Protein AF-0000000067962979 (afdb_homodimer)

Structure (mmCIF, N/CA/C/O backbone):
data_AF-0000000067962979-model_v1
#
loop_
_entity.id
_entity.type
_entity.pdbx_description
1 polymer 'Lysosomal Pro-X carboxypeptidase'
#
loop_
_atom_site.group_PDB
_atom_site.id
_atom_site.type_symbol
_atom_site.label_atom_id
_atom_site.label_alt_id
_atom_site.label_comp_id
_atom_site.label_asym_id
_atom_site.label_entity_id
_atom_site.label_seq_id
_atom_site.pdbx_PDB_ins_code
_atom_site.Cartn_x
_atom_site.Cartn_y
_atom_site.Cartn_z
_atom_site.occupancy
_atom_site.B_iso_or_equiv
_atom_site.auth_seq_id
_atom_site.auth_comp_id
_atom_site.auth_asym_id
_atom_site.auth_atom_id
_atom_site.pdbx_PDB_model_num
ATOM 1 N N . MET A 1 1 ? 78.312 -4.676 -66.688 1 20.12 1 MET A N 1
ATOM 2 C CA . MET A 1 1 ? 77.5 -5.887 -66.5 1 20.12 1 MET A CA 1
ATOM 3 C C . MET A 1 1 ? 76.125 -5.559 -65.875 1 20.12 1 MET A C 1
ATOM 5 O O . MET A 1 1 ? 76.062 -5.098 -64.75 1 20.12 1 MET A O 1
ATOM 9 N N . ALA A 1 2 ? 75.25 -5.004 -66.688 1 23.3 2 ALA A N 1
ATOM 10 C CA . ALA A 1 2 ? 74 -4.254 -66.75 1 23.3 2 ALA A CA 1
ATOM 11 C C . ALA A 1 2 ? 72.812 -5.078 -66.188 1 23.3 2 ALA A C 1
ATOM 13 O O . ALA A 1 2 ? 72.375 -6.02 -66.875 1 23.3 2 ALA A O 1
ATOM 14 N N . ARG A 1 3 ? 72.875 -5.391 -64.812 1 23.91 3 ARG A N 1
ATOM 15 C CA . ARG A 1 3 ? 72.062 -6.391 -64.188 1 23.91 3 ARG A CA 1
ATOM 16 C C . ARG A 1 3 ? 70.562 -6.121 -64.375 1 23.91 3 ARG A C 1
ATOM 18 O O . ARG A 1 3 ? 70.125 -4.969 -64.312 1 23.91 3 ARG A O 1
ATOM 25 N N . ASN A 1 4 ? 69.875 -6.977 -65.188 1 24.88 4 ASN A N 1
ATOM 26 C CA . ASN A 1 4 ? 68.5 -7.199 -65.625 1 24.88 4 ASN A CA 1
ATOM 27 C C . ASN A 1 4 ? 67.5 -7.117 -64.5 1 24.88 4 ASN A C 1
ATOM 29 O O . ASN A 1 4 ? 67.75 -7.715 -63.438 1 24.88 4 ASN A O 1
ATOM 33 N N . SER A 1 5 ? 66.812 -6.012 -64.375 1 26.72 5 SER A N 1
ATOM 34 C CA . SER A 1 5 ? 65.75 -5.52 -63.469 1 26.72 5 SER A CA 1
ATOM 35 C C . SER A 1 5 ? 64.5 -6.414 -63.531 1 26.72 5 SER A C 1
ATOM 37 O O . SER A 1 5 ? 63.875 -6.512 -64.562 1 26.72 5 SER A O 1
ATOM 39 N N . PHE A 1 6 ? 64.625 -7.738 -63.125 1 28.11 6 PHE A N 1
ATOM 40 C CA . PHE A 1 6 ? 63.531 -8.68 -63.125 1 28.11 6 PHE A CA 1
ATOM 41 C C . PHE A 1 6 ? 62.312 -8.086 -62.438 1 28.11 6 PHE A C 1
ATOM 43 O O . PHE A 1 6 ? 62.406 -7.68 -61.281 1 28.11 6 PHE A O 1
ATOM 50 N N . THR A 1 7 ? 61.5 -7.328 -63.125 1 27.19 7 THR A N 1
ATOM 51 C CA . THR A 1 7 ? 60.25 -6.742 -62.688 1 27.19 7 THR A CA 1
ATOM 52 C C . THR A 1 7 ? 59.25 -7.828 -62.281 1 27.19 7 THR A C 1
ATOM 54 O O . THR A 1 7 ? 58.812 -8.633 -63.094 1 27.19 7 THR A O 1
ATOM 57 N N . THR A 1 8 ? 59.469 -8.641 -61.219 1 28.03 8 THR A N 1
ATOM 58 C CA . THR A 1 8 ? 58.531 -9.664 -60.812 1 28.03 8 THR A CA 1
ATOM 59 C C . THR A 1 8 ? 57.125 -9.07 -60.594 1 28.03 8 THR A C 1
ATOM 61 O O . THR A 1 8 ? 57 -8.07 -59.875 1 28.03 8 THR A O 1
ATOM 64 N N . SER A 1 9 ? 56.281 -9.109 -61.594 1 27.98 9 SER A N 1
ATOM 65 C CA . SER A 1 9 ? 54.844 -8.797 -61.594 1 27.98 9 SER A CA 1
ATOM 66 C C . SER A 1 9 ? 54.125 -9.539 -60.469 1 27.98 9 SER A C 1
ATOM 68 O O . SER A 1 9 ? 54.188 -10.766 -60.375 1 27.98 9 SER A O 1
ATOM 70 N N . LEU A 1 10 ? 54 -8.961 -59.25 1 27.91 10 LEU A N 1
ATOM 71 C CA . LEU A 1 10 ? 53.25 -9.438 -58.094 1 27.91 10 LEU A CA 1
ATOM 72 C C . LEU A 1 10 ? 51.781 -9.648 -58.469 1 27.91 10 LEU A C 1
ATOM 74 O O . LEU A 1 10 ? 51.094 -8.711 -58.875 1 27.91 10 LEU A O 1
ATOM 78 N N . LEU A 1 11 ? 51.438 -10.773 -59.125 1 27.33 11 LEU A N 1
ATOM 79 C CA . LEU A 1 11 ? 50.062 -11.195 -59.344 1 27.33 11 LEU A CA 1
ATOM 80 C C . LEU A 1 11 ? 49.281 -11.18 -58.031 1 27.33 11 LEU A C 1
ATOM 82 O O . LEU A 1 11 ? 49.594 -11.898 -57.094 1 27.33 11 LEU A O 1
ATOM 86 N N . LEU A 1 12 ? 48.781 -10.039 -57.594 1 27.59 12 LEU A N 1
ATOM 87 C CA . LEU A 1 12 ? 47.875 -9.906 -56.438 1 27.59 12 LEU A CA 1
ATOM 88 C C . LEU A 1 12 ? 46.625 -10.75 -56.656 1 27.59 12 LEU A C 1
ATOM 90 O O . LEU A 1 12 ? 45.875 -10.531 -57.594 1 27.59 12 LEU A O 1
ATOM 94 N N . THR A 1 13 ? 46.719 -12.086 -56.469 1 27.28 13 THR A N 1
ATOM 95 C CA . THR A 1 13 ? 45.531 -12.938 -56.406 1 27.28 13 THR A CA 1
ATOM 96 C C . THR A 1 13 ? 44.469 -12.352 -55.469 1 27.28 13 THR A C 1
ATOM 98 O O . THR A 1 13 ? 44.75 -12.07 -54.312 1 27.28 13 THR A O 1
ATOM 101 N N . LEU A 1 14 ? 43.562 -11.531 -55.969 1 29.41 14 LEU A N 1
ATOM 102 C CA . LEU A 1 14 ? 42.375 -11.086 -55.312 1 29.41 14 LEU A CA 1
ATOM 103 C C . LEU A 1 14 ? 41.531 -12.273 -54.812 1 29.41 14 LEU A C 1
ATOM 105 O O . LEU A 1 14 ? 41.031 -13.039 -55.625 1 29.41 14 LEU A O 1
ATOM 109 N N . THR A 1 15 ? 42 -13 -53.781 1 29.28 15 THR A N 1
ATOM 110 C CA . THR A 1 15 ? 41.125 -14 -53.156 1 29.28 15 THR A CA 1
ATOM 111 C C . THR A 1 15 ? 39.781 -13.391 -52.781 1 29.28 15 THR A C 1
ATOM 113 O O . THR A 1 15 ? 39.719 -12.438 -52 1 29.28 15 THR A O 1
ATOM 116 N N . ILE A 1 16 ? 38.844 -13.375 -53.656 1 31.53 16 ILE A N 1
ATOM 117 C CA . ILE A 1 16 ? 37.469 -13.062 -53.344 1 31.53 16 ILE A CA 1
ATOM 118 C C . ILE A 1 16 ? 36.969 -13.953 -52.219 1 31.53 16 ILE A C 1
ATOM 120 O O . ILE A 1 16 ? 36.938 -15.18 -52.344 1 31.53 16 ILE A O 1
ATOM 124 N N . PHE A 1 17 ? 37.281 -13.578 -50.969 1 31.91 17 PHE A N 1
ATOM 125 C CA . PHE A 1 17 ? 36.594 -14.203 -49.844 1 31.91 17 PHE A CA 1
ATOM 126 C C . PHE A 1 17 ? 35.094 -14.102 -49.969 1 31.91 17 PHE A C 1
ATOM 128 O O . PHE A 1 17 ? 34.531 -13.008 -49.938 1 31.91 17 PHE A O 1
ATOM 135 N N . ILE A 1 18 ? 34.531 -14.961 -50.75 1 33.12 18 ILE A N 1
ATOM 136 C CA . ILE A 1 18 ? 33.062 -15.109 -50.688 1 33.12 18 ILE A CA 1
ATOM 137 C C . ILE A 1 18 ? 32.656 -15.422 -49.25 1 33.12 18 ILE A C 1
ATOM 139 O O . ILE A 1 18 ? 33.031 -16.469 -48.719 1 33.12 18 ILE A O 1
ATOM 143 N N . THR A 1 19 ? 32.5 -14.414 -48.438 1 32.31 19 THR A N 1
ATOM 144 C CA . THR A 1 19 ? 31.812 -14.609 -47.156 1 32.31 19 THR A CA 1
ATOM 145 C C . THR A 1 19 ? 30.438 -15.203 -47.375 1 32.31 19 THR A C 1
ATOM 147 O O . THR A 1 19 ? 29.578 -14.578 -48.031 1 32.31 19 THR A O 1
ATOM 150 N N . ILE A 1 20 ? 30.344 -16.469 -47.562 1 33.94 20 ILE A N 1
ATOM 151 C CA . ILE A 1 20 ? 29.062 -17.125 -47.375 1 33.94 20 ILE A CA 1
ATOM 152 C C . ILE A 1 20 ? 28.469 -16.734 -46.031 1 33.94 20 ILE A C 1
ATOM 154 O O . ILE A 1 20 ? 29.016 -17.094 -44.969 1 33.94 20 ILE A O 1
ATOM 158 N N . THR A 1 21 ? 27.828 -15.625 -46.031 1 33.53 21 THR A N 1
ATOM 159 C CA . THR A 1 21 ? 26.953 -15.375 -44.875 1 33.53 21 THR A CA 1
ATOM 160 C C . THR A 1 21 ? 25.922 -16.5 -44.75 1 33.53 21 THR A C 1
ATOM 162 O O . THR A 1 21 ? 25.078 -16.688 -45.625 1 33.53 21 THR A O 1
ATOM 165 N N . ILE A 1 22 ? 26.312 -17.609 -44.219 1 33.84 22 ILE A N 1
ATOM 166 C CA . ILE A 1 22 ? 25.281 -18.516 -43.688 1 33.84 22 ILE A CA 1
ATOM 167 C C . ILE A 1 22 ? 24.312 -17.734 -42.781 1 33.84 22 ILE A C 1
ATOM 169 O O . ILE A 1 22 ? 24.703 -17.203 -41.75 1 33.84 22 ILE A O 1
ATOM 173 N N . SER A 1 23 ? 23.406 -17.062 -43.469 1 31.22 23 SER A N 1
ATOM 174 C CA . SER A 1 23 ? 22.25 -16.625 -42.688 1 31.22 23 SER A CA 1
ATOM 175 C C . SER A 1 23 ? 21.688 -17.766 -41.844 1 31.22 23 SER A C 1
ATOM 177 O O . SER A 1 23 ? 21.172 -18.75 -42.375 1 31.22 23 SER A O 1
ATOM 179 N N . SER A 1 24 ? 22.328 -18.125 -40.812 1 31.56 24 SER A N 1
ATOM 180 C CA . SER A 1 24 ? 21.594 -18.922 -39.844 1 31.56 24 SER A CA 1
ATOM 181 C C . SER A 1 24 ? 20.203 -18.359 -39.594 1 31.56 24 SER A C 1
ATOM 183 O O . SER A 1 24 ? 20.047 -17.219 -39.188 1 31.56 24 SER A O 1
ATOM 185 N N . SER A 1 25 ? 19.281 -18.719 -40.531 1 31.64 25 SER A N 1
ATOM 186 C CA . SER A 1 25 ? 17.891 -18.531 -40.156 1 31.64 25 SER A CA 1
ATOM 187 C C . SER A 1 25 ? 17.625 -18.891 -38.719 1 31.64 25 SER A C 1
ATOM 189 O O . SER A 1 25 ? 17.719 -20.062 -38.344 1 31.64 25 SER A O 1
ATOM 191 N N . HIS A 1 26 ? 18.094 -18.078 -37.812 1 32.22 26 HIS A N 1
ATOM 192 C CA . HIS A 1 26 ? 17.531 -18.234 -36.469 1 32.22 26 HIS A CA 1
ATOM 193 C C . HIS A 1 26 ? 16.016 -18.422 -36.531 1 32.22 26 HIS A C 1
ATOM 195 O O . HIS A 1 26 ? 15.297 -17.562 -37.031 1 32.22 26 HIS A O 1
ATOM 201 N N . GLN A 1 27 ? 15.594 -19.641 -36.844 1 33.38 27 GLN A N 1
ATOM 202 C CA . GLN A 1 27 ? 14.172 -19.922 -36.656 1 33.38 27 GLN A CA 1
ATOM 203 C C . GLN A 1 27 ? 13.617 -19.172 -35.438 1 33.38 27 GLN A C 1
ATOM 205 O O . GLN A 1 27 ? 14.281 -19.078 -34.406 1 33.38 27 GLN A O 1
ATOM 210 N N . PRO A 1 28 ? 12.648 -18.375 -35.781 1 35.19 28 PRO A N 1
ATOM 211 C CA . PRO A 1 28 ? 11.992 -17.734 -34.625 1 35.19 28 PRO A CA 1
ATOM 212 C C . PRO A 1 28 ? 11.75 -18.703 -33.469 1 35.19 28 PRO A C 1
ATOM 214 O O . PRO A 1 28 ? 11.227 -19.797 -33.688 1 35.19 28 PRO A O 1
ATOM 217 N N . LEU A 1 29 ? 12.594 -18.703 -32.562 1 34.78 29 LEU A N 1
ATOM 218 C CA . LEU A 1 29 ? 12.305 -19.344 -31.297 1 34.78 29 LEU A CA 1
ATOM 219 C C . LEU A 1 29 ? 10.828 -19.203 -30.938 1 34.78 29 LEU A C 1
ATOM 221 O O . LEU A 1 29 ? 10.297 -18.094 -30.922 1 34.78 29 LEU A O 1
ATOM 225 N N . ALA A 1 30 ? 10.062 -20.328 -31.109 1 37.84 30 ALA A N 1
ATOM 226 C CA . ALA A 1 30 ? 8.68 -20.5 -30.672 1 37.84 30 ALA A CA 1
ATOM 227 C C . ALA A 1 30 ? 8.422 -19.75 -29.359 1 37.84 30 ALA A C 1
ATOM 229 O O . ALA A 1 30 ? 9.188 -19.891 -28.406 1 37.84 30 ALA A O 1
ATOM 230 N N . LEU A 1 31 ? 7.734 -18.672 -29.484 1 43.81 31 LEU A N 1
ATOM 231 C CA . LEU A 1 31 ? 7.113 -18.016 -28.344 1 43.81 31 LEU A CA 1
ATOM 232 C C . LEU A 1 31 ? 6.746 -19.031 -27.266 1 43.81 31 LEU A C 1
ATOM 234 O O . LEU A 1 31 ? 5.984 -19.969 -27.516 1 43.81 31 LEU A O 1
ATOM 238 N N . LYS A 1 32 ? 7.508 -19.219 -26.344 1 49.69 32 LYS A N 1
ATOM 239 C CA . LYS A 1 32 ? 7.32 -20.125 -25.203 1 49.69 32 LYS A CA 1
ATOM 240 C C . LYS A 1 32 ? 6.043 -19.781 -24.438 1 49.69 32 LYS A C 1
ATOM 242 O O . LYS A 1 32 ? 5.824 -18.641 -24.062 1 49.69 32 LYS A O 1
ATOM 247 N N . PRO A 1 33 ? 5.141 -20.766 -24.344 1 47.03 33 PRO A N 1
ATOM 248 C CA . PRO A 1 33 ? 3.949 -20.562 -23.516 1 47.03 33 PRO A CA 1
ATOM 249 C C . PRO A 1 33 ? 4.289 -20.219 -22.062 1 47.03 33 PRO A C 1
ATOM 251 O O . PRO A 1 33 ? 5.309 -20.672 -21.531 1 47.03 33 PRO A O 1
ATOM 254 N N . LYS A 1 34 ? 3.824 -19.156 -21.469 1 50.72 34 LYS A N 1
ATOM 255 C CA . LYS A 1 34 ? 3.857 -18.75 -20.062 1 50.72 34 LYS A CA 1
ATOM 256 C C . LYS A 1 34 ? 3.049 -19.719 -19.203 1 50.72 34 LYS A C 1
ATOM 258 O O . LYS A 1 34 ? 1.921 -20.078 -19.547 1 50.72 34 LYS A O 1
ATOM 263 N N . PRO A 1 35 ? 3.887 -20.344 -18.266 1 44.94 35 PRO A N 1
ATOM 264 C CA . PRO A 1 35 ? 3.061 -21.156 -17.375 1 44.94 35 PRO A CA 1
ATOM 265 C C . PRO A 1 35 ? 1.82 -20.422 -16.875 1 44.94 35 PRO A C 1
ATOM 267 O O . PRO A 1 35 ? 1.9 -19.234 -16.531 1 44.94 35 PRO A O 1
ATOM 270 N N . GLN A 1 36 ? 0.716 -20.844 -17.25 1 50.59 36 GLN A N 1
ATOM 271 C CA . GLN A 1 36 ? -0.543 -20.219 -16.844 1 50.59 36 GLN A CA 1
ATOM 272 C C . GLN A 1 36 ? -0.946 -20.641 -15.438 1 50.59 36 GLN A C 1
ATOM 274 O O . GLN A 1 36 ? -0.649 -21.766 -15.016 1 50.59 36 GLN A O 1
ATOM 279 N N . PHE A 1 37 ? -1.077 -19.656 -14.531 1 53.97 37 PHE A N 1
ATOM 280 C CA . PHE A 1 37 ? -1.84 -20.016 -13.336 1 53.97 37 PHE A CA 1
ATOM 281 C C . PHE A 1 37 ? -3.152 -20.688 -13.719 1 53.97 37 PHE A C 1
ATOM 283 O O . PHE A 1 37 ? -3.379 -21 -14.891 1 53.97 37 PHE A O 1
ATOM 290 N N . PHE A 1 38 ? -4.078 -21.016 -12.797 1 43.22 38 PHE A N 1
ATOM 291 C CA . PHE A 1 38 ? -5.273 -21.844 -12.969 1 43.22 38 PHE A CA 1
ATOM 292 C C . PHE A 1 38 ? -6.324 -21.094 -13.781 1 43.22 38 PHE A C 1
ATOM 294 O O . PHE A 1 38 ? -7.484 -21.516 -13.844 1 43.22 38 PHE A O 1
ATOM 301 N N . GLY A 1 39 ? -5.945 -19.969 -14.438 1 44.47 39 GLY A N 1
ATOM 302 C CA . GLY A 1 39 ? -6.977 -19.125 -15.023 1 44.47 39 GLY A CA 1
ATOM 303 C C . GLY A 1 39 ? -7.875 -19.859 -15.992 1 44.47 39 GLY A C 1
ATOM 304 O O . GLY A 1 39 ? -9.086 -19.625 -16.031 1 44.47 39 GLY A O 1
ATOM 305 N N . LYS A 1 40 ? -7.418 -20.797 -16.812 1 49.5 40 LYS A N 1
ATOM 306 C CA . LYS A 1 40 ? -8.18 -21.469 -17.844 1 49.5 40 LYS A CA 1
ATOM 307 C C . LYS A 1 40 ? -9.219 -22.406 -17.25 1 49.5 40 LYS A C 1
ATOM 309 O O . LYS A 1 40 ? -10.305 -22.594 -17.797 1 49.5 40 LYS A O 1
ATOM 314 N N . PHE A 1 41 ? -8.844 -22.984 -16.141 1 44.75 41 PHE A N 1
ATOM 315 C CA . PHE A 1 41 ? -9.703 -24.016 -15.594 1 44.75 41 PHE A CA 1
ATOM 316 C C . PHE A 1 41 ? -10.844 -23.406 -14.789 1 44.75 41 PHE A C 1
ATOM 318 O O . PHE A 1 41 ? -11.906 -24.016 -14.641 1 44.75 41 PHE A O 1
ATOM 325 N N . ALA A 1 42 ? -10.648 -22.172 -14.344 1 46.16 42 ALA A N 1
ATOM 326 C CA . ALA A 1 42 ? -11.688 -21.516 -13.547 1 46.16 42 ALA A CA 1
ATOM 327 C C . ALA A 1 42 ? -12.859 -21.094 -14.422 1 46.16 42 ALA A C 1
ATOM 329 O O . ALA A 1 42 ? -13.977 -20.922 -13.93 1 46.16 42 ALA A O 1
ATOM 330 N N . SER A 1 43 ? -12.68 -20.906 -15.766 1 44.41 43 SER A N 1
ATOM 331 C CA . SER A 1 43 ? -13.75 -20.438 -16.641 1 44.41 43 SER A CA 1
ATOM 332 C C . SER A 1 43 ? -14.562 -21.609 -17.172 1 44.41 43 SER A C 1
ATOM 334 O O . SER A 1 43 ? -15.773 -21.484 -17.406 1 44.41 43 SER A O 1
ATOM 336 N N . SER A 1 44 ? -13.953 -22.688 -17.797 1 39.62 44 SER A N 1
ATOM 337 C CA . SER A 1 44 ? -14.578 -23.578 -18.781 1 39.62 44 SER A CA 1
ATOM 338 C C . SER A 1 44 ? -15.445 -24.625 -18.078 1 39.62 44 SER A C 1
ATOM 340 O O . SER A 1 44 ? -16.203 -25.328 -18.734 1 39.62 44 SER A O 1
ATOM 342 N N . THR A 1 45 ? -14.992 -25.359 -17.109 1 37.28 45 THR A N 1
ATOM 343 C CA . THR A 1 45 ? -15.539 -26.703 -17.016 1 37.28 45 THR A CA 1
ATOM 344 C C . THR A 1 45 ? -16.984 -26.672 -16.531 1 37.28 45 THR A C 1
ATOM 346 O O . THR A 1 45 ? -17.25 -26.391 -15.367 1 37.28 45 THR A O 1
ATOM 349 N N . ASN A 1 46 ? -17.859 -26.391 -17.375 1 36.16 46 ASN A N 1
ATOM 350 C CA . ASN A 1 46 ? -19.219 -26.922 -17.203 1 36.16 46 ASN A CA 1
ATOM 351 C C . ASN A 1 46 ? -19.188 -28.422 -16.938 1 36.16 46 ASN A C 1
ATOM 353 O O . ASN A 1 46 ? -19.719 -29.219 -17.719 1 36.16 46 ASN A O 1
ATOM 357 N N . HIS A 1 47 ? -18.109 -29.141 -16.719 1 35.88 47 HIS A N 1
ATOM 358 C CA . HIS A 1 47 ? -18.359 -30.562 -16.531 1 35.88 47 HIS A CA 1
ATOM 359 C C . HIS A 1 47 ? -19.375 -30.781 -15.422 1 35.88 47 HIS A C 1
ATOM 361 O O . HIS A 1 47 ? -19.219 -30.297 -14.305 1 35.88 47 HIS A O 1
ATOM 367 N N . SER A 1 48 ? -20.578 -31.094 -15.781 1 34.97 48 SER A N 1
ATOM 368 C CA . SER A 1 48 ? -21.703 -31.672 -15.039 1 34.97 48 SER A CA 1
ATOM 369 C C . SER A 1 48 ? -21.234 -32.75 -14.078 1 34.97 48 SER A C 1
ATOM 371 O O . SER A 1 48 ? -22.031 -33.594 -13.648 1 34.97 48 SER A O 1
ATOM 373 N N . HIS A 1 49 ? -20 -33.25 -14.078 1 35.69 49 HIS A N 1
ATOM 374 C CA . HIS A 1 49 ? -19.953 -34.406 -13.195 1 35.69 49 HIS A CA 1
ATOM 375 C C . HIS A 1 49 ? -20.422 -34.062 -11.789 1 35.69 49 HIS A C 1
ATOM 377 O O . HIS A 1 49 ? -20.188 -32.938 -11.312 1 35.69 49 HIS A O 1
ATOM 383 N N . SER A 1 50 ? -21.406 -34.844 -11.344 1 35.72 50 SER A N 1
ATOM 384 C CA . SER A 1 50 ? -21.984 -35.062 -10.023 1 35.72 50 SER A CA 1
ATOM 385 C C . SER A 1 50 ? -20.922 -35.094 -8.938 1 35.72 50 SER A C 1
ATOM 387 O O . SER A 1 50 ? -20.469 -36.156 -8.516 1 35.72 50 SER A O 1
ATOM 389 N N . HIS A 1 51 ? -19.766 -34.688 -9.172 1 39.31 51 HIS A N 1
ATOM 390 C CA . HIS A 1 51 ? -18.938 -34.844 -7.977 1 39.31 51 HIS A CA 1
ATOM 391 C C . HIS A 1 51 ? -19.672 -34.344 -6.73 1 39.31 51 HIS A C 1
ATOM 393 O O . HIS A 1 51 ? -20.516 -33.469 -6.809 1 39.31 51 HIS A O 1
ATOM 399 N N . GLN A 1 52 ? -19.719 -35.219 -5.73 1 40.56 52 GLN A N 1
ATOM 400 C CA . GLN A 1 52 ? -20.078 -34.875 -4.359 1 40.56 52 GLN A CA 1
ATOM 401 C C . GLN A 1 52 ? -19.594 -33.5 -3.986 1 40.56 52 GLN A C 1
ATOM 403 O O . GLN A 1 52 ? -18.422 -33.312 -3.65 1 40.56 52 GLN A O 1
ATOM 408 N N . GLN A 1 53 ? -19.781 -32.531 -4.742 1 47.84 53 GLN A N 1
ATOM 409 C CA . GLN A 1 53 ? -19.5 -31.141 -4.441 1 47.84 53 GLN A CA 1
ATOM 410 C C . GLN A 1 53 ? -19.797 -30.828 -2.977 1 47.84 53 GLN A C 1
ATOM 412 O O . GLN A 1 53 ? -20.906 -31.031 -2.502 1 47.84 53 GLN A O 1
ATOM 417 N N . SER A 1 54 ? -18.828 -31 -2.164 1 57.72 54 SER A N 1
ATOM 418 C CA . SER A 1 54 ? -19.016 -30.453 -0.827 1 57.72 54 SER A CA 1
ATOM 419 C C . SER A 1 54 ? -19.875 -29.188 -0.869 1 57.72 54 SER A C 1
ATOM 421 O O . SER A 1 54 ? -19.578 -28.25 -1.624 1 57.72 54 SER A O 1
ATOM 423 N N . ASN A 1 55 ? -21.141 -29.25 -0.818 1 75.06 55 ASN A N 1
ATOM 424 C CA . ASN A 1 55 ? -22.125 -28.188 -0.837 1 75.06 55 ASN A CA 1
ATOM 425 C C . ASN A 1 55 ? -21.969 -27.266 0.375 1 75.06 55 ASN A C 1
ATOM 427 O O . ASN A 1 55 ? -22.562 -27.516 1.425 1 75.06 55 ASN A O 1
ATOM 431 N N . PHE A 1 56 ? -20.875 -26.531 0.299 1 90.25 56 PHE A N 1
ATOM 432 C CA . PHE A 1 56 ? -20.781 -25.516 1.339 1 90.25 56 PHE A CA 1
ATOM 433 C C . PHE A 1 56 ? -21.875 -24.469 1.17 1 90.25 56 PHE A C 1
ATOM 435 O O . PHE A 1 56 ? -22.203 -24.078 0.047 1 90.25 56 PHE A O 1
ATOM 442 N N . HIS A 1 57 ? -22.438 -24.172 2.277 1 94.38 57 HIS A N 1
ATOM 443 C CA . HIS A 1 57 ? -23.516 -23.188 2.266 1 94.38 57 HIS A CA 1
ATOM 444 C C . HIS A 1 57 ? -22.984 -21.766 2.338 1 94.38 57 HIS A C 1
ATOM 446 O O . HIS A 1 57 ? -22.109 -21.469 3.168 1 94.38 57 HIS A O 1
ATOM 452 N N . TYR A 1 58 ? -23.406 -20.953 1.431 1 97.62 58 TYR A N 1
ATOM 453 C CA . TYR A 1 58 ? -23.078 -19.531 1.44 1 97.62 58 TYR A CA 1
ATOM 454 C C . TYR A 1 58 ? -24.156 -18.719 0.75 1 97.62 58 TYR A C 1
ATOM 456 O O . TYR A 1 58 ? -24.984 -19.266 0.017 1 97.62 58 TYR A O 1
ATOM 464 N N . GLU A 1 59 ? -24.219 -17.484 1.092 1 98.12 59 GLU A N 1
ATOM 465 C CA . GLU A 1 59 ? -25.016 -16.5 0.371 1 98.12 59 GLU A CA 1
ATOM 466 C C . GLU A 1 59 ? -24.156 -15.688 -0.604 1 98.12 59 GLU A C 1
ATOM 468 O O . GLU A 1 59 ? -23.016 -15.352 -0.298 1 98.12 59 GLU A O 1
ATOM 473 N N . THR A 1 60 ? -24.719 -15.43 -1.769 1 98.44 60 THR A N 1
ATOM 474 C CA . THR A 1 60 ? -24.062 -14.555 -2.734 1 98.44 60 THR A CA 1
ATOM 475 C C . THR A 1 60 ? -24.562 -13.117 -2.586 1 98.44 60 THR A C 1
ATOM 477 O O . THR A 1 60 ? -25.766 -12.867 -2.607 1 98.44 60 THR A O 1
ATOM 480 N N . ARG A 1 61 ? -23.609 -12.211 -2.379 1 98.62 61 ARG A N 1
ATOM 481 C CA . ARG A 1 61 ? -23.922 -10.797 -2.256 1 98.62 61 ARG A CA 1
ATOM 482 C C . ARG A 1 61 ? -23.047 -9.961 -3.188 1 98.62 61 ARG A C 1
ATOM 484 O O . ARG A 1 61 ? -22.094 -10.469 -3.773 1 98.62 61 ARG A O 1
ATOM 491 N N . PHE A 1 62 ? -23.484 -8.727 -3.412 1 98.62 62 PHE A N 1
ATOM 492 C CA . PHE A 1 62 ? -22.75 -7.797 -4.258 1 98.62 62 PHE A CA 1
ATOM 493 C C . PHE A 1 62 ? -22.469 -6.492 -3.52 1 98.62 62 PHE A C 1
ATOM 495 O O . PHE A 1 62 ? -23.312 -6.012 -2.768 1 98.62 62 PHE A O 1
ATOM 502 N N . PHE A 1 63 ? -21.344 -5.969 -3.635 1 98.5 63 PHE A N 1
ATOM 503 C CA . PHE A 1 63 ? -20.891 -4.695 -3.084 1 98.5 63 PHE A CA 1
ATOM 504 C C . PHE A 1 63 ? -20.547 -3.713 -4.199 1 98.5 63 PHE A C 1
ATOM 506 O O . PHE A 1 63 ? -19.812 -4.051 -5.121 1 98.5 63 PHE A O 1
ATOM 513 N N . GLN A 1 64 ? -21.125 -2.48 -4.152 1 98.25 64 GLN A N 1
ATOM 514 C CA . GLN A 1 64 ? -20.75 -1.466 -5.137 1 98.25 64 GLN A CA 1
ATOM 515 C C . GLN A 1 64 ? -19.344 -0.933 -4.883 1 98.25 64 GLN A C 1
ATOM 517 O O . GLN A 1 64 ? -19.141 -0.146 -3.957 1 98.25 64 GLN A O 1
ATOM 522 N N . GLN A 1 65 ? -18.438 -1.338 -5.73 1 98.38 65 GLN A N 1
ATOM 523 C CA . GLN A 1 65 ? -17.016 -1.109 -5.512 1 98.38 65 GLN A CA 1
ATOM 524 C C . GLN A 1 65 ? -16.5 -0.001 -6.422 1 98.38 65 GLN A C 1
ATOM 526 O O . GLN A 1 65 ? -16.969 0.169 -7.543 1 98.38 65 GLN A O 1
ATOM 531 N N . GLN A 1 66 ? -15.555 0.776 -5.895 1 96.44 66 GLN A N 1
ATOM 532 C CA . GLN A 1 66 ? -14.859 1.786 -6.688 1 96.44 66 GLN A CA 1
ATOM 533 C C . GLN A 1 66 ? -14 1.142 -7.77 1 96.44 66 GLN A C 1
ATOM 535 O O . GLN A 1 66 ? -13.336 0.132 -7.523 1 96.44 66 GLN A O 1
ATOM 540 N N . LEU A 1 67 ? -13.984 1.728 -8.953 1 97.5 67 LEU A N 1
ATOM 541 C CA . LEU A 1 67 ? -13.164 1.195 -10.039 1 97.5 67 LEU A CA 1
ATOM 542 C C . LEU A 1 67 ? -11.688 1.469 -9.781 1 97.5 67 LEU A C 1
ATOM 544 O O . LEU A 1 67 ? -10.844 0.597 -10.008 1 97.5 67 LEU A O 1
ATOM 548 N N . ASP A 1 68 ? -11.383 2.691 -9.414 1 97.06 68 ASP A N 1
ATOM 549 C CA . ASP A 1 68 ? -10.016 3.133 -9.164 1 97.06 68 ASP A CA 1
ATOM 550 C C . ASP A 1 68 ? -9.875 3.695 -7.75 1 97.06 68 ASP A C 1
ATOM 552 O O . ASP A 1 68 ? -10.367 4.785 -7.461 1 97.06 68 ASP A O 1
ATOM 556 N N . HIS A 1 69 ? -9.172 2.953 -6.941 1 97.94 69 HIS A N 1
ATOM 557 C CA . HIS A 1 69 ? -9.023 3.359 -5.547 1 97.94 69 HIS A CA 1
ATOM 558 C C . HIS A 1 69 ? -7.93 4.406 -5.391 1 97.94 69 HIS A C 1
ATOM 560 O O . HIS A 1 69 ? -7.848 5.074 -4.355 1 97.94 69 HIS A O 1
ATOM 566 N N . PHE A 1 70 ? -7.074 4.586 -6.379 1 97.81 70 PHE A N 1
ATOM 567 C CA . PHE A 1 70 ? -5.84 5.332 -6.191 1 97.81 70 PHE A CA 1
ATOM 568 C C . PHE A 1 70 ? -5.844 6.605 -7.031 1 97.81 70 PHE A C 1
ATOM 570 O O . PHE A 1 70 ? -4.781 7.121 -7.391 1 97.81 70 PHE A O 1
ATOM 577 N N . SER A 1 71 ? -6.992 7.031 -7.406 1 95.44 71 SER A N 1
ATOM 578 C CA . SER A 1 71 ? -7.23 8.336 -8.016 1 95.44 71 SER A CA 1
ATOM 579 C C . SER A 1 71 ? -8.555 8.93 -7.559 1 95.44 71 SER A C 1
ATOM 581 O O . SER A 1 71 ? -9.438 8.203 -7.094 1 95.44 71 SER A O 1
ATOM 583 N N . PHE A 1 72 ? -8.648 10.188 -7.664 1 94.75 72 PHE A N 1
ATOM 584 C CA . PHE A 1 72 ? -9.891 10.844 -7.273 1 94.75 72 PHE A CA 1
ATOM 585 C C . PHE A 1 72 ? -10.586 11.445 -8.492 1 94.75 72 PHE A C 1
ATOM 587 O O . PHE A 1 72 ? -11.398 12.359 -8.352 1 94.75 72 PHE A O 1
ATOM 594 N N . LYS A 1 73 ? -10.195 10.914 -9.602 1 91.19 73 LYS A N 1
ATOM 595 C CA . LYS A 1 73 ? -10.984 11.211 -10.797 1 91.19 73 LYS A CA 1
ATOM 596 C C . LYS A 1 73 ? -12.367 10.586 -10.719 1 91.19 73 LYS A C 1
ATOM 598 O O . LYS A 1 73 ? -12.57 9.602 -10 1 91.19 73 LYS A O 1
ATOM 603 N N . LYS A 1 74 ? -13.258 11.211 -11.422 1 88.38 74 LYS A N 1
ATOM 604 C CA . LYS A 1 74 ? -14.578 10.586 -11.516 1 88.38 74 LYS A CA 1
ATOM 605 C C . LYS A 1 74 ? -14.492 9.227 -12.203 1 88.38 74 LYS A C 1
ATOM 607 O O . LYS A 1 74 ? -13.922 9.109 -13.289 1 88.38 74 LYS A O 1
ATOM 612 N N . SER A 1 75 ? -14.906 8.234 -11.508 1 89.06 75 SER A N 1
ATOM 613 C CA . SER A 1 75 ? -14.875 6.879 -12.039 1 89.06 75 SER A CA 1
ATOM 614 C C . SER A 1 75 ? -16.141 6.113 -11.688 1 89.06 75 SER A C 1
ATOM 616 O O . SER A 1 75 ? -16.75 6.355 -10.641 1 89.06 75 SER A O 1
ATOM 618 N N . PRO A 1 76 ? -16.516 5.207 -12.594 1 93.19 76 PRO A N 1
ATOM 619 C CA . PRO A 1 76 ? -17.719 4.41 -12.281 1 93.19 76 PRO A CA 1
ATOM 620 C C . PRO A 1 76 ? -17.469 3.387 -11.18 1 93.19 76 PRO A C 1
ATOM 622 O O . PRO A 1 76 ? -16.328 3.111 -10.828 1 93.19 76 PRO A O 1
ATOM 625 N N . LYS A 1 77 ? -18.547 2.955 -10.578 1 96.81 77 LYS A N 1
ATOM 626 C CA . LYS A 1 77 ? -18.516 1.812 -9.672 1 96.81 77 LYS A CA 1
ATOM 627 C C . LYS A 1 77 ? -18.938 0.53 -10.391 1 96.81 77 LYS A C 1
ATOM 629 O O . LYS A 1 77 ? -19.375 0.572 -11.547 1 96.81 77 LYS A O 1
ATOM 634 N N . PHE A 1 78 ? -18.703 -0.624 -9.828 1 98.44 78 PHE A N 1
ATOM 635 C CA . PHE A 1 78 ? -19.141 -1.915 -10.352 1 98.44 78 PHE A CA 1
ATOM 636 C C . PHE A 1 78 ? -19.531 -2.848 -9.211 1 98.44 78 PHE A C 1
ATOM 638 O O . PHE A 1 78 ? -19.047 -2.701 -8.086 1 98.44 78 PHE A O 1
ATOM 645 N N . PRO A 1 79 ? -20.453 -3.752 -9.461 1 98.62 79 PRO A N 1
ATOM 646 C CA . PRO A 1 79 ? -20.828 -4.715 -8.422 1 98.62 79 PRO A CA 1
ATOM 647 C C . PRO A 1 79 ? -19.797 -5.812 -8.219 1 98.62 79 PRO A C 1
ATOM 649 O O . PRO A 1 79 ? -19.531 -6.594 -9.141 1 98.62 79 PRO A O 1
ATOM 652 N N . GLN A 1 80 ? -19.172 -5.832 -7.137 1 98.69 80 GLN A N 1
ATOM 653 C CA . GLN A 1 80 ? -18.25 -6.898 -6.773 1 98.69 80 GLN A CA 1
ATOM 654 C C . GLN A 1 80 ? -18.969 -8.016 -6.02 1 98.69 80 GLN A C 1
ATOM 656 O O . GLN A 1 80 ? -19.562 -7.777 -4.965 1 98.69 80 GLN A O 1
ATOM 661 N N . ARG A 1 81 ? -18.891 -9.188 -6.539 1 98.62 81 ARG A N 1
ATOM 662 C CA . ARG A 1 81 ? -19.5 -10.352 -5.906 1 98.62 81 ARG A CA 1
ATOM 663 C C . ARG A 1 81 ? -18.641 -10.852 -4.738 1 98.62 81 ARG A C 1
ATOM 665 O O . ARG A 1 81 ? -17.422 -10.883 -4.824 1 98.62 81 ARG A O 1
ATOM 672 N N . TYR A 1 82 ? -19.328 -11.219 -3.676 1 98.69 82 TYR A N 1
ATOM 673 C CA . TYR A 1 82 ? -18.672 -11.953 -2.6 1 98.69 82 TYR A CA 1
ATOM 674 C C . TYR A 1 82 ? -19.609 -12.984 -1.992 1 98.69 82 TYR A C 1
ATOM 676 O O . TYR A 1 82 ? -20.828 -12.797 -1.976 1 98.69 82 TYR A O 1
ATOM 684 N N . LEU A 1 83 ? -19.031 -14.125 -1.626 1 98.62 83 LEU A N 1
ATOM 685 C CA . LEU A 1 83 ? -19.75 -15.172 -0.915 1 98.62 83 LEU A CA 1
ATOM 686 C C . LEU A 1 83 ? -19.562 -15.031 0.593 1 98.62 83 LEU A C 1
ATOM 688 O O . LEU A 1 83 ? -18.484 -14.695 1.063 1 98.62 83 LEU A O 1
ATOM 692 N N . ILE A 1 84 ? -20.656 -15.227 1.331 1 98.62 84 ILE A N 1
ATOM 693 C CA . ILE A 1 84 ? -20.578 -15.039 2.775 1 98.62 84 ILE A CA 1
ATOM 694 C C . ILE A 1 84 ? -21.344 -16.156 3.486 1 98.62 84 ILE A C 1
ATOM 696 O O . ILE A 1 84 ? -22.406 -16.562 3.029 1 98.62 84 ILE A O 1
ATOM 700 N N . ASN A 1 85 ? -20.797 -16.734 4.504 1 98.5 85 ASN A N 1
ATOM 701 C CA . ASN A 1 85 ? -21.422 -17.672 5.406 1 98.5 85 ASN A CA 1
ATOM 702 C C . ASN A 1 85 ? -21.281 -17.25 6.863 1 98.5 85 ASN A C 1
ATOM 704 O O . ASN A 1 85 ? -20.156 -17.047 7.344 1 98.5 85 ASN A O 1
ATOM 708 N N . THR A 1 86 ? -22.406 -17.109 7.555 1 97.38 86 THR A N 1
ATOM 709 C CA . THR A 1 86 ? -22.375 -16.703 8.953 1 97.38 86 THR A CA 1
ATOM 710 C C . THR A 1 86 ? -22.984 -17.781 9.844 1 97.38 86 THR A C 1
ATOM 712 O O . THR A 1 86 ? -23.359 -17.516 10.984 1 97.38 86 THR A O 1
ATOM 715 N N . ASP A 1 87 ? -23.078 -18.969 9.359 1 95.94 87 ASP A N 1
ATOM 716 C CA . ASP A 1 87 ? -23.75 -20.062 10.078 1 95.94 87 ASP A CA 1
ATOM 717 C C . ASP A 1 87 ? -23.094 -20.312 11.438 1 95.94 87 ASP A C 1
ATOM 719 O O . ASP A 1 87 ? -23.781 -20.578 12.422 1 95.94 87 ASP A O 1
ATOM 723 N N . ASN A 1 88 ? -21.828 -20.219 11.492 1 95 88 ASN A N 1
ATOM 724 C CA . ASN A 1 88 ? -21.094 -20.547 12.703 1 95 88 ASN A CA 1
ATOM 725 C C . ASN A 1 88 ? -20.531 -19.297 13.391 1 95 88 ASN A C 1
ATOM 727 O O . ASN A 1 88 ? -19.828 -19.406 14.391 1 95 88 ASN A O 1
ATOM 731 N N . TRP A 1 89 ? -20.781 -18.188 12.828 1 97 89 TRP A N 1
ATOM 732 C CA . TRP A 1 89 ? -20.156 -16.953 13.289 1 97 89 TRP A CA 1
ATOM 733 C C . TRP A 1 89 ? -20.734 -16.516 14.625 1 97 89 TRP A C 1
ATOM 735 O O . TRP A 1 89 ? -21.953 -16.453 14.789 1 97 89 TRP A O 1
ATOM 745 N N . VAL A 1 90 ? -19.859 -16.312 15.594 1 96.12 90 VAL A N 1
ATOM 746 C CA . VAL A 1 90 ? -20.266 -15.68 16.844 1 96.12 90 VAL A CA 1
ATOM 747 C C . VAL A 1 90 ? -20.359 -14.172 16.641 1 96.12 90 VAL A C 1
ATOM 749 O O . VAL A 1 90 ? -19.344 -13.477 16.594 1 96.12 90 VAL A O 1
ATOM 752 N N . ALA A 1 91 ? -21.547 -13.711 16.672 1 91.25 91 ALA A N 1
ATOM 753 C CA . ALA A 1 91 ? -21.844 -12.32 16.312 1 91.25 91 ALA A CA 1
ATOM 754 C C . ALA A 1 91 ? -21.109 -11.359 17.25 1 91.25 91 ALA A C 1
ATOM 756 O O . ALA A 1 91 ? -21.125 -11.539 18.469 1 91.25 91 ALA A O 1
ATOM 757 N N . GLY A 1 92 ? -20.375 -10.461 16.656 1 87.56 92 GLY A N 1
ATOM 758 C CA . GLY A 1 92 ? -19.75 -9.383 17.406 1 87.56 92 GLY A CA 1
ATOM 759 C C . GLY A 1 92 ? -18.359 -9.711 17.875 1 87.56 92 GLY A C 1
ATOM 760 O O . GLY A 1 92 ? -17.594 -8.812 18.234 1 87.56 92 GLY A O 1
ATOM 761 N N . SER A 1 93 ? -18.031 -11.016 17.797 1 90.88 93 SER A N 1
ATOM 762 C CA . SER A 1 93 ? -16.719 -11.312 18.344 1 90.88 93 SER A CA 1
ATOM 763 C C . SER A 1 93 ? -15.977 -12.344 17.5 1 90.88 93 SER A C 1
ATOM 765 O O . SER A 1 93 ? -14.742 -12.383 17.5 1 90.88 93 SER A O 1
ATOM 767 N N . GLY A 1 94 ? -16.672 -13.195 16.875 1 97.44 94 GLY A N 1
ATOM 768 C CA . GLY A 1 94 ? -16.031 -14.227 16.078 1 97.44 94 GLY A CA 1
ATOM 769 C C . GLY A 1 94 ? -15.172 -13.656 14.961 1 97.44 94 GLY A C 1
ATOM 770 O O . GLY A 1 94 ? -15.492 -12.602 14.406 1 97.44 94 GLY A O 1
ATOM 771 N N . PRO A 1 95 ? -14.102 -14.344 14.648 1 98.62 95 PRO A N 1
ATOM 772 C CA . PRO A 1 95 ? -13.234 -13.844 13.578 1 98.62 95 PRO A CA 1
ATOM 773 C C . PRO A 1 95 ? -13.891 -13.922 12.203 1 98.62 95 PRO A C 1
ATOM 775 O O . PRO A 1 95 ? -14.938 -14.555 12.047 1 98.62 95 PRO A O 1
ATOM 778 N N . ILE A 1 96 ? -13.336 -13.203 11.312 1 98.81 96 ILE A N 1
ATOM 779 C CA . ILE A 1 96 ? -13.695 -13.258 9.906 1 98.81 96 ILE A CA 1
ATOM 780 C C . ILE A 1 96 ? -12.594 -13.961 9.117 1 98.81 96 ILE A C 1
ATOM 782 O O . ILE A 1 96 ? -11.445 -13.516 9.109 1 98.81 96 ILE A O 1
ATOM 786 N N . PHE A 1 97 ? -12.898 -15.078 8.562 1 98.88 97 PHE A N 1
ATOM 787 C CA . PHE A 1 97 ? -12 -15.758 7.645 1 98.88 97 PHE A CA 1
ATOM 788 C C . PHE A 1 97 ? -12.234 -15.305 6.211 1 98.88 97 PHE A C 1
ATOM 790 O O . PHE A 1 97 ? -13.297 -15.578 5.637 1 98.88 97 PHE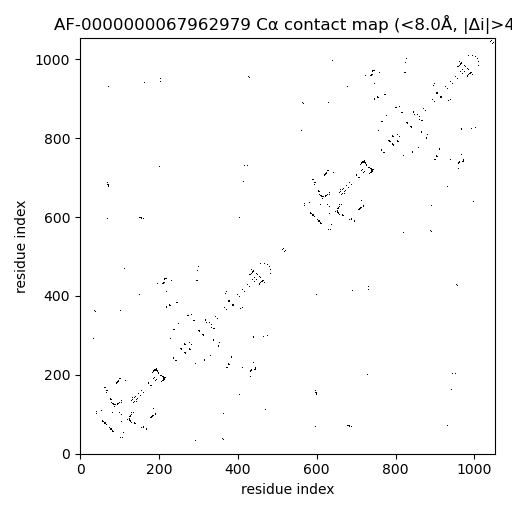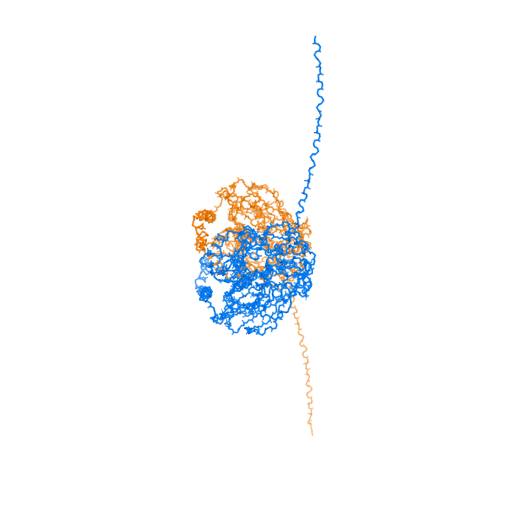 A O 1
ATOM 797 N N . LEU A 1 98 ? -11.289 -14.609 5.672 1 98.94 98 LEU A N 1
ATOM 798 C CA . LEU A 1 98 ? -11.422 -14.031 4.34 1 98.94 98 LEU A CA 1
ATOM 799 C C . LEU A 1 98 ? -10.469 -14.711 3.357 1 98.94 98 LEU A C 1
ATOM 801 O O . LEU A 1 98 ? -9.25 -14.711 3.566 1 98.94 98 LEU A O 1
ATOM 805 N N . TYR A 1 99 ? -11.023 -15.305 2.326 1 98.75 99 TYR A N 1
ATOM 806 C CA . TYR A 1 99 ? -10.211 -15.859 1.247 1 98.75 99 TYR A CA 1
ATOM 807 C C . TYR A 1 99 ? -9.984 -14.828 0.15 1 98.75 99 TYR A C 1
ATOM 809 O O . TYR A 1 99 ? -10.938 -14.344 -0.462 1 98.75 99 TYR A O 1
ATOM 817 N N . CYS A 1 100 ? -8.742 -14.539 -0.126 1 97.94 100 CYS A N 1
ATOM 818 C CA . CYS A 1 100 ? -8.406 -13.531 -1.128 1 97.94 100 CYS A CA 1
ATOM 819 C C . CYS A 1 100 ? -8.57 -14.094 -2.537 1 97.94 100 CYS A C 1
ATOM 821 O O . CYS A 1 100 ? -7.648 -14.688 -3.086 1 97.94 100 CYS A O 1
ATOM 823 N N . GLY A 1 101 ? -9.828 -14.023 -3.172 1 87 101 GLY A N 1
ATOM 824 C CA . GLY A 1 101 ? -10.242 -14.516 -4.477 1 87 101 GLY A CA 1
ATOM 825 C C . GLY A 1 101 ? -9.562 -13.805 -5.629 1 87 101 GLY A C 1
ATOM 826 O O . GLY A 1 101 ? -9.492 -12.57 -5.648 1 87 101 GLY A O 1
ATOM 827 N N . ASN A 1 102 ? -9.18 -14.195 -6.199 1 90.44 102 ASN A N 1
ATOM 828 C CA . ASN A 1 102 ? -8.273 -14.992 -7.016 1 90.44 102 ASN A CA 1
ATOM 829 C C . ASN A 1 102 ? -8.516 -14.773 -8.508 1 90.44 102 ASN A C 1
ATOM 831 O O . ASN A 1 102 ? -9.242 -13.859 -8.891 1 90.44 102 ASN A O 1
ATOM 835 N N . GLU A 1 103 ? -7.785 -15.453 -9.492 1 92.56 103 GLU A N 1
ATOM 836 C CA . GLU A 1 103 ? -7.793 -15.195 -10.93 1 92.56 103 GLU A CA 1
ATOM 837 C C . GLU A 1 103 ? -8.859 -16.031 -11.633 1 92.56 103 GLU A C 1
ATOM 839 O O . GLU A 1 103 ? -8.562 -16.719 -12.625 1 92.56 103 GLU A O 1
ATOM 844 N N . GLY A 1 104 ? -10.086 -16.047 -11.125 1 92.31 104 GLY A N 1
ATOM 845 C CA . GLY A 1 104 ? -11.188 -16.797 -11.711 1 92.31 104 GLY A CA 1
ATOM 846 C C . GLY A 1 104 ? -12.484 -16.656 -10.945 1 92.31 104 GLY A C 1
ATOM 847 O O . GLY A 1 104 ? -12.602 -15.781 -10.078 1 92.31 104 GLY A O 1
ATOM 848 N N . ASP A 1 105 ? -13.484 -17.5 -11.328 1 92.62 105 ASP A N 1
ATOM 849 C CA . ASP A 1 105 ? -14.781 -17.5 -10.641 1 92.62 105 ASP A CA 1
ATOM 850 C C . ASP A 1 105 ? -14.625 -17.906 -9.18 1 92.62 105 ASP A C 1
ATOM 852 O O . ASP A 1 105 ? -14.078 -18.953 -8.867 1 92.62 105 ASP A O 1
ATOM 856 N N . ILE A 1 106 ? -15.164 -17.094 -8.32 1 95.5 106 ILE A N 1
ATOM 857 C CA . ILE A 1 106 ? -14.891 -17.25 -6.895 1 95.5 106 ILE A CA 1
ATOM 858 C C . ILE A 1 106 ? -15.586 -18.516 -6.375 1 95.5 106 ILE A C 1
ATOM 860 O O . ILE A 1 106 ? -15.148 -19.094 -5.383 1 95.5 106 ILE A O 1
ATOM 864 N N . VAL A 1 107 ? -16.625 -18.984 -7.008 1 94.12 107 VAL A N 1
ATOM 865 C CA . VAL A 1 107 ? -17.344 -20.172 -6.582 1 94.12 107 VAL A CA 1
ATOM 866 C C . VAL A 1 107 ? -16.438 -21.391 -6.691 1 94.12 107 VAL A C 1
ATOM 868 O O . VAL A 1 107 ? -16.453 -22.266 -5.824 1 94.12 107 VAL A O 1
ATOM 871 N N . TRP A 1 108 ? -15.656 -21.422 -7.754 1 90.62 108 TRP A N 1
ATOM 872 C CA . TRP A 1 108 ? -14.719 -22.531 -7.938 1 90.62 108 TRP A CA 1
ATOM 873 C C . TRP A 1 108 ? -13.727 -22.594 -6.785 1 90.62 108 TRP A C 1
ATOM 875 O O . TRP A 1 108 ? -13.43 -23.672 -6.266 1 90.62 108 TRP A O 1
ATOM 885 N N . PHE A 1 109 ? -13.242 -21.5 -6.332 1 93.25 109 PHE A N 1
ATOM 886 C CA . PHE A 1 109 ? -12.281 -21.453 -5.238 1 93.25 109 PHE A CA 1
ATOM 887 C C . PHE A 1 109 ? -12.953 -21.781 -3.912 1 93.25 109 PHE A C 1
ATOM 889 O O . PHE A 1 109 ? -12.359 -22.453 -3.061 1 93.25 109 PHE A O 1
ATOM 896 N N . ALA A 1 110 ? -14.133 -21.297 -3.762 1 95.38 110 ALA A N 1
ATOM 897 C CA . ALA A 1 110 ? -14.867 -21.609 -2.539 1 95.38 110 ALA A CA 1
ATOM 898 C C . ALA A 1 110 ? -15.094 -23.109 -2.398 1 95.38 110 ALA A C 1
ATOM 900 O O . ALA A 1 110 ? -14.969 -23.656 -1.303 1 95.38 110 ALA A O 1
ATOM 901 N N . GLN A 1 111 ? -15.344 -23.75 -3.516 1 92.56 111 GLN A N 1
ATOM 902 C CA . GLN A 1 111 ? -15.648 -25.172 -3.508 1 92.56 111 GLN A CA 1
ATOM 903 C C . GLN A 1 111 ? -14.383 -26 -3.318 1 92.56 111 GLN A C 1
ATOM 905 O O . GLN A 1 111 ? -14.453 -27.172 -2.943 1 92.56 111 GLN A O 1
ATOM 910 N N . ASN A 1 112 ? -13.266 -25.359 -3.547 1 91.88 112 ASN A N 1
ATOM 911 C CA . ASN A 1 112 ? -12.016 -26.125 -3.496 1 91.88 112 ASN A CA 1
ATOM 912 C C . ASN A 1 112 ? -11.133 -25.672 -2.34 1 91.88 112 ASN A C 1
ATOM 914 O O . ASN A 1 112 ? -9.922 -25.891 -2.354 1 91.88 112 ASN A O 1
ATOM 918 N N . THR A 1 113 ? -11.688 -25 -1.393 1 96.25 113 THR A N 1
ATOM 919 C CA . THR A 1 113 ? -10.984 -24.578 -0.188 1 96.25 113 THR A CA 1
ATOM 920 C C . THR A 1 113 ? -11.688 -25.094 1.062 1 96.25 113 THR A C 1
ATOM 922 O O . THR A 1 113 ? -11.977 -24.328 1.981 1 96.25 113 THR A O 1
ATOM 925 N N . GLY A 1 114 ? -11.867 -26.438 1.102 1 97.19 114 GLY A N 1
ATOM 926 C CA . GLY A 1 114 ? -12.586 -27.094 2.176 1 97.19 114 GLY A CA 1
ATOM 927 C C . GLY A 1 114 ? -12.016 -26.797 3.551 1 97.19 114 GLY A C 1
ATOM 928 O O . GLY A 1 114 ? -12.758 -26.703 4.531 1 97.19 114 GLY A O 1
ATOM 929 N N . PHE A 1 115 ? -10.727 -26.594 3.695 1 98.19 115 PHE A N 1
ATOM 930 C CA . PHE A 1 115 ? -10.039 -26.344 4.953 1 98.19 115 PHE A CA 1
ATOM 931 C C . PHE A 1 115 ? -10.68 -25.188 5.707 1 98.19 115 PHE A C 1
ATOM 933 O O . PHE A 1 115 ? -10.945 -25.281 6.906 1 98.19 115 PHE A O 1
ATOM 940 N N . VAL A 1 116 ? -10.969 -24.031 4.98 1 98.62 116 VAL A N 1
ATOM 941 C CA . VAL A 1 116 ? -11.516 -22.812 5.59 1 98.62 116 VAL A CA 1
ATOM 942 C C . VAL A 1 116 ? -12.906 -23.109 6.152 1 98.62 116 VAL A C 1
ATOM 944 O O . VAL A 1 116 ? -13.227 -22.703 7.27 1 98.62 116 VAL A O 1
ATOM 947 N N . TRP A 1 117 ? -13.719 -23.859 5.395 1 98.06 117 TRP A N 1
ATOM 948 C CA . TRP A 1 117 ? -15.062 -24.219 5.824 1 98.06 117 TRP A CA 1
ATOM 949 C C . TRP A 1 117 ? -15.023 -25.156 7.031 1 98.06 117 TRP A C 1
ATOM 951 O O . TRP A 1 117 ? -15.836 -25.016 7.949 1 98.06 117 TRP A O 1
ATOM 961 N N . GLU A 1 118 ? -14.125 -26.031 6.996 1 97.75 118 GLU A N 1
ATOM 962 C CA . GLU A 1 118 ? -14.039 -27.062 8.016 1 97.75 118 GLU A CA 1
ATOM 963 C C . GLU A 1 118 ? -13.602 -26.484 9.359 1 97.75 118 GLU A C 1
ATOM 965 O O . GLU A 1 118 ? -14.031 -26.953 10.414 1 97.75 118 GLU A O 1
ATOM 970 N N . ILE A 1 119 ? -12.766 -25.438 9.344 1 98.31 119 ILE A N 1
ATOM 971 C CA . ILE A 1 119 ? -12.234 -24.953 10.617 1 98.31 119 ILE A CA 1
ATOM 972 C C . ILE A 1 119 ? -13.102 -23.797 11.125 1 98.31 119 ILE A C 1
ATOM 974 O O . ILE A 1 119 ? -12.992 -23.406 12.289 1 98.31 119 ILE A O 1
ATOM 978 N N . ALA A 1 120 ? -13.953 -23.25 10.336 1 98.25 120 ALA A N 1
ATOM 979 C CA . ALA A 1 120 ? -14.75 -22.078 10.672 1 98.25 120 ALA A CA 1
ATOM 980 C C . ALA A 1 120 ? -15.562 -22.312 11.945 1 98.25 120 ALA A C 1
ATOM 982 O O . ALA A 1 120 ? -15.578 -21.469 12.852 1 98.25 120 ALA A O 1
ATOM 983 N N . PRO A 1 121 ? -16.266 -23.516 12.109 1 97.75 121 PRO A N 1
ATOM 984 C CA . PRO A 1 121 ? -17.047 -23.734 13.328 1 97.75 121 PRO A CA 1
ATOM 985 C C . PRO A 1 121 ? -16.188 -23.734 14.586 1 97.75 121 PRO A C 1
ATOM 987 O O . PRO A 1 121 ? -16.609 -23.219 15.625 1 97.75 121 PRO A O 1
ATOM 990 N N . ARG A 1 122 ? -15.008 -24.25 14.445 1 97.5 122 ARG A N 1
ATOM 991 C CA . ARG A 1 122 ? -14.102 -24.312 15.586 1 97.5 122 ARG A CA 1
ATOM 992 C C . ARG A 1 122 ? -13.797 -22.922 16.141 1 97.5 122 ARG A C 1
ATOM 994 O O . ARG A 1 122 ? -13.609 -22.75 17.344 1 97.5 122 ARG A O 1
ATOM 1001 N N . PHE A 1 123 ? -13.781 -21.891 15.344 1 98.38 123 PHE A N 1
ATOM 1002 C CA . PHE A 1 123 ? -13.359 -20.547 15.734 1 98.38 123 PHE A CA 1
ATOM 1003 C C . PHE A 1 123 ? -14.562 -19.609 15.867 1 98.38 123 PHE A C 1
ATOM 1005 O O . PHE A 1 123 ? -14.422 -18.453 16.266 1 98.38 123 PHE A O 1
ATOM 1012 N N . GLY A 1 124 ? -15.766 -20.156 15.5 1 98.31 124 GLY A N 1
ATOM 1013 C CA . GLY A 1 124 ? -16.891 -19.25 15.422 1 98.31 124 GLY A CA 1
ATOM 1014 C C . GLY A 1 124 ? -16.734 -18.172 14.367 1 98.31 124 GLY A C 1
ATOM 1015 O O . GLY A 1 124 ? -17.031 -17.016 14.609 1 98.31 124 GLY A O 1
ATOM 1016 N N . ALA A 1 125 ? -16.25 -18.562 13.219 1 98.62 125 ALA A N 1
ATOM 1017 C CA . ALA A 1 125 ? -15.812 -17.594 12.219 1 98.62 125 ALA A CA 1
ATOM 1018 C C . ALA A 1 125 ? -16.891 -17.375 11.164 1 98.62 125 ALA A C 1
ATOM 1020 O O . ALA A 1 125 ? -17.641 -18.297 10.82 1 98.62 125 ALA A O 1
ATOM 1021 N N . MET A 1 126 ? -16.938 -16.172 10.719 1 98.44 126 MET A N 1
ATOM 1022 C CA . MET A 1 126 ? -17.578 -15.852 9.445 1 98.44 126 MET A CA 1
ATOM 1023 C C . MET A 1 126 ? -16.641 -16.141 8.273 1 98.44 126 MET A C 1
ATOM 1025 O O . MET A 1 126 ? -15.445 -15.867 8.352 1 98.44 126 MET A O 1
ATOM 1029 N N . VAL A 1 127 ? -17.234 -16.734 7.23 1 98.69 127 VAL A N 1
ATOM 1030 C CA . VAL A 1 127 ? -16.406 -17.031 6.059 1 98.69 127 VAL A CA 1
ATOM 1031 C C . VAL A 1 127 ? -16.812 -16.109 4.906 1 98.69 127 VAL A C 1
ATOM 1033 O O . VAL A 1 127 ? -18 -16.016 4.57 1 98.69 127 VAL A O 1
ATOM 1036 N N . VAL A 1 128 ? -15.828 -15.398 4.344 1 98.88 128 VAL A N 1
ATOM 1037 C CA . VAL A 1 128 ? -16.078 -14.461 3.256 1 98.88 128 VAL A CA 1
ATOM 1038 C C . VAL A 1 128 ? -15.133 -14.75 2.092 1 98.88 128 VAL A C 1
ATOM 1040 O O . VAL A 1 128 ? -13.922 -14.859 2.283 1 98.88 128 VAL A O 1
ATOM 1043 N N . PHE A 1 129 ? -15.672 -14.93 0.901 1 98.69 129 PHE A N 1
ATOM 1044 C CA . PHE A 1 129 ? -14.922 -15.086 -0.335 1 98.69 129 PHE A CA 1
ATOM 1045 C C . PHE A 1 129 ? -15.211 -13.945 -1.299 1 98.69 129 PHE A C 1
ATOM 1047 O O . PHE A 1 129 ? -16.094 -14.047 -2.148 1 98.69 129 PHE A O 1
ATOM 1054 N N . PRO A 1 130 ? -14.477 -12.828 -1.198 1 98.88 130 PRO A N 1
ATOM 1055 C CA . PRO A 1 130 ? -14.648 -11.781 -2.211 1 98.88 130 PRO A CA 1
ATOM 1056 C C . PRO A 1 130 ? -14.055 -12.172 -3.564 1 98.88 130 PRO A C 1
ATOM 1058 O O . PRO A 1 130 ? -13 -12.805 -3.623 1 98.88 130 PRO A O 1
ATOM 1061 N N . GLU A 1 131 ? -14.781 -11.836 -4.609 1 98.31 131 GLU A N 1
ATOM 1062 C CA . GLU A 1 131 ? -14.32 -12.117 -5.969 1 98.31 131 GLU A CA 1
ATOM 1063 C C . GLU A 1 131 ? -13.375 -11.023 -6.465 1 98.31 131 GLU A C 1
ATOM 1065 O O . GLU A 1 131 ? -13.602 -9.836 -6.211 1 98.31 131 GLU A O 1
ATOM 1070 N N . HIS A 1 132 ? -12.359 -11.43 -7.086 1 97.94 132 HIS A N 1
ATOM 1071 C CA . HIS A 1 132 ? -11.406 -10.5 -7.684 1 97.94 132 HIS A CA 1
ATOM 1072 C C . HIS A 1 132 ? -12.047 -9.703 -8.812 1 97.94 132 HIS A C 1
ATOM 1074 O O . HIS A 1 132 ? -12.836 -10.242 -9.586 1 97.94 132 HIS A O 1
ATOM 1080 N N . ARG A 1 133 ? -11.727 -8.461 -8.836 1 98 133 ARG A N 1
ATOM 1081 C CA . ARG A 1 133 ? -12.211 -7.637 -9.945 1 98 133 ARG A CA 1
ATOM 1082 C C . ARG A 1 133 ? -11.859 -8.266 -11.289 1 98 133 ARG A C 1
ATOM 1084 O O . ARG A 1 133 ? -10.805 -8.883 -11.438 1 98 133 ARG A O 1
ATOM 1091 N N . TYR A 1 134 ? -12.82 -8.109 -12.312 1 96.88 134 TYR A N 1
ATOM 1092 C CA . TYR A 1 134 ? -12.656 -8.492 -13.711 1 96.88 134 TYR A CA 1
ATOM 1093 C C . TYR A 1 134 ? -12.773 -10 -13.883 1 96.88 134 TYR A C 1
ATOM 1095 O O . TYR A 1 134 ? -12.68 -10.516 -15 1 96.88 134 TYR A O 1
ATOM 1103 N N . TYR A 1 135 ? -12.945 -10.711 -12.812 1 95.06 135 TYR A N 1
ATOM 1104 C CA . TYR A 1 135 ? -13.188 -12.148 -12.914 1 95.06 135 TYR A CA 1
ATOM 1105 C C . TYR A 1 135 ? -14.617 -12.492 -12.5 1 95.06 135 TYR A C 1
ATOM 1107 O O . TYR A 1 135 ? -15.281 -11.695 -11.82 1 95.06 135 TYR A O 1
ATOM 1115 N N . GLY A 1 136 ? -15.055 -13.672 -12.961 1 94.12 136 GLY A N 1
ATOM 1116 C CA . GLY A 1 136 ? -16.391 -14.109 -12.602 1 94.12 136 GLY A CA 1
ATOM 1117 C C . GLY A 1 136 ? -17.469 -13.102 -12.93 1 94.12 136 GLY A C 1
ATOM 1118 O O . GLY A 1 136 ? -17.547 -12.625 -14.07 1 94.12 136 GLY A O 1
ATOM 1119 N N . GLU A 1 137 ? -18.219 -12.75 -11.891 1 95.94 137 GLU A N 1
ATOM 1120 C CA . GLU A 1 137 ? -19.328 -11.82 -12.086 1 95.94 137 GLU A CA 1
ATOM 1121 C C . GLU A 1 137 ? -18.938 -10.406 -11.664 1 95.94 137 GLU A C 1
ATOM 1123 O O . GLU A 1 137 ? -19.703 -9.461 -11.867 1 95.94 137 GLU A O 1
ATOM 1128 N N . SER A 1 138 ? -17.766 -10.289 -11.141 1 97.5 138 SER A N 1
ATOM 1129 C CA . SER A 1 138 ? -17.281 -8.984 -10.688 1 97.5 138 SER A CA 1
ATOM 1130 C C . SER A 1 138 ? -16.609 -8.211 -11.82 1 97.5 138 SER A C 1
ATOM 1132 O O . SER A 1 138 ? -15.391 -8.039 -11.82 1 97.5 138 SER A O 1
ATOM 1134 N N . VAL A 1 139 ? -17.453 -7.688 -12.703 1 96.75 139 VAL A N 1
ATOM 1135 C CA . VAL A 1 139 ? -16.938 -7.109 -13.938 1 96.75 139 VAL A CA 1
ATOM 1136 C C . VAL A 1 139 ? -17.328 -5.641 -14.031 1 96.75 139 VAL A C 1
ATOM 1138 O O . VAL A 1 139 ? -18.516 -5.309 -13.961 1 96.75 139 VAL A O 1
ATOM 1141 N N . PRO A 1 140 ? -16.328 -4.793 -14.195 1 97.12 140 PRO A N 1
ATOM 1142 C CA . PRO A 1 140 ? -16.625 -3.379 -14.43 1 97.12 140 PRO A CA 1
ATOM 1143 C C . PRO A 1 140 ? -17.188 -3.113 -15.828 1 97.12 140 PRO A C 1
ATOM 1145 O O . PRO A 1 140 ? -17.172 -4.004 -16.672 1 97.12 140 PRO A O 1
ATOM 1148 N N . PHE A 1 141 ? -17.797 -1.92 -16 1 96.56 141 PHE A N 1
ATOM 1149 C CA . PHE A 1 141 ? -18.234 -1.372 -17.281 1 96.56 141 PHE A CA 1
ATOM 1150 C C . PHE A 1 141 ? -19.391 -2.186 -17.844 1 96.56 141 PHE A C 1
ATOM 1152 O O . PHE A 1 141 ? -19.594 -2.227 -19.062 1 96.56 141 PHE A O 1
ATOM 1159 N N . GLY A 1 142 ? -20.047 -2.961 -17.094 1 94.38 142 GLY A N 1
ATOM 1160 C CA . GLY A 1 142 ? -21.344 -3.523 -17.438 1 94.38 142 GLY A CA 1
ATOM 1161 C C . GLY A 1 142 ? -21.266 -4.938 -17.969 1 94.38 142 GLY A C 1
ATOM 1162 O O . GLY A 1 142 ? -22.188 -5.734 -17.797 1 94.38 142 GLY A O 1
ATOM 1163 N N . SER A 1 143 ? -20.141 -5.254 -18.641 1 95.12 143 SER A N 1
ATOM 1164 C CA . SER A 1 143 ? -19.984 -6.598 -19.188 1 95.12 143 SER A CA 1
ATOM 1165 C C . SER A 1 143 ? -18.516 -6.98 -19.312 1 95.12 143 SER A C 1
ATOM 1167 O O . SER A 1 143 ? -17.641 -6.109 -19.328 1 95.12 143 SER A O 1
ATOM 1169 N N . LYS A 1 144 ? -18.328 -8.273 -19.406 1 93.88 144 LYS A N 1
ATOM 1170 C CA . LYS A 1 144 ? -16.969 -8.758 -19.594 1 93.88 144 LYS A CA 1
ATOM 1171 C C . LYS A 1 144 ? -16.375 -8.266 -20.906 1 93.88 144 LYS A C 1
ATOM 1173 O O . LYS A 1 144 ? -15.203 -7.906 -20.984 1 93.88 144 LYS A O 1
ATOM 1178 N N . GLU A 1 145 ? -17.172 -8.273 -21.953 1 94.31 145 GLU A N 1
ATOM 1179 C CA . GLU A 1 145 ? -16.734 -7.805 -23.266 1 94.31 145 GLU A CA 1
ATOM 1180 C C . GLU A 1 145 ? -16.266 -6.352 -23.203 1 94.31 145 GLU A C 1
ATOM 1182 O O . GLU A 1 145 ? -15.227 -6.004 -23.766 1 94.31 145 GLU A O 1
ATOM 1187 N N . ALA A 1 146 ? -17.031 -5.574 -22.484 1 95.5 146 ALA A N 1
ATOM 1188 C CA . ALA A 1 146 ? -16.672 -4.164 -22.344 1 95.5 146 ALA A CA 1
ATOM 1189 C C . ALA A 1 146 ? -15.414 -3.99 -21.5 1 95.5 146 ALA A C 1
ATOM 1191 O O . ALA A 1 146 ? -14.547 -3.182 -21.828 1 95.5 146 ALA A O 1
ATOM 1192 N N . ALA A 1 147 ? -15.328 -4.734 -20.438 1 95.94 147 ALA A N 1
ATOM 1193 C CA . ALA A 1 147 ? -14.219 -4.625 -19.5 1 95.94 147 ALA A CA 1
ATOM 1194 C C . ALA A 1 147 ? -12.906 -5.066 -20.141 1 95.94 147 ALA A C 1
ATOM 1196 O O . ALA A 1 147 ? -11.836 -4.559 -19.781 1 95.94 147 ALA A O 1
ATOM 1197 N N . TYR A 1 148 ? -12.984 -5.969 -21.109 1 94.12 148 TYR A N 1
ATOM 1198 C CA . TYR A 1 148 ? -11.789 -6.555 -21.703 1 94.12 148 TYR A CA 1
ATOM 1199 C C . TYR A 1 148 ? -11.516 -5.957 -23.078 1 94.12 148 TYR A C 1
ATOM 1201 O O . TYR A 1 148 ? -10.734 -6.504 -23.859 1 94.12 148 TYR A O 1
ATOM 1209 N N . LYS A 1 149 ? -12.133 -4.891 -23.375 1 94.06 149 LYS A N 1
ATOM 1210 C CA . LYS A 1 149 ? -12.117 -4.336 -24.734 1 94.06 149 LYS A CA 1
ATOM 1211 C C . LYS A 1 149 ? -10.727 -3.836 -25.109 1 94.06 149 LYS A C 1
ATOM 1213 O O . LYS A 1 149 ? -10.289 -3.998 -26.25 1 94.06 149 LYS A O 1
ATOM 1218 N N . ASN A 1 150 ? -10.109 -3.121 -24.25 1 93.25 150 ASN A N 1
ATOM 1219 C CA . ASN A 1 150 ? -8.789 -2.549 -24.516 1 93.25 150 ASN A CA 1
ATOM 1220 C C . ASN A 1 150 ? -8.062 -2.197 -23.219 1 93.25 150 ASN A C 1
ATOM 1222 O O . ASN A 1 150 ? -8.602 -2.396 -22.125 1 93.25 150 ASN A O 1
ATOM 1226 N N . ALA A 1 151 ? -6.895 -1.702 -23.312 1 93.12 151 ALA A N 1
ATOM 1227 C CA . ALA A 1 151 ? -6.035 -1.431 -22.156 1 93.12 151 ALA A CA 1
ATOM 1228 C C . ALA A 1 151 ? -6.641 -0.35 -21.266 1 93.12 151 ALA A C 1
ATOM 1230 O O . ALA A 1 151 ? -6.445 -0.361 -20.047 1 93.12 151 ALA A O 1
ATOM 1231 N N . SER A 1 152 ? -7.352 0.559 -21.828 1 93.38 152 SER A N 1
ATOM 1232 C CA . SER A 1 152 ? -7.953 1.637 -21.047 1 93.38 152 SER A CA 1
ATOM 1233 C C . SER A 1 152 ? -9.008 1.103 -20.078 1 93.38 152 SER A C 1
ATOM 1235 O O . SER A 1 152 ? -9.227 1.672 -19.016 1 93.38 152 SER A O 1
ATOM 1237 N N . MET A 1 153 ? -9.695 0.065 -20.516 1 94.5 153 MET A N 1
ATOM 1238 C CA . MET A 1 153 ? -10.727 -0.55 -19.672 1 94.5 153 MET A CA 1
ATOM 1239 C C . MET A 1 153 ? -10.125 -1.605 -18.75 1 94.5 153 MET A C 1
ATOM 1241 O O . MET A 1 153 ? -10.492 -1.696 -17.578 1 94.5 153 MET A O 1
ATOM 1245 N N . LEU A 1 154 ? -9.109 -2.338 -19.219 1 95.56 154 LEU A N 1
ATOM 1246 C CA . LEU A 1 154 ? -8.484 -3.441 -18.5 1 95.56 154 LEU A CA 1
ATOM 1247 C C . LEU A 1 154 ? -7.422 -2.928 -17.547 1 95.56 154 LEU A C 1
ATOM 1249 O O . LEU A 1 154 ? -6.977 -3.66 -16.656 1 95.56 154 LEU A O 1
ATOM 1253 N N . GLY A 1 155 ? -7.148 -1.709 -17.641 1 96.25 155 GLY A N 1
ATOM 1254 C CA . GLY A 1 155 ? -6.004 -1.141 -16.953 1 96.25 155 GLY A CA 1
ATOM 1255 C C . GLY A 1 155 ? -6.137 -1.189 -15.445 1 96.25 155 GLY A C 1
ATOM 1256 O O . GLY A 1 155 ? -5.145 -1.067 -14.727 1 96.25 155 GLY A O 1
ATOM 1257 N N . PHE A 1 156 ? -7.359 -1.48 -14.922 1 97.25 156 PHE A N 1
ATOM 1258 C CA . PHE A 1 156 ? -7.605 -1.478 -13.484 1 97.25 156 PHE A CA 1
ATOM 1259 C C . PHE A 1 156 ? -7.574 -2.896 -12.922 1 97.25 156 PHE A C 1
ATOM 1261 O O . PHE A 1 156 ? -7.789 -3.104 -11.727 1 97.25 156 PHE A O 1
ATOM 1268 N N . LEU A 1 157 ? -7.32 -3.871 -13.781 1 97.69 157 LEU A N 1
ATOM 1269 C CA . LEU A 1 157 ? -7.125 -5.25 -13.344 1 97.69 157 LEU A CA 1
ATOM 1270 C C . LEU A 1 157 ? -5.688 -5.477 -12.891 1 97.69 157 LEU A C 1
ATOM 1272 O O . LEU A 1 157 ? -4.816 -5.805 -13.695 1 97.69 157 LEU A O 1
ATOM 1276 N N . ASN A 1 158 ? -5.473 -5.285 -11.617 1 97.69 158 ASN A N 1
ATOM 1277 C CA . ASN A 1 158 ? -4.152 -5.5 -11.031 1 97.69 158 ASN A CA 1
ATOM 1278 C C . ASN A 1 158 ? -4.246 -5.793 -9.531 1 97.69 158 ASN A C 1
ATOM 1280 O O . ASN A 1 158 ? -5.324 -5.684 -8.945 1 97.69 158 ASN A O 1
ATOM 1284 N N . ALA A 1 159 ? -3.225 -6.18 -8.93 1 98.38 159 ALA A N 1
ATOM 1285 C CA . ALA A 1 159 ? -3.186 -6.676 -7.551 1 98.38 159 ALA A CA 1
ATOM 1286 C C . ALA A 1 159 ? -3.506 -5.562 -6.559 1 98.38 159 ALA A C 1
ATOM 1288 O O . ALA A 1 159 ? -4.215 -5.785 -5.574 1 98.38 159 ALA A O 1
ATOM 1289 N N . GLU A 1 160 ? -2.998 -4.328 -6.762 1 98.38 160 GLU A N 1
ATOM 1290 C CA . GLU A 1 160 ? -3.213 -3.24 -5.812 1 98.38 160 GLU A CA 1
ATOM 1291 C C . GLU A 1 160 ? -4.691 -2.867 -5.723 1 98.38 160 GLU A C 1
ATOM 1293 O O . GLU A 1 160 ? -5.223 -2.678 -4.629 1 98.38 160 GLU A O 1
ATOM 1298 N N . GLN A 1 161 ? -5.305 -2.748 -6.926 1 98.5 161 GLN A N 1
ATOM 1299 C CA . GLN A 1 161 ? -6.738 -2.463 -6.945 1 98.5 161 GLN A CA 1
ATOM 1300 C C . GLN A 1 161 ? -7.527 -3.574 -6.262 1 98.5 161 GLN A C 1
ATOM 1302 O O . GLN A 1 161 ? -8.477 -3.303 -5.527 1 98.5 161 GLN A O 1
ATOM 1307 N N . ALA A 1 162 ? -7.133 -4.785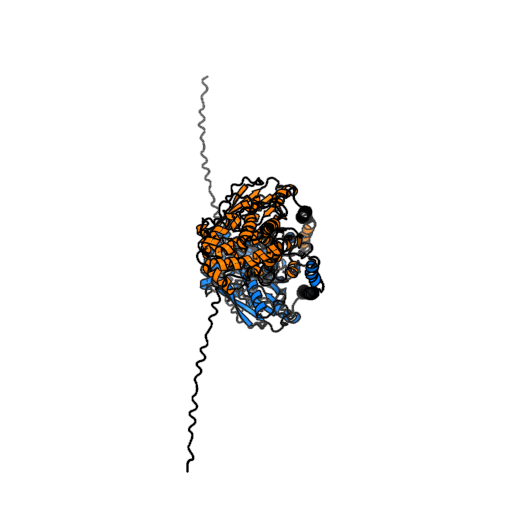 -6.492 1 98.69 162 ALA A N 1
ATOM 1308 C CA . ALA A 1 162 ? -7.828 -5.914 -5.891 1 98.69 162 ALA A CA 1
ATOM 1309 C C . ALA A 1 162 ? -7.707 -5.891 -4.367 1 98.69 162 ALA A C 1
ATOM 1311 O O . ALA A 1 162 ? -8.68 -6.125 -3.654 1 98.69 162 ALA A O 1
ATOM 1312 N N . LEU A 1 163 ? -6.496 -5.66 -3.848 1 98.88 163 LEU A N 1
ATOM 1313 C CA . LEU A 1 163 ? -6.293 -5.586 -2.404 1 98.88 163 LEU A CA 1
ATOM 1314 C C . LEU A 1 163 ? -7.117 -4.457 -1.796 1 98.88 163 LEU A C 1
ATOM 1316 O O . LEU A 1 163 ? -7.691 -4.613 -0.716 1 98.88 163 LEU A O 1
ATOM 1320 N N . ALA A 1 164 ? -7.117 -3.309 -2.496 1 98.75 164 ALA A N 1
ATOM 1321 C CA . ALA A 1 164 ? -7.93 -2.189 -2.029 1 98.75 164 ALA A CA 1
ATOM 1322 C C . ALA A 1 164 ? -9.414 -2.549 -2.029 1 98.75 164 ALA A C 1
ATOM 1324 O O . ALA A 1 164 ? -10.156 -2.125 -1.145 1 98.75 164 ALA A O 1
ATOM 1325 N N . ASP A 1 165 ? -9.883 -3.344 -3.074 1 98.81 165 ASP A N 1
ATOM 1326 C CA . ASP A 1 165 ? -11.25 -3.848 -3.074 1 98.81 165 ASP A CA 1
ATOM 1327 C C . ASP A 1 165 ? -11.562 -4.59 -1.775 1 98.81 165 ASP A C 1
ATOM 1329 O O . ASP A 1 165 ? -12.594 -4.34 -1.145 1 98.81 165 ASP A O 1
ATOM 1333 N N . PHE A 1 166 ? -10.695 -5.531 -1.456 1 98.88 166 PHE A N 1
ATOM 1334 C CA . PHE A 1 166 ? -10.93 -6.359 -0.28 1 98.88 166 PHE A CA 1
ATOM 1335 C C . PHE A 1 166 ? -10.953 -5.512 0.986 1 98.88 166 PHE A C 1
ATOM 1337 O O . PHE A 1 166 ? -11.789 -5.727 1.866 1 98.88 166 PHE A O 1
ATOM 1344 N N . ALA A 1 167 ? -10.039 -4.551 1.085 1 98.69 167 ALA A N 1
ATOM 1345 C CA . ALA A 1 167 ? -9.953 -3.691 2.264 1 98.69 167 ALA A CA 1
ATOM 1346 C C . ALA A 1 167 ? -11.227 -2.871 2.438 1 98.69 167 ALA A C 1
ATOM 1348 O O . ALA A 1 167 ? -11.773 -2.791 3.539 1 98.69 167 ALA A O 1
ATOM 1349 N N . VAL A 1 168 ? -11.695 -2.277 1.34 1 98.44 168 VAL A N 1
ATOM 1350 C CA . VAL A 1 168 ? -12.883 -1.433 1.394 1 98.44 168 VAL A CA 1
ATOM 1351 C C . VAL A 1 168 ? -14.109 -2.289 1.687 1 98.44 168 VAL A C 1
ATOM 1353 O O . VAL A 1 168 ? -14.953 -1.915 2.506 1 98.44 168 VAL A O 1
ATOM 1356 N N . LEU A 1 169 ? -14.18 -3.445 1.05 1 98.69 169 LEU A N 1
ATOM 1357 C CA . LEU A 1 169 ? -15.312 -4.34 1.246 1 98.69 169 LEU A CA 1
ATOM 1358 C C . LEU A 1 169 ? -15.406 -4.789 2.699 1 98.69 169 LEU A C 1
ATOM 1360 O O . LEU A 1 169 ? -16.469 -4.719 3.311 1 98.69 169 LEU A O 1
ATOM 1364 N N . ILE A 1 170 ? -14.344 -5.27 3.256 1 98.12 170 ILE A N 1
ATOM 1365 C CA . ILE A 1 170 ? -14.367 -5.832 4.602 1 98.12 170 ILE A CA 1
ATOM 1366 C C . ILE A 1 170 ? -14.641 -4.727 5.617 1 98.12 170 ILE A C 1
ATOM 1368 O O . ILE A 1 170 ? -15.312 -4.961 6.629 1 98.12 170 ILE A O 1
ATOM 1372 N N . THR A 1 171 ? -14.07 -3.523 5.383 1 97 171 THR A N 1
ATOM 1373 C CA . THR A 1 171 ? -14.344 -2.395 6.266 1 97 171 THR A CA 1
ATOM 1374 C C . THR A 1 171 ? -15.836 -2.068 6.273 1 97 171 THR A C 1
ATOM 1376 O O . THR A 1 171 ? -16.422 -1.854 7.336 1 97 171 THR A O 1
ATOM 1379 N N . ASP A 1 172 ? -16.422 -2.027 5.09 1 97.06 172 ASP A N 1
ATOM 1380 C CA . ASP A 1 172 ? -17.859 -1.765 4.977 1 97.06 172 ASP A CA 1
ATOM 1381 C C . ASP A 1 172 ? -18.672 -2.891 5.605 1 97.06 172 ASP A C 1
ATOM 1383 O O . ASP A 1 172 ? -19.672 -2.635 6.297 1 97.06 172 ASP A O 1
ATOM 1387 N N . LEU A 1 173 ? -18.297 -4.125 5.34 1 97.88 173 LEU A N 1
ATOM 1388 C CA . LEU A 1 173 ? -18.984 -5.293 5.871 1 97.88 173 LEU A CA 1
ATOM 1389 C C . LEU A 1 173 ? -18.969 -5.285 7.395 1 97.88 173 LEU A C 1
ATOM 1391 O O . LEU A 1 173 ? -19.984 -5.574 8.031 1 97.88 173 LEU A O 1
ATOM 1395 N N . LYS A 1 174 ? -17.859 -4.973 7.992 1 96.75 174 LYS A N 1
ATOM 1396 C CA . LYS A 1 174 ? -17.734 -4.922 9.445 1 96.75 174 LYS A CA 1
ATOM 1397 C C . LYS A 1 174 ? -18.656 -3.869 10.047 1 96.75 174 LYS A C 1
ATOM 1399 O O . LYS A 1 174 ? -19.297 -4.109 11.078 1 96.75 174 LYS A O 1
ATOM 1404 N N . GLN A 1 175 ? -18.703 -2.738 9.422 1 94.56 175 GLN A N 1
ATOM 1405 C CA . GLN A 1 175 ? -19.578 -1.681 9.914 1 94.56 175 GLN A CA 1
ATOM 1406 C C . GLN A 1 175 ? -21.047 -2.105 9.844 1 94.56 175 GLN A C 1
ATOM 1408 O O . GLN A 1 175 ? -21.797 -1.908 10.797 1 94.56 175 GLN A O 1
ATOM 1413 N N . ASN A 1 176 ? -21.438 -2.719 8.742 1 95.94 176 ASN A N 1
ATOM 1414 C CA . ASN A 1 176 ? -22.828 -3.102 8.508 1 95.94 176 ASN A CA 1
ATOM 1415 C C . ASN A 1 176 ? -23.266 -4.215 9.453 1 95.94 176 ASN A C 1
ATOM 1417 O O . ASN A 1 176 ? -24.438 -4.289 9.836 1 95.94 176 ASN A O 1
ATOM 1421 N N . LEU A 1 177 ? -22.312 -5.059 9.867 1 96.38 177 LEU A N 1
ATOM 1422 C CA . LEU A 1 177 ? -22.656 -6.211 10.695 1 96.38 177 LEU A CA 1
ATOM 1423 C C . LEU A 1 177 ? -22.266 -5.965 12.148 1 96.38 177 LEU A C 1
ATOM 1425 O O . LEU A 1 177 ? -22.281 -6.887 12.969 1 96.38 177 LEU A O 1
ATOM 1429 N N . SER A 1 178 ? -21.875 -4.711 12.469 1 94.81 178 SER A N 1
ATOM 1430 C CA . SER A 1 178 ? -21.391 -4.371 13.805 1 94.81 178 SER A CA 1
ATOM 1431 C C . SER A 1 178 ? -20.281 -5.324 14.25 1 94.81 178 SER A C 1
ATOM 1433 O O . SER A 1 178 ? -20.328 -5.855 15.359 1 94.81 178 SER A O 1
ATOM 1435 N N . ALA A 1 179 ? -19.375 -5.547 13.312 1 96 179 ALA A N 1
ATOM 1436 C CA . ALA A 1 179 ? -18.297 -6.504 13.508 1 96 179 ALA A CA 1
ATOM 1437 C C . ALA A 1 179 ? -16.938 -5.801 13.516 1 96 179 ALA A C 1
ATOM 1439 O O . ALA A 1 179 ? -15.922 -6.387 13.133 1 96 179 ALA A O 1
ATOM 1440 N N . GLU A 1 180 ? -16.844 -4.559 13.906 1 92.75 180 GLU A N 1
ATOM 1441 C CA . GLU A 1 180 ? -15.633 -3.762 13.828 1 92.75 180 GLU A CA 1
ATOM 1442 C C . GLU A 1 180 ? -14.539 -4.344 14.719 1 92.75 180 GLU A C 1
ATOM 1444 O O . GLU A 1 180 ? -13.352 -4.234 14.406 1 92.75 180 GLU A O 1
ATOM 1449 N N . ALA A 1 181 ? -14.953 -5.027 15.727 1 92 181 ALA A N 1
ATOM 1450 C CA . ALA A 1 181 ? -13.984 -5.578 16.672 1 92 181 ALA A CA 1
ATOM 1451 C C . ALA A 1 181 ? -13.555 -6.98 16.266 1 92 181 ALA A C 1
ATOM 1453 O O . ALA A 1 181 ? -12.633 -7.551 16.844 1 92 181 ALA A O 1
ATOM 1454 N N . CYS A 1 182 ? -14.125 -7.57 15.266 1 96.94 182 CYS A N 1
ATOM 1455 C CA . CYS A 1 182 ? -13.82 -8.93 14.828 1 96.94 182 CYS A CA 1
ATOM 1456 C C . CYS A 1 182 ? -12.5 -8.969 14.07 1 96.94 182 CYS A C 1
ATOM 1458 O O . CYS A 1 182 ? -12.305 -8.219 13.109 1 96.94 182 CYS A O 1
ATOM 1460 N N . PRO A 1 183 ? -11.555 -9.836 14.523 1 97.5 183 PRO A N 1
ATOM 1461 C CA . PRO A 1 183 ? -10.305 -9.945 13.773 1 97.5 183 PRO A CA 1
ATOM 1462 C C . PRO A 1 183 ? -10.477 -10.641 12.422 1 97.5 183 PRO A C 1
ATOM 1464 O O . PRO A 1 183 ? -11.344 -11.508 12.281 1 97.5 183 PRO A O 1
ATOM 1467 N N . VAL A 1 184 ? -9.695 -10.273 11.453 1 98.69 184 VAL A N 1
ATOM 1468 C CA . VAL A 1 184 ? -9.734 -10.859 10.117 1 98.69 184 VAL A CA 1
ATOM 1469 C C . VAL A 1 184 ? -8.492 -11.719 9.898 1 98.69 184 VAL A C 1
ATOM 1471 O O . VAL A 1 184 ? -7.371 -11.273 10.156 1 98.69 184 VAL A O 1
ATOM 1474 N N . VAL A 1 185 ? -8.633 -12.891 9.5 1 98.94 185 VAL A N 1
ATOM 1475 C CA . VAL A 1 185 ? -7.559 -13.781 9.062 1 98.94 185 VAL A CA 1
ATOM 1476 C C . VAL A 1 185 ? -7.688 -14.047 7.562 1 98.94 185 VAL A C 1
ATOM 1478 O O . VAL A 1 185 ? -8.766 -14.406 7.082 1 98.94 185 VAL A O 1
ATOM 1481 N N . LEU A 1 186 ? -6.605 -13.867 6.859 1 98.94 186 LEU A N 1
ATOM 1482 C CA . LEU A 1 186 ? -6.602 -14.008 5.406 1 98.94 186 LEU A CA 1
ATOM 1483 C C . LEU A 1 186 ? -6.16 -15.406 4.996 1 98.94 186 LEU A C 1
ATOM 1485 O O . LEU A 1 186 ? -5.273 -15.992 5.625 1 98.94 186 LEU A O 1
ATOM 1489 N N . PHE A 1 187 ? -6.789 -15.891 3.953 1 98.94 187 PHE A N 1
ATOM 1490 C CA . PHE A 1 187 ? -6.434 -17.156 3.32 1 98.94 187 PHE A CA 1
ATOM 1491 C C . PHE A 1 187 ? -6.277 -16.984 1.814 1 98.94 187 PHE A C 1
ATOM 1493 O O . PHE A 1 187 ? -6.898 -16.094 1.219 1 98.94 187 PHE A O 1
ATOM 1500 N N . GLY A 1 188 ? -5.484 -17.781 1.203 1 98.5 188 GLY A N 1
ATOM 1501 C CA . GLY A 1 188 ? -5.387 -17.797 -0.248 1 98.5 188 GLY A CA 1
ATOM 1502 C C . GLY A 1 188 ? -4.426 -18.844 -0.768 1 98.5 188 GLY A C 1
ATOM 1503 O O . GLY A 1 188 ? -3.486 -19.234 -0.07 1 98.5 188 GLY A O 1
ATOM 1504 N N . GLY A 1 189 ? -4.621 -19.312 -1.929 1 97.62 189 GLY A N 1
ATOM 1505 C CA . GLY A 1 189 ? -3.754 -20.234 -2.643 1 97.62 189 GLY A CA 1
ATOM 1506 C C . GLY A 1 189 ? -3.266 -19.688 -3.971 1 97.62 189 GLY A C 1
ATOM 1507 O O . GLY A 1 189 ? -4.008 -19.016 -4.68 1 97.62 189 GLY A O 1
ATOM 1508 N N . SER A 1 190 ? -2.07 -20.031 -4.273 1 96.69 190 SER A N 1
ATOM 1509 C CA . SER A 1 190 ? -1.517 -19.578 -5.543 1 96.69 190 SER A CA 1
ATOM 1510 C C . SER A 1 190 ? -1.531 -18.062 -5.641 1 96.69 190 SER A C 1
ATOM 1512 O O . SER A 1 190 ? -1.015 -17.375 -4.758 1 96.69 190 SER A O 1
ATOM 1514 N N . TYR A 1 191 ? -2.168 -17.484 -6.676 1 97.06 191 TYR A N 1
ATOM 1515 C CA . TYR A 1 191 ? -2.309 -16.047 -6.777 1 97.06 191 TYR A CA 1
ATOM 1516 C C . TYR A 1 191 ? -3.068 -15.477 -5.578 1 97.06 191 TYR A C 1
ATOM 1518 O O . TYR A 1 191 ? -2.705 -14.43 -5.039 1 97.06 191 TYR A O 1
ATOM 1526 N N . GLY A 1 192 ? -4.09 -16.188 -5.129 1 97.94 192 GLY A N 1
ATOM 1527 C CA . GLY A 1 192 ? -4.773 -15.797 -3.908 1 97.94 192 GLY A CA 1
ATOM 1528 C C . GLY A 1 192 ? -3.871 -15.797 -2.691 1 97.94 192 GLY A C 1
ATOM 1529 O O . GLY A 1 192 ? -4.039 -14.977 -1.788 1 97.94 192 GLY A O 1
ATOM 1530 N N . GLY A 1 193 ? -2.936 -16.781 -2.652 1 98.69 193 GLY A N 1
ATOM 1531 C CA . GLY A 1 193 ? -1.943 -16.781 -1.588 1 98.69 193 GLY A CA 1
ATOM 1532 C C . GLY A 1 193 ? -1.02 -15.586 -1.624 1 98.69 193 GLY A C 1
ATOM 1533 O O . GLY A 1 193 ? -0.666 -15.039 -0.578 1 98.69 193 GLY A O 1
ATOM 1534 N N . MET A 1 194 ? -0.582 -15.211 -2.859 1 98.69 194 MET A N 1
ATOM 1535 C CA . MET A 1 194 ? 0.204 -13.992 -3.01 1 98.69 194 MET A CA 1
ATOM 1536 C C . MET A 1 194 ? -0.564 -12.781 -2.484 1 98.69 194 MET A C 1
ATOM 1538 O O . MET A 1 194 ? -0.016 -11.969 -1.737 1 98.69 194 MET A O 1
ATOM 1542 N N . LEU A 1 195 ? -1.862 -12.719 -2.857 1 98.75 195 LEU A N 1
ATOM 1543 C CA . LEU A 1 195 ? -2.707 -11.609 -2.426 1 98.75 195 LEU A CA 1
ATOM 1544 C C . LEU A 1 195 ? -2.857 -11.602 -0.908 1 98.75 195 LEU A C 1
ATOM 1546 O O . LEU A 1 195 ? -2.822 -10.539 -0.284 1 98.75 195 LEU A O 1
ATOM 1550 N N . ALA A 1 196 ? -3.018 -12.773 -0.29 1 98.88 196 ALA A N 1
ATOM 1551 C CA . ALA A 1 196 ? -3.154 -12.844 1.162 1 98.88 196 ALA A CA 1
ATOM 1552 C C . ALA A 1 196 ? -1.9 -12.328 1.859 1 98.88 196 ALA A C 1
ATOM 1554 O O . ALA A 1 196 ? -1.987 -11.531 2.797 1 98.88 196 ALA A O 1
ATOM 1555 N N . ALA A 1 197 ? -0.761 -12.773 1.383 1 98.75 197 ALA A N 1
ATOM 1556 C CA . ALA A 1 197 ? 0.501 -12.32 1.961 1 98.75 197 ALA A CA 1
ATOM 1557 C C . ALA A 1 197 ? 0.681 -10.812 1.776 1 98.75 197 ALA A C 1
ATOM 1559 O O . ALA A 1 197 ? 1.029 -10.109 2.723 1 98.75 197 ALA A O 1
ATOM 1560 N N . TRP A 1 198 ? 0.46 -10.344 0.563 1 98.69 198 TRP A N 1
ATOM 1561 C CA . TRP A 1 198 ? 0.632 -8.93 0.253 1 98.69 198 TRP A CA 1
ATOM 1562 C C . TRP A 1 198 ? -0.372 -8.078 1.022 1 98.69 198 TRP A C 1
ATOM 1564 O O . TRP A 1 198 ? -0.054 -6.965 1.448 1 98.69 198 TRP A O 1
ATOM 1574 N N . MET A 1 199 ? -1.589 -8.594 1.144 1 98.62 199 MET A N 1
ATOM 1575 C CA . MET A 1 199 ? -2.59 -7.836 1.892 1 98.62 199 MET A CA 1
ATOM 1576 C C . MET A 1 199 ? -2.188 -7.703 3.357 1 98.62 199 MET A C 1
ATOM 1578 O O . MET A 1 199 ? -2.357 -6.637 3.957 1 98.62 199 MET A O 1
ATOM 1582 N N . ARG A 1 200 ? -1.678 -8.758 3.963 1 98.12 200 ARG A N 1
ATOM 1583 C CA . ARG A 1 200 ? -1.21 -8.68 5.344 1 98.12 200 ARG A CA 1
ATOM 1584 C C . ARG A 1 200 ? -0.11 -7.633 5.488 1 98.12 200 ARG A C 1
ATOM 1586 O O . ARG A 1 200 ? -0.076 -6.891 6.473 1 98.12 200 ARG A O 1
ATOM 1593 N N . LEU A 1 201 ? 0.735 -7.547 4.531 1 96.94 201 LEU A N 1
ATOM 1594 C CA . LEU A 1 201 ? 1.879 -6.645 4.59 1 96.94 201 LEU A CA 1
ATOM 1595 C C . LEU A 1 201 ? 1.444 -5.203 4.348 1 96.94 201 LEU A C 1
ATOM 1597 O O . LEU A 1 201 ? 1.987 -4.277 4.953 1 96.94 201 LEU A O 1
ATOM 1601 N N . LYS A 1 202 ? 0.444 -5 3.502 1 97.38 202 LYS A N 1
ATOM 1602 C CA . LYS A 1 202 ? 0.068 -3.654 3.074 1 97.38 202 LYS A CA 1
ATOM 1603 C C . LYS A 1 202 ? -1.073 -3.107 3.928 1 97.38 202 LYS A C 1
ATOM 1605 O O . LYS A 1 202 ? -1.252 -1.892 4.027 1 97.38 202 LYS A O 1
ATOM 1610 N N . TYR A 1 203 ? -1.908 -4.035 4.531 1 97.38 203 TYR A N 1
ATOM 1611 C CA . TYR A 1 203 ? -3.086 -3.627 5.289 1 97.38 203 TYR A CA 1
ATOM 1612 C C . TYR A 1 203 ? -3.111 -4.293 6.66 1 97.38 203 TYR A C 1
ATOM 1614 O O . TYR A 1 203 ? -4.082 -4.965 7.012 1 97.38 203 TYR A O 1
ATOM 1622 N N . PRO A 1 204 ? -2.08 -4.035 7.434 1 95.75 204 PRO A N 1
ATOM 1623 C CA . PRO A 1 204 ? -2.072 -4.641 8.766 1 95.75 204 PRO A CA 1
ATOM 1624 C C . PRO A 1 204 ? -3.223 -4.156 9.641 1 95.75 204 PRO A C 1
ATOM 1626 O O . PRO A 1 204 ? -3.578 -4.812 10.625 1 95.75 204 PRO A O 1
ATOM 1629 N N . ASN A 1 205 ? -3.82 -3.027 9.289 1 95.69 205 ASN A N 1
ATOM 1630 C CA . ASN A 1 205 ? -4.949 -2.473 10.031 1 95.69 205 ASN A CA 1
ATOM 1631 C C . ASN A 1 205 ? -6.238 -3.229 9.734 1 95.69 205 ASN A C 1
ATOM 1633 O O . ASN A 1 205 ? -7.227 -3.094 10.469 1 95.69 205 ASN A O 1
ATOM 1637 N N . ILE A 1 206 ? -6.207 -4.055 8.672 1 97.19 206 ILE A N 1
ATOM 1638 C CA . ILE A 1 206 ? -7.41 -4.762 8.242 1 97.19 206 ILE A CA 1
ATOM 1639 C C . ILE A 1 206 ? -7.348 -6.211 8.711 1 97.19 206 ILE A C 1
ATOM 1641 O O . ILE A 1 206 ? -8.359 -6.773 9.133 1 97.19 206 ILE A O 1
ATOM 1645 N N . ALA A 1 207 ? -6.16 -6.809 8.68 1 97.69 207 ALA A N 1
ATOM 1646 C CA . ALA A 1 207 ? -6.051 -8.234 8.969 1 97.69 207 ALA A CA 1
ATOM 1647 C C . ALA A 1 207 ? -4.941 -8.508 9.977 1 97.69 207 ALA A C 1
ATOM 1649 O O . ALA A 1 207 ? -3.885 -7.875 9.938 1 97.69 207 ALA A O 1
ATOM 1650 N N . ILE A 1 208 ? -5.156 -9.594 10.82 1 97.38 208 ILE A N 1
ATOM 1651 C CA . ILE A 1 208 ? -4.219 -9.859 11.906 1 97.38 208 ILE A CA 1
ATOM 1652 C C . ILE A 1 208 ? -3.258 -10.969 11.5 1 97.38 208 ILE A C 1
ATOM 1654 O O . ILE A 1 208 ? -2.277 -11.242 12.195 1 97.38 208 ILE A O 1
ATOM 1658 N N . GLY A 1 209 ? -3.502 -11.602 10.352 1 98.38 209 GLY A N 1
ATOM 1659 C CA . GLY A 1 209 ? -2.648 -12.68 9.875 1 98.38 209 GLY A CA 1
ATOM 1660 C C . GLY A 1 209 ? -3.094 -13.25 8.539 1 98.38 209 GLY A C 1
ATOM 1661 O O . GLY A 1 209 ? -4.152 -12.883 8.031 1 98.38 209 GLY A O 1
ATOM 1662 N N . ALA A 1 210 ? -2.229 -14.141 7.965 1 98.88 210 ALA A N 1
ATOM 1663 C CA . ALA A 1 210 ? -2.52 -14.711 6.648 1 98.88 210 ALA A CA 1
ATOM 1664 C C . ALA A 1 210 ? -1.93 -16.109 6.512 1 98.88 210 ALA A C 1
ATOM 1666 O O . ALA A 1 210 ? -0.82 -16.375 6.98 1 98.88 210 ALA A O 1
ATOM 1667 N N . LEU A 1 211 ? -2.697 -16.953 5.984 1 98.94 211 LEU A N 1
ATOM 1668 C CA . LEU A 1 211 ? -2.203 -18.219 5.461 1 98.94 211 LEU A CA 1
ATOM 1669 C C . LEU A 1 211 ? -2.086 -18.172 3.941 1 98.94 211 LEU A C 1
ATOM 1671 O O . LEU A 1 211 ? -3.096 -18.219 3.234 1 98.94 211 LEU A O 1
ATOM 1675 N N . ALA A 1 212 ? -0.877 -18.078 3.482 1 98.88 212 ALA A N 1
ATOM 1676 C CA . ALA A 1 212 ? -0.559 -18.031 2.059 1 98.88 212 ALA A CA 1
ATOM 1677 C C . ALA A 1 212 ? -0.047 -19.375 1.558 1 98.88 212 ALA A C 1
ATOM 1679 O O . ALA A 1 212 ? 1.116 -19.719 1.772 1 98.88 212 ALA A O 1
ATOM 1680 N N . SER A 1 213 ? -0.904 -20.062 0.825 1 98.88 213 SER A N 1
ATOM 1681 C CA . SER A 1 213 ? -0.573 -21.406 0.37 1 98.88 213 SER A CA 1
ATOM 1682 C C . SER A 1 213 ? -0.098 -21.406 -1.079 1 98.88 213 SER A C 1
ATOM 1684 O O . SER A 1 213 ? -0.754 -20.828 -1.95 1 98.88 213 SER A O 1
ATOM 1686 N N . SER A 1 214 ? 1.054 -22.078 -1.312 1 98.19 214 SER A N 1
ATOM 1687 C CA . SER A 1 214 ? 1.624 -22.156 -2.654 1 98.19 214 SER A CA 1
ATOM 1688 C C . SER A 1 214 ? 1.692 -20.781 -3.307 1 98.19 214 SER A C 1
ATOM 1690 O O . SER A 1 214 ? 1.242 -20.594 -4.441 1 98.19 214 SER A O 1
ATOM 1692 N N . ALA A 1 215 ? 2.186 -19.781 -2.553 1 98.5 215 ALA A N 1
ATOM 1693 C CA . ALA A 1 215 ? 2.238 -18.391 -2.98 1 98.5 215 ALA A CA 1
ATOM 1694 C C . ALA A 1 215 ? 3.627 -18.016 -3.494 1 98.5 215 ALA A C 1
ATOM 1696 O O . ALA A 1 215 ? 4.531 -17.734 -2.705 1 98.5 215 ALA A O 1
ATOM 1697 N N . PRO A 1 216 ? 3.816 -18 -4.762 1 98.19 216 PRO A N 1
ATOM 1698 C CA . PRO A 1 216 ? 5.156 -17.75 -5.289 1 98.19 216 PRO A CA 1
ATOM 1699 C C . PRO A 1 216 ? 5.508 -16.266 -5.309 1 98.19 216 PRO A C 1
ATOM 1701 O O . PRO A 1 216 ? 5.82 -15.711 -6.367 1 98.19 216 PRO A O 1
ATOM 1704 N N . ILE A 1 217 ? 5.641 -15.609 -4.18 1 98.5 217 ILE A N 1
ATOM 1705 C CA . ILE A 1 217 ? 5.867 -14.172 -4.078 1 98.5 217 ILE A CA 1
ATOM 1706 C C . ILE A 1 217 ? 7.328 -13.852 -4.398 1 98.5 217 ILE A C 1
ATOM 1708 O O . ILE A 1 217 ? 7.715 -12.688 -4.469 1 98.5 217 ILE A O 1
ATOM 1712 N N . LEU A 1 218 ? 8.141 -14.898 -4.676 1 98.44 218 LEU A N 1
ATOM 1713 C CA . LEU A 1 218 ? 9.547 -14.688 -5.004 1 98.44 218 LEU A CA 1
ATOM 1714 C C . LEU A 1 218 ? 9.82 -15.023 -6.465 1 98.44 218 LEU A C 1
ATOM 1716 O O . LEU A 1 218 ? 10.961 -14.914 -6.926 1 98.44 218 LEU A O 1
ATOM 1720 N N . GLN A 1 219 ? 8.75 -15.398 -7.234 1 97.38 219 GLN A N 1
ATOM 1721 C CA . GLN A 1 219 ? 8.906 -15.789 -8.633 1 97.38 219 GLN A CA 1
ATOM 1722 C C . GLN A 1 219 ? 8.992 -14.562 -9.539 1 97.38 219 GLN A C 1
ATOM 1724 O O . GLN A 1 219 ? 8.297 -14.492 -10.555 1 97.38 219 GLN A O 1
ATOM 1729 N N . PHE A 1 220 ? 9.812 -13.555 -9.195 1 97.12 220 PHE A N 1
ATOM 1730 C CA . PHE A 1 220 ? 9.961 -12.328 -9.977 1 97.12 220 PHE A CA 1
ATOM 1731 C C . PHE A 1 220 ? 11.422 -12.07 -10.312 1 97.12 220 PHE A C 1
ATOM 1733 O O . PHE A 1 220 ? 12.297 -12.883 -9.969 1 97.12 220 PHE A O 1
ATOM 1740 N N . GLU A 1 221 ? 11.672 -11.039 -11.062 1 92.56 221 GLU A N 1
ATOM 1741 C CA . GLU A 1 221 ? 12.977 -10.789 -11.672 1 92.56 221 GLU A CA 1
ATOM 1742 C C . GLU A 1 221 ? 14.07 -10.672 -10.609 1 92.56 221 GLU A C 1
ATOM 1744 O O . GLU A 1 221 ? 13.906 -9.953 -9.625 1 92.56 221 GLU A O 1
ATOM 1749 N N . ASP A 1 222 ? 15.094 -11.375 -10.766 1 93.12 222 ASP A N 1
ATOM 1750 C CA . ASP A 1 222 ? 16.359 -11.281 -10.031 1 93.12 222 ASP A CA 1
ATOM 1751 C C . ASP A 1 222 ? 16.188 -11.727 -8.578 1 93.12 222 ASP A C 1
ATOM 1753 O O . ASP A 1 222 ? 16.719 -11.109 -7.664 1 93.12 222 ASP A O 1
ATOM 1757 N N . ILE A 1 223 ? 15.367 -12.789 -8.391 1 96.5 223 ILE A N 1
ATOM 1758 C CA . ILE A 1 223 ? 15.18 -13.312 -7.035 1 96.5 223 ILE A CA 1
ATOM 1759 C C . ILE A 1 223 ? 15.5 -14.805 -7.004 1 96.5 223 ILE A C 1
ATOM 1761 O O . ILE A 1 223 ? 16.312 -15.25 -6.188 1 96.5 223 ILE A O 1
ATOM 1765 N N . VAL A 1 224 ? 14.883 -15.609 -7.953 1 96.75 224 VAL A N 1
ATOM 1766 C CA . VAL A 1 224 ? 15.164 -17.031 -8.047 1 96.75 224 VAL A CA 1
ATOM 1767 C C . VAL A 1 224 ? 15.703 -17.375 -9.43 1 96.75 224 VAL A C 1
ATOM 1769 O O . VAL A 1 224 ? 15.445 -16.641 -10.398 1 96.75 224 VAL A O 1
ATOM 1772 N N . PRO A 1 225 ? 16.484 -18.469 -9.555 1 96.44 225 PRO A N 1
ATOM 1773 C CA . PRO A 1 225 ? 16.938 -18.859 -10.891 1 96.44 225 PRO A CA 1
ATOM 1774 C C . PRO A 1 225 ? 15.781 -19.062 -11.867 1 96.44 225 PRO A C 1
ATOM 1776 O O . PRO A 1 225 ? 14.734 -19.594 -11.492 1 96.44 225 PRO A O 1
ATOM 1779 N N . LEU A 1 226 ? 15.977 -18.703 -13.117 1 96.19 226 LEU A N 1
ATOM 1780 C CA . LEU A 1 226 ? 14.914 -18.672 -14.117 1 96.19 226 LEU A CA 1
ATOM 1781 C C . LEU A 1 226 ? 14.438 -20.078 -14.445 1 96.19 226 LEU A C 1
ATOM 1783 O O . LEU A 1 226 ? 13.312 -20.266 -14.922 1 96.19 226 LEU A O 1
ATOM 1787 N N . GLU A 1 227 ? 15.234 -21.094 -14.195 1 96.31 227 GLU A N 1
ATOM 1788 C CA . GLU A 1 227 ? 14.945 -22.469 -14.594 1 96.31 227 GLU A CA 1
ATOM 1789 C C . GLU A 1 227 ? 14.164 -23.203 -13.5 1 96.31 227 GLU A C 1
ATOM 1791 O O . GLU A 1 227 ? 13.68 -24.312 -13.719 1 96.31 227 GLU A O 1
ATOM 1796 N N . THR A 1 228 ? 13.938 -22.516 -12.422 1 96.19 228 THR A N 1
ATOM 1797 C CA . THR A 1 228 ? 13.461 -23.156 -11.203 1 96.19 228 THR A CA 1
ATOM 1798 C C . THR A 1 228 ? 12.148 -23.891 -11.461 1 96.19 228 THR A C 1
ATOM 1800 O O . THR A 1 228 ? 12.008 -25.062 -11.117 1 96.19 228 THR A O 1
ATOM 1803 N N . PHE A 1 229 ? 11.203 -23.312 -12.039 1 96.38 229 PHE A N 1
ATOM 1804 C CA . PHE A 1 229 ? 9.875 -23.875 -12.242 1 96.38 229 PHE A CA 1
ATOM 1805 C C . PHE A 1 229 ? 9.953 -25.156 -13.086 1 96.38 229 PHE A C 1
ATOM 1807 O O . PHE A 1 229 ? 9.516 -26.219 -12.648 1 96.38 229 PHE A O 1
ATOM 1814 N N . TYR A 1 230 ? 10.516 -25.078 -14.219 1 96.62 230 TYR A N 1
ATOM 1815 C CA . TYR A 1 230 ? 10.539 -26.188 -15.164 1 96.62 230 TYR A CA 1
ATOM 1816 C C . TYR A 1 230 ? 11.453 -27.297 -14.672 1 96.62 230 TYR A C 1
ATOM 1818 O O . TYR A 1 230 ? 11.203 -28.484 -14.938 1 96.62 230 TYR A O 1
ATOM 1826 N N . ASP A 1 231 ? 12.484 -26.891 -13.93 1 97 231 ASP A N 1
ATOM 1827 C CA . ASP A 1 231 ? 13.328 -27.906 -13.32 1 97 231 ASP A CA 1
ATOM 1828 C C . ASP A 1 231 ? 12.539 -28.75 -12.32 1 97 231 ASP A C 1
ATOM 1830 O O . ASP A 1 231 ? 12.688 -29.969 -12.281 1 97 231 ASP A O 1
ATOM 1834 N N . ILE A 1 232 ? 11.695 -28.078 -11.562 1 97.38 232 ILE A N 1
ATOM 1835 C CA . ILE A 1 232 ? 10.922 -28.812 -10.57 1 97.38 232 ILE A CA 1
ATOM 1836 C C . ILE A 1 232 ? 9.906 -29.719 -11.266 1 97.38 232 ILE A C 1
ATOM 1838 O O . ILE A 1 232 ? 9.727 -30.875 -10.875 1 97.38 232 ILE A O 1
ATOM 1842 N N . VAL A 1 233 ? 9.273 -29.25 -12.312 1 97.62 233 VAL A N 1
ATOM 1843 C CA . VAL A 1 233 ? 8.359 -30.094 -13.078 1 97.62 233 VAL A CA 1
ATOM 1844 C C . VAL A 1 233 ? 9.109 -31.312 -13.617 1 97.62 233 VAL A C 1
ATOM 1846 O O . VAL A 1 233 ? 8.672 -32.438 -13.422 1 97.62 233 VAL A O 1
ATOM 1849 N N . SER A 1 234 ? 10.234 -31.078 -14.289 1 98.06 234 SER A N 1
ATOM 1850 C CA . SER A 1 234 ? 11.016 -32.125 -14.938 1 98.06 234 SER A CA 1
ATOM 1851 C C . SER A 1 234 ? 11.508 -33.156 -13.914 1 98.06 234 SER A C 1
ATOM 1853 O O . SER A 1 234 ? 11.484 -34.344 -14.18 1 98.06 234 SER A O 1
ATOM 1855 N N . ASN A 1 235 ? 11.93 -32.656 -12.805 1 97.38 235 ASN A N 1
ATOM 1856 C CA . ASN A 1 235 ? 12.422 -33.562 -11.766 1 97.38 235 ASN A CA 1
ATOM 1857 C C . ASN A 1 235 ? 11.312 -34.438 -11.211 1 97.38 235 ASN A C 1
ATOM 1859 O O . ASN A 1 235 ? 11.57 -35.562 -10.781 1 97.38 235 ASN A O 1
ATOM 1863 N N . GLY A 1 236 ? 10.086 -33.938 -11.211 1 97.38 236 GLY A N 1
ATOM 1864 C CA . GLY A 1 236 ? 8.953 -34.781 -10.82 1 97.38 236 GLY A CA 1
ATOM 1865 C C . GLY A 1 236 ? 8.781 -36 -11.688 1 97.38 236 GLY A C 1
ATOM 1866 O O . GLY A 1 236 ? 8.484 -37.094 -11.188 1 97.38 236 GLY A O 1
ATOM 1867 N N . PHE A 1 237 ? 8.977 -35.844 -12.938 1 98.44 237 PHE A N 1
ATOM 1868 C CA . PHE A 1 237 ? 8.883 -36.969 -13.867 1 98.44 237 PHE A CA 1
ATOM 1869 C C . PHE A 1 237 ? 10.109 -37.844 -13.766 1 98.44 237 PHE A C 1
ATOM 1871 O O . PHE A 1 237 ? 9.992 -39.094 -13.773 1 98.44 237 PHE A O 1
ATOM 1878 N N . LYS A 1 238 ? 11.266 -37.25 -13.68 1 98 238 LYS A N 1
ATOM 1879 C CA . LYS A 1 238 ? 12.523 -38 -13.609 1 98 238 LYS A CA 1
ATOM 1880 C C . LYS A 1 238 ? 12.555 -38.906 -12.375 1 98 238 LYS A C 1
ATOM 1882 O O . LYS A 1 238 ? 13.047 -40.031 -12.445 1 98 238 LYS A O 1
ATOM 1887 N N . ARG A 1 239 ? 12.086 -38.375 -11.305 1 96.88 239 ARG A N 1
ATOM 1888 C CA . ARG A 1 239 ? 12.07 -39.125 -10.055 1 96.88 239 ARG A CA 1
ATOM 1889 C C . ARG A 1 239 ? 11.219 -40.375 -10.188 1 96.88 239 ARG A C 1
ATOM 1891 O O . ARG A 1 239 ? 11.508 -41.406 -9.57 1 96.88 239 ARG A O 1
ATOM 1898 N N . GLU A 1 240 ? 10.164 -40.281 -10.938 1 97.81 240 GLU A N 1
ATOM 1899 C CA . GLU A 1 240 ? 9.312 -41.438 -11.148 1 97.81 240 GLU A CA 1
ATOM 1900 C C . GLU A 1 240 ? 9.977 -42.438 -12.094 1 97.81 240 GLU A C 1
ATOM 1902 O O . GLU A 1 240 ? 9.875 -43.656 -11.898 1 97.81 240 GLU A O 1
ATOM 1907 N N . SER A 1 241 ? 10.555 -41.875 -13.211 1 98.25 241 SER A N 1
ATOM 1908 C CA . SER A 1 241 ? 11.203 -42.75 -14.195 1 98.25 241 SER A CA 1
ATOM 1909 C C . SER A 1 241 ? 12.117 -41.938 -15.117 1 98.25 241 SER A C 1
ATOM 1911 O O . SER A 1 241 ? 11.664 -41.031 -15.805 1 98.25 241 SER A O 1
ATOM 1913 N N . SER A 1 242 ? 13.383 -42.312 -15.164 1 97.62 242 SER A N 1
ATOM 1914 C CA . SER A 1 242 ? 14.32 -41.688 -16.078 1 97.62 242 SER A CA 1
ATOM 1915 C C . SER A 1 242 ? 13.945 -41.969 -17.531 1 97.62 242 SER A C 1
ATOM 1917 O O . SER A 1 242 ? 14.164 -41.125 -18.406 1 97.62 242 SER A O 1
ATOM 1919 N N . THR A 1 243 ? 13.406 -43.125 -17.766 1 97.69 243 THR A N 1
ATOM 1920 C CA . THR A 1 243 ? 12.969 -43.469 -19.109 1 97.69 243 THR A CA 1
ATOM 1921 C C . THR A 1 243 ? 11.797 -42.594 -19.547 1 97.69 243 THR A C 1
ATOM 1923 O O . THR A 1 243 ? 11.773 -42.094 -20.688 1 97.69 243 THR A O 1
ATOM 1926 N N . CYS A 1 244 ? 10.867 -42.469 -18.656 1 98.25 244 CYS A N 1
ATOM 1927 C CA . CYS A 1 244 ? 9.734 -41.562 -18.906 1 98.25 244 CYS A CA 1
ATOM 1928 C C . CYS A 1 244 ? 10.211 -40.156 -19.234 1 98.25 244 CYS A C 1
ATOM 1930 O O . CYS A 1 244 ? 9.797 -39.562 -20.234 1 98.25 244 CYS A O 1
ATOM 1932 N N . PHE A 1 245 ? 11.148 -39.625 -18.375 1 98.19 245 PHE A N 1
ATOM 1933 C CA . PHE A 1 245 ? 11.758 -38.312 -18.578 1 98.19 245 PHE A CA 1
ATOM 1934 C C . PHE A 1 245 ? 12.375 -38.219 -19.969 1 98.19 245 PHE A C 1
ATOM 1936 O O . PHE A 1 245 ? 12.148 -37.25 -20.672 1 98.19 245 PHE A O 1
ATOM 1943 N N . ASN A 1 246 ? 13.07 -39.219 -20.359 1 97.5 246 ASN A N 1
ATOM 1944 C CA . ASN A 1 246 ? 13.781 -39.188 -21.641 1 97.5 246 ASN A CA 1
ATOM 1945 C C . ASN A 1 246 ? 12.82 -39.281 -22.812 1 97.5 246 ASN A C 1
ATOM 1947 O O . ASN A 1 246 ? 13.047 -38.656 -23.859 1 97.5 246 ASN A O 1
ATOM 1951 N N . TYR A 1 247 ? 11.797 -40.125 -22.719 1 98.19 247 TYR A N 1
ATOM 1952 C CA . TYR A 1 247 ? 10.812 -40.219 -23.781 1 98.19 247 TYR A CA 1
ATOM 1953 C C . TYR A 1 247 ? 10.141 -38.875 -24.016 1 98.19 247 TYR A C 1
ATOM 1955 O O . TYR A 1 247 ? 9.914 -38.469 -25.156 1 98.19 247 TYR A O 1
ATOM 1963 N N . ILE A 1 248 ? 9.773 -38.219 -22.938 1 98.5 248 ILE A N 1
ATOM 1964 C CA . ILE A 1 248 ? 9.156 -36.906 -23.047 1 98.5 248 ILE A CA 1
ATOM 1965 C C . ILE A 1 248 ? 10.125 -35.906 -23.688 1 98.5 248 ILE A C 1
ATOM 1967 O O . ILE A 1 248 ? 9.766 -35.188 -24.625 1 98.5 248 ILE A O 1
ATOM 1971 N N . LYS A 1 249 ? 11.336 -35.906 -23.219 1 97.81 249 LYS A N 1
ATOM 1972 C CA . LYS A 1 249 ? 12.367 -35 -23.734 1 97.81 249 LYS A CA 1
ATOM 1973 C C . LYS A 1 249 ? 12.578 -35.219 -25.234 1 97.81 249 LYS A C 1
ATOM 1975 O O . LYS A 1 249 ? 12.727 -34.25 -25.984 1 97.81 249 LYS A O 1
ATOM 1980 N N . GLN A 1 250 ? 12.539 -36.406 -25.703 1 97.25 250 GLN A N 1
ATOM 1981 C CA . GLN A 1 250 ? 12.781 -36.75 -27.109 1 97.25 250 GLN A CA 1
ATOM 1982 C C . GLN A 1 250 ? 11.555 -36.469 -27.969 1 97.25 250 GLN A C 1
ATOM 1984 O O . GLN A 1 250 ? 11.664 -36.312 -29.188 1 97.25 250 GLN A O 1
ATOM 1989 N N . SER A 1 251 ? 10.477 -36.5 -27.344 1 98.06 251 SER A N 1
ATOM 1990 C CA . SER A 1 251 ? 9.227 -36.375 -28.094 1 98.06 251 SER A CA 1
ATOM 1991 C C . SER A 1 251 ? 9.125 -35.062 -28.828 1 98.06 251 SER A C 1
ATOM 1993 O O . SER A 1 251 ? 8.516 -34.969 -29.891 1 98.06 251 SER A O 1
ATOM 1995 N N . TRP A 1 252 ? 9.711 -34.031 -28.266 1 97.19 252 TRP A N 1
ATOM 1996 C CA . TRP A 1 252 ? 9.609 -32.688 -28.859 1 97.19 252 TRP A CA 1
ATOM 1997 C C . TRP A 1 252 ? 10.25 -32.656 -30.25 1 97.19 252 TRP A C 1
ATOM 1999 O O . TRP A 1 252 ? 9.672 -32.125 -31.188 1 97.19 252 TRP A O 1
ATOM 2009 N N . ASP A 1 253 ? 11.43 -33.25 -30.359 1 95.69 253 ASP A N 1
ATOM 2010 C CA . ASP A 1 253 ? 12.109 -33.312 -31.641 1 95.69 253 ASP A CA 1
ATOM 2011 C C . ASP A 1 253 ? 11.312 -34.188 -32.625 1 95.69 253 ASP A C 1
ATOM 2013 O O . ASP A 1 253 ? 11.242 -33.875 -33.812 1 95.69 253 ASP A O 1
ATOM 2017 N N . GLU A 1 254 ? 10.766 -35.281 -32.125 1 97.19 254 GLU A N 1
ATOM 2018 C CA . GLU A 1 254 ? 9.961 -36.156 -32.969 1 97.19 254 GLU A CA 1
ATOM 2019 C C . GLU A 1 254 ? 8.734 -35.438 -33.5 1 97.19 254 GLU A C 1
ATOM 2021 O O . GLU A 1 254 ? 8.344 -35.656 -34.656 1 97.19 254 GLU A O 1
ATOM 2026 N N . ILE A 1 255 ? 8.102 -34.656 -32.688 1 97.56 255 ILE A N 1
ATOM 2027 C CA . ILE A 1 255 ? 6.922 -33.906 -33.062 1 97.56 255 ILE A CA 1
ATOM 2028 C C . ILE A 1 255 ? 7.301 -32.875 -34.156 1 97.56 255 ILE A C 1
ATOM 2030 O O . ILE A 1 255 ? 6.617 -32.75 -35.156 1 97.56 255 ILE A O 1
ATOM 2034 N N . GLU A 1 256 ? 8.391 -32.188 -33.906 1 95.88 256 GLU A N 1
ATOM 2035 C CA . GLU A 1 256 ? 8.836 -31.188 -34.875 1 95.88 256 GLU A CA 1
ATOM 2036 C C . GLU A 1 256 ? 9.195 -31.828 -36.188 1 95.88 256 GLU A C 1
ATOM 2038 O O . GLU A 1 256 ? 8.82 -31.328 -37.25 1 95.88 256 GLU A O 1
ATOM 2043 N N . SER A 1 257 ? 9.914 -32.906 -36.156 1 95.69 257 SER A N 1
ATOM 2044 C CA . SER A 1 257 ? 10.344 -33.594 -37.344 1 95.69 257 SER A CA 1
ATOM 2045 C C . SER A 1 257 ? 9.141 -34.125 -38.156 1 95.69 257 SER A C 1
ATOM 2047 O O . SER A 1 257 ? 9.078 -33.938 -39.375 1 95.69 257 SER A O 1
ATOM 2049 N N . LYS A 1 258 ? 8.258 -34.719 -37.438 1 95.69 258 LYS A N 1
ATOM 2050 C CA . LYS A 1 258 ? 7.062 -35.25 -38.094 1 95.69 258 LYS A CA 1
ATOM 2051 C C . LYS A 1 258 ? 6.219 -34.125 -38.688 1 95.69 258 LYS A C 1
ATOM 2053 O O . LYS A 1 258 ? 5.645 -34.281 -39.75 1 95.69 258 LYS A O 1
ATOM 2058 N N . GLY A 1 259 ? 6.098 -33.031 -37.969 1 94.38 259 GLY A N 1
ATOM 2059 C CA . GLY A 1 259 ? 5.301 -31.922 -38.438 1 94.38 259 GLY A CA 1
ATOM 2060 C C . GLY A 1 259 ? 5.793 -31.312 -39.719 1 94.38 259 GLY A C 1
ATOM 2061 O O . GLY A 1 259 ? 5.02 -30.703 -40.469 1 94.38 259 GLY A O 1
ATOM 2062 N N . GLN A 1 260 ? 7.055 -31.516 -40.031 1 93 260 GLN A N 1
ATOM 2063 C CA . GLN A 1 260 ? 7.664 -30.953 -41.219 1 93 260 GLN A CA 1
ATOM 2064 C C . GLN A 1 260 ? 7.492 -31.875 -42.406 1 93 260 GLN A C 1
ATOM 2066 O O . GLN A 1 260 ? 7.789 -31.484 -43.531 1 93 260 GLN A O 1
ATOM 2071 N N . THR A 1 261 ? 7 -33.031 -42.219 1 94.19 261 THR A N 1
ATOM 2072 C CA . THR A 1 261 ? 6.805 -33.969 -43.344 1 94.19 261 THR A CA 1
ATOM 2073 C C . THR A 1 261 ? 5.449 -33.75 -44 1 94.19 261 THR A C 1
ATOM 2075 O O . THR A 1 261 ? 4.586 -33.062 -43.438 1 94.19 261 THR A O 1
ATOM 2078 N N . THR A 1 262 ? 5.383 -34.406 -45.25 1 91.06 262 THR A N 1
ATOM 2079 C CA . THR A 1 262 ? 4.105 -34.344 -45.969 1 91.06 262 THR A CA 1
ATOM 2080 C C . THR A 1 262 ? 3.021 -35.062 -45.156 1 91.06 262 THR A C 1
ATOM 2082 O O . THR A 1 262 ? 3.217 -36.188 -44.719 1 91.06 262 THR A O 1
ATOM 2085 N N . ASP A 1 263 ? 1.985 -34.438 -44.812 1 93.12 263 ASP A N 1
ATOM 2086 C CA . ASP A 1 263 ? 0.825 -34.938 -44.094 1 93.12 263 ASP A CA 1
ATOM 2087 C C . ASP A 1 263 ? 1.141 -35.125 -42.625 1 93.12 263 ASP A C 1
ATOM 2089 O O . ASP A 1 263 ? 0.472 -35.906 -41.938 1 93.12 263 ASP A O 1
ATOM 2093 N N . GLY A 1 264 ? 2.297 -34.625 -42.188 1 96.31 264 GLY A N 1
ATOM 2094 C CA . GLY A 1 264 ? 2.748 -34.75 -40.812 1 96.31 264 GLY A CA 1
ATOM 2095 C C . GLY A 1 264 ? 1.723 -34.312 -39.781 1 96.31 264 GLY A C 1
ATOM 2096 O O . GLY A 1 264 ? 1.517 -34.938 -38.781 1 96.31 264 GLY A O 1
ATOM 2097 N N . LEU A 1 265 ? 1.105 -33.188 -40.094 1 96.69 265 LEU A N 1
ATOM 2098 C CA . LEU A 1 265 ? 0.11 -32.656 -39.156 1 96.69 265 LEU A CA 1
ATOM 2099 C C . LEU A 1 265 ? -1.108 -33.562 -39.094 1 96.69 265 LEU A C 1
ATOM 2101 O O . LEU A 1 265 ? -1.732 -33.688 -38.031 1 96.69 265 LEU A O 1
ATOM 2105 N N . ASP A 1 266 ? -1.439 -34.219 -40.156 1 96.44 266 ASP A N 1
ATOM 2106 C CA . ASP A 1 266 ? -2.514 -35.188 -40.156 1 96.44 266 ASP A CA 1
ATOM 2107 C C . ASP A 1 266 ? -2.15 -36.406 -39.281 1 96.44 266 ASP A C 1
ATOM 2109 O O . ASP A 1 266 ? -2.984 -36.906 -38.531 1 96.44 266 ASP A O 1
ATOM 2113 N N . PHE A 1 267 ? -0.962 -36.844 -39.5 1 97.12 267 PHE A N 1
ATOM 2114 C CA . PHE A 1 267 ? -0.471 -37.969 -38.719 1 97.12 267 PHE A CA 1
ATOM 2115 C C . PHE A 1 267 ? -0.517 -37.656 -37.219 1 97.12 267 PHE A C 1
ATOM 2117 O O . PHE A 1 267 ? -0.989 -38.469 -36.438 1 97.12 267 PHE A O 1
ATOM 2124 N N . LEU A 1 268 ? 0.011 -36.438 -36.875 1 98.06 268 LEU A N 1
ATOM 2125 C CA . LEU A 1 268 ? 0.024 -36.031 -35.469 1 98.06 268 LEU A CA 1
ATOM 2126 C C . LEU A 1 268 ? -1.396 -35.875 -34.938 1 98.06 268 LEU A C 1
ATOM 2128 O O . LEU A 1 268 ? -1.669 -36.219 -33.781 1 98.06 268 LEU A O 1
ATOM 2132 N N . THR A 1 269 ? -2.295 -35.344 -35.719 1 96.94 269 THR A N 1
ATOM 2133 C CA . THR A 1 269 ? -3.695 -35.219 -35.344 1 96.94 269 THR A CA 1
ATOM 2134 C C . THR A 1 269 ? -4.301 -36.562 -35 1 96.94 269 THR A C 1
ATOM 2136 O O . THR A 1 269 ? -4.973 -36.719 -33.969 1 96.94 269 THR A O 1
ATOM 2139 N N . LYS A 1 270 ? -4.016 -37.562 -35.75 1 96.69 270 LYS A N 1
ATOM 2140 C CA . LYS A 1 270 ? -4.555 -38.906 -35.562 1 96.69 270 LYS A CA 1
ATOM 2141 C C . LYS A 1 270 ? -3.891 -39.562 -34.344 1 96.69 270 LYS A C 1
ATOM 2143 O O . LYS A 1 270 ? -4.566 -40.219 -33.531 1 96.69 270 LYS A O 1
ATOM 2148 N N . THR A 1 271 ? -2.641 -39.438 -34.281 1 96.88 271 THR A N 1
ATOM 2149 C CA . THR A 1 271 ? -1.885 -40.062 -33.219 1 96.88 271 THR A CA 1
ATOM 2150 C C . THR A 1 271 ? -2.35 -39.562 -31.859 1 96.88 271 THR A C 1
ATOM 2152 O O . THR A 1 271 ? -2.473 -40.344 -30.906 1 96.88 271 THR A O 1
ATOM 2155 N N . PHE A 1 272 ? -2.605 -38.25 -31.75 1 97.25 272 PHE A N 1
ATOM 2156 C CA . PHE A 1 272 ? -2.975 -37.688 -30.469 1 97.25 272 PHE A CA 1
ATOM 2157 C C . PHE A 1 272 ? -4.488 -37.5 -30.375 1 97.25 272 PHE A C 1
ATOM 2159 O O . PHE A 1 272 ? -4.984 -36.875 -29.438 1 97.25 272 PHE A O 1
ATOM 2166 N N . ASN A 1 273 ? -5.195 -38 -31.312 1 96.44 273 ASN A N 1
ATOM 2167 C CA . ASN A 1 273 ? -6.648 -38.125 -31.312 1 96.44 273 ASN A CA 1
ATOM 2168 C C . ASN A 1 273 ? -7.34 -36.781 -31.172 1 96.44 273 ASN A C 1
ATOM 2170 O O . ASN A 1 273 ? -8.219 -36.625 -30.312 1 96.44 273 ASN A O 1
ATOM 2174 N N . PHE A 1 274 ? -6.902 -35.781 -31.953 1 95.31 274 PHE A N 1
ATOM 2175 C CA . PHE A 1 274 ? -7.574 -34.469 -31.984 1 95.31 274 PHE A CA 1
ATOM 2176 C C . PHE A 1 274 ? -8.805 -34.531 -32.906 1 95.31 274 PHE A C 1
ATOM 2178 O O . PHE A 1 274 ? -8.789 -35.188 -33.938 1 95.31 274 PHE A O 1
ATOM 2185 N N . CYS A 1 275 ? -9.82 -33.812 -32.5 1 94.56 275 CYS A N 1
ATOM 2186 C CA . CYS A 1 275 ? -11.055 -33.781 -33.281 1 94.56 275 CYS A CA 1
ATOM 2187 C C . CYS A 1 275 ? -10.852 -33.031 -34.594 1 94.56 275 CYS A C 1
ATOM 2189 O O . CYS A 1 275 ? -11.531 -33.312 -35.562 1 94.56 275 CYS A O 1
ATOM 2191 N N . GLN A 1 276 ? -10.008 -32.031 -34.531 1 93.12 276 GLN A N 1
ATOM 2192 C CA . GLN A 1 276 ? -9.703 -31.219 -35.719 1 93.12 276 GLN A CA 1
ATOM 2193 C C . GLN A 1 276 ? -8.211 -31.281 -36.062 1 93.12 276 GLN A C 1
ATOM 2195 O O . GLN A 1 276 ? -7.375 -31.438 -35.156 1 93.12 276 GLN A O 1
ATOM 2200 N N . LYS A 1 277 ? -8.023 -31.047 -37.25 1 92.88 277 LYS A N 1
ATOM 2201 C CA . LYS A 1 277 ? -6.641 -31.094 -37.719 1 92.88 277 LYS A CA 1
ATOM 2202 C C . LYS A 1 277 ? -5.797 -30.016 -37.031 1 92.88 277 LYS A C 1
ATOM 2204 O O . LYS A 1 277 ? -6.23 -28.875 -36.938 1 92.88 277 LYS A O 1
ATOM 2209 N N . LEU A 1 278 ? -4.637 -30.391 -36.625 1 94.19 278 LEU A N 1
ATOM 2210 C CA . LEU A 1 278 ? -3.688 -29.438 -36.062 1 94.19 278 LEU A CA 1
ATOM 2211 C C . LEU A 1 278 ? -3.277 -28.406 -37.094 1 94.19 278 LEU A C 1
ATOM 2213 O O . LEU A 1 278 ? -3.074 -28.734 -38.281 1 94.19 278 LEU A O 1
ATOM 2217 N N . LYS A 1 279 ? -3.172 -27.156 -36.719 1 90.75 279 LYS A N 1
ATOM 2218 C CA . LYS A 1 279 ? -2.734 -26.094 -37.625 1 90.75 279 LYS A CA 1
ATOM 2219 C C . LYS A 1 279 ? -1.217 -25.938 -37.594 1 90.75 279 LYS A C 1
ATOM 2221 O O . LYS A 1 279 ? -0.626 -25.422 -38.562 1 90.75 279 LYS A O 1
ATOM 2226 N N . SER A 1 280 ? -0.634 -26.297 -36.531 1 91.88 280 SER A N 1
ATOM 2227 C CA . SER A 1 280 ? 0.813 -26.234 -36.344 1 91.88 280 SER A CA 1
ATOM 2228 C C . SER A 1 280 ? 1.271 -27.203 -35.25 1 91.88 280 SER A C 1
ATOM 2230 O O . SER A 1 280 ? 0.461 -27.672 -34.469 1 91.88 280 SER A O 1
ATOM 2232 N N . THR A 1 281 ? 2.525 -27.5 -35.25 1 93.94 281 THR A N 1
ATOM 2233 C CA . THR A 1 281 ? 3.078 -28.297 -34.156 1 93.94 281 THR A CA 1
ATOM 2234 C C . THR A 1 281 ? 3.037 -27.531 -32.844 1 93.94 281 THR A C 1
ATOM 2236 O O . THR A 1 281 ? 3.057 -28.125 -31.766 1 93.94 281 THR A O 1
ATOM 2239 N N . GLY A 1 282 ? 2.977 -26.188 -33 1 90.38 282 GLY A N 1
ATOM 2240 C CA . GLY A 1 282 ? 2.908 -25.344 -31.828 1 90.38 282 GLY A CA 1
ATOM 2241 C C . GLY A 1 282 ? 1.696 -25.641 -30.953 1 90.38 282 GLY A C 1
ATOM 2242 O O . GLY A 1 282 ? 1.777 -25.578 -29.734 1 90.38 282 GLY A O 1
ATOM 2243 N N . ASP A 1 283 ? 0.622 -25.938 -31.531 1 88.5 283 ASP A N 1
ATOM 2244 C CA . ASP A 1 283 ? -0.599 -26.266 -30.797 1 88.5 283 ASP A CA 1
ATOM 2245 C C . ASP A 1 283 ? -0.417 -27.531 -29.969 1 88.5 283 ASP A C 1
ATOM 2247 O O . ASP A 1 283 ? -0.875 -27.594 -28.828 1 88.5 283 ASP A O 1
ATOM 2251 N N . LEU A 1 284 ? 0.161 -28.484 -30.609 1 93.31 284 LEU A N 1
ATOM 2252 C CA . LEU A 1 284 ? 0.422 -29.734 -29.906 1 93.31 284 LEU A CA 1
ATOM 2253 C C . LEU A 1 284 ? 1.426 -29.516 -28.781 1 93.31 284 LEU A C 1
ATOM 2255 O O . LEU A 1 284 ? 1.269 -30.078 -27.688 1 93.31 284 LEU A O 1
ATOM 2259 N N . TRP A 1 285 ? 2.387 -28.703 -29.047 1 91.81 285 TRP A N 1
ATOM 2260 C CA . TRP A 1 285 ? 3.395 -28.375 -28.047 1 91.81 285 TRP A CA 1
ATOM 2261 C C . TRP A 1 285 ? 2.752 -27.75 -26.812 1 91.81 285 TRP A C 1
ATOM 2263 O O . TRP A 1 285 ? 3.02 -28.172 -25.688 1 91.81 285 TRP A O 1
ATOM 2273 N N . GLY A 1 286 ? 1.941 -26.766 -27.047 1 89.5 286 GLY A N 1
ATOM 2274 C CA . GLY A 1 286 ? 1.277 -26.094 -25.953 1 89.5 286 GLY A CA 1
ATOM 2275 C C . GLY A 1 286 ? 0.372 -27.016 -25.141 1 89.5 286 GLY A C 1
ATOM 2276 O O . GLY A 1 286 ? 0.303 -26.906 -23.922 1 89.5 286 GLY A O 1
ATOM 2277 N N . TRP A 1 287 ? -0.265 -27.844 -25.844 1 90.56 287 TRP A N 1
ATOM 2278 C CA . TRP A 1 287 ? -1.184 -28.812 -25.25 1 90.56 287 TRP A CA 1
ATOM 2279 C C . TRP A 1 287 ? -0.438 -29.766 -24.328 1 90.56 287 TRP A C 1
ATOM 2281 O O . TRP A 1 287 ? -0.879 -30.047 -23.203 1 90.56 287 TRP A O 1
ATOM 2291 N N . LEU A 1 288 ? 0.69 -30.281 -24.75 1 94.75 288 LEU A N 1
ATOM 2292 C CA . LEU A 1 288 ? 1.511 -31.203 -23.969 1 94.75 288 LEU A CA 1
ATOM 2293 C C . LEU A 1 288 ? 2.166 -30.484 -22.797 1 94.75 288 LEU A C 1
ATOM 2295 O O . LEU A 1 288 ? 2.166 -31 -21.672 1 94.75 288 LEU A O 1
ATOM 2299 N N . GLU A 1 289 ? 2.701 -29.328 -23.062 1 93.25 289 GLU A N 1
ATOM 2300 C CA . GLU A 1 289 ? 3.367 -28.547 -22.016 1 93.25 289 GLU A CA 1
ATOM 2301 C C . GLU A 1 289 ? 2.414 -28.234 -20.875 1 93.25 289 GLU A C 1
ATOM 2303 O O . GLU A 1 289 ? 2.785 -28.344 -19.703 1 93.25 289 GLU A O 1
ATOM 2308 N N . SER A 1 290 ? 1.221 -27.828 -21.203 1 90.56 290 SER A N 1
ATOM 2309 C CA . SER A 1 290 ? 0.214 -27.516 -20.188 1 90.56 290 SER A CA 1
ATOM 2310 C C . SER A 1 290 ? -0.082 -28.734 -19.312 1 90.56 290 SER A C 1
ATOM 2312 O O . SER A 1 290 ? -0.161 -28.609 -18.094 1 90.56 290 SER A O 1
ATOM 2314 N N . ALA A 1 291 ? -0.213 -29.844 -19.938 1 93.56 291 ALA A N 1
ATOM 2315 C CA . ALA A 1 291 ? -0.507 -31.062 -19.203 1 93.56 291 ALA A CA 1
ATOM 2316 C C . ALA A 1 291 ? 0.602 -31.375 -18.203 1 93.56 291 ALA A C 1
ATOM 2318 O O . ALA A 1 291 ? 0.33 -31.688 -17.031 1 93.56 291 ALA A O 1
ATOM 2319 N N . TYR A 1 292 ? 1.836 -31.328 -18.641 1 96.06 292 TYR A N 1
ATOM 2320 C CA . TYR A 1 292 ? 2.957 -31.672 -17.766 1 96.06 292 TYR A CA 1
ATOM 2321 C C . TYR A 1 292 ? 3.041 -30.703 -16.594 1 96.06 292 TYR A C 1
ATOM 2323 O O . TYR A 1 292 ? 3.268 -31.141 -15.453 1 96.06 292 TYR A O 1
ATOM 2331 N N . SER A 1 293 ? 2.818 -29.453 -16.844 1 94.12 293 SER A N 1
ATOM 2332 C CA . SER A 1 293 ? 2.896 -28.438 -15.789 1 94.12 293 SER A CA 1
ATOM 2333 C C . SER A 1 293 ? 1.766 -28.594 -14.781 1 94.12 293 SER A C 1
ATOM 2335 O O . SER A 1 293 ? 1.993 -28.531 -13.57 1 94.12 293 SER A O 1
ATOM 2337 N N . TYR A 1 294 ? 0.599 -28.828 -15.273 1 94.06 294 TYR A N 1
ATOM 2338 C CA . TYR A 1 294 ? -0.547 -28.969 -14.383 1 94.06 294 TYR A CA 1
ATOM 2339 C C . TYR A 1 294 ? -0.469 -30.281 -13.594 1 94.06 294 TYR A C 1
ATOM 2341 O O . TYR A 1 294 ? -0.856 -30.328 -12.43 1 94.06 294 TYR A O 1
ATOM 2349 N N . LEU A 1 295 ? 0.009 -31.328 -14.273 1 96 295 LEU A N 1
ATOM 2350 C CA . LEU A 1 295 ? 0.213 -32.594 -13.57 1 96 295 LEU A CA 1
ATOM 2351 C C . LEU A 1 295 ? 1.159 -32.406 -12.383 1 96 295 LEU A C 1
ATOM 2353 O O . LEU A 1 295 ? 0.925 -32.938 -11.305 1 96 295 LEU A O 1
ATOM 2357 N N . ALA A 1 296 ? 2.203 -31.656 -12.609 1 96.75 296 ALA A N 1
ATOM 2358 C CA . ALA A 1 296 ? 3.143 -31.391 -11.523 1 96.75 296 ALA A CA 1
ATOM 2359 C C . ALA A 1 296 ? 2.473 -30.609 -10.391 1 96.75 296 ALA A C 1
ATOM 2361 O O . ALA A 1 296 ? 2.709 -30.906 -9.219 1 96.75 296 ALA A O 1
ATOM 2362 N N . MET A 1 297 ? 1.66 -29.656 -10.664 1 95.69 297 MET A N 1
ATOM 2363 C CA . MET A 1 297 ? 0.974 -28.844 -9.672 1 95.69 297 MET A CA 1
ATOM 2364 C C . MET A 1 297 ? 0.018 -29.688 -8.836 1 95.69 297 MET A C 1
ATOM 2366 O O . MET A 1 297 ? -0.039 -29.531 -7.613 1 95.69 297 MET A O 1
ATOM 2370 N N . VAL A 1 298 ? -0.685 -30.609 -9.531 1 95.31 298 VAL A N 1
ATOM 2371 C CA . VAL A 1 298 ? -1.721 -31.344 -8.805 1 95.31 298 VAL A CA 1
ATOM 2372 C C . VAL A 1 298 ? -1.273 -32.781 -8.57 1 95.31 298 VAL A C 1
ATOM 2374 O O . VAL A 1 298 ? -2.094 -33.688 -8.57 1 95.31 298 VAL A O 1
ATOM 2377 N N . ASN A 1 299 ? 0.01 -33 -8.5 1 97.5 299 ASN A N 1
ATOM 2378 C CA . ASN A 1 299 ? 0.536 -34.312 -8.172 1 97.5 299 ASN A CA 1
ATOM 2379 C C . ASN A 1 299 ? 0.191 -34.719 -6.742 1 97.5 299 ASN A C 1
ATOM 2381 O O . ASN A 1 299 ? 1.078 -35.062 -5.961 1 97.5 299 ASN A O 1
ATOM 2385 N N . TYR A 1 300 ? -1.092 -34.844 -6.457 1 96.94 300 TYR A N 1
ATOM 2386 C CA . TYR A 1 300 ? -1.618 -35.125 -5.133 1 96.94 300 TYR A CA 1
ATOM 2387 C C . TYR A 1 300 ? -1.457 -36.625 -4.812 1 96.94 300 TYR A C 1
ATOM 2389 O O . TYR A 1 300 ? -1.423 -37.469 -5.719 1 96.94 300 TYR A O 1
ATOM 2397 N N . PRO A 1 301 ? -1.386 -36.938 -3.514 1 96.62 301 PRO A N 1
ATOM 2398 C CA . PRO A 1 301 ? -1.19 -38.344 -3.107 1 96.62 301 PRO A CA 1
ATOM 2399 C C . PRO A 1 301 ? -2.479 -39.156 -3.168 1 96.62 301 PRO A C 1
ATOM 2401 O O . PRO A 1 301 ? -2.461 -40.344 -2.92 1 96.62 301 PRO A O 1
ATOM 2404 N N . TYR A 1 302 ? -3.619 -38.562 -3.43 1 95.5 302 TYR A N 1
ATOM 2405 C CA . TYR A 1 302 ? -4.914 -39.219 -3.549 1 95.5 302 TYR A CA 1
ATOM 2406 C C . TYR A 1 302 ? -5.672 -38.719 -4.77 1 95.5 302 TYR A C 1
ATOM 2408 O O . TYR A 1 302 ? -5.328 -37.688 -5.34 1 95.5 302 TYR A O 1
ATOM 2416 N N . PRO A 1 303 ? -6.621 -39.5 -5.246 1 94.06 303 PRO A N 1
ATOM 2417 C CA . PRO A 1 303 ? -7.395 -39.031 -6.402 1 94.06 303 PRO A CA 1
ATOM 2418 C C . PRO A 1 303 ? -8.07 -37.688 -6.168 1 94.06 303 PRO A C 1
ATOM 2420 O O . PRO A 1 303 ? -8.547 -37.406 -5.062 1 94.06 303 PRO A O 1
ATOM 2423 N N . SER A 1 304 ? -8.023 -36.906 -7.164 1 89.56 304 SER A N 1
ATOM 2424 C CA . SER A 1 304 ? -8.617 -35.594 -7.066 1 89.56 304 SER A CA 1
ATOM 2425 C C . SER A 1 304 ? -9.25 -35.156 -8.383 1 89.56 304 SER A C 1
ATOM 2427 O O . SER A 1 304 ? -8.828 -35.594 -9.453 1 89.56 304 SER A O 1
ATOM 2429 N N . GLU A 1 305 ? -10.227 -34.312 -8.289 1 84.88 305 GLU A N 1
ATOM 2430 C CA . GLU A 1 305 ? -10.906 -33.781 -9.461 1 84.88 305 GLU A CA 1
ATOM 2431 C C . GLU A 1 305 ? -10.75 -32.281 -9.547 1 84.88 305 GLU A C 1
ATOM 2433 O O . GLU A 1 305 ? -11.523 -31.594 -10.234 1 84.88 305 GLU A O 1
ATOM 2438 N N . PHE A 1 306 ? -9.883 -31.703 -8.844 1 80.75 306 PHE A N 1
ATOM 2439 C CA . PHE A 1 306 ? -9.688 -30.266 -8.742 1 80.75 306 PHE A CA 1
ATOM 2440 C C . PHE A 1 306 ? -9.539 -29.641 -10.125 1 80.75 306 PHE A C 1
ATOM 2442 O O . PHE A 1 306 ? -10.273 -28.719 -10.477 1 80.75 306 PHE A O 1
ATOM 2449 N N . LEU A 1 307 ? -8.625 -30.094 -10.93 1 84.44 307 LEU A N 1
ATOM 2450 C CA . LEU A 1 307 ? -8.438 -29.594 -12.289 1 84.44 307 LEU A CA 1
ATOM 2451 C C . LEU A 1 307 ? -9.062 -30.547 -13.305 1 84.44 307 LEU A C 1
ATOM 2453 O O . LEU A 1 307 ? -9.867 -30.141 -14.141 1 84.44 307 LEU A O 1
ATOM 2457 N N . MET A 1 308 ? -8.648 -31.781 -13.195 1 87.19 308 MET A N 1
ATOM 2458 C CA . MET A 1 308 ? -9.133 -32.938 -13.969 1 87.19 308 MET A CA 1
ATOM 2459 C C . MET A 1 308 ? -9.305 -34.156 -13.07 1 87.19 308 MET A C 1
ATOM 2461 O O . MET A 1 308 ? -8.711 -34.219 -11.992 1 87.19 308 MET A O 1
ATOM 2465 N N . PRO A 1 309 ? -10.227 -34.969 -13.516 1 91 309 PRO A N 1
ATOM 2466 C CA . PRO A 1 309 ? -10.211 -36.25 -12.773 1 91 309 PRO A CA 1
ATOM 2467 C C . PRO A 1 309 ? -8.883 -36.969 -12.891 1 91 309 PRO A C 1
ATOM 2469 O O . PRO A 1 309 ? -8.5 -37.406 -13.984 1 91 309 PRO A O 1
ATOM 2472 N N . LEU A 1 310 ? -8.219 -37.125 -11.789 1 95.25 310 LEU A N 1
ATOM 2473 C CA . LEU A 1 310 ? -6.883 -37.719 -11.805 1 95.25 310 LEU A CA 1
ATOM 2474 C C . LEU A 1 310 ? -6.738 -38.75 -10.703 1 95.25 310 LEU A C 1
ATOM 2476 O O . LEU A 1 310 ? -7.383 -38.656 -9.656 1 95.25 310 LEU A O 1
ATOM 2480 N N . PRO A 1 311 ? -5.988 -39.812 -10.906 1 96.31 311 PRO A N 1
ATOM 2481 C CA . PRO A 1 311 ? -5.625 -40.719 -9.82 1 96.31 311 PRO A CA 1
ATOM 2482 C C . PRO A 1 311 ? -4.641 -40.094 -8.836 1 96.31 311 PRO A C 1
ATOM 2484 O O . PRO A 1 311 ? -4.133 -39 -9.07 1 96.31 311 PRO A O 1
ATOM 2487 N N . GLY A 1 312 ? -4.488 -40.75 -7.68 1 96.12 312 GLY A N 1
ATOM 2488 C CA . GLY A 1 312 ? -3.379 -40.375 -6.828 1 96.12 312 GLY A CA 1
ATOM 2489 C C . GLY A 1 312 ? -2.027 -40.531 -7.5 1 96.12 312 GLY A C 1
ATOM 2490 O O . GLY A 1 312 ? -1.815 -41.469 -8.266 1 96.12 312 GLY A O 1
ATOM 2491 N N . ASN A 1 313 ? -1.143 -39.531 -7.227 1 97.31 313 ASN A N 1
ATOM 2492 C CA . ASN A 1 313 ? 0.188 -39.562 -7.824 1 97.31 313 ASN A CA 1
ATOM 2493 C C . ASN A 1 313 ? 0.12 -39.656 -9.344 1 97.31 313 ASN A C 1
ATOM 2495 O O . ASN A 1 313 ? 0.701 -40.562 -9.93 1 97.31 313 ASN A O 1
ATOM 2499 N N . PRO A 1 314 ? -0.451 -38.719 -9.945 1 97.81 314 PRO A N 1
ATOM 2500 C CA . PRO A 1 314 ? -0.742 -38.812 -11.375 1 97.81 314 PRO A CA 1
ATOM 2501 C C . PRO A 1 314 ? 0.521 -38.906 -12.234 1 97.81 314 PRO A C 1
ATOM 2503 O O . PRO A 1 314 ? 0.518 -39.531 -13.297 1 97.81 314 PRO A O 1
ATOM 2506 N N . ILE A 1 315 ? 1.603 -38.281 -11.859 1 98.56 315 ILE A N 1
ATOM 2507 C CA . ILE A 1 315 ? 2.832 -38.344 -12.641 1 98.56 315 ILE A CA 1
ATOM 2508 C C . ILE A 1 315 ? 3.34 -39.781 -12.664 1 98.56 315 ILE A C 1
ATOM 2510 O O . ILE A 1 315 ? 3.84 -40.25 -13.688 1 98.56 315 ILE A O 1
ATOM 2514 N N . LYS A 1 316 ? 3.244 -40.438 -11.547 1 98.44 316 LYS A N 1
ATOM 2515 C CA . LYS A 1 316 ? 3.602 -41.875 -11.508 1 98.44 316 LYS A CA 1
ATOM 2516 C C . LYS A 1 316 ? 2.791 -42.656 -12.523 1 98.44 316 LYS A C 1
ATOM 2518 O O . LYS A 1 316 ? 3.336 -43.531 -13.219 1 98.44 316 LYS A O 1
ATOM 2523 N N . GLU A 1 317 ? 1.516 -42.375 -12.57 1 98.44 317 GLU A N 1
ATOM 2524 C CA . GLU A 1 317 ? 0.642 -43.062 -13.516 1 98.44 317 GLU A CA 1
ATOM 2525 C C . GLU A 1 317 ? 1.021 -42.719 -14.961 1 98.44 317 GLU A C 1
ATOM 2527 O O . GLU A 1 317 ? 1.013 -43.625 -15.828 1 98.44 317 GLU A O 1
ATOM 2532 N N . VAL A 1 318 ? 1.31 -41.5 -15.234 1 98.62 318 VAL A N 1
ATOM 2533 C CA . VAL A 1 318 ? 1.74 -41.062 -16.562 1 98.62 318 VAL A CA 1
ATOM 2534 C C . VAL A 1 318 ? 2.98 -41.875 -16.984 1 98.62 318 VAL A C 1
ATOM 2536 O O . VAL A 1 318 ? 3.031 -42.438 -18.078 1 98.62 318 VAL A O 1
ATOM 2539 N N . CYS A 1 319 ? 3.967 -41.938 -16.109 1 98.69 319 CYS A N 1
ATOM 2540 C CA . CYS A 1 319 ? 5.227 -42.594 -16.422 1 98.69 319 CYS A CA 1
ATOM 2541 C C . CYS A 1 319 ? 5.027 -44.094 -16.562 1 98.69 319 CYS A C 1
ATOM 2543 O O . CYS A 1 319 ? 5.684 -44.719 -17.391 1 98.69 319 CYS A O 1
ATOM 2545 N N . ARG A 1 320 ? 4.168 -44.656 -15.742 1 98.44 320 ARG A N 1
ATOM 2546 C CA . ARG A 1 320 ? 3.846 -46.062 -15.891 1 98.44 320 ARG A CA 1
ATOM 2547 C C . ARG A 1 320 ? 3.316 -46.375 -17.281 1 98.44 320 ARG A C 1
ATOM 2549 O O . ARG A 1 320 ? 3.715 -47.344 -17.906 1 98.44 320 ARG A O 1
ATOM 2556 N N . ARG A 1 321 ? 2.475 -45.531 -17.766 1 98.06 321 ARG A N 1
ATOM 2557 C CA . ARG A 1 321 ? 1.867 -45.719 -19.078 1 98.06 321 ARG A CA 1
ATOM 2558 C C . ARG A 1 321 ? 2.885 -45.531 -20.203 1 98.06 321 ARG A C 1
ATOM 2560 O O . ARG A 1 321 ? 2.887 -46.25 -21.188 1 98.06 321 ARG A O 1
ATOM 2567 N N . ILE A 1 322 ? 3.695 -44.531 -20.109 1 98.25 322 ILE A N 1
ATOM 2568 C CA . ILE A 1 322 ? 4.719 -44.25 -21.094 1 98.25 322 ILE A CA 1
ATOM 2569 C C . ILE A 1 322 ? 5.707 -45.406 -21.172 1 98.25 322 ILE A C 1
ATOM 2571 O O . ILE A 1 322 ? 6.031 -45.875 -22.266 1 98.25 322 ILE A O 1
ATOM 2575 N N . ASP A 1 323 ? 6.129 -45.875 -20.031 1 97.69 323 ASP A N 1
ATOM 2576 C CA . ASP A 1 323 ? 7.125 -46.938 -19.938 1 97.69 323 ASP A CA 1
ATOM 2577 C C . ASP A 1 323 ? 6.527 -48.281 -20.312 1 97.69 323 ASP A C 1
ATOM 2579 O O . ASP A 1 323 ? 7.242 -49.188 -20.75 1 97.69 323 ASP A O 1
ATOM 2583 N N . GLY A 1 324 ? 5.301 -48.406 -20.141 1 96.5 324 GLY A N 1
ATOM 2584 C CA . GLY A 1 324 ? 4.645 -49.688 -20.281 1 96.5 324 GLY A CA 1
ATOM 2585 C C . GLY A 1 324 ? 4.34 -50.062 -21.719 1 96.5 324 GLY A C 1
ATOM 2586 O O . GLY A 1 324 ? 3.861 -51.156 -22.016 1 96.5 324 GLY A O 1
ATOM 2587 N N . GLY A 1 325 ? 4.598 -49.156 -22.594 1 93.19 325 GLY A N 1
ATOM 2588 C CA . GLY A 1 325 ? 4.352 -49.5 -23.984 1 93.19 325 GLY A CA 1
ATOM 2589 C C . GLY A 1 325 ? 5.125 -50.719 -24.453 1 93.19 325 GLY A C 1
ATOM 2590 O O . GLY A 1 325 ? 6.273 -50.906 -24.062 1 93.19 325 GLY A O 1
ATOM 2591 N N . PRO A 1 326 ? 4.469 -51.469 -25.219 1 93.06 326 PRO A N 1
ATOM 2592 C CA . PRO A 1 326 ? 5.172 -52.656 -25.75 1 93.06 326 PRO A CA 1
ATOM 2593 C C . PRO A 1 326 ? 6.41 -52.281 -26.562 1 93.06 326 PRO A C 1
ATOM 2595 O O . PRO A 1 326 ? 6.547 -51.125 -26.984 1 93.06 326 PRO A O 1
ATOM 2598 N N . THR A 1 327 ? 7.23 -53.281 -26.734 1 91.12 327 THR A N 1
ATOM 2599 C CA . THR A 1 327 ? 8.406 -53.094 -27.578 1 91.12 327 THR A CA 1
ATOM 2600 C C . THR A 1 327 ? 8 -52.656 -28.984 1 91.12 327 THR A C 1
ATOM 2602 O O . THR A 1 327 ? 7.07 -53.219 -29.578 1 91.12 327 THR A O 1
ATOM 2605 N N . GLY A 1 328 ? 8.57 -51.719 -29.547 1 92.75 328 GLY A N 1
ATOM 2606 C CA . GLY A 1 328 ? 8.281 -51.219 -30.875 1 92.75 328 GLY A CA 1
ATOM 2607 C C . GLY A 1 328 ? 7.32 -50.062 -30.906 1 92.75 328 GLY A C 1
ATOM 2608 O O . GLY A 1 328 ? 7.129 -49.438 -31.938 1 92.75 328 GLY A O 1
ATOM 2609 N N . THR A 1 329 ? 6.738 -49.75 -29.719 1 95.75 329 THR A N 1
ATOM 2610 C CA . THR A 1 329 ? 5.863 -48.594 -29.656 1 95.75 329 THR A CA 1
ATOM 2611 C C . THR A 1 329 ? 6.645 -47.312 -29.922 1 95.75 329 THR A C 1
ATOM 2613 O O . THR A 1 329 ? 7.75 -47.125 -29.391 1 95.75 329 THR A O 1
ATOM 2616 N N 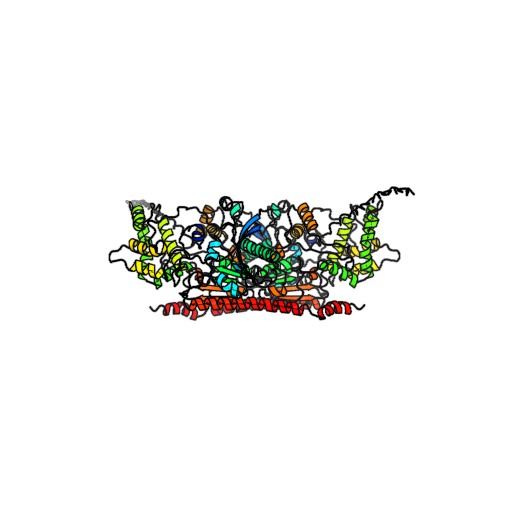. SER A 1 330 ? 6.094 -46.5 -30.797 1 96.81 330 SER A N 1
ATOM 2617 C CA . SER A 1 330 ? 6.781 -45.25 -31.109 1 96.81 330 SER A CA 1
ATOM 2618 C C . SER A 1 330 ? 6.762 -44.281 -29.922 1 96.81 330 SER A C 1
ATOM 2620 O O . SER A 1 330 ? 5.926 -44.406 -29.031 1 96.81 330 SER A O 1
ATOM 2622 N N . ILE A 1 331 ? 7.656 -43.375 -29.922 1 97.75 331 ILE A N 1
ATOM 2623 C CA . ILE A 1 331 ? 7.734 -42.344 -28.891 1 97.75 331 ILE A CA 1
ATOM 2624 C C . ILE A 1 331 ? 6.418 -41.594 -28.812 1 97.75 331 ILE A C 1
ATOM 2626 O O . ILE A 1 331 ? 5.887 -41.344 -27.734 1 97.75 331 ILE A O 1
ATOM 2630 N N . LEU A 1 332 ? 5.863 -41.219 -29.938 1 98.12 332 LEU A N 1
ATOM 2631 C CA . LEU A 1 332 ? 4.652 -40.406 -30 1 98.12 332 LEU A CA 1
ATOM 2632 C C . LEU A 1 332 ? 3.459 -41.156 -29.422 1 98.12 332 LEU A C 1
ATOM 2634 O O . LEU A 1 332 ? 2.621 -40.562 -28.734 1 98.12 332 LEU A O 1
ATOM 2638 N N . GLU A 1 333 ? 3.393 -42.438 -29.719 1 97.56 333 GLU A N 1
ATOM 2639 C CA . GLU A 1 333 ? 2.318 -43.25 -29.156 1 97.56 333 GLU A CA 1
ATOM 2640 C C . GLU A 1 333 ? 2.449 -43.375 -27.641 1 97.56 333 GLU A C 1
ATOM 2642 O O . GLU A 1 333 ? 1.448 -43.344 -26.922 1 97.56 333 GLU A O 1
ATOM 2647 N N . ARG A 1 334 ? 3.65 -43.531 -27.125 1 98.12 334 ARG A N 1
ATOM 2648 C CA . ARG A 1 334 ? 3.902 -43.594 -25.688 1 98.12 334 ARG A CA 1
ATOM 2649 C C . ARG A 1 334 ? 3.461 -42.281 -25.016 1 98.12 334 ARG A C 1
ATOM 2651 O O . ARG A 1 334 ? 2.844 -42.312 -23.938 1 98.12 334 ARG A O 1
ATOM 2658 N N . ILE A 1 335 ? 3.863 -41.188 -25.688 1 98.5 335 ILE A N 1
ATOM 2659 C CA . ILE A 1 335 ? 3.523 -39.875 -25.141 1 98.5 335 ILE A CA 1
ATOM 2660 C C . ILE A 1 335 ? 2.006 -39.719 -25.078 1 98.5 335 ILE A C 1
ATOM 2662 O O . ILE A 1 335 ? 1.468 -39.219 -24.094 1 98.5 335 ILE A O 1
ATOM 2666 N N . TYR A 1 336 ? 1.293 -40.125 -26.078 1 97.69 336 TYR A N 1
ATOM 2667 C CA . TYR A 1 336 ? -0.164 -40.031 -26.094 1 97.69 336 TYR A CA 1
ATOM 2668 C C . TYR A 1 336 ? -0.763 -40.844 -24.953 1 97.69 336 TYR A C 1
ATOM 2670 O O . TYR A 1 336 ? -1.675 -40.375 -24.266 1 97.69 336 TYR A O 1
ATOM 2678 N N . GLU A 1 337 ? -0.284 -42.062 -24.734 1 97 337 GLU A N 1
ATOM 2679 C CA . GLU A 1 337 ? -0.783 -42.906 -23.641 1 97 337 GLU A CA 1
ATOM 2680 C C . GLU A 1 337 ? -0.584 -42.219 -22.297 1 97 337 GLU A C 1
ATOM 2682 O O . GLU A 1 337 ? -1.445 -42.312 -21.422 1 97 337 GLU A O 1
ATOM 2687 N N . GLY A 1 338 ? 0.541 -41.594 -22.125 1 97.88 338 GLY A N 1
ATOM 2688 C CA . GLY A 1 338 ? 0.839 -40.906 -20.891 1 97.88 338 GLY A CA 1
ATOM 2689 C C . GLY A 1 338 ? -0.043 -39.688 -20.641 1 97.88 338 GLY A C 1
ATOM 2690 O O . GLY A 1 338 ? -0.67 -39.594 -19.594 1 97.88 338 GLY A O 1
ATOM 2691 N N . VAL A 1 339 ? -0.15 -38.812 -21.641 1 96.5 339 VAL A N 1
ATOM 2692 C CA . VAL A 1 339 ? -0.818 -37.531 -21.469 1 96.5 339 VAL A CA 1
ATOM 2693 C C . VAL A 1 339 ? -2.324 -37.75 -21.328 1 96.5 339 VAL A C 1
ATOM 2695 O O . VAL A 1 339 ? -3.027 -36.906 -20.75 1 96.5 339 VAL A O 1
ATOM 2698 N N . ASN A 1 340 ? -2.855 -38.875 -21.734 1 95.31 340 ASN A N 1
ATOM 2699 C CA . ASN A 1 340 ? -4.262 -39.219 -21.562 1 95.31 340 ASN A CA 1
ATOM 2700 C C . ASN A 1 340 ? -4.637 -39.312 -20.094 1 95.31 340 ASN A C 1
ATOM 2702 O O . ASN A 1 340 ? -5.812 -39.188 -19.734 1 95.31 340 ASN A O 1
ATOM 2706 N N . VAL A 1 341 ? -3.639 -39.562 -19.312 1 96.75 341 VAL A N 1
ATOM 2707 C CA . VAL A 1 341 ? -3.908 -39.562 -17.875 1 96.75 341 VAL A CA 1
ATOM 2708 C C . VAL A 1 341 ? -4.465 -38.188 -17.453 1 96.75 341 VAL A C 1
ATOM 2710 O O . VAL A 1 341 ? -5.422 -38.125 -16.688 1 96.75 341 VAL A O 1
ATOM 2713 N N . TYR A 1 342 ? -3.92 -37.156 -17.984 1 95.31 342 TYR A N 1
ATOM 2714 C CA . TYR A 1 342 ? -4.371 -35.812 -17.625 1 95.31 342 TYR A CA 1
ATOM 2715 C C . TYR A 1 342 ? -5.676 -35.469 -18.344 1 95.31 342 TYR A C 1
ATOM 2717 O O . TYR A 1 342 ? -6.617 -34.969 -17.719 1 95.31 342 TYR A O 1
ATOM 2725 N N . TYR A 1 343 ? -5.727 -35.719 -19.609 1 93.94 343 TYR A N 1
ATOM 2726 C CA . TYR A 1 343 ? -6.801 -35.188 -20.438 1 93.94 343 TYR A CA 1
ATOM 2727 C C . TYR A 1 343 ? -7.984 -36.125 -20.484 1 93.94 343 TYR A C 1
ATOM 2729 O O . TYR A 1 343 ? -9.109 -35.719 -20.781 1 93.94 343 TYR A O 1
ATOM 2737 N N . ASN A 1 344 ? -7.77 -37.438 -20.188 1 94.62 344 ASN A N 1
ATOM 2738 C CA . ASN A 1 344 ? -8.844 -38.406 -20.391 1 94.62 344 ASN A CA 1
ATOM 2739 C C . ASN A 1 344 ? -8.656 -39.656 -19.516 1 94.62 344 ASN A C 1
ATOM 2741 O O . ASN A 1 344 ? -8.742 -40.781 -20 1 94.62 344 ASN A O 1
ATOM 2745 N N . TYR A 1 345 ? -8.367 -39.406 -18.281 1 93.12 345 TYR A N 1
ATOM 2746 C CA . TYR A 1 345 ? -8.164 -40.531 -17.375 1 93.12 345 TYR A CA 1
ATOM 2747 C C . TYR A 1 345 ? -9.422 -41.375 -17.266 1 93.12 345 TYR A C 1
ATOM 2749 O O . TYR A 1 345 ? -9.344 -42.594 -17.078 1 93.12 345 TYR A O 1
ATOM 2757 N N . THR A 1 346 ? -10.609 -40.781 -17.375 1 92.06 346 THR A N 1
ATOM 2758 C CA . THR A 1 346 ? -11.883 -41.5 -17.25 1 92.06 346 THR A CA 1
ATOM 2759 C C . THR A 1 346 ? -12.148 -42.344 -18.5 1 92.06 346 THR A C 1
ATOM 2761 O O . THR A 1 346 ? -12.953 -43.281 -18.453 1 92.06 346 THR A O 1
ATOM 2764 N N . GLY A 1 347 ? -11.609 -41.906 -19.578 1 92.12 347 GLY A N 1
ATOM 2765 C CA . GLY A 1 347 ? -11.828 -42.625 -20.844 1 92.12 347 GLY A CA 1
ATOM 2766 C C . GLY A 1 347 ? -13.102 -42.219 -21.547 1 92.12 347 GLY A C 1
ATOM 2767 O O . GLY A 1 347 ? -13.5 -42.812 -22.531 1 92.12 347 GLY A O 1
ATOM 2768 N N . GLU A 1 348 ? -13.641 -41.156 -21.141 1 91.06 348 GLU A N 1
ATOM 2769 C CA . GLU A 1 348 ? -14.953 -40.75 -21.656 1 91.06 348 GLU A CA 1
ATOM 2770 C C . GLU A 1 348 ? -14.82 -39.812 -22.859 1 91.06 348 GLU A C 1
ATOM 2772 O O . GLU A 1 348 ? -15.773 -39.625 -23.609 1 91.06 348 GLU A O 1
ATOM 2777 N N . ILE A 1 349 ? -13.68 -39.312 -23.031 1 90.88 349 ILE A N 1
ATOM 2778 C CA . ILE A 1 349 ? -13.484 -38.344 -24.109 1 90.88 349 ILE A CA 1
ATOM 2779 C C . ILE A 1 349 ? -13.156 -39.062 -25.406 1 90.88 349 ILE A C 1
ATOM 2781 O O . ILE A 1 349 ? -12.242 -39.875 -25.453 1 90.88 349 ILE A O 1
ATOM 2785 N N . LYS A 1 350 ? -13.852 -38.719 -26.469 1 92.5 350 LYS A N 1
ATOM 2786 C CA . LYS A 1 350 ? -13.672 -39.406 -27.766 1 92.5 350 LYS A CA 1
ATOM 2787 C C . LYS A 1 350 ? -12.531 -38.781 -28.547 1 92.5 350 LYS A C 1
ATOM 2789 O O . LYS A 1 350 ? -11.797 -39.469 -29.25 1 92.5 350 LYS A O 1
ATOM 2794 N N . CYS A 1 351 ? -12.492 -37.531 -28.547 1 93.5 351 CYS A N 1
ATOM 2795 C CA . CYS A 1 351 ? -11.406 -36.75 -29.172 1 93.5 351 CYS A CA 1
ATOM 2796 C C . CYS A 1 351 ? -11.188 -35.438 -28.453 1 93.5 351 CYS A C 1
ATOM 2798 O O . CYS A 1 351 ? -12.047 -35 -27.688 1 93.5 351 CYS A O 1
ATOM 2800 N N . PHE A 1 352 ? -10.031 -34.906 -28.672 1 92.25 352 PHE A N 1
ATOM 2801 C CA . PHE A 1 352 ? -9.68 -33.688 -27.938 1 92.25 352 PHE A CA 1
ATOM 2802 C C . PHE A 1 352 ? -9.883 -32.469 -28.812 1 92.25 352 PHE A C 1
ATOM 2804 O O . PHE A 1 352 ? -9.461 -32.438 -29.969 1 92.25 352 PHE A O 1
ATOM 2811 N N . GLU A 1 353 ? -10.547 -31.5 -28.328 1 86.56 353 GLU A N 1
ATOM 2812 C CA . GLU A 1 353 ? -10.688 -30.203 -28.984 1 86.56 353 GLU A CA 1
ATOM 2813 C C . GLU A 1 353 ? -9.688 -29.188 -28.438 1 86.56 353 GLU A C 1
ATOM 2815 O O . GLU A 1 353 ? -9.516 -29.078 -27.219 1 86.56 353 GLU A O 1
ATOM 2820 N N . LEU A 1 354 ? -8.914 -28.766 -29.312 1 78.31 354 LEU A N 1
ATOM 2821 C CA . LEU A 1 354 ? -8.039 -27.688 -28.859 1 78.31 354 LEU A CA 1
ATOM 2822 C C . LEU A 1 354 ? -8.812 -26.375 -28.75 1 78.31 354 LEU A C 1
ATOM 2824 O O . LEU A 1 354 ? -9.695 -26.094 -29.562 1 78.31 354 LEU A O 1
ATOM 2828 N N . ASP A 1 355 ? -9.141 -26.016 -27.484 1 58.78 355 ASP A N 1
ATOM 2829 C CA . ASP A 1 355 ? -9.867 -24.766 -27.25 1 58.78 355 ASP A CA 1
ATOM 2830 C C . ASP A 1 355 ? -9.391 -23.672 -28.219 1 58.78 355 ASP A C 1
ATOM 2832 O O . ASP A 1 355 ? -8.195 -23.406 -28.312 1 58.78 355 ASP A O 1
ATOM 2836 N N . ASP A 1 356 ? -10.203 -23.562 -29.406 1 44.16 356 ASP A N 1
ATOM 2837 C CA . ASP A 1 356 ? -9.992 -22.469 -30.359 1 44.16 356 ASP A CA 1
ATOM 2838 C C . ASP A 1 356 ? -9.93 -21.125 -29.641 1 44.16 356 ASP A C 1
ATOM 2840 O O . ASP A 1 356 ? -10 -20.062 -30.281 1 44.16 356 ASP A O 1
ATOM 2844 N N . ASP A 1 357 ? -10.375 -20.984 -28.531 1 41.88 357 ASP A N 1
ATOM 2845 C CA . ASP A 1 357 ? -10.414 -19.594 -28.094 1 41.88 357 ASP A CA 1
ATOM 2846 C C . ASP A 1 357 ? -9.016 -18.984 -28.094 1 41.88 357 ASP A C 1
ATOM 2848 O O . ASP A 1 357 ? -8.32 -19.031 -27.078 1 41.88 357 ASP A O 1
ATOM 2852 N N . PRO A 1 358 ? -8.445 -19.062 -29.312 1 38.66 358 PRO A N 1
ATOM 2853 C CA . PRO A 1 358 ? -7.133 -18.453 -29.516 1 38.66 358 PRO A CA 1
ATOM 2854 C C . PRO A 1 358 ? -6.914 -17.219 -28.641 1 38.66 358 PRO A C 1
ATOM 2856 O O . PRO A 1 358 ? -5.77 -16.859 -28.344 1 38.66 358 PRO A O 1
ATOM 2859 N N . HIS A 1 359 ? -7.984 -16.344 -28.641 1 36.47 359 HIS A N 1
ATOM 2860 C CA . HIS A 1 359 ? -7.973 -15 -28.094 1 36.47 359 HIS A CA 1
ATOM 2861 C C . HIS A 1 359 ? -8.461 -14.992 -26.641 1 36.47 359 HIS A C 1
ATOM 2863 O O . HIS A 1 359 ? -8.672 -13.93 -26.062 1 36.47 359 HIS A O 1
ATOM 2869 N N . GLY A 1 360 ? -9.055 -15.906 -26.078 1 42 360 GLY A N 1
ATOM 2870 C CA . GLY A 1 360 ? -9.625 -15.633 -24.766 1 42 360 GLY A CA 1
ATOM 2871 C C . GLY A 1 360 ? -8.633 -15.016 -23.812 1 42 360 GLY A C 1
ATOM 2872 O O . GLY A 1 360 ? -7.758 -15.703 -23.281 1 42 360 GLY A O 1
ATOM 2873 N N . LEU A 1 361 ? -8.578 -13.766 -24.234 1 49.34 361 LEU A N 1
ATOM 2874 C CA . LEU A 1 361 ? -7.953 -12.836 -23.297 1 49.34 361 LEU A CA 1
ATOM 2875 C C . LEU A 1 361 ? -8.367 -13.156 -21.859 1 49.34 361 LEU A C 1
ATOM 2877 O O . LEU A 1 361 ? -9.555 -13.125 -21.531 1 49.34 361 LEU A O 1
ATOM 2881 N N . SER A 1 362 ? -7.512 -14.055 -21.188 1 79.69 362 SER A N 1
ATOM 2882 C CA . SER A 1 362 ? -7.781 -14.336 -19.781 1 79.69 362 SER A CA 1
ATOM 2883 C C . SER A 1 362 ? -7.273 -13.211 -18.875 1 79.69 362 SER A C 1
ATOM 2885 O O . SER A 1 362 ? -6.379 -12.453 -19.266 1 79.69 362 SER A O 1
ATOM 2887 N N . GLY A 1 363 ? -8.203 -12.773 -18.031 1 89.81 363 GLY A N 1
ATOM 2888 C CA . GLY A 1 363 ? -7.781 -11.812 -17.016 1 89.81 363 GLY A CA 1
ATOM 2889 C C . GLY A 1 363 ? -6.367 -12.055 -16.516 1 89.81 363 GLY A C 1
ATOM 2890 O O . GLY A 1 363 ? -5.598 -11.109 -16.344 1 89.81 363 GLY A O 1
ATOM 2891 N N . TRP A 1 364 ? -6.012 -13.258 -16.578 1 93.06 364 TRP A N 1
ATOM 2892 C CA . TRP A 1 364 ? -4.684 -13.578 -16.062 1 93.06 364 TRP A CA 1
ATOM 2893 C C . TRP A 1 364 ? -3.609 -13.242 -17.094 1 93.06 364 TRP A C 1
ATOM 2895 O O . TRP A 1 364 ? -2.508 -12.82 -16.734 1 93.06 364 TRP A O 1
ATOM 2905 N N . ASP A 1 365 ? -3.867 -13.516 -18.375 1 92.06 365 ASP A N 1
ATOM 2906 C CA . ASP A 1 365 ? -2.891 -13.18 -19.406 1 92.06 365 ASP A CA 1
ATOM 2907 C C . ASP A 1 365 ? -2.527 -11.695 -19.359 1 92.06 365 ASP A C 1
ATOM 2909 O O . ASP A 1 365 ? -1.371 -11.328 -19.562 1 92.06 365 ASP A O 1
ATOM 2913 N N . TRP A 1 366 ? -3.547 -10.906 -19.094 1 94.56 366 TRP A N 1
ATOM 2914 C CA . TRP A 1 366 ? -3.307 -9.469 -18.938 1 94.56 366 TRP A CA 1
ATOM 2915 C C . TRP A 1 366 ? -2.383 -9.195 -17.75 1 94.56 366 TRP A C 1
ATOM 2917 O O . TRP A 1 366 ? -1.399 -8.469 -17.875 1 94.56 366 TRP A O 1
ATOM 2927 N N . GLN A 1 367 ? -2.707 -9.773 -16.609 1 96.31 367 GLN A N 1
ATOM 2928 C CA . GLN A 1 367 ? -1.906 -9.547 -15.414 1 96.31 367 GLN A CA 1
ATOM 2929 C C . GLN A 1 367 ? -0.486 -10.078 -15.594 1 96.31 367 GLN A C 1
ATOM 2931 O O . GLN A 1 367 ? 0.478 -9.438 -15.156 1 96.31 367 GLN A O 1
ATOM 2936 N N . ALA A 1 368 ? -0.388 -11.227 -16.203 1 94.94 368 ALA A N 1
ATOM 2937 C CA . ALA A 1 368 ? 0.918 -11.844 -16.438 1 94.94 368 ALA A CA 1
ATOM 2938 C C . ALA A 1 368 ? 1.778 -10.969 -17.344 1 94.94 368 ALA A C 1
ATOM 2940 O O . ALA A 1 368 ? 3 -10.914 -17.188 1 94.94 368 ALA A O 1
ATOM 2941 N N . CYS A 1 369 ? 1.098 -10.281 -18.234 1 94.56 369 CYS A N 1
ATOM 2942 C CA . CYS A 1 369 ? 1.791 -9.414 -19.172 1 94.56 369 CYS A CA 1
ATOM 2943 C C . CYS A 1 369 ? 2.201 -8.102 -18.516 1 94.56 369 CYS A C 1
ATOM 2945 O O . CYS A 1 369 ? 3.322 -7.629 -18.703 1 94.56 369 CYS A O 1
ATOM 2947 N N . THR A 1 370 ? 1.381 -7.57 -17.688 1 96.38 370 THR A N 1
ATOM 2948 C CA . THR A 1 370 ? 1.561 -6.191 -17.234 1 96.38 370 THR A CA 1
ATOM 2949 C C . THR A 1 370 ? 2.336 -6.148 -15.93 1 96.38 370 THR A C 1
ATOM 2951 O O . THR A 1 370 ? 3.438 -5.598 -15.867 1 96.38 370 THR A O 1
ATOM 2954 N N . GLU A 1 371 ? 1.803 -6.82 -14.922 1 96.75 371 GLU A N 1
ATOM 2955 C CA . GLU A 1 371 ? 2.385 -6.652 -13.594 1 96.75 371 GLU A CA 1
ATOM 2956 C C . GLU A 1 371 ? 3.064 -7.934 -13.117 1 96.75 371 GLU A C 1
ATOM 2958 O O . GLU A 1 371 ? 4.121 -7.887 -12.484 1 96.75 371 GLU A O 1
ATOM 2963 N N . MET A 1 372 ? 2.461 -9.078 -13.414 1 96.5 372 MET A N 1
ATOM 2964 C CA . MET A 1 372 ? 2.979 -10.352 -12.922 1 96.5 372 MET A CA 1
ATOM 2965 C C . MET A 1 372 ? 4.031 -10.914 -13.875 1 96.5 372 MET A C 1
ATOM 2967 O O . MET A 1 372 ? 3.885 -12.023 -14.383 1 96.5 372 MET A O 1
ATOM 2971 N N . VAL A 1 373 ? 5.078 -10.133 -14.062 1 96.88 373 VAL A N 1
ATOM 2972 C CA . VAL A 1 373 ? 6.164 -10.547 -14.945 1 96.88 373 VAL A CA 1
ATOM 2973 C C . VAL A 1 373 ? 7.07 -11.547 -14.227 1 96.88 373 VAL A C 1
ATOM 2975 O O . VAL A 1 373 ? 7.836 -11.156 -13.336 1 96.88 373 VAL A O 1
ATOM 2978 N N . MET A 1 374 ? 7.008 -12.789 -14.609 1 96.56 374 MET A N 1
ATOM 2979 C CA . MET A 1 374 ? 7.73 -13.891 -13.984 1 96.56 374 MET A CA 1
ATOM 2980 C C . MET A 1 374 ? 8.641 -14.586 -14.992 1 96.56 374 MET A C 1
ATOM 2982 O O . MET A 1 374 ? 8.242 -15.57 -15.609 1 96.56 374 MET A O 1
ATOM 2986 N N . PRO A 1 375 ? 9.891 -14.086 -15.094 1 96.12 375 PRO A N 1
ATOM 2987 C CA . PRO A 1 375 ? 10.805 -14.688 -16.078 1 96.12 375 PRO A CA 1
ATOM 2988 C C . PRO A 1 375 ? 11.117 -16.156 -15.766 1 96.12 375 PRO A C 1
ATOM 2990 O O . PRO A 1 375 ? 11.414 -16.5 -14.617 1 96.12 375 PRO A O 1
ATOM 2993 N N . MET A 1 376 ? 11.031 -17 -16.766 1 95.12 376 MET A N 1
ATOM 2994 C CA . MET A 1 376 ? 11.352 -18.422 -16.641 1 95.12 376 MET A CA 1
ATOM 2995 C C . MET A 1 376 ? 12.125 -18.906 -17.859 1 95.12 376 MET A C 1
ATOM 2997 O O . MET A 1 376 ? 11.945 -18.391 -18.969 1 95.12 376 MET A O 1
ATOM 3001 N N . SER A 1 377 ? 12.992 -19.844 -17.641 1 95.75 377 SER A N 1
ATOM 3002 C CA . SER A 1 377 ? 13.797 -20.484 -18.672 1 95.75 377 SER A CA 1
ATOM 3003 C C . SER A 1 377 ? 13.852 -22 -18.5 1 95.75 377 SER A C 1
ATOM 3005 O O . SER A 1 377 ? 13.438 -22.516 -17.453 1 95.75 377 SER A O 1
ATOM 3007 N N . CYS A 1 378 ? 14.188 -22.641 -19.594 1 94.19 378 CYS A N 1
ATOM 3008 C CA . CYS A 1 378 ? 14.375 -24.078 -19.594 1 94.19 378 CYS A CA 1
ATOM 3009 C C . CYS A 1 378 ? 15.789 -24.453 -20.016 1 94.19 378 CYS A C 1
ATOM 3011 O O . CYS A 1 378 ? 16.25 -24.031 -21.094 1 94.19 378 CYS A O 1
ATOM 3013 N N . SER A 1 379 ? 16.391 -25.188 -19.156 1 91.44 379 SER A N 1
ATOM 3014 C CA . SER A 1 379 ? 17.734 -25.656 -19.484 1 91.44 379 SER A CA 1
ATOM 3015 C C . SER A 1 379 ? 17.688 -26.969 -20.266 1 91.44 379 SER A C 1
ATOM 3017 O O . SER A 1 379 ? 16.844 -27.828 -19.984 1 91.44 379 SER A O 1
ATOM 3019 N N . LYS A 1 380 ? 18.609 -27.094 -21.219 1 89.81 380 LYS A N 1
ATOM 3020 C CA . LYS A 1 380 ? 18.672 -28.312 -22.016 1 89.81 380 LYS A CA 1
ATOM 3021 C C . LYS A 1 380 ? 19.062 -29.516 -21.156 1 89.81 380 LYS A C 1
ATOM 3023 O O . LYS A 1 380 ? 18.562 -30.625 -21.359 1 89.81 380 LYS A O 1
ATOM 3028 N N . GLU A 1 381 ? 19.828 -29.266 -20.219 1 90.38 381 GLU A N 1
ATOM 3029 C CA . GLU A 1 381 ? 20.406 -30.375 -19.453 1 90.38 381 GLU A CA 1
ATOM 3030 C C . GLU A 1 381 ? 19.438 -30.859 -18.375 1 90.38 381 GLU A C 1
ATOM 3032 O O . GLU A 1 381 ? 19.281 -32.062 -18.188 1 90.38 381 GLU A O 1
ATOM 3037 N N . SER A 1 382 ? 18.797 -29.984 -17.75 1 91.88 382 SER A N 1
ATOM 3038 C CA . SER A 1 382 ? 18.078 -30.359 -16.547 1 91.88 382 SER A CA 1
ATOM 3039 C C . SER A 1 382 ? 16.578 -30.484 -16.812 1 91.88 382 SER A C 1
ATOM 3041 O O . SER A 1 382 ? 15.844 -31.078 -16.016 1 91.88 382 SER A O 1
ATOM 3043 N N . SER A 1 383 ? 16.125 -30.047 -17.938 1 95.62 383 SER A N 1
ATOM 3044 C CA . SER A 1 383 ? 14.68 -30 -18.188 1 95.62 383 SER A CA 1
ATOM 3045 C C . SER A 1 383 ? 14.273 -31 -19.266 1 95.62 383 SER A C 1
ATOM 3047 O O . SER A 1 383 ? 15.055 -31.312 -20.156 1 95.62 383 SER A O 1
ATOM 3049 N N . MET A 1 384 ? 13.109 -31.484 -19.094 1 97.06 384 MET A N 1
ATOM 3050 C CA . MET A 1 384 ? 12.539 -32.344 -20.125 1 97.06 384 MET A CA 1
ATOM 3051 C C . MET A 1 384 ? 11.906 -31.531 -21.234 1 97.06 384 MET A C 1
ATOM 3053 O O . MET A 1 384 ? 11.5 -32.094 -22.266 1 97.06 384 MET A O 1
ATOM 3057 N N . TYR A 1 385 ? 11.852 -30.234 -21.078 1 96.19 385 TYR A N 1
ATOM 3058 C CA . TYR A 1 385 ? 11.312 -29.328 -22.094 1 96.19 385 TYR A CA 1
ATOM 3059 C C . TYR A 1 385 ? 12.398 -28.891 -23.062 1 96.19 385 TYR A C 1
ATOM 3061 O O . TYR A 1 385 ? 13.594 -29 -22.766 1 96.19 385 TYR A O 1
ATOM 3069 N N . PRO A 1 386 ? 11.938 -28.391 -24.25 1 94.19 386 PRO A N 1
ATOM 3070 C CA . PRO A 1 386 ? 12.938 -27.797 -25.125 1 94.19 386 PRO A CA 1
ATOM 3071 C C . PRO A 1 386 ? 13.625 -26.578 -24.5 1 94.19 386 PRO A C 1
ATOM 3073 O O . PRO A 1 386 ? 12.984 -25.812 -23.781 1 94.19 386 PRO A O 1
ATOM 3076 N N . PRO A 1 387 ? 14.938 -26.484 -24.781 1 94.06 387 PRO A N 1
ATOM 3077 C CA . PRO A 1 387 ? 15.641 -25.328 -24.203 1 94.06 387 PRO A CA 1
ATOM 3078 C C . PRO A 1 387 ? 15.016 -24 -24.609 1 94.06 387 PRO A C 1
ATOM 3080 O O . PRO A 1 387 ? 14.586 -23.828 -25.75 1 94.06 387 PRO A O 1
ATOM 3083 N N . TYR A 1 388 ? 14.914 -23.172 -23.688 1 93 388 TYR A N 1
ATOM 3084 C CA . TYR A 1 388 ? 14.375 -21.828 -23.875 1 93 388 TYR A CA 1
ATOM 3085 C C . TYR A 1 388 ? 15.016 -20.844 -22.906 1 93 388 TYR A C 1
ATOM 3087 O O . TYR A 1 388 ? 15.195 -21.141 -21.719 1 93 388 TYR A O 1
ATOM 3095 N N . GLU A 1 389 ? 15.453 -19.641 -23.391 1 94.19 389 GLU A N 1
ATOM 3096 C CA . GLU A 1 389 ? 15.992 -18.562 -22.562 1 94.19 389 GLU A CA 1
ATOM 3097 C C . GLU A 1 389 ? 15.07 -17.344 -22.547 1 94.19 389 GLU A C 1
ATOM 3099 O O . GLU A 1 389 ? 14.711 -16.828 -23.609 1 94.19 389 GLU A O 1
ATOM 3104 N N . TYR A 1 390 ? 14.781 -16.922 -21.406 1 95.25 390 TYR A N 1
ATOM 3105 C CA . TYR A 1 390 ? 13.938 -15.742 -21.266 1 95.25 390 TYR A CA 1
ATOM 3106 C C . TYR A 1 390 ? 14.586 -14.523 -21.922 1 95.25 390 TYR A C 1
ATOM 3108 O O . TYR A 1 390 ? 15.789 -14.297 -21.766 1 95.25 390 TYR A O 1
ATOM 3116 N N . ASN A 1 391 ? 13.758 -13.812 -22.656 1 95.56 391 ASN A N 1
ATOM 3117 C CA . ASN A 1 391 ? 14.156 -12.562 -23.312 1 95.56 391 ASN A CA 1
ATOM 3118 C C . ASN A 1 391 ? 13.125 -11.461 -23.062 1 95.56 391 ASN A C 1
ATOM 3120 O O . ASN A 1 391 ? 12.016 -11.516 -23.594 1 95.56 391 ASN A O 1
ATOM 3124 N N . TYR A 1 392 ? 13.539 -10.422 -22.375 1 95.5 392 TYR A N 1
ATOM 3125 C CA . TYR A 1 392 ? 12.602 -9.383 -21.984 1 95.5 392 TYR A CA 1
ATOM 3126 C C . TYR A 1 392 ? 12.07 -8.633 -23.203 1 95.5 392 TYR A C 1
ATOM 3128 O O . TYR A 1 392 ? 10.891 -8.273 -23.25 1 95.5 392 TYR A O 1
ATOM 3136 N N . SER A 1 393 ? 12.914 -8.352 -24.141 1 96.62 393 SER A N 1
ATOM 3137 C CA . SER A 1 393 ? 12.492 -7.609 -25.312 1 96.62 393 SER A CA 1
ATOM 3138 C C . SER A 1 393 ? 11.391 -8.352 -26.062 1 96.62 393 SER A C 1
ATOM 3140 O O . SER A 1 393 ? 10.422 -7.742 -26.516 1 96.62 393 SER A O 1
ATOM 3142 N N . SER A 1 394 ? 11.609 -9.625 -26.234 1 96 394 SER A N 1
ATOM 3143 C CA . SER A 1 394 ? 10.586 -10.445 -26.891 1 96 394 SER A CA 1
ATOM 3144 C C . SER A 1 394 ? 9.305 -10.469 -26.078 1 96 394 SER A C 1
ATOM 3146 O O . SER A 1 394 ? 8.203 -10.414 -26.641 1 96 394 SER A O 1
ATOM 3148 N N . PHE A 1 395 ? 9.461 -10.602 -24.812 1 95.81 395 PHE A N 1
ATOM 3149 C CA . PHE A 1 395 ? 8.32 -10.586 -23.906 1 95.81 395 PHE A CA 1
ATOM 3150 C C . PHE A 1 395 ? 7.535 -9.281 -24.031 1 95.81 395 PHE A C 1
ATOM 3152 O O . PHE A 1 395 ? 6.309 -9.297 -24.156 1 95.81 395 PHE A O 1
ATOM 3159 N N . GLU A 1 396 ? 8.227 -8.211 -24.031 1 96.56 396 GLU A N 1
ATOM 3160 C CA . GLU A 1 396 ? 7.625 -6.891 -24.156 1 96.56 396 GLU A CA 1
ATOM 3161 C C . GLU A 1 396 ? 6.887 -6.75 -25.484 1 96.56 396 GLU A C 1
ATOM 3163 O O . GLU A 1 396 ? 5.781 -6.203 -25.531 1 96.56 396 GLU A O 1
ATOM 3168 N N . GLU A 1 397 ? 7.449 -7.168 -26.547 1 96.62 397 GLU A N 1
ATOM 3169 C CA . GLU A 1 397 ? 6.828 -7.098 -27.875 1 96.62 397 GLU A CA 1
ATOM 3170 C C . GLU A 1 397 ? 5.539 -7.91 -27.922 1 96.62 397 GLU A C 1
ATOM 3172 O O . GLU A 1 397 ? 4.543 -7.469 -28.5 1 96.62 397 GLU A O 1
ATOM 3177 N N . ASP A 1 398 ? 5.598 -9.07 -27.328 1 93.56 398 ASP A N 1
ATOM 3178 C CA . ASP A 1 398 ? 4.418 -9.93 -27.297 1 93.56 398 ASP A CA 1
ATOM 3179 C C . ASP A 1 398 ? 3.289 -9.273 -26.5 1 93.56 398 ASP A C 1
ATOM 3181 O O . ASP A 1 398 ? 2.125 -9.328 -26.906 1 93.56 398 ASP A O 1
ATOM 3185 N N . CYS A 1 399 ? 3.654 -8.727 -25.359 1 93.88 399 CYS A N 1
ATOM 3186 C CA . CYS A 1 399 ? 2.672 -8.023 -24.547 1 93.88 399 CYS A CA 1
ATOM 3187 C C . CYS A 1 399 ? 2.061 -6.855 -25.312 1 93.88 399 CYS A C 1
ATOM 3189 O O . CYS A 1 399 ? 0.846 -6.645 -25.266 1 93.88 399 CYS A O 1
ATOM 3191 N N . PHE A 1 400 ? 2.883 -6.094 -26.031 1 94.31 400 PHE A N 1
ATOM 3192 C CA . PHE A 1 400 ? 2.414 -4.949 -26.797 1 94.31 400 PHE A CA 1
ATOM 3193 C C . PHE A 1 400 ? 1.485 -5.391 -27.922 1 94.31 400 PHE A C 1
ATOM 3195 O O . PHE A 1 400 ? 0.469 -4.746 -28.188 1 94.31 400 PHE A O 1
ATOM 3202 N N . LYS A 1 401 ? 1.835 -6.461 -28.578 1 94 401 LYS A N 1
ATOM 3203 C CA . LYS A 1 401 ? 1.017 -6.988 -29.656 1 94 401 LYS A CA 1
ATOM 3204 C C . LYS A 1 401 ? -0.348 -7.441 -29.156 1 94 401 LYS A C 1
ATOM 3206 O O . LYS A 1 401 ? -1.37 -7.199 -29.797 1 94 401 LYS A O 1
ATOM 3211 N N . LYS A 1 402 ? -0.325 -8.039 -28 1 91.06 402 LYS A N 1
ATOM 3212 C CA . LYS A 1 402 ? -1.549 -8.641 -27.484 1 91.06 402 LYS A CA 1
ATOM 3213 C C . LYS A 1 402 ? -2.445 -7.586 -26.844 1 91.06 402 LYS A C 1
ATOM 3215 O O . LYS A 1 402 ? -3.67 -7.633 -26.984 1 91.06 402 LYS A O 1
ATOM 3220 N N . PHE A 1 403 ? -1.82 -6.621 -26.109 1 93 403 PHE A N 1
ATOM 3221 C CA . PHE A 1 403 ? -2.658 -5.789 -25.25 1 93 403 PHE A CA 1
ATOM 3222 C C . PHE A 1 403 ? -2.398 -4.309 -25.516 1 93 403 PHE A C 1
ATOM 3224 O O . PHE A 1 403 ? -3.119 -3.447 -25.016 1 93 403 PHE A O 1
ATOM 3231 N N . GLY A 1 404 ? -1.343 -3.992 -26.266 1 93.12 404 GLY A N 1
ATOM 3232 C CA . GLY A 1 404 ? -1.038 -2.609 -26.609 1 93.12 404 GLY A CA 1
ATOM 3233 C C . GLY A 1 404 ? -0.373 -1.855 -25.469 1 93.12 404 GLY A C 1
ATOM 3234 O O . GLY A 1 404 ? -0.433 -0.625 -25.406 1 93.12 404 GLY A O 1
ATOM 3235 N N . VAL A 1 405 ? 0.131 -2.594 -24.5 1 94.25 405 VAL A N 1
ATOM 3236 C CA . VAL A 1 405 ? 0.789 -1.942 -23.375 1 94.25 405 VAL A CA 1
ATOM 3237 C C . VAL A 1 405 ? 2.152 -2.586 -23.125 1 94.25 405 VAL A C 1
ATOM 3239 O O . VAL A 1 405 ? 2.424 -3.684 -23.609 1 94.25 405 VAL A O 1
ATOM 3242 N N . LYS A 1 406 ? 2.969 -1.855 -22.406 1 94.56 406 LYS A N 1
ATOM 3243 C CA . LYS A 1 406 ? 4.277 -2.369 -22.016 1 94.56 406 LYS A CA 1
ATOM 3244 C C . LYS A 1 406 ? 4.238 -2.941 -20.594 1 94.56 406 LYS A C 1
ATOM 3246 O O . LYS A 1 406 ? 3.564 -2.396 -19.719 1 94.56 406 LYS A O 1
ATOM 3251 N N . PRO A 1 407 ? 4.953 -4.094 -20.406 1 96.25 407 PRO A N 1
ATOM 3252 C CA . PRO A 1 407 ? 5.051 -4.633 -19.047 1 96.25 407 PRO A CA 1
ATOM 3253 C C . PRO A 1 407 ? 5.836 -3.723 -18.109 1 96.25 407 PRO A C 1
ATOM 3255 O O . PRO A 1 407 ? 6.586 -2.855 -18.562 1 96.25 407 PRO A O 1
ATOM 3258 N N . ARG A 1 408 ? 5.562 -3.836 -16.828 1 96.19 408 ARG A N 1
ATOM 3259 C CA . ARG A 1 408 ? 6.387 -3.229 -15.789 1 96.19 408 ARG A CA 1
ATOM 3260 C C . ARG A 1 408 ? 7.059 -4.293 -14.93 1 96.19 408 ARG A C 1
ATOM 3262 O O . ARG A 1 408 ? 6.578 -4.613 -13.844 1 96.19 408 ARG A O 1
ATOM 3269 N N . PRO A 1 409 ? 8.18 -4.762 -15.352 1 95.56 409 PRO A N 1
ATOM 3270 C CA . PRO A 1 409 ? 8.766 -5.961 -14.75 1 95.56 409 PRO A CA 1
ATOM 3271 C C . PRO A 1 409 ? 9.234 -5.734 -13.312 1 95.56 409 PRO A C 1
ATOM 3273 O O . PRO A 1 409 ? 9.367 -6.688 -12.547 1 95.56 409 PRO A O 1
ATOM 3276 N N . ARG A 1 410 ? 9.414 -4.461 -12.836 1 95.06 410 ARG A N 1
ATOM 3277 C CA . ARG A 1 410 ? 9.953 -4.203 -11.5 1 95.06 410 ARG A CA 1
ATOM 3278 C C . ARG A 1 410 ? 8.867 -3.688 -10.562 1 95.06 410 ARG A C 1
ATOM 3280 O O . ARG A 1 410 ? 9.133 -3.377 -9.406 1 95.06 410 ARG A O 1
ATOM 3287 N N . TRP A 1 411 ? 7.688 -3.617 -11.047 1 97.31 411 TRP A N 1
ATOM 3288 C CA . TRP A 1 411 ? 6.648 -2.959 -10.266 1 97.31 411 TRP A CA 1
ATOM 3289 C C . TRP A 1 411 ? 6.27 -3.797 -9.047 1 97.31 411 TRP A C 1
ATOM 3291 O O . TRP A 1 411 ? 6.188 -3.281 -7.934 1 97.31 411 TRP A O 1
ATOM 3301 N N . ILE A 1 412 ? 6.082 -5.098 -9.266 1 98 412 ILE A N 1
ATOM 3302 C CA . ILE A 1 412 ? 5.66 -5.965 -8.164 1 98 412 ILE A CA 1
ATOM 3303 C C . ILE A 1 412 ? 6.711 -5.945 -7.062 1 98 412 ILE A C 1
ATOM 3305 O O . ILE A 1 412 ? 6.379 -5.828 -5.879 1 98 412 ILE A O 1
ATOM 3309 N N . THR A 1 413 ? 7.992 -6.027 -7.422 1 97.38 413 THR A N 1
ATOM 3310 C CA . THR A 1 413 ? 9.039 -6.086 -6.406 1 97.38 413 THR A CA 1
ATOM 3311 C C . THR A 1 413 ? 9.227 -4.723 -5.742 1 97.38 413 THR A C 1
ATOM 3313 O O . THR A 1 413 ? 9.633 -4.645 -4.582 1 97.38 413 THR A O 1
ATOM 3316 N N . THR A 1 414 ? 8.859 -3.65 -6.445 1 97.62 414 THR A N 1
ATOM 3317 C CA . THR A 1 414 ? 8.883 -2.324 -5.836 1 97.62 414 THR A CA 1
ATOM 3318 C C . THR A 1 414 ? 7.707 -2.15 -4.879 1 97.62 414 THR A C 1
ATOM 3320 O O . THR A 1 414 ? 7.883 -1.678 -3.754 1 97.62 414 THR A O 1
ATOM 3323 N N . GLU A 1 415 ? 6.551 -2.574 -5.328 1 98 415 GLU A N 1
ATOM 3324 C CA . GLU A 1 415 ? 5.309 -2.348 -4.594 1 98 415 GLU A CA 1
ATOM 3325 C C . GLU A 1 415 ? 5.18 -3.307 -3.414 1 98 415 GLU A C 1
ATOM 3327 O O . GLU A 1 415 ? 4.711 -2.92 -2.342 1 98 415 GLU A O 1
ATOM 3332 N N . PHE A 1 416 ? 5.621 -4.574 -3.602 1 97.56 416 PHE A N 1
ATOM 3333 C CA . PHE A 1 416 ? 5.309 -5.598 -2.611 1 97.56 416 PHE A CA 1
ATOM 3334 C C . PHE A 1 416 ? 6.582 -6.211 -2.047 1 97.56 416 PHE A C 1
ATOM 3336 O O . PHE A 1 416 ? 6.539 -6.941 -1.055 1 97.56 416 PHE A O 1
ATOM 3343 N N . GLY A 1 417 ? 7.711 -5.965 -2.65 1 96.38 417 GLY A N 1
ATOM 3344 C CA . GLY A 1 417 ? 8.969 -6.527 -2.189 1 96.38 417 GLY A CA 1
ATOM 3345 C C . GLY A 1 417 ? 9.289 -7.871 -2.816 1 96.38 417 GLY A C 1
ATOM 3346 O O . GLY A 1 417 ? 8.852 -8.164 -3.932 1 96.38 417 GLY A O 1
ATOM 3347 N N . GLY A 1 418 ? 10.109 -8.625 -2.164 1 95 418 GLY A N 1
ATOM 3348 C CA . GLY A 1 418 ? 10.602 -9.914 -2.639 1 95 418 GLY A CA 1
ATOM 3349 C C . GLY A 1 418 ? 12.109 -10.047 -2.543 1 95 418 GLY A C 1
ATOM 3350 O O . GLY A 1 418 ? 12.617 -11.062 -2.059 1 95 418 GLY A O 1
ATOM 3351 N N . HIS A 1 419 ? 12.852 -9.047 -2.955 1 94.81 419 HIS A N 1
ATOM 3352 C CA . HIS A 1 419 ? 14.305 -9.062 -2.846 1 94.81 419 HIS A CA 1
ATOM 3353 C C . HIS A 1 419 ? 14.75 -9.078 -1.388 1 94.81 419 HIS A C 1
ATOM 3355 O O . HIS A 1 419 ? 14.203 -8.336 -0.562 1 94.81 419 HIS A O 1
ATOM 3361 N N . ASN A 1 420 ? 15.664 -9.938 -1.028 1 92.75 420 ASN A N 1
ATOM 3362 C CA . ASN A 1 420 ? 16.203 -10.023 0.322 1 92.75 420 ASN A CA 1
ATOM 3363 C C . ASN A 1 420 ? 15.102 -10.156 1.365 1 92.75 420 ASN A C 1
ATOM 3365 O O . ASN A 1 420 ? 15.117 -9.453 2.379 1 92.75 420 ASN A O 1
ATOM 3369 N N . ILE A 1 421 ? 14.133 -11 1.085 1 94.88 421 ILE A N 1
ATOM 3370 C CA . ILE A 1 421 ? 12.891 -11.07 1.852 1 94.88 421 ILE A CA 1
ATOM 3371 C C . ILE A 1 421 ? 13.203 -11.422 3.303 1 94.88 421 ILE A C 1
ATOM 3373 O O . ILE A 1 421 ? 12.555 -10.922 4.223 1 94.88 421 ILE A O 1
ATOM 3377 N N . HIS A 1 422 ? 14.172 -12.266 3.623 1 93.69 422 HIS A N 1
ATOM 3378 C CA . HIS A 1 422 ? 14.492 -12.703 4.977 1 93.69 422 HIS A CA 1
ATOM 3379 C C . HIS A 1 422 ? 15.016 -11.547 5.82 1 93.69 422 HIS A C 1
ATOM 3381 O O . HIS A 1 422 ? 14.75 -11.477 7.023 1 93.69 422 HIS A O 1
ATOM 3387 N N . LYS A 1 423 ? 15.719 -10.711 5.129 1 90.81 423 LYS A N 1
ATOM 3388 C CA . LYS A 1 423 ? 16.203 -9.523 5.816 1 90.81 423 LYS A CA 1
ATOM 3389 C C . LYS A 1 423 ? 15.086 -8.492 5.996 1 90.81 423 LYS A C 1
ATOM 3391 O O . LYS A 1 423 ? 14.914 -7.941 7.086 1 90.81 423 LYS A O 1
ATOM 3396 N N . VAL A 1 424 ? 14.328 -8.289 5.008 1 91 424 VAL A N 1
ATOM 3397 C CA . VAL A 1 424 ? 13.336 -7.227 4.949 1 91 424 VAL A CA 1
ATOM 3398 C C . VAL A 1 424 ? 12.211 -7.504 5.949 1 91 424 VAL A C 1
ATOM 3400 O O . VAL A 1 424 ? 11.789 -6.605 6.68 1 91 424 VAL A O 1
ATOM 3403 N N . LEU A 1 425 ? 11.727 -8.734 6.016 1 92 425 LEU A N 1
ATOM 3404 C CA . LEU A 1 425 ? 10.539 -9.039 6.809 1 92 425 LEU A CA 1
ATOM 3405 C C . LEU A 1 425 ? 10.93 -9.516 8.203 1 92 425 LEU A C 1
ATOM 3407 O O . LEU A 1 425 ? 10.07 -9.633 9.086 1 92 425 LEU A O 1
ATOM 3411 N N . LYS A 1 426 ? 12.188 -9.719 8.438 1 88.94 426 LYS A N 1
ATOM 3412 C CA . LYS A 1 426 ? 12.641 -10.188 9.742 1 88.94 426 LYS A CA 1
ATOM 3413 C C . LYS A 1 426 ? 12.188 -9.25 10.852 1 88.94 426 LYS A C 1
ATOM 3415 O O . LYS A 1 426 ? 11.766 -9.703 11.922 1 88.94 426 LYS A O 1
ATOM 3420 N N . HIS A 1 427 ? 12.227 -7.957 10.594 1 82.81 427 HIS A N 1
ATOM 3421 C CA . HIS A 1 427 ? 11.953 -6.984 11.648 1 82.81 427 HIS A CA 1
ATOM 3422 C C . HIS A 1 427 ? 10.711 -6.16 11.32 1 82.81 427 HIS A C 1
ATOM 3424 O O . HIS A 1 427 ? 10.516 -5.086 11.891 1 82.81 427 HIS A O 1
ATOM 3430 N N . PHE A 1 428 ? 9.883 -6.453 10.469 1 88.25 428 PHE A N 1
ATOM 3431 C CA . PHE A 1 428 ? 8.75 -5.609 10.094 1 88.25 428 PHE A CA 1
ATOM 3432 C C . PHE A 1 428 ? 7.461 -6.418 10.062 1 88.25 428 PHE A C 1
ATOM 3434 O O . PHE A 1 428 ? 6.547 -6.168 10.859 1 88.25 428 PHE A O 1
ATOM 3441 N N . GLY A 1 429 ? 7.355 -7.566 9.234 1 89.12 429 GLY A N 1
ATOM 3442 C CA . GLY A 1 429 ? 6.164 -8.383 9.047 1 89.12 429 GLY A CA 1
ATOM 3443 C C . GLY A 1 429 ? 5.898 -9.328 10.203 1 89.12 429 GLY A C 1
ATOM 3444 O O . GLY A 1 429 ? 6.762 -9.531 11.055 1 89.12 429 GLY A O 1
ATOM 3445 N N . SER A 1 430 ? 4.547 -9.75 10.297 1 95 430 SER A N 1
ATOM 3446 C CA . SER A 1 430 ? 4.176 -10.719 11.32 1 95 430 SER A CA 1
ATOM 3447 C C . SER A 1 430 ? 2.98 -11.562 10.875 1 95 430 SER A C 1
ATOM 3449 O O . SER A 1 430 ? 2.215 -11.148 10.008 1 95 430 SER A O 1
ATOM 3451 N N . ASN A 1 431 ? 2.836 -12.719 11.492 1 98.06 431 ASN A N 1
ATOM 3452 C CA . ASN A 1 431 ? 1.651 -13.57 11.43 1 98.06 431 ASN A CA 1
ATOM 3453 C C . ASN A 1 431 ? 1.331 -13.969 9.992 1 98.06 431 ASN A C 1
ATOM 3455 O O . ASN A 1 431 ? 0.215 -13.758 9.516 1 98.06 431 ASN A O 1
ATOM 3459 N N . ILE A 1 432 ? 2.318 -14.531 9.32 1 98.69 432 ILE A N 1
ATOM 3460 C CA . ILE A 1 432 ? 2.113 -15.109 7.996 1 98.69 432 ILE A CA 1
ATOM 3461 C C . ILE A 1 432 ? 2.588 -16.562 7.996 1 98.69 432 ILE A C 1
ATOM 3463 O O . ILE A 1 432 ? 3.67 -16.875 8.5 1 98.69 432 ILE A O 1
ATOM 3467 N N . ILE A 1 433 ? 1.747 -17.406 7.578 1 98.94 433 ILE A N 1
ATOM 3468 C CA . ILE A 1 433 ? 2.123 -18.781 7.273 1 98.94 433 ILE A CA 1
ATOM 3469 C C . ILE A 1 433 ? 2.312 -18.938 5.77 1 98.94 433 ILE A C 1
ATOM 3471 O O . ILE A 1 433 ? 1.385 -18.703 4.992 1 98.94 433 ILE A O 1
ATOM 3475 N N . PHE A 1 434 ? 3.498 -19.297 5.375 1 98.88 434 PHE A N 1
ATOM 3476 C CA . PHE A 1 434 ? 3.715 -19.766 4.012 1 98.88 434 PHE A CA 1
ATOM 3477 C C . PHE A 1 434 ? 3.674 -21.281 3.953 1 98.88 434 PHE A C 1
ATOM 3479 O O . PHE A 1 434 ? 4.535 -21.953 4.523 1 98.88 434 PHE A O 1
ATOM 3486 N N . SER A 1 435 ? 2.643 -21.797 3.281 1 98.88 435 SER A N 1
ATOM 3487 C CA . SER A 1 435 ? 2.51 -23.234 3.1 1 98.88 435 SER A CA 1
ATOM 3488 C C . SER A 1 435 ? 3.01 -23.672 1.725 1 98.88 435 SER A C 1
ATOM 3490 O O . SER A 1 435 ? 2.611 -23.094 0.706 1 98.88 435 SER A O 1
ATOM 3492 N N . ASN A 1 436 ? 3.891 -24.703 1.771 1 98.5 436 ASN A N 1
ATOM 3493 C CA . ASN A 1 436 ? 4.512 -25.109 0.514 1 98.5 436 ASN A CA 1
ATOM 3494 C C . ASN A 1 436 ? 4.617 -26.625 0.408 1 98.5 436 ASN A C 1
ATOM 3496 O O . ASN A 1 436 ? 4.906 -27.297 1.396 1 98.5 436 ASN A O 1
ATOM 3500 N N . GLY A 1 437 ? 4.297 -27.172 -0.767 1 98.38 437 GLY A N 1
ATOM 3501 C CA . GLY A 1 437 ? 4.641 -28.516 -1.162 1 98.38 437 GLY A CA 1
ATOM 3502 C C . GLY A 1 437 ? 5.746 -28.578 -2.201 1 98.38 437 GLY A C 1
ATOM 3503 O O . GLY A 1 437 ? 5.668 -27.906 -3.232 1 98.38 437 GLY A O 1
ATOM 3504 N N . LEU A 1 438 ? 6.699 -29.391 -1.999 1 98.19 438 LEU A N 1
ATOM 3505 C CA . LEU A 1 438 ? 7.906 -29.359 -2.816 1 98.19 438 LEU A CA 1
ATOM 3506 C C . LEU A 1 438 ? 7.66 -30 -4.176 1 98.19 438 LEU A C 1
ATOM 3508 O O . LEU A 1 438 ? 8.469 -29.844 -5.098 1 98.19 438 LEU A O 1
ATOM 3512 N N . LEU A 1 439 ? 6.562 -30.75 -4.344 1 97.94 439 LEU A N 1
ATOM 3513 C CA . LEU A 1 439 ? 6.219 -31.281 -5.656 1 97.94 439 LEU A CA 1
ATOM 3514 C C . LEU A 1 439 ? 5.613 -30.188 -6.539 1 97.94 439 LEU A C 1
ATOM 3516 O O . LEU A 1 439 ? 5.523 -30.344 -7.758 1 97.94 439 LEU A O 1
ATOM 3520 N N . ASP A 1 440 ? 5.105 -29.156 -5.926 1 97.94 440 ASP A N 1
ATOM 3521 C CA . ASP A 1 440 ? 4.559 -27.984 -6.613 1 97.94 440 ASP A CA 1
ATOM 3522 C C . ASP A 1 440 ? 5.664 -27.156 -7.266 1 97.94 440 ASP A C 1
ATOM 3524 O O . ASP A 1 440 ? 6.535 -26.625 -6.574 1 97.94 440 ASP A O 1
ATOM 3528 N N . PRO A 1 441 ? 5.586 -27 -8.562 1 97.69 441 PRO A N 1
ATOM 3529 C CA . PRO A 1 441 ? 6.648 -26.219 -9.203 1 97.69 441 PRO A CA 1
ATOM 3530 C C . PRO A 1 441 ? 6.719 -24.781 -8.695 1 97.69 441 PRO A C 1
ATOM 3532 O O . PRO A 1 441 ? 7.789 -24.172 -8.695 1 97.69 441 PRO A O 1
ATOM 3535 N N . TRP A 1 442 ? 5.633 -24.25 -8.164 1 97.81 442 TRP A N 1
ATOM 3536 C CA . TRP A 1 442 ? 5.582 -22.875 -7.684 1 97.81 442 TRP A CA 1
ATOM 3537 C C . TRP A 1 442 ? 6.293 -22.75 -6.34 1 97.81 442 TRP A C 1
ATOM 3539 O O . TRP A 1 442 ? 6.57 -21.641 -5.883 1 97.81 442 TRP A O 1
ATOM 3549 N N . SER A 1 443 ? 6.602 -23.859 -5.684 1 98.38 443 SER A N 1
ATOM 3550 C CA . SER A 1 443 ? 7.355 -23.797 -4.434 1 98.38 443 SER A CA 1
ATOM 3551 C C . SER A 1 443 ? 8.719 -23.156 -4.645 1 98.38 443 SER A C 1
ATOM 3553 O O . SER A 1 443 ? 9.258 -22.516 -3.736 1 98.38 443 SER A O 1
ATOM 3555 N N . GLY A 1 444 ? 9.227 -23.281 -5.883 1 97.69 444 GLY A N 1
ATOM 3556 C CA . GLY A 1 444 ? 10.531 -22.703 -6.191 1 97.69 444 GLY A CA 1
ATOM 3557 C C . GLY A 1 444 ? 10.555 -21.188 -6.066 1 97.69 444 GLY A C 1
ATOM 3558 O O . GLY A 1 444 ? 11.617 -20.609 -5.84 1 97.69 444 GLY A O 1
ATOM 3559 N N . GLY A 1 445 ? 9.438 -20.531 -6.27 1 98.06 445 GLY A N 1
ATOM 3560 C CA . GLY A 1 445 ? 9.32 -19.094 -6.121 1 98.06 445 GLY A CA 1
ATOM 3561 C C . GLY A 1 445 ? 8.602 -18.688 -4.852 1 98.06 445 GLY A C 1
ATOM 3562 O O . GLY A 1 445 ? 8.062 -17.578 -4.766 1 98.06 445 GLY A O 1
ATOM 3563 N N . SER A 1 446 ? 8.5 -19.562 -3.891 1 98.31 446 SER A N 1
ATOM 3564 C CA . SER A 1 446 ? 7.805 -19.328 -2.629 1 98.31 446 SER A CA 1
ATOM 3565 C C . SER A 1 446 ? 8.789 -19.188 -1.474 1 98.31 446 SER A C 1
ATOM 3567 O O . SER A 1 446 ? 10 -19.328 -1.663 1 98.31 446 SER A O 1
ATOM 3569 N N . VAL A 1 447 ? 8.32 -18.828 -0.339 1 98.56 447 VAL A N 1
ATOM 3570 C CA . VAL A 1 447 ? 9.141 -18.719 0.864 1 98.56 447 VAL A CA 1
ATOM 3571 C C . VAL A 1 447 ? 9.25 -20.078 1.553 1 98.56 447 VAL A C 1
ATOM 3573 O O . VAL A 1 447 ? 8.266 -20.562 2.111 1 98.56 447 VAL A O 1
ATOM 3576 N N . LEU A 1 448 ? 10.445 -20.641 1.615 1 98.44 448 LEU A N 1
ATOM 3577 C CA . LEU A 1 448 ? 10.586 -22.031 2.018 1 98.44 448 LEU A CA 1
ATOM 3578 C C . LEU A 1 448 ? 11.25 -22.141 3.385 1 98.44 448 LEU A C 1
ATOM 3580 O O . LEU A 1 448 ? 11.414 -23.25 3.914 1 98.44 448 LEU A O 1
ATOM 3584 N N . GLN A 1 449 ? 11.625 -21.016 3.955 1 98 449 GLN A N 1
ATOM 3585 C CA . GLN A 1 449 ? 12.227 -20.984 5.285 1 98 449 GLN A CA 1
ATOM 3586 C C . GLN A 1 449 ? 11.555 -19.953 6.172 1 98 449 GLN A C 1
ATOM 3588 O O . GLN A 1 449 ? 11.109 -18.906 5.688 1 98 449 GLN A O 1
ATOM 3593 N N . ASP A 1 450 ? 11.555 -20.266 7.473 1 98.06 450 ASP A N 1
ATOM 3594 C CA . ASP A 1 450 ? 11.031 -19.281 8.414 1 98.06 450 ASP A CA 1
ATOM 3595 C C . ASP A 1 450 ? 11.797 -17.969 8.32 1 98.06 450 ASP A C 1
ATOM 3597 O O . ASP A 1 450 ? 13.023 -17.969 8.156 1 98.06 450 ASP A O 1
ATOM 3601 N N . ILE A 1 451 ? 11.109 -16.938 8.352 1 96.56 451 ILE A N 1
ATOM 3602 C CA . ILE A 1 451 ? 11.734 -15.617 8.352 1 96.56 451 ILE A CA 1
ATOM 3603 C C . ILE A 1 451 ? 11.906 -15.117 9.781 1 96.56 451 ILE A C 1
ATOM 3605 O O . ILE A 1 451 ? 12.922 -14.5 10.117 1 96.56 451 ILE A O 1
ATOM 3609 N N . SER A 1 452 ? 10.938 -15.336 10.586 1 95.06 452 SER A N 1
ATOM 3610 C CA . SER A 1 452 ? 10.914 -15 12.008 1 95.06 452 SER A CA 1
ATOM 3611 C C . SER A 1 452 ? 10.062 -15.984 12.789 1 95.06 452 SER A C 1
ATOM 3613 O O . SER A 1 452 ? 9.617 -17 12.25 1 95.06 452 SER A O 1
ATOM 3615 N N . GLU A 1 453 ? 9.836 -15.625 14.07 1 94.06 453 GLU A N 1
ATOM 3616 C CA . GLU A 1 453 ? 9.008 -16.5 14.906 1 94.06 453 GLU A CA 1
ATOM 3617 C C . GLU A 1 453 ? 7.543 -16.438 14.477 1 94.06 453 GLU A C 1
ATOM 3619 O O . GLU A 1 453 ? 6.785 -17.391 14.703 1 94.06 453 GLU A O 1
ATOM 3624 N N . SER A 1 454 ? 7.223 -15.344 13.805 1 95.75 454 SER A N 1
ATOM 3625 C CA . SER A 1 454 ? 5.809 -15.18 13.492 1 95.75 454 SER A CA 1
ATOM 3626 C C . SER A 1 454 ? 5.562 -15.297 11.992 1 95.75 454 SER A C 1
ATOM 3628 O O . SER A 1 454 ? 4.414 -15.273 11.539 1 95.75 454 SER A O 1
ATOM 3630 N N . ILE A 1 455 ? 6.586 -15.273 11.227 1 97.94 455 ILE A N 1
ATOM 3631 C CA . ILE A 1 455 ? 6.484 -15.578 9.797 1 97.94 455 ILE A CA 1
ATOM 3632 C C . ILE A 1 455 ? 7.109 -16.938 9.516 1 97.94 455 ILE A C 1
ATOM 3634 O O . ILE A 1 455 ? 8.32 -17.047 9.297 1 97.94 455 ILE A O 1
ATOM 3638 N N . VAL A 1 456 ? 6.234 -17.891 9.383 1 98.44 456 VAL A N 1
ATOM 3639 C CA . VAL A 1 456 ? 6.695 -19.281 9.383 1 98.44 456 VAL A CA 1
ATOM 3640 C C . VAL A 1 456 ? 6.414 -19.922 8.031 1 98.44 456 VAL A C 1
ATOM 3642 O O . VAL A 1 456 ? 5.438 -19.562 7.359 1 98.44 456 VAL A O 1
ATOM 3645 N N . SER A 1 457 ? 7.281 -20.828 7.645 1 98.69 457 SER A N 1
ATOM 3646 C CA . SER A 1 457 ? 7.098 -21.625 6.438 1 98.69 457 SER A CA 1
ATOM 3647 C C . SER A 1 457 ? 6.867 -23.094 6.773 1 98.69 457 SER A C 1
ATOM 3649 O O . SER A 1 457 ? 7.688 -23.719 7.457 1 98.69 457 SER A O 1
ATOM 3651 N N . LEU A 1 458 ? 5.754 -23.578 6.414 1 98.88 458 LEU A N 1
ATOM 3652 C CA . LEU A 1 458 ? 5.461 -25 6.504 1 98.88 458 LEU A CA 1
ATOM 3653 C C . LEU A 1 458 ? 5.699 -25.688 5.164 1 98.88 458 LEU A C 1
ATOM 3655 O O . LEU A 1 458 ? 4.957 -25.469 4.207 1 98.88 458 LEU A O 1
ATOM 3659 N N . VAL A 1 459 ? 6.719 -26.562 5.098 1 98.62 459 VAL A N 1
ATOM 3660 C CA . VAL A 1 459 ? 7.16 -27.172 3.844 1 98.62 459 VAL A CA 1
ATOM 3661 C C . VAL A 1 459 ? 7.004 -28.688 3.916 1 98.62 459 VAL A C 1
ATOM 3663 O O . VAL A 1 459 ? 7.516 -29.328 4.836 1 98.62 459 VAL A O 1
ATOM 3666 N N . THR A 1 460 ? 6.344 -29.266 2.979 1 98.44 460 THR A N 1
ATOM 3667 C CA . THR A 1 460 ? 6.164 -30.719 2.916 1 98.44 460 THR A CA 1
ATOM 3668 C C . THR A 1 460 ? 6.848 -31.297 1.679 1 98.44 460 THR A C 1
ATOM 3670 O O . THR A 1 460 ? 6.773 -30.703 0.595 1 98.44 460 THR A O 1
ATOM 3673 N N . LYS A 1 461 ? 7.469 -32.406 1.832 1 97.31 461 LYS A N 1
ATOM 3674 C CA . LYS A 1 461 ? 8.234 -33.031 0.757 1 97.31 461 LYS A CA 1
ATOM 3675 C C . LYS A 1 461 ? 7.309 -33.562 -0.342 1 97.31 461 LYS A C 1
ATOM 3677 O O . LYS A 1 461 ? 7.648 -33.5 -1.525 1 97.31 461 LYS A O 1
ATOM 3682 N N . GLU A 1 462 ? 6.168 -34 0.06 1 96.75 462 GLU A N 1
ATOM 3683 C CA . GLU A 1 462 ? 5.301 -34.688 -0.897 1 96.75 462 GLU A CA 1
ATOM 3684 C C . GLU A 1 462 ? 4.066 -33.844 -1.212 1 96.75 462 GLU A C 1
ATOM 3686 O O . GLU A 1 462 ? 3.119 -34.344 -1.833 1 96.75 462 GLU A O 1
ATOM 3691 N N . GLY A 1 463 ? 4.094 -32.656 -0.711 1 97.56 463 GLY A N 1
ATOM 3692 C CA . GLY A 1 463 ? 2.955 -31.797 -0.978 1 97.56 463 GLY A CA 1
ATOM 3693 C C . GLY A 1 463 ? 2.977 -31.188 -2.369 1 97.56 463 GLY A C 1
ATOM 3694 O O . GLY A 1 463 ? 4.043 -30.875 -2.896 1 97.56 463 GLY A O 1
ATOM 3695 N N . ALA A 1 464 ? 1.768 -31.031 -2.928 1 97.5 464 ALA A N 1
ATOM 3696 C CA . ALA A 1 464 ? 1.6 -30.328 -4.203 1 97.5 464 ALA A CA 1
ATOM 3697 C C . ALA A 1 464 ? 0.85 -29.016 -4.02 1 97.5 464 ALA A C 1
ATOM 3699 O O . ALA A 1 464 ? 0.782 -28.484 -2.91 1 97.5 464 ALA A O 1
ATOM 3700 N N . HIS A 1 465 ? 0.371 -28.453 -5.117 1 96.38 465 HIS A N 1
ATOM 3701 C CA . HIS A 1 465 ? -0.143 -27.094 -5.184 1 96.38 465 HIS A CA 1
ATOM 3702 C C . HIS A 1 465 ? -1.324 -26.906 -4.238 1 96.38 465 HIS A C 1
ATOM 3704 O O . HIS A 1 465 ? -2.393 -27.484 -4.445 1 96.38 465 HIS A O 1
ATOM 3710 N N . HIS A 1 466 ? -1.143 -26.125 -3.135 1 95.62 466 HIS A N 1
ATOM 3711 C CA . HIS A 1 466 ? -2.012 -25.688 -2.043 1 95.62 466 HIS A CA 1
ATOM 3712 C C . HIS A 1 466 ? -2.957 -26.812 -1.622 1 95.62 466 HIS A C 1
ATOM 3714 O O . HIS A 1 466 ? -4.16 -26.594 -1.473 1 95.62 466 HIS A O 1
ATOM 3720 N N . ILE A 1 467 ? -2.414 -27.969 -1.5 1 97.56 467 ILE A N 1
ATOM 3721 C CA . ILE A 1 467 ? -3.164 -29.156 -1.086 1 97.56 467 ILE A CA 1
ATOM 3722 C C . ILE A 1 467 ? -3.68 -28.969 0.338 1 97.56 467 ILE A C 1
ATOM 3724 O O . ILE A 1 467 ? -4.715 -29.531 0.711 1 97.56 467 ILE A O 1
ATOM 3728 N N . ASP A 1 468 ? -3.021 -28.156 1.188 1 98.44 468 ASP A N 1
ATOM 3729 C CA . ASP A 1 468 ? -3.418 -27.938 2.574 1 98.44 468 ASP A CA 1
ATOM 3730 C C . ASP A 1 468 ? -4.785 -27.266 2.652 1 98.44 468 ASP A C 1
ATOM 3732 O O . ASP A 1 468 ? -5.48 -27.375 3.662 1 98.44 468 ASP A O 1
ATOM 3736 N N . LEU A 1 469 ? -5.195 -26.578 1.585 1 98.12 469 LEU A N 1
ATOM 3737 C CA . LEU A 1 469 ? -6.453 -25.828 1.609 1 98.12 469 LEU A CA 1
ATOM 3738 C C . LEU A 1 469 ? -7.609 -26.703 1.134 1 98.12 469 LEU A C 1
ATOM 3740 O O . LEU A 1 469 ? -8.773 -26.359 1.323 1 98.12 469 LEU A O 1
ATOM 3744 N N . ARG A 1 470 ? -7.332 -27.891 0.526 1 96.81 470 ARG A N 1
ATOM 3745 C CA . ARG A 1 470 ? -8.391 -28.797 0.082 1 96.81 470 ARG A CA 1
ATOM 3746 C C . ARG A 1 470 ? -9.18 -29.344 1.269 1 96.81 470 ARG A C 1
ATOM 3748 O O . ARG A 1 470 ? -8.719 -29.281 2.41 1 96.81 470 ARG A O 1
ATOM 3755 N N . ALA A 1 471 ? -10.344 -29.875 0.972 1 95.88 471 ALA A N 1
ATOM 3756 C CA . ALA A 1 471 ? -11.125 -30.531 2.016 1 95.88 471 ALA A CA 1
ATOM 3757 C C . ALA A 1 471 ? -10.414 -31.781 2.537 1 95.88 471 ALA A C 1
ATOM 3759 O O . ALA A 1 471 ? -9.773 -32.5 1.77 1 95.88 471 ALA A O 1
ATOM 3760 N N . SER A 1 472 ? -10.516 -31.953 3.801 1 96.12 472 SER A N 1
ATOM 3761 C CA . SER A 1 472 ? -9.945 -33.156 4.395 1 96.12 472 SER A CA 1
ATOM 3762 C C . SER A 1 472 ? -10.641 -34.406 3.875 1 96.12 472 SER A C 1
ATOM 3764 O O . SER A 1 472 ? -11.828 -34.375 3.562 1 96.12 472 SER A O 1
ATOM 3766 N N . THR A 1 473 ? -9.852 -35.469 3.75 1 94.31 473 THR A N 1
ATOM 3767 C CA . THR A 1 473 ? -10.367 -36.781 3.375 1 94.31 473 THR A CA 1
ATOM 3768 C C . THR A 1 473 ? -9.75 -37.875 4.242 1 94.31 473 THR A C 1
ATOM 3770 O O . THR A 1 473 ? -8.734 -37.656 4.91 1 94.31 473 THR A O 1
ATOM 3773 N N . LYS A 1 474 ? -10.391 -39.062 4.227 1 94.5 474 LYS A N 1
ATOM 3774 C CA . LYS A 1 474 ? -9.867 -40.219 4.977 1 94.5 474 LYS A CA 1
ATOM 3775 C C . LYS A 1 474 ? -8.523 -40.656 4.41 1 94.5 474 LYS A C 1
ATOM 3777 O O . LYS A 1 474 ? -7.758 -41.344 5.098 1 94.5 474 LYS A O 1
ATOM 3782 N N . ASN A 1 475 ? -8.211 -40.281 3.234 1 94 475 ASN A N 1
ATOM 3783 C CA . ASN A 1 475 ? -6.984 -40.719 2.564 1 94 475 ASN A CA 1
ATOM 3784 C C . ASN A 1 475 ? -5.852 -39.719 2.77 1 94 475 ASN A C 1
ATOM 3786 O O . ASN A 1 475 ? -4.758 -39.875 2.227 1 94 475 ASN A O 1
ATOM 3790 N N . ASP A 1 476 ? -6.094 -38.688 3.562 1 97 476 ASP A N 1
ATOM 3791 C CA . ASP A 1 476 ? -5.031 -37.719 3.834 1 97 476 ASP A CA 1
ATOM 3792 C C . ASP A 1 476 ? -3.836 -38.406 4.504 1 97 476 ASP A C 1
ATOM 3794 O O . ASP A 1 476 ? -3.982 -39.031 5.539 1 97 476 ASP A O 1
ATOM 3798 N N . PRO A 1 477 ? -2.68 -38.281 3.873 1 97.81 477 PRO A N 1
ATOM 3799 C CA . PRO A 1 477 ? -1.506 -38.781 4.582 1 97.81 477 PRO A CA 1
ATOM 3800 C C . PRO A 1 477 ? -1.246 -38.062 5.898 1 97.81 477 PRO A C 1
ATOM 3802 O O . PRO A 1 477 ? -1.702 -36.938 6.086 1 97.81 477 PRO A O 1
ATOM 3805 N N . ASP A 1 478 ? -0.431 -38.594 6.816 1 98.06 478 ASP A N 1
ATOM 3806 C CA . ASP A 1 478 ? -0.189 -38.062 8.156 1 98.06 478 ASP A CA 1
ATOM 3807 C C . ASP A 1 478 ? 0.458 -36.688 8.094 1 98.06 478 ASP A C 1
ATOM 3809 O O . ASP A 1 478 ? 0.137 -35.812 8.898 1 98.06 478 ASP A O 1
ATOM 3813 N N . TRP A 1 479 ? 1.412 -36.531 7.195 1 98 479 TRP A N 1
ATOM 3814 C CA . TRP A 1 479 ? 2.107 -35.25 7.121 1 98 479 TRP A CA 1
ATOM 3815 C C . TRP A 1 479 ? 1.135 -34.125 6.801 1 98 479 TRP A C 1
ATOM 3817 O O . TRP A 1 479 ? 1.316 -33 7.254 1 98 479 TRP A O 1
ATOM 3827 N N . LEU A 1 480 ? 0.138 -34.344 5.973 1 98.56 480 LEU A N 1
ATOM 3828 C CA . LEU A 1 480 ? -0.855 -33.312 5.629 1 98.56 480 LEU A CA 1
ATOM 3829 C C . LEU A 1 480 ? -1.748 -33 6.828 1 98.56 480 LEU A C 1
ATOM 3831 O O . LEU A 1 480 ? -2.061 -31.844 7.086 1 98.56 480 LEU A O 1
ATOM 3835 N N . VAL A 1 481 ? -2.227 -34.062 7.547 1 98.5 481 VAL A N 1
ATOM 3836 C CA . VAL A 1 481 ? -3.014 -33.875 8.766 1 98.5 481 VAL A CA 1
ATOM 3837 C C . VAL A 1 481 ? -2.236 -33.031 9.766 1 98.5 481 VAL A C 1
ATOM 3839 O O . VAL A 1 481 ? -2.791 -32.094 10.367 1 98.5 481 VAL A O 1
ATOM 3842 N N . ASN A 1 482 ? -0.978 -33.344 9.898 1 98.5 482 ASN A N 1
ATOM 3843 C CA . ASN A 1 482 ? -0.125 -32.625 10.836 1 98.5 482 ASN A CA 1
ATOM 3844 C C . ASN A 1 482 ? 0.088 -31.172 10.398 1 98.5 482 ASN A C 1
ATOM 3846 O O . ASN A 1 482 ? 0.132 -30.266 11.242 1 98.5 482 ASN A O 1
ATOM 3850 N N . GLN A 1 483 ? 0.301 -30.969 9.102 1 98.56 483 GLN A N 1
ATOM 3851 C CA . GLN A 1 483 ? 0.459 -29.609 8.602 1 98.56 483 GLN A CA 1
ATOM 3852 C C . GLN A 1 483 ? -0.769 -28.766 8.914 1 98.56 483 GLN A C 1
ATOM 3854 O O . GLN A 1 483 ? -0.644 -27.625 9.391 1 98.56 483 GLN A O 1
ATOM 3859 N N . ARG A 1 484 ? -1.928 -29.266 8.648 1 98.75 484 ARG A N 1
ATOM 3860 C CA . ARG A 1 484 ? -3.17 -28.547 8.922 1 98.75 484 ARG A CA 1
ATOM 3861 C C . ARG A 1 484 ? -3.322 -28.266 10.414 1 98.75 484 ARG A C 1
ATOM 3863 O O . ARG A 1 484 ? -3.779 -27.188 10.797 1 98.75 484 ARG A O 1
ATOM 3870 N N . ALA A 1 485 ? -2.959 -29.219 11.242 1 98.75 485 ALA A N 1
ATOM 3871 C CA . ALA A 1 485 ? -3.02 -29.016 12.688 1 98.75 485 ALA A CA 1
ATOM 3872 C C . ALA A 1 485 ? -2.119 -27.859 13.117 1 98.75 485 ALA A C 1
ATOM 3874 O O . ALA A 1 485 ? -2.482 -27.078 13.992 1 98.75 485 ALA A O 1
ATOM 3875 N N . THR A 1 486 ? -0.963 -27.797 12.531 1 98.81 486 THR A N 1
ATOM 3876 C CA . THR A 1 486 ? -0.032 -26.703 12.836 1 98.81 486 THR A CA 1
ATOM 3877 C C . THR A 1 486 ? -0.592 -25.359 12.375 1 98.81 486 THR A C 1
ATOM 3879 O O . THR A 1 486 ? -0.489 -24.359 13.094 1 98.81 486 THR A O 1
ATOM 3882 N N . GLU A 1 487 ? -1.146 -25.328 11.18 1 98.88 487 GLU A N 1
ATOM 3883 C CA . GLU A 1 487 ? -1.775 -24.125 10.664 1 98.88 487 GLU A CA 1
ATOM 3884 C C . GLU A 1 487 ? -2.887 -23.641 11.594 1 98.88 487 GLU A C 1
ATOM 3886 O O . GLU A 1 487 ? -2.965 -22.453 11.914 1 98.88 487 GLU A O 1
ATOM 3891 N N . ILE A 1 488 ? -3.736 -24.562 12.039 1 98.88 488 ILE A N 1
ATOM 3892 C CA . ILE A 1 488 ? -4.844 -24.25 12.93 1 98.88 488 ILE A CA 1
ATOM 3893 C C . ILE A 1 488 ? -4.305 -23.688 14.242 1 98.88 488 ILE A C 1
ATOM 3895 O O . ILE A 1 488 ? -4.832 -22.688 14.766 1 98.88 488 ILE A O 1
ATOM 3899 N N . LYS A 1 489 ? -3.281 -24.266 14.742 1 98.81 489 LYS A N 1
ATOM 3900 C CA . LYS A 1 489 ? -2.688 -23.828 16 1 98.81 489 LYS A CA 1
ATOM 3901 C C . LYS A 1 489 ? -2.139 -22.406 15.898 1 98.81 489 LYS A C 1
ATOM 3903 O O . LYS A 1 489 ? -2.309 -21.594 16.812 1 98.81 489 LYS A O 1
ATOM 3908 N N . LEU A 1 490 ? -1.468 -22.094 14.852 1 98.75 490 LEU A N 1
ATOM 3909 C CA . LEU A 1 490 ? -0.907 -20.766 14.641 1 98.75 490 LEU A CA 1
ATOM 3910 C C . LEU A 1 490 ? -2.012 -19.719 14.523 1 98.75 490 LEU A C 1
ATOM 3912 O O . LEU A 1 490 ? -1.935 -18.656 15.141 1 98.75 490 LEU A O 1
ATOM 3916 N N . ILE A 1 491 ? -3.021 -20.016 13.789 1 98.81 491 ILE A N 1
ATOM 3917 C CA . ILE A 1 491 ? -4.152 -19.109 13.617 1 98.81 491 ILE A CA 1
ATOM 3918 C C . ILE A 1 491 ? -4.84 -18.875 14.961 1 98.81 491 ILE A C 1
ATOM 3920 O O . ILE A 1 491 ? -5.195 -17.75 15.297 1 98.81 491 ILE A O 1
ATOM 3924 N N . GLN A 1 492 ? -5.027 -19.969 15.68 1 98.62 492 GLN A N 1
ATOM 3925 C CA . GLN A 1 492 ? -5.609 -19.844 17.016 1 98.62 492 GLN A CA 1
ATOM 3926 C C . GLN A 1 492 ? -4.781 -18.922 17.906 1 98.62 492 GLN A C 1
ATOM 3928 O O . GLN A 1 492 ? -5.332 -18.141 18.672 1 98.62 492 GLN A O 1
ATOM 3933 N N . GLY A 1 493 ? -3.506 -19.062 17.812 1 98.06 493 GLY A N 1
ATOM 3934 C CA . GLY A 1 493 ? -2.629 -18.188 18.578 1 98.06 493 GLY A CA 1
ATOM 3935 C C . GLY A 1 493 ? -2.816 -16.719 18.25 1 98.06 493 GLY A C 1
ATOM 3936 O O . GLY A 1 493 ? -2.859 -15.875 19.141 1 98.06 493 GLY A O 1
ATOM 3937 N N . TRP A 1 494 ? -2.908 -16.359 16.953 1 97.25 494 TRP A N 1
ATOM 3938 C CA . TRP A 1 494 ? -3.129 -14.984 16.531 1 97.25 494 TRP A CA 1
ATOM 3939 C C . TRP A 1 494 ? -4.43 -14.438 17.109 1 97.25 494 TRP A C 1
ATOM 3941 O O . TRP A 1 494 ? -4.469 -13.305 17.594 1 97.25 494 TRP A O 1
ATOM 3951 N N . ILE A 1 495 ? -5.488 -15.242 17 1 97.56 495 ILE A N 1
ATOM 3952 C CA . ILE A 1 495 ? -6.824 -14.828 17.422 1 97.56 495 ILE A CA 1
ATOM 3953 C C . ILE A 1 495 ? -6.848 -14.656 18.938 1 97.56 495 ILE A C 1
ATOM 3955 O O . ILE A 1 495 ? -7.414 -13.688 19.453 1 97.56 495 ILE A O 1
ATOM 3959 N N . ASN A 1 496 ? -6.219 -15.578 19.656 1 96.69 496 ASN A N 1
ATOM 3960 C CA . ASN A 1 496 ? -6.117 -15.461 21.109 1 96.69 496 ASN A CA 1
ATOM 3961 C C . ASN A 1 496 ? -5.379 -14.188 21.516 1 96.69 496 ASN A C 1
ATOM 3963 O O . ASN A 1 496 ? -5.812 -13.477 22.422 1 96.69 496 ASN A O 1
ATOM 3967 N N . ASP A 1 497 ? -4.293 -13.891 20.891 1 94.19 497 ASP A N 1
ATOM 3968 C CA . ASP A 1 497 ? -3.521 -12.688 21.172 1 94.19 497 ASP A CA 1
ATOM 3969 C C . ASP A 1 497 ? -4.355 -11.43 20.938 1 94.19 497 ASP A C 1
ATOM 3971 O O . ASP A 1 497 ? -4.289 -10.477 21.703 1 94.19 497 ASP A O 1
ATOM 3975 N N . TYR A 1 498 ? -5.105 -11.43 19.906 1 94.56 498 TYR A N 1
ATOM 3976 C CA . TYR A 1 498 ? -5.957 -10.297 19.562 1 94.56 498 TYR A CA 1
ATOM 3977 C C . TYR A 1 498 ? -6.969 -10.023 20.656 1 94.56 498 TYR A C 1
ATOM 3979 O O . TYR A 1 498 ? -7.172 -8.867 21.047 1 94.56 498 TYR A O 1
ATOM 3987 N N . TYR A 1 499 ? -7.57 -11.078 21.141 1 93.44 499 TYR A N 1
ATOM 3988 C CA . TYR A 1 499 ? -8.594 -10.93 22.156 1 93.44 499 TYR A CA 1
ATOM 3989 C C . TYR A 1 499 ? -7.977 -10.539 23.5 1 93.44 499 TYR A C 1
ATOM 3991 O O . TYR A 1 499 ? -8.57 -9.773 24.266 1 93.44 499 TYR A O 1
ATOM 3999 N N . GLN A 1 500 ? -6.871 -11.031 23.781 1 90.19 500 GLN A N 1
ATOM 4000 C CA . GLN A 1 500 ? -6.188 -10.68 25.016 1 90.19 500 GLN A CA 1
ATOM 4001 C C . GLN A 1 500 ? -5.812 -9.195 25.031 1 90.19 500 GLN A C 1
ATOM 4003 O O . GLN A 1 500 ? -5.93 -8.531 26.062 1 90.19 500 GLN A O 1
ATOM 4008 N N . GLU A 1 501 ? -5.398 -8.711 23.969 1 85.12 501 GLU A N 1
ATOM 4009 C CA . GLU A 1 501 ? -5.008 -7.309 23.859 1 85.12 501 GLU A CA 1
ATOM 4010 C C . GLU A 1 501 ? -6.223 -6.391 23.938 1 85.12 501 GLU A C 1
ATOM 4012 O O . GLU A 1 501 ? -6.129 -5.266 24.438 1 85.12 501 GLU A O 1
ATOM 4017 N N . SER A 1 502 ? -7.273 -6.801 23.438 1 79.31 502 SER A N 1
ATOM 4018 C CA . SER A 1 502 ? -8.5 -6.016 23.469 1 79.31 502 SER A CA 1
ATOM 4019 C C . SER A 1 502 ? -9.039 -5.914 24.906 1 79.31 502 SER A C 1
ATOM 4021 O O . SER A 1 502 ? -9.602 -4.887 25.281 1 79.31 502 SER A O 1
ATOM 4023 N N . GLN A 1 503 ? -8.922 -6.918 25.609 1 70.62 503 GLN A N 1
ATOM 4024 C CA . GLN A 1 503 ? -9.344 -6.91 27 1 70.62 503 GLN A CA 1
ATOM 4025 C C . GLN A 1 503 ? -8.438 -6.02 27.844 1 70.62 503 GLN A C 1
ATOM 4027 O O . GLN A 1 503 ? -8.906 -5.293 28.719 1 70.62 503 GLN A O 1
ATOM 4032 N N . ALA A 1 504 ? -7.184 -6.008 27.531 1 61.16 504 ALA A N 1
ATOM 4033 C CA . ALA A 1 504 ? -6.227 -5.184 28.266 1 61.16 504 ALA A CA 1
ATOM 4034 C C . ALA A 1 504 ? -6.496 -3.699 28.047 1 61.16 504 ALA A C 1
ATOM 4036 O O . ALA A 1 504 ? -6.402 -2.898 28.984 1 61.16 504 ALA A O 1
ATOM 4037 N N . VAL A 1 505 ? -6.812 -3.385 26.891 1 57.06 505 VAL A N 1
ATOM 4038 C CA . VAL A 1 505 ? -7.102 -1.993 26.562 1 57.06 505 VAL A CA 1
ATOM 4039 C C . VAL A 1 505 ? -8.367 -1.542 27.281 1 57.06 505 VAL A C 1
ATOM 4041 O O . VAL A 1 505 ? -8.438 -0.42 27.797 1 57.06 505 VAL A O 1
ATOM 4044 N N . TYR A 1 506 ? -9.289 -2.508 27.312 1 47.41 506 TYR A N 1
ATOM 4045 C CA . TYR A 1 506 ? -10.516 -2.201 28.047 1 47.41 506 TYR A CA 1
ATOM 4046 C C . TYR A 1 506 ? -10.242 -2.041 29.531 1 47.41 506 TYR A C 1
ATOM 4048 O O . TYR A 1 506 ? -10.812 -1.166 30.188 1 47.41 506 TYR A O 1
ATOM 4056 N N . GLU A 1 507 ? -9.266 -2.857 29.984 1 44.62 507 GLU A N 1
ATOM 4057 C CA . GLU A 1 507 ? -8.906 -2.758 31.391 1 44.62 507 GLU A CA 1
ATOM 4058 C C . GLU A 1 507 ? -8.07 -1.511 31.656 1 44.62 507 GLU A C 1
ATOM 4060 O O . GLU A 1 507 ? -8.195 -0.888 32.719 1 44.62 507 GLU A O 1
ATOM 4065 N N . VAL A 1 508 ? -7.223 -1.103 30.719 1 44.75 508 VAL A N 1
ATOM 4066 C CA . VAL A 1 508 ? -6.391 0.085 30.891 1 44.75 508 VAL A CA 1
ATOM 4067 C C . VAL A 1 508 ? -7.234 1.34 30.672 1 44.75 508 VAL A C 1
ATOM 4069 O O . VAL A 1 508 ? -6.988 2.377 31.297 1 44.75 508 VAL A O 1
ATOM 4072 N N . LYS A 1 509 ? -8.109 1.311 29.734 1 47.41 509 LYS A N 1
ATOM 4073 C CA . LYS A 1 509 ? -8.961 2.49 29.625 1 47.41 509 LYS A CA 1
ATOM 4074 C C . LYS A 1 509 ? -9.656 2.805 30.938 1 47.41 509 LYS A C 1
ATOM 4076 O O . LYS A 1 509 ? -10.242 3.875 31.109 1 47.41 509 LYS A O 1
ATOM 4081 N N . ILE A 1 510 ? -9.906 1.736 31.781 1 35 510 ILE A N 1
ATOM 4082 C CA . ILE A 1 510 ? -10.508 2.121 33.062 1 35 510 ILE A CA 1
ATOM 4083 C C . ILE A 1 510 ? -9.43 2.674 34 1 35 510 ILE A C 1
ATOM 4085 O O . ILE A 1 510 ? -8.914 1.952 34.844 1 35 510 ILE A O 1
ATOM 4089 N N . PRO A 1 511 ? -8.406 3.098 33.438 1 31.92 511 PRO A N 1
ATOM 4090 C CA . PRO A 1 511 ? -7.535 3.693 34.469 1 31.92 511 PRO A CA 1
ATOM 4091 C C . PRO A 1 511 ? -8.164 4.906 35.125 1 31.92 511 PRO A C 1
ATOM 4093 O O . PRO A 1 511 ? -8.773 5.75 34.469 1 31.92 511 PRO A O 1
ATOM 4096 N N . SER A 1 512 ? -8.414 4.797 36.438 1 34.28 512 SER A N 1
ATOM 4097 C CA . SER A 1 512 ? -8.719 5.883 37.344 1 34.28 512 SER A CA 1
ATOM 4098 C C . SER A 1 512 ? -7.805 7.082 37.125 1 34.28 512 SER A C 1
ATOM 4100 O O . SER A 1 512 ? -8.203 8.227 37.344 1 34.28 512 SER A O 1
ATOM 4102 N N . SER A 1 513 ? -6.555 6.711 36.75 1 32.06 513 SER A N 1
ATOM 4103 C CA . SER A 1 513 ? -5.48 7.691 36.875 1 32.06 513 SER A CA 1
ATOM 4104 C C . SER A 1 513 ? -5.422 8.609 35.656 1 32.06 513 SER A C 1
ATOM 4106 O O . SER A 1 513 ? -4.879 9.711 35.719 1 32.06 513 SER A O 1
ATOM 4108 N N . LEU A 1 514 ? -5.73 8.188 34.438 1 32.91 514 LEU A N 1
ATOM 4109 C CA . LEU A 1 514 ? -5.621 9.156 33.344 1 32.91 514 LEU A CA 1
ATOM 4110 C C . LEU A 1 514 ? -6.73 10.203 33.438 1 32.91 514 LEU A C 1
ATOM 4112 O O . LEU A 1 514 ? -6.715 11.188 32.719 1 32.91 514 LEU A O 1
ATOM 4116 N N . SER A 1 515 ? -7.809 10 34.25 1 31.52 515 SER A N 1
ATOM 4117 C CA . SER A 1 515 ? -8.531 11.117 34.844 1 31.52 515 SER A CA 1
ATOM 4118 C C . SER A 1 515 ? -7.609 11.969 35.719 1 31.52 515 SER A C 1
ATOM 4120 O O . SER A 1 515 ? -7.898 13.141 35.969 1 31.52 515 SER A O 1
ATOM 4122 N N . LYS A 1 516 ? -6.625 11.281 36.219 1 37.09 516 LYS A N 1
ATOM 4123 C CA . LYS A 1 516 ? -5.703 12 37.094 1 37.09 516 LYS A CA 1
ATOM 4124 C C . LYS A 1 516 ? -4.66 12.766 36.281 1 37.09 516 LYS A C 1
ATOM 4126 O O . LYS A 1 516 ? -4.23 13.852 36.656 1 37.09 516 LYS A O 1
ATOM 4131 N N . ILE A 1 517 ? -4.215 12.195 35.25 1 31.62 517 ILE A N 1
ATOM 4132 C CA . ILE A 1 517 ? -3.193 12.938 34.5 1 31.62 517 ILE A CA 1
ATOM 4133 C C . ILE A 1 517 ? -3.85 14.039 33.688 1 31.62 517 ILE A C 1
ATOM 4135 O O . ILE A 1 517 ? -3.371 15.172 33.656 1 31.62 517 ILE A O 1
ATOM 4139 N N . LEU A 1 518 ? -4.945 13.789 33 1 34.5 518 LEU A N 1
ATOM 4140 C CA . LEU A 1 518 ? -5.711 14.93 32.531 1 34.5 518 LEU A CA 1
ATOM 4141 C C . LEU A 1 518 ? -6.215 15.781 33.688 1 34.5 518 LEU A C 1
ATOM 4143 O O . LEU A 1 518 ? -6.242 17.016 33.562 1 34.5 518 LEU A O 1
ATOM 4147 N N . SER A 1 519 ? -6.535 15.188 34.781 1 34.06 519 SER A N 1
ATOM 4148 C CA . SER A 1 519 ? -6.812 15.898 36.031 1 34.06 519 SER A CA 1
ATOM 4149 C C . SER A 1 519 ? -5.531 16.453 36.656 1 34.06 519 SER A C 1
ATOM 4151 O O . SER A 1 519 ? -5.531 17.547 37.219 1 34.06 519 SER A O 1
ATOM 4153 N N . SER A 1 520 ? -4.457 15.781 36.719 1 33.06 520 SER A N 1
ATOM 4154 C CA . SER A 1 520 ? -3.229 16.344 37.281 1 33.06 520 SER A CA 1
ATOM 4155 C C . SER A 1 520 ? -2.621 17.375 36.344 1 33.06 520 SER A C 1
ATOM 4157 O O . SER A 1 520 ? -1.956 18.312 36.781 1 33.06 520 SER A O 1
ATOM 4159 N N . LEU A 1 521 ? -2.586 17.203 35.094 1 32.81 521 LEU A N 1
ATOM 4160 C CA . LEU A 1 521 ? -2.248 18.359 34.25 1 32.81 521 LEU A CA 1
ATOM 4161 C C . LEU A 1 521 ? -3.273 19.469 34.438 1 32.81 521 LEU A C 1
ATOM 4163 O O . LEU A 1 521 ? -2.979 20.641 34.156 1 32.81 521 LEU A O 1
ATOM 4167 N N . SER A 1 522 ? -4.496 19.109 34.75 1 30.22 522 SER A N 1
ATOM 4168 C CA . SER A 1 522 ? -5.32 20.172 35.344 1 30.22 522 SER A CA 1
ATOM 4169 C C . SER A 1 522 ? -4.762 20.641 36.656 1 30.22 522 SER A C 1
ATOM 4171 O O . SER A 1 522 ? -5 21.781 37.094 1 30.22 522 SER A O 1
ATOM 4173 N N . LYS A 1 523 ? -4.344 19.844 37.625 1 34.84 523 LYS A N 1
ATOM 4174 C CA . LYS A 1 523 ? -3.9 20.281 38.938 1 34.84 523 LYS A CA 1
ATOM 4175 C C . LYS A 1 523 ? -2.561 21 38.875 1 34.84 523 LYS A C 1
ATOM 4177 O O . LYS A 1 523 ? -2.191 21.734 39.781 1 34.84 523 LYS A O 1
ATOM 4182 N N . ILE A 1 524 ? -1.668 20.578 38.156 1 28.69 524 ILE A N 1
ATOM 4183 C CA . ILE A 1 524 ? -0.489 21.438 38.094 1 28.69 524 ILE A CA 1
ATOM 4184 C C . ILE A 1 524 ? -0.846 22.766 37.438 1 28.69 524 ILE A C 1
ATOM 4186 O O . ILE A 1 524 ? -0.121 23.75 37.594 1 28.69 524 ILE A O 1
ATOM 4190 N N . ILE A 1 525 ? -1.865 22.766 36.531 1 25.88 525 ILE A N 1
ATOM 4191 C CA . ILE A 1 525 ? -2.348 24.125 36.344 1 25.88 525 ILE A CA 1
ATOM 4192 C C . ILE A 1 525 ? -3.232 24.516 37.531 1 25.88 525 ILE A C 1
ATOM 4194 O O . ILE A 1 525 ? -4.254 23.875 37.781 1 25.88 525 ILE A O 1
ATOM 4198 N N . GLY A 1 526 ? -2.639 24.781 38.781 1 22.25 526 GLY A N 1
ATOM 4199 C CA . GLY A 1 526 ? -3.02 25.391 40.031 1 22.25 526 GLY A CA 1
ATOM 4200 C C . GLY A 1 526 ? -4.285 26.219 39.938 1 22.25 526 GLY A C 1
ATOM 4201 O O . GLY A 1 526 ? -4.68 26.875 40.906 1 22.25 526 GLY A O 1
ATOM 4202 N N . PHE A 1 527 ? -5.395 26.109 39.438 1 22.58 527 PHE A N 1
ATOM 4203 C CA . PHE A 1 527 ? -6.285 26.844 40.312 1 22.58 527 PHE A CA 1
ATOM 4204 C C . PHE A 1 527 ? -6.719 25.984 41.5 1 22.58 527 PHE A C 1
ATOM 4206 O O . PHE A 1 527 ? -6.906 24.781 41.375 1 22.58 527 PHE A O 1
ATOM 4213 N N . MET B 1 1 ? -97.25 27.109 26.406 1 20.78 1 MET B N 1
ATOM 4214 C CA . MET B 1 1 ? -96.312 28.203 26.734 1 20.78 1 MET B CA 1
ATOM 4215 C C . MET B 1 1 ? -94.938 27.969 26.094 1 20.78 1 MET B C 1
ATOM 4217 O O . MET B 1 1 ? -94.625 26.859 25.672 1 20.78 1 MET B O 1
ATOM 4221 N N . ALA B 1 2 ? -94 28.766 26.594 1 21.41 2 ALA B N 1
ATOM 4222 C CA . ALA B 1 2 ? -92.875 29.594 26.156 1 21.41 2 ALA B CA 1
ATOM 4223 C C . ALA B 1 2 ? -91.625 28.734 25.859 1 21.41 2 ALA B C 1
ATOM 4225 O O . ALA B 1 2 ? -90.625 28.812 26.578 1 21.41 2 ALA B O 1
ATOM 4226 N N . ARG B 1 3 ? -91.75 27.438 25.672 1 25.66 3 ARG B N 1
ATOM 4227 C CA . ARG B 1 3 ? -90.562 26.609 25.75 1 25.66 3 ARG B CA 1
ATOM 4228 C C . ARG B 1 3 ? -89.562 26.984 24.625 1 25.66 3 ARG B C 1
ATOM 4230 O O . ARG B 1 3 ? -89.812 26.625 23.469 1 25.66 3 ARG B O 1
ATOM 4237 N N . ASN B 1 4 ? -89.188 28.344 24.703 1 22.86 4 ASN B N 1
ATOM 4238 C CA . ASN B 1 4 ? -88.25 28.969 23.75 1 22.86 4 ASN B CA 1
ATOM 4239 C C . ASN B 1 4 ? -87 28.125 23.547 1 22.86 4 ASN B C 1
ATOM 4241 O O . ASN B 1 4 ? -86.438 27.641 24.5 1 22.86 4 ASN B O 1
ATOM 4245 N N . SER B 1 5 ? -86.938 27.422 22.469 1 26.19 5 SER B N 1
ATOM 4246 C CA . SER B 1 5 ? -85.938 26.578 21.828 1 26.19 5 SER B CA 1
ATOM 4247 C C . SER B 1 5 ? -84.625 27.344 21.578 1 26.19 5 SER B C 1
ATOM 4249 O O . SER B 1 5 ? -84.625 28.266 20.75 1 26.19 5 SER B O 1
ATOM 4251 N N . PHE B 1 6 ? -84 27.875 22.703 1 26.02 6 PHE B N 1
ATOM 4252 C CA . PHE B 1 6 ? -82.75 28.656 22.547 1 26.02 6 PHE B CA 1
ATOM 4253 C C . PHE B 1 6 ? -81.75 27.891 21.734 1 26.02 6 PHE B C 1
ATOM 4255 O O . PHE B 1 6 ? -81.375 26.766 22.078 1 26.02 6 PHE B O 1
ATOM 4262 N N . THR B 1 7 ? -81.812 27.969 20.422 1 25.67 7 THR B N 1
ATOM 4263 C CA . THR B 1 7 ? -80.875 27.438 19.453 1 25.67 7 THR B CA 1
ATOM 4264 C C . THR B 1 7 ? -79.5 28.031 19.703 1 25.67 7 THR B C 1
ATOM 4266 O O . THR B 1 7 ? -79.312 29.25 19.625 1 25.67 7 THR B O 1
ATOM 4269 N N . THR B 1 8 ? -78.75 27.672 20.797 1 27.17 8 THR B N 1
ATOM 4270 C CA . THR B 1 8 ? -77.438 28.156 21.094 1 27.17 8 THR B CA 1
ATOM 4271 C C . THR B 1 8 ? -76.5 27.953 19.891 1 27.17 8 THR B C 1
ATOM 4273 O O . THR B 1 8 ? -76.375 26.844 19.375 1 27.17 8 THR B O 1
ATOM 4276 N N . SER B 1 9 ? -76.5 28.875 18.938 1 26.78 9 SER B N 1
ATOM 4277 C CA . SER B 1 9 ? -75.562 28.953 17.812 1 26.78 9 SER B CA 1
ATOM 4278 C C . SER B 1 9 ? -74.125 28.906 18.297 1 26.78 9 SER B C 1
ATOM 4280 O O . SER B 1 9 ? -73.75 29.734 19.125 1 26.78 9 SER B O 1
ATOM 4282 N N . LEU B 1 10 ? -73.562 27.719 18.469 1 27.58 10 LEU B N 1
ATOM 4283 C CA . LEU B 1 10 ? -72.188 27.469 18.797 1 27.58 10 LEU B CA 1
ATOM 4284 C C . LEU B 1 10 ? -71.25 28.172 17.797 1 27.58 10 LEU B C 1
ATOM 4286 O O . LEU B 1 10 ? -71.312 27.891 16.594 1 27.58 10 LEU B O 1
ATOM 4290 N N . LEU B 1 11 ? -71.062 29.484 17.922 1 26.05 11 LEU B N 1
ATOM 4291 C CA . LEU B 1 11 ? -70.062 30.234 17.156 1 26.05 11 LEU B CA 1
ATOM 4292 C C . LEU B 1 11 ? -68.688 29.562 17.25 1 26.05 11 LEU B C 1
ATOM 4294 O O . LEU B 1 11 ? -68.125 29.422 18.344 1 26.05 11 LEU B O 1
ATOM 4298 N N . LEU B 1 12 ? -68.375 28.578 16.438 1 27.66 12 LEU B N 1
ATOM 4299 C CA . LEU B 1 12 ? -67.062 27.969 16.266 1 27.66 12 LEU B CA 1
ATOM 4300 C C . LEU B 1 12 ? -66.062 29.016 15.898 1 27.66 12 LEU B C 1
ATOM 4302 O O . LEU B 1 12 ? -66.125 29.656 14.852 1 27.66 12 LEU B O 1
ATOM 4306 N N . THR B 1 13 ? -65.625 29.844 16.875 1 26.36 13 THR B N 1
ATOM 4307 C CA . THR B 1 13 ? -64.5 30.734 16.625 1 26.36 13 THR B CA 1
ATOM 4308 C C . THR B 1 13 ? -63.312 29.938 16.047 1 26.36 13 THR B C 1
ATOM 4310 O O . THR B 1 13 ? -62.906 28.953 16.625 1 26.36 13 THR B O 1
ATOM 4313 N N . LEU B 1 14 ? -63.219 29.844 14.75 1 29.17 14 LEU B N 1
ATOM 4314 C CA . LEU B 1 14 ? -62.031 29.375 14.016 1 29.17 14 LEU B CA 1
ATOM 4315 C C . LEU B 1 14 ? -60.781 30.172 14.422 1 29.17 14 LEU B C 1
ATOM 4317 O O . LEU B 1 14 ? -60.719 31.375 14.156 1 29.17 14 LEU B O 1
ATOM 4321 N N . THR B 1 15 ? -60.281 29.984 15.648 1 28.84 15 THR B N 1
ATOM 4322 C CA . THR B 1 15 ? -58.969 30.578 15.961 1 28.84 15 THR B CA 1
ATOM 4323 C C . THR B 1 15 ? -57.938 30.172 14.914 1 28.84 15 THR B C 1
ATOM 4325 O O . THR B 1 15 ? -57.688 28.984 14.711 1 28.84 15 THR B O 1
ATOM 4328 N N . ILE B 1 16 ? -57.844 30.922 13.859 1 30.91 16 ILE B N 1
ATOM 4329 C CA . ILE B 1 16 ? -56.719 30.828 12.914 1 30.91 16 ILE B CA 1
ATOM 4330 C C . ILE B 1 16 ? -55.406 30.922 13.664 1 30.91 16 ILE B C 1
ATOM 4332 O O . ILE B 1 16 ? -55.125 31.938 14.305 1 30.91 16 ILE B O 1
ATOM 4336 N N . PHE B 1 17 ? -54.906 29.812 14.25 1 31.72 17 PHE B N 1
ATOM 4337 C CA . PHE B 1 17 ? -53.531 29.766 14.703 1 31.72 17 PHE B CA 1
ATOM 4338 C C . PHE B 1 17 ? -52.562 30.172 13.594 1 31.72 17 PHE B C 1
ATOM 4340 O O . PHE B 1 17 ? -52.438 29.469 12.578 1 31.72 17 PHE B O 1
ATOM 4347 N N . ILE B 1 18 ? -52.438 31.453 13.398 1 32.16 18 ILE B N 1
ATOM 4348 C CA . ILE B 1 18 ? -51.281 31.891 12.586 1 32.16 18 ILE B CA 1
ATOM 4349 C C . ILE B 1 18 ? -50 31.344 13.164 1 32.16 18 ILE B C 1
ATOM 4351 O O . ILE B 1 18 ? -49.625 31.688 14.289 1 32.16 18 ILE B O 1
ATOM 4355 N N . THR B 1 19 ? -49.656 30.125 12.844 1 32.53 19 THR B N 1
ATOM 4356 C CA . THR B 1 19 ? -48.281 29.688 13.078 1 32.53 19 THR B CA 1
ATOM 4357 C C . THR B 1 19 ? -47.281 30.641 12.438 1 32.53 19 THR B C 1
ATOM 4359 O O . THR B 1 19 ? -47.281 30.812 11.219 1 32.53 19 THR B O 1
ATOM 4362 N N . ILE B 1 20 ? -47 31.719 13.078 1 33.44 20 ILE B N 1
ATOM 4363 C CA . ILE B 1 20 ? -45.781 32.438 12.711 1 33.44 20 ILE B CA 1
ATOM 4364 C C . ILE B 1 20 ? -44.594 31.469 12.68 1 33.44 20 ILE B C 1
ATOM 4366 O O . ILE B 1 20 ? -44.219 30.938 13.719 1 33.44 20 ILE B O 1
ATOM 4370 N N . THR B 1 21 ? -44.469 30.812 11.594 1 33.5 21 THR B N 1
ATOM 4371 C CA . THR B 1 21 ? -43.156 30.188 11.352 1 33.5 21 THR B CA 1
ATOM 4372 C C . THR B 1 21 ? -42.031 31.219 11.438 1 33.5 21 THR B C 1
ATOM 4374 O O . THR B 1 21 ? -41.969 32.125 10.625 1 33.5 21 THR B O 1
ATOM 4377 N N . ILE B 1 22 ? -41.656 31.609 12.609 1 33.34 22 ILE B N 1
ATOM 4378 C CA . ILE B 1 22 ? -40.344 32.219 12.703 1 33.34 22 ILE B CA 1
ATOM 4379 C C . ILE B 1 22 ? -39.312 31.391 11.945 1 33.34 22 ILE B C 1
ATOM 4381 O O . ILE B 1 22 ? -39.031 30.25 12.328 1 33.34 22 ILE B O 1
ATOM 4385 N N . SER B 1 23 ? -39.312 31.594 10.641 1 30.97 23 SER B N 1
ATOM 4386 C CA . SER B 1 23 ? -38.156 31.141 9.93 1 30.97 23 SER B CA 1
ATOM 4387 C C . SER B 1 23 ? -36.875 31.594 10.617 1 30.97 23 SER B C 1
ATOM 4389 O O . SER B 1 23 ? -36.594 32.781 10.688 1 30.97 23 SER B O 1
ATOM 4391 N N . SER B 1 24 ? -36.531 31.031 11.742 1 31.61 24 SER B N 1
ATOM 4392 C CA . SER B 1 24 ? -35.125 31.234 12.133 1 31.61 24 SER B CA 1
ATOM 4393 C C . SER B 1 24 ? -34.188 31.125 10.938 1 31.61 24 SER B C 1
ATOM 4395 O O . SER B 1 24 ? -34.156 30.078 10.273 1 31.61 24 SER B O 1
ATOM 4397 N N . SER B 1 25 ? -34.094 32.219 10.188 1 31.19 25 SER B N 1
ATOM 4398 C CA . SER B 1 25 ? -32.969 32.281 9.266 1 31.19 25 SER B CA 1
ATOM 4399 C C . SER B 1 25 ? -31.703 31.719 9.891 1 31.19 25 SER B C 1
ATOM 4401 O O . SER B 1 25 ? -31.156 32.281 10.836 1 31.19 25 SER B O 1
ATOM 4403 N N . HIS B 1 26 ? -31.641 30.422 10.078 1 33.09 26 HIS B N 1
ATOM 4404 C CA . HIS B 1 26 ? -30.312 29.875 10.312 1 33.09 26 HIS B CA 1
ATOM 4405 C C . HIS B 1 26 ? -29.281 30.531 9.391 1 33.09 26 HIS B C 1
ATOM 4407 O O . HIS B 1 26 ? -29.406 30.469 8.164 1 33.09 26 HIS B O 1
ATOM 4413 N N . GLN B 1 27 ? -28.797 31.688 9.742 1 31.94 27 GLN B N 1
ATOM 4414 C CA . GLN B 1 27 ? -27.641 32.219 9.023 1 31.94 27 GLN B CA 1
ATOM 4415 C C . GLN B 1 27 ? -26.703 31.094 8.609 1 31.94 27 GLN B C 1
ATOM 4417 O O . GLN B 1 27 ? -26.453 30.172 9.383 1 31.94 27 GLN B O 1
ATOM 4422 N N . PRO B 1 28 ? -26.578 31.016 7.352 1 34.69 28 PRO B N 1
ATOM 4423 C CA . PRO B 1 28 ? -25.562 30.047 6.906 1 34.69 28 PRO B CA 1
ATOM 4424 C C . PRO B 1 28 ? -24.297 30.078 7.758 1 34.69 28 PRO B C 1
ATOM 4426 O O . PRO B 1 28 ? -23.75 31.156 8.016 1 34.69 28 PRO B O 1
ATOM 4429 N N . LEU B 1 29 ? -24.203 29.234 8.672 1 38.03 29 LEU B N 1
ATOM 4430 C CA . LEU B 1 29 ? -22.938 29 9.367 1 38.03 29 LEU B CA 1
ATOM 4431 C C . LEU B 1 29 ? -21.766 29.172 8.414 1 38.03 29 LEU B C 1
ATOM 4433 O O . LEU B 1 29 ? -21.719 28.516 7.367 1 38.03 29 LEU B O 1
ATOM 4437 N N . ALA B 1 30 ? -21.125 30.328 8.484 1 40.94 30 ALA B N 1
ATOM 4438 C CA . ALA B 1 30 ? -19.875 30.641 7.797 1 40.94 30 ALA B CA 1
ATOM 4439 C C . ALA B 1 30 ? -18.969 29.422 7.688 1 40.94 30 ALA B C 1
ATOM 4441 O O . ALA B 1 30 ? -18.75 28.719 8.672 1 40.94 30 ALA B O 1
ATOM 4442 N N . LEU B 1 31 ? -18.891 28.953 6.477 1 43.88 31 LEU B N 1
ATOM 4443 C CA . LEU B 1 31 ? -17.922 27.938 6.066 1 43.88 31 LEU B CA 1
ATOM 4444 C C . LEU B 1 31 ? -16.578 28.141 6.77 1 43.88 31 LEU B C 1
ATOM 4446 O O . LEU B 1 31 ? -15.961 29.203 6.629 1 43.88 31 LEU B O 1
ATOM 4450 N N . LYS B 1 32 ? -16.359 27.516 7.793 1 49.62 32 LYS B N 1
ATOM 4451 C CA . LYS B 1 32 ? -15.133 27.594 8.57 1 49.62 32 LYS B CA 1
ATOM 4452 C C . LYS B 1 32 ? -13.922 27.219 7.727 1 49.62 32 LYS B C 1
ATOM 4454 O O . LYS B 1 32 ? -13.922 26.172 7.059 1 49.62 32 LYS B O 1
ATOM 4459 N N . PRO B 1 33 ? -12.953 28.109 7.68 1 46.5 33 PRO B N 1
ATOM 4460 C CA . PRO B 1 33 ? -11.695 27.812 6.996 1 46.5 33 PRO B CA 1
ATOM 4461 C C . PRO B 1 33 ? -11.031 26.547 7.535 1 46.5 33 PRO B C 1
ATOM 4463 O O . PRO B 1 33 ? -11.156 26.234 8.719 1 46.5 33 PRO B O 1
ATOM 4466 N N . LYS B 1 34 ? -10.672 25.562 6.758 1 50.03 34 LYS B N 1
ATOM 4467 C CA . LYS B 1 34 ? -9.867 24.391 7.039 1 50.03 34 LYS B CA 1
ATOM 4468 C C . LYS B 1 34 ? -8.445 24.766 7.43 1 50.03 34 LYS B C 1
ATOM 4470 O O . LYS B 1 34 ? -7.832 25.641 6.793 1 50.03 34 LYS B O 1
ATOM 4475 N N . PRO B 1 35 ? -8.148 24.297 8.727 1 43.97 35 PRO B N 1
ATOM 4476 C CA . PRO B 1 35 ? -6.742 24.562 9.016 1 43.97 35 PRO B CA 1
ATOM 4477 C C . PRO B 1 35 ? -5.82 24.203 7.859 1 43.97 35 PRO B C 1
ATOM 4479 O O . PRO B 1 35 ? -5.984 23.141 7.242 1 43.97 35 PRO B O 1
ATOM 4482 N N . GLN B 1 36 ? -5.266 25.109 7.258 1 49.41 36 GLN B N 1
ATOM 4483 C CA . GLN B 1 36 ? -4.363 24.891 6.133 1 49.41 36 GLN B CA 1
ATOM 4484 C C . GLN B 1 36 ? -2.994 24.422 6.609 1 49.41 36 GLN B C 1
ATOM 4486 O O . GLN B 1 36 ? -2.535 24.812 7.688 1 49.41 36 GLN B O 1
ATOM 4491 N N . PHE B 1 37 ? -2.602 23.172 6.211 1 52.75 37 PHE B N 1
ATOM 4492 C CA . PHE B 1 37 ? -1.171 22.906 6.316 1 52.75 37 PHE B CA 1
ATOM 4493 C C . PHE B 1 37 ? -0.364 24.031 5.684 1 52.75 37 PHE B C 1
ATOM 4495 O O . PHE B 1 37 ? -0.929 25.031 5.227 1 52.75 37 PHE B O 1
ATOM 4502 N N . PHE B 1 38 ? 0.968 24.016 5.645 1 42.5 38 PHE B N 1
ATOM 4503 C CA . PHE B 1 38 ? 1.896 25.078 5.27 1 42.5 38 PHE B CA 1
ATOM 4504 C C . PHE B 1 38 ? 1.795 25.391 3.781 1 42.5 38 PHE B C 1
ATOM 4506 O O . PHE B 1 38 ? 2.646 26.094 3.229 1 42.5 38 PHE B O 1
ATOM 4513 N N . GLY B 1 39 ? 0.729 24.875 3.09 1 44.25 39 GLY B N 1
ATOM 4514 C CA . GLY B 1 39 ? 0.729 24.969 1.639 1 44.25 39 GLY B CA 1
ATOM 4515 C C . GLY B 1 39 ? 0.873 26.391 1.142 1 44.25 39 GLY B C 1
ATOM 4516 O O . GLY B 1 39 ? 1.537 26.641 0.133 1 44.25 39 GLY B O 1
ATOM 4517 N N . LYS B 1 40 ? 0.317 27.422 1.768 1 48.94 40 LYS B N 1
ATOM 4518 C CA . LYS B 1 40 ? 0.307 28.797 1.302 1 48.94 40 LYS B CA 1
ATOM 4519 C C . LYS B 1 40 ? 1.698 29.422 1.395 1 48.94 40 LYS B C 1
ATOM 4521 O O . LYS B 1 40 ? 2.07 30.25 0.562 1 48.94 40 LYS B O 1
ATOM 4526 N N . PHE B 1 41 ? 2.395 29.016 2.4 1 44.28 41 PHE B N 1
ATOM 4527 C CA . PHE B 1 41 ? 3.668 29.672 2.654 1 44.28 41 PHE B CA 1
ATOM 4528 C C . PHE B 1 41 ? 4.758 29.125 1.745 1 44.28 41 PHE B C 1
ATOM 4530 O O . PHE B 1 41 ? 5.742 29.812 1.453 1 44.28 41 PHE B O 1
ATOM 4537 N N . ALA B 1 42 ? 4.527 27.891 1.227 1 45.22 42 ALA B N 1
ATOM 4538 C CA . ALA B 1 42 ? 5.535 27.297 0.358 1 45.22 42 ALA B CA 1
ATOM 4539 C C . ALA B 1 42 ? 5.535 27.953 -1.021 1 45.22 42 ALA B C 1
ATOM 4541 O O . ALA B 1 42 ? 6.527 27.875 -1.746 1 45.22 42 ALA B O 1
ATOM 4542 N N . SER B 1 43 ? 4.418 28.578 -1.469 1 43.66 43 SER B N 1
ATOM 4543 C CA . SER B 1 43 ? 4.348 29.172 -2.801 1 43.66 43 SER B CA 1
ATOM 4544 C C . SER B 1 43 ? 4.879 30.594 -2.805 1 43.66 43 SER B C 1
ATOM 4546 O O . SER B 1 43 ? 5.449 31.062 -3.799 1 43.66 43 SER B O 1
ATOM 4548 N N . SER B 1 44 ? 4.391 31.547 -1.923 1 38.75 44 SER B N 1
ATOM 4549 C CA . SER B 1 44 ? 4.395 33 -2.139 1 38.75 44 SER B CA 1
ATOM 4550 C C . SER B 1 44 ? 5.758 33.594 -1.814 1 38.75 44 SER B C 1
ATOM 4552 O O . SER B 1 44 ? 6.008 34.781 -2.111 1 38.75 44 SER B O 1
ATOM 4554 N N . THR B 1 45 ? 6.375 33.344 -0.71 1 36.84 45 THR B N 1
ATOM 4555 C CA . THR B 1 45 ? 7.227 34.438 -0.204 1 36.84 45 THR B CA 1
ATOM 4556 C C . THR B 1 45 ? 8.484 34.562 -1.06 1 36.84 45 THR B C 1
ATOM 4558 O O . THR B 1 45 ? 9.375 33.719 -1.012 1 36.84 45 THR B O 1
ATOM 4561 N N . ASN B 1 46 ? 8.391 35.188 -2.131 1 35.91 46 ASN B N 1
ATOM 4562 C CA . ASN B 1 46 ? 9.539 35.906 -2.678 1 35.91 46 ASN B CA 1
ATOM 4563 C C . ASN B 1 46 ? 10.211 36.75 -1.621 1 35.91 46 ASN B C 1
ATOM 4565 O O . ASN B 1 46 ? 10.266 38 -1.759 1 35.91 46 ASN B O 1
ATOM 4569 N N . HIS B 1 47 ? 9.906 36.75 -0.341 1 35.41 47 HIS B N 1
ATOM 4570 C CA . HIS B 1 47 ? 10.68 37.719 0.451 1 35.41 47 HIS B CA 1
ATOM 4571 C C . HIS B 1 47 ? 12.18 37.5 0.254 1 35.41 47 HIS B C 1
ATOM 4573 O O . HIS B 1 47 ? 12.688 36.406 0.44 1 35.41 47 HIS B O 1
ATOM 4579 N N . SER B 1 48 ? 12.789 38.344 -0.533 1 34.84 48 SER B N 1
ATOM 4580 C CA . SER B 1 48 ? 14.211 38.625 -0.698 1 34.84 48 SER B CA 1
ATOM 4581 C C . SER B 1 48 ? 14.93 38.656 0.646 1 34.84 48 SER B C 1
ATOM 4583 O O . SER B 1 48 ? 16 39.25 0.776 1 34.84 48 SER B O 1
ATOM 4585 N N . HIS B 1 49 ? 14.297 38.594 1.829 1 35.31 49 HIS B N 1
ATOM 4586 C CA . HIS B 1 49 ? 15.25 38.844 2.906 1 35.31 49 HIS B CA 1
ATOM 4587 C C . HIS B 1 49 ? 16.422 37.875 2.836 1 35.31 49 HIS B C 1
ATOM 4589 O O . HIS B 1 49 ? 16.25 36.719 2.451 1 35.31 49 HIS B O 1
ATOM 4595 N N . SER B 1 50 ? 17.625 38.469 2.826 1 35.66 50 SER B N 1
ATOM 4596 C CA . SER B 1 50 ? 19 38 3.02 1 35.66 50 SER B CA 1
ATOM 4597 C C . SER B 1 50 ? 19.062 36.969 4.133 1 35.66 50 SER B C 1
ATOM 4599 O O . SER B 1 50 ? 19.391 37.281 5.277 1 35.66 50 SER B O 1
ATOM 4601 N N . HIS B 1 51 ? 18.031 36.406 4.578 1 39.34 51 HIS B N 1
ATOM 4602 C CA . HIS B 1 51 ? 18.344 35.469 5.652 1 39.34 51 HIS B CA 1
ATOM 4603 C C . HIS B 1 51 ? 19.547 34.625 5.289 1 39.34 51 HIS B C 1
ATOM 4605 O O . HIS B 1 51 ? 19.781 34.312 4.109 1 39.34 51 HIS B O 1
ATOM 4611 N N . GLN B 1 52 ? 20.547 3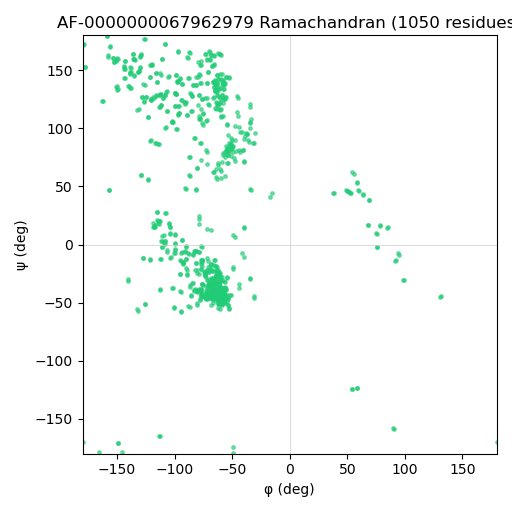4.625 6.16 1 40.56 52 GLN B N 1
ATOM 4612 C CA . GLN B 1 52 ? 21.625 33.625 6.184 1 40.56 52 GLN B CA 1
ATOM 4613 C C . GLN B 1 52 ? 21.125 32.25 5.766 1 40.56 52 GLN B C 1
ATOM 4615 O O . GLN B 1 52 ? 20.531 31.531 6.57 1 40.56 52 GLN B O 1
ATOM 4620 N N . GLN B 1 53 ? 20.422 32.125 4.758 1 47.69 53 GLN B N 1
ATOM 4621 C CA . GLN B 1 53 ? 20.016 30.859 4.164 1 47.69 53 GLN B CA 1
ATOM 4622 C C . GLN B 1 53 ? 21.109 29.797 4.289 1 47.69 53 GLN B C 1
ATOM 4624 O O . GLN B 1 53 ? 22.234 30.016 3.834 1 47.69 53 GLN B O 1
ATOM 4629 N N . SER B 1 54 ? 21.094 29.094 5.355 1 57.72 54 SER B N 1
ATOM 4630 C CA . SER B 1 54 ? 21.953 27.922 5.359 1 57.72 54 SER B CA 1
ATOM 4631 C C . SER B 1 54 ? 22.109 27.344 3.959 1 57.72 54 SER B C 1
ATOM 4633 O O . SER B 1 54 ? 21.109 27.078 3.285 1 57.72 54 SER B O 1
ATOM 4635 N N . ASN B 1 55 ? 23 27.766 3.18 1 75.06 55 ASN B N 1
ATOM 4636 C CA . ASN B 1 55 ? 23.312 27.344 1.814 1 75.06 55 ASN B CA 1
ATOM 4637 C C . ASN B 1 55 ? 23.734 25.891 1.754 1 75.06 55 ASN B C 1
ATOM 4639 O O . ASN B 1 55 ? 24.922 25.594 1.872 1 75.06 55 ASN B O 1
ATOM 4643 N N . PHE B 1 56 ? 22.734 25.062 2.02 1 90.31 56 PHE B N 1
ATOM 4644 C CA . PHE B 1 56 ? 23.062 23.656 1.798 1 90.31 56 PHE B CA 1
ATOM 4645 C C . PHE B 1 56 ? 23.312 23.375 0.32 1 90.31 56 PHE B C 1
ATOM 4647 O O . PHE B 1 56 ? 22.609 23.922 -0.543 1 90.31 56 PHE B O 1
ATOM 4654 N N . HIS B 1 57 ? 24.344 22.641 0.133 1 94.38 57 HIS B N 1
ATOM 4655 C CA . HIS B 1 57 ? 24.719 22.312 -1.238 1 94.38 57 HIS B CA 1
ATOM 4656 C C . HIS B 1 57 ? 23.953 21.094 -1.739 1 94.38 57 HIS B C 1
ATOM 4658 O O . HIS B 1 57 ? 23.875 20.078 -1.044 1 94.38 57 HIS B O 1
ATOM 4664 N N . TYR B 1 58 ? 23.328 21.219 -2.863 1 97.62 58 TYR B N 1
ATOM 4665 C CA . TYR B 1 58 ? 22.672 20.109 -3.531 1 97.62 58 TYR B CA 1
ATOM 4666 C C . TYR B 1 58 ? 22.625 20.328 -5.039 1 97.62 58 TYR B C 1
ATOM 4668 O O . TYR B 1 58 ? 22.828 21.438 -5.52 1 97.62 58 TYR B O 1
ATOM 4676 N N . GLU B 1 59 ? 22.5 19.25 -5.742 1 98.12 59 GLU B N 1
ATOM 4677 C CA . GLU B 1 59 ? 22.188 19.266 -7.168 1 98.12 59 GLU B CA 1
ATOM 4678 C C . GLU B 1 59 ? 20.703 19.047 -7.418 1 98.12 59 GLU B C 1
ATOM 4680 O O . GLU B 1 59 ? 20.062 18.25 -6.73 1 98.12 59 GLU B O 1
ATOM 4685 N N . THR B 1 60 ? 20.172 19.781 -8.383 1 98.44 60 THR B N 1
ATOM 4686 C CA . THR B 1 60 ? 18.797 19.562 -8.82 1 98.44 60 THR B CA 1
ATOM 4687 C C . THR B 1 60 ? 18.75 18.609 -10.016 1 98.44 60 THR B C 1
ATOM 4689 O O . THR B 1 60 ? 19.438 18.844 -11.016 1 98.44 60 THR B O 1
ATOM 4692 N N . ARG B 1 61 ? 17.984 17.547 -9.852 1 98.62 61 ARG B N 1
ATOM 4693 C CA . ARG B 1 61 ? 17.812 16.562 -10.922 1 98.62 61 ARG B CA 1
ATOM 4694 C C . ARG B 1 61 ? 16.328 16.281 -11.164 1 98.62 61 ARG B C 1
ATOM 4696 O O . ARG B 1 61 ? 15.477 16.688 -10.383 1 98.62 61 ARG B O 1
ATOM 4703 N N . PHE B 1 62 ? 16.078 15.68 -12.32 1 98.62 62 PHE B N 1
ATOM 4704 C CA . PHE B 1 62 ? 14.711 15.312 -12.688 1 98.62 62 PHE B CA 1
ATOM 4705 C C . PHE B 1 62 ? 14.625 13.844 -13.07 1 98.62 62 PHE B C 1
ATOM 4707 O O . PHE B 1 62 ? 15.539 13.305 -13.695 1 98.62 62 PHE B O 1
ATOM 4714 N N . PHE B 1 63 ? 13.633 13.18 -12.656 1 98.5 63 PHE B N 1
ATOM 4715 C CA . PHE B 1 63 ? 13.32 11.789 -12.961 1 98.5 63 PHE B CA 1
ATOM 4716 C C . PHE B 1 63 ? 12.008 11.688 -13.727 1 98.5 63 PHE B C 1
ATOM 4718 O O . PHE B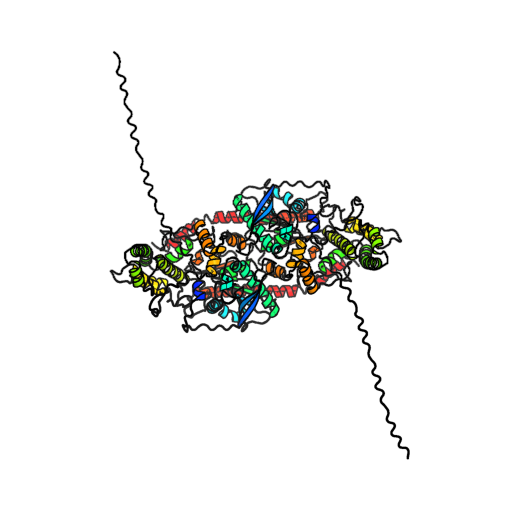 1 63 ? 11 12.266 -13.32 1 98.5 63 PHE B O 1
ATOM 4725 N N . GLN B 1 64 ? 12 10.969 -14.875 1 98.25 64 GLN B N 1
ATOM 4726 C CA . GLN B 1 64 ? 10.758 10.758 -15.609 1 98.25 64 GLN B CA 1
ATOM 4727 C C . GLN B 1 64 ? 9.852 9.766 -14.883 1 98.25 64 GLN B C 1
ATOM 4729 O O . GLN B 1 64 ? 10.102 8.562 -14.906 1 98.25 64 GLN B O 1
ATOM 4734 N N . GLN B 1 65 ? 8.812 10.281 -14.297 1 98.31 65 GLN B N 1
ATOM 4735 C CA . GLN B 1 65 ? 7.973 9.523 -13.383 1 98.31 65 GLN B CA 1
ATOM 4736 C C . GLN B 1 65 ? 6.645 9.148 -14.031 1 98.31 65 GLN B C 1
ATOM 4738 O O . GLN B 1 65 ? 6.117 9.898 -14.859 1 98.31 65 GLN B O 1
ATOM 4743 N N . GLN B 1 66 ? 6.156 7.965 -13.688 1 96.5 66 GLN B N 1
ATOM 4744 C CA . GLN B 1 66 ? 4.836 7.527 -14.125 1 96.5 66 GLN B CA 1
ATOM 4745 C C . GLN B 1 66 ? 3.738 8.383 -13.5 1 96.5 66 GLN B C 1
ATOM 4747 O O . GLN B 1 66 ? 3.807 8.727 -12.312 1 96.5 66 GLN B O 1
ATOM 4752 N N . LEU B 1 67 ? 2.717 8.719 -14.281 1 97.5 67 LEU B N 1
ATOM 4753 C CA . LEU B 1 67 ? 1.611 9.508 -13.758 1 97.5 67 LEU B CA 1
ATOM 4754 C C . LEU B 1 67 ? 0.746 8.68 -12.812 1 97.5 67 LEU B C 1
ATOM 4756 O O . LEU B 1 67 ? 0.334 9.164 -11.758 1 97.5 67 LEU B O 1
ATOM 4760 N N . ASP B 1 68 ? 0.403 7.477 -13.25 1 97.12 68 ASP B N 1
ATOM 4761 C CA . ASP B 1 68 ? -0.446 6.566 -12.484 1 97.12 68 ASP B CA 1
ATOM 4762 C C . ASP B 1 68 ? 0.256 5.23 -12.25 1 97.12 68 ASP B C 1
ATOM 4764 O O . ASP B 1 68 ? 0.418 4.438 -13.18 1 97.12 68 ASP B O 1
ATOM 4768 N N . HIS B 1 69 ? 0.618 5.016 -11.008 1 97.94 69 HIS B N 1
ATOM 4769 C CA . HIS B 1 69 ? 1.358 3.805 -10.68 1 97.94 69 HIS B CA 1
ATOM 4770 C C . HIS B 1 69 ? 0.422 2.611 -10.531 1 97.94 69 HIS B C 1
ATOM 4772 O O . HIS B 1 69 ? 0.869 1.462 -10.539 1 97.94 69 HIS B O 1
ATOM 4778 N N . PHE B 1 70 ? -0.868 2.834 -10.383 1 97.81 70 PHE B N 1
ATOM 4779 C CA . PHE B 1 70 ? -1.775 1.785 -9.938 1 97.81 70 PHE B CA 1
ATOM 4780 C C . PHE B 1 70 ? -2.766 1.417 -11.031 1 97.81 70 PHE B C 1
ATOM 4782 O O . PHE B 1 70 ? -3.867 0.939 -10.75 1 97.81 70 PHE B O 1
ATOM 4789 N N . SER B 1 71 ? -2.434 1.73 -12.227 1 95.56 71 SER B N 1
ATOM 4790 C CA . SER B 1 71 ? -3.129 1.271 -13.422 1 95.56 71 SER B CA 1
ATOM 4791 C C . SER B 1 71 ? -2.148 0.996 -14.562 1 95.56 71 SER B C 1
ATOM 4793 O O . SER B 1 71 ? -1.023 1.498 -14.547 1 95.56 71 SER B O 1
ATOM 4795 N N . PHE B 1 72 ? -2.576 0.208 -15.461 1 94.94 72 PHE B N 1
ATOM 4796 C CA . PHE B 1 72 ? -1.725 -0.097 -16.609 1 94.94 72 PHE B CA 1
ATOM 4797 C C . PHE B 1 72 ? -2.316 0.472 -17.891 1 94.94 72 PHE B C 1
ATOM 4799 O O . PHE B 1 72 ? -2.002 0.004 -18.984 1 94.94 72 PHE B O 1
ATOM 4806 N N . LYS B 1 73 ? -3.162 1.428 -17.672 1 91.38 73 LYS B N 1
ATOM 4807 C CA . LYS B 1 73 ? -3.584 2.229 -18.812 1 91.38 73 LYS B CA 1
ATOM 4808 C C . LYS B 1 73 ? -2.432 3.07 -19.359 1 91.38 73 LYS B C 1
ATOM 4810 O O . LYS B 1 73 ? -1.487 3.377 -18.625 1 91.38 73 LYS B O 1
ATOM 4815 N N . LYS B 1 74 ? -2.543 3.359 -20.609 1 88.56 74 LYS B N 1
ATOM 4816 C CA . LYS B 1 74 ? -1.556 4.281 -21.172 1 88.56 74 LYS B CA 1
ATOM 4817 C C . LYS B 1 74 ? -1.641 5.648 -20.5 1 88.56 74 LYS B C 1
ATOM 4819 O O . LYS B 1 74 ? -2.721 6.238 -20.406 1 88.56 74 LYS B O 1
ATOM 4824 N N . SER B 1 75 ? -0.573 6.035 -19.906 1 89.19 75 SER B N 1
ATOM 4825 C CA . SER B 1 75 ? -0.523 7.316 -19.219 1 89.19 75 SER B CA 1
ATOM 4826 C C . SER B 1 75 ? 0.79 8.047 -19.484 1 89.19 75 SER B C 1
ATOM 4828 O O . SER B 1 75 ? 1.825 7.406 -19.703 1 89.19 75 SER B O 1
ATOM 4830 N N . PRO B 1 76 ? 0.709 9.383 -19.484 1 93.31 76 PRO B N 1
ATOM 4831 C CA . PRO B 1 76 ? 1.946 10.141 -19.703 1 93.31 76 PRO B CA 1
ATOM 4832 C C . PRO B 1 76 ? 2.887 10.086 -18.5 1 93.31 76 PRO B C 1
ATOM 4834 O O . PRO B 1 76 ? 2.477 9.695 -17.406 1 93.31 76 PRO B O 1
ATOM 4837 N N . LYS B 1 77 ? 4.133 10.359 -18.781 1 96.88 77 LYS B N 1
ATOM 4838 C CA . LYS B 1 77 ? 5.109 10.594 -17.719 1 96.88 77 LYS B CA 1
ATOM 4839 C C . LYS B 1 77 ? 5.293 12.078 -17.453 1 96.88 77 LYS B C 1
ATOM 4841 O O . LYS B 1 77 ? 4.758 12.922 -18.172 1 96.88 77 LYS B O 1
ATOM 4846 N N . PHE B 1 78 ? 5.91 12.469 -16.375 1 98.44 78 PHE B N 1
ATOM 4847 C CA . PHE B 1 78 ? 6.254 13.844 -16.047 1 98.44 78 PHE B CA 1
ATOM 4848 C C . PHE B 1 78 ? 7.598 13.914 -15.328 1 98.44 78 PHE B C 1
ATOM 4850 O O . PHE B 1 78 ? 8.023 12.945 -14.695 1 98.44 78 PHE B O 1
ATOM 4857 N N . PRO B 1 79 ? 8.312 15 -15.469 1 98.62 79 PRO B N 1
ATOM 4858 C CA . PRO B 1 79 ? 9.586 15.156 -14.766 1 98.62 79 PRO B CA 1
ATOM 4859 C C . PRO B 1 79 ? 9.398 15.461 -13.281 1 98.62 79 PRO B C 1
ATOM 4861 O O . PRO B 1 79 ? 8.844 16.5 -12.922 1 98.62 79 PRO B O 1
ATOM 4864 N N . GLN B 1 80 ? 9.773 14.586 -12.469 1 98.69 80 GLN B N 1
ATOM 4865 C CA . GLN B 1 80 ? 9.773 14.812 -11.031 1 98.69 80 GLN B CA 1
ATOM 4866 C C . GLN B 1 80 ? 11.117 15.359 -10.555 1 98.69 80 GLN B C 1
ATOM 4868 O O . GLN B 1 80 ? 12.156 14.711 -10.75 1 98.69 80 GLN B O 1
ATOM 4873 N N . ARG B 1 81 ? 11.086 16.5 -9.938 1 98.62 81 ARG B N 1
ATOM 4874 C CA . ARG B 1 81 ? 12.289 17.109 -9.406 1 98.62 81 ARG B CA 1
ATOM 4875 C C . ARG B 1 81 ? 12.719 16.453 -8.102 1 98.62 81 ARG B C 1
ATOM 4877 O O . ARG B 1 81 ? 11.883 16.125 -7.254 1 98.62 81 ARG B O 1
ATOM 4884 N N . TYR B 1 82 ? 14.016 16.25 -7.961 1 98.69 82 TYR B N 1
ATOM 4885 C CA . TYR B 1 82 ? 14.578 15.875 -6.668 1 98.69 82 TYR B CA 1
ATOM 4886 C C . TYR B 1 82 ? 15.938 16.531 -6.453 1 98.69 82 TYR B C 1
ATOM 4888 O O . TYR B 1 82 ? 16.672 16.781 -7.41 1 98.69 82 TYR B O 1
ATOM 4896 N N . LEU B 1 83 ? 16.188 16.922 -5.211 1 98.69 83 LEU B N 1
ATOM 4897 C CA . LEU B 1 83 ? 17.484 17.453 -4.801 1 98.69 83 LEU B CA 1
ATOM 4898 C C . LEU B 1 83 ? 18.359 16.344 -4.238 1 98.69 83 LEU B C 1
ATOM 4900 O O . LEU B 1 83 ? 17.875 15.453 -3.533 1 98.69 83 LEU B O 1
ATOM 4904 N N . ILE B 1 84 ? 19.641 16.375 -4.609 1 98.69 84 ILE B N 1
ATOM 4905 C CA . ILE B 1 84 ? 20.531 15.297 -4.168 1 98.69 84 ILE B CA 1
ATOM 4906 C C . ILE B 1 84 ? 21.875 15.883 -3.748 1 98.69 84 ILE B C 1
ATOM 4908 O O . ILE B 1 84 ? 22.375 16.812 -4.379 1 98.69 84 ILE B O 1
ATOM 4912 N N . ASN B 1 85 ? 22.406 15.469 -2.645 1 98.5 85 ASN B N 1
ATOM 4913 C CA . ASN B 1 85 ? 23.75 15.773 -2.17 1 98.5 85 ASN B CA 1
ATOM 4914 C C . ASN B 1 85 ? 24.531 14.508 -1.826 1 98.5 85 ASN B C 1
ATOM 4916 O O . ASN B 1 85 ? 24.078 13.695 -1.021 1 98.5 85 ASN B O 1
ATOM 4920 N N . THR B 1 86 ? 25.688 14.328 -2.459 1 97.44 86 THR B N 1
ATOM 4921 C CA . THR B 1 86 ? 26.516 13.156 -2.217 1 97.44 86 THR B CA 1
ATOM 4922 C C . THR B 1 86 ? 27.859 13.555 -1.633 1 97.44 86 THR B C 1
ATOM 4924 O O . THR B 1 86 ? 28.828 12.773 -1.672 1 97.44 86 THR B O 1
ATOM 4927 N N . ASP B 1 87 ? 27.984 14.734 -1.122 1 96 87 ASP B N 1
ATOM 4928 C CA . ASP B 1 87 ? 29.25 15.266 -0.652 1 96 87 ASP B CA 1
ATOM 4929 C C . ASP B 1 87 ? 29.859 14.375 0.432 1 96 87 ASP B C 1
ATOM 4931 O O . ASP B 1 87 ? 31.062 14.164 0.467 1 96 87 ASP B O 1
ATOM 4935 N N . ASN B 1 88 ? 29.047 13.844 1.268 1 95.06 88 ASN B N 1
ATOM 4936 C CA . ASN B 1 88 ? 29.531 13.07 2.414 1 95.06 88 ASN B CA 1
ATOM 4937 C C . ASN B 1 88 ? 29.234 11.586 2.248 1 95.06 88 ASN B C 1
ATOM 4939 O O . ASN B 1 88 ? 29.516 10.789 3.148 1 95.06 88 ASN B O 1
ATOM 4943 N N . TRP B 1 89 ? 28.656 11.234 1.176 1 97.06 89 TRP B N 1
ATOM 4944 C CA . TRP B 1 89 ? 28.156 9.867 0.999 1 97.06 89 TRP B CA 1
ATOM 4945 C C . TRP B 1 89 ? 29.328 8.898 0.783 1 97.06 89 TRP B C 1
ATOM 4947 O O . TRP B 1 89 ? 30.203 9.148 -0.046 1 97.06 89 TRP B O 1
ATOM 4957 N N . VAL B 1 90 ? 29.375 7.871 1.596 1 96.19 90 VAL B N 1
ATOM 4958 C CA . VAL B 1 90 ? 30.281 6.766 1.35 1 96.19 90 VAL B CA 1
ATOM 4959 C C . VAL B 1 90 ? 29.734 5.859 0.257 1 96.19 90 VAL B C 1
ATOM 4961 O O . VAL B 1 90 ? 28.828 5.059 0.51 1 96.19 90 VAL B O 1
ATOM 4964 N N . ALA B 1 91 ? 30.359 5.906 -0.848 1 91.38 91 ALA B N 1
ATOM 4965 C CA . ALA B 1 91 ? 29.844 5.238 -2.043 1 91.38 91 ALA B CA 1
ATOM 4966 C C . ALA B 1 91 ? 29.719 3.734 -1.823 1 91.38 91 ALA B C 1
ATOM 4968 O O . ALA B 1 91 ? 30.641 3.104 -1.288 1 91.38 91 ALA B O 1
ATOM 4969 N N . GLY B 1 92 ? 28.547 3.234 -2.082 1 87.81 92 GLY B N 1
ATOM 4970 C CA . GLY B 1 92 ? 28.312 1.799 -2.072 1 87.81 92 GLY B CA 1
ATOM 4971 C C . GLY B 1 92 ? 27.844 1.277 -0.725 1 87.81 92 GLY B C 1
ATOM 4972 O O . GLY B 1 92 ? 27.312 0.168 -0.631 1 87.81 92 GLY B O 1
ATOM 4973 N N . SER B 1 93 ? 28 2.148 0.287 1 90.81 93 SER B N 1
ATOM 4974 C CA . SER B 1 93 ? 27.641 1.582 1.58 1 90.81 93 SER B CA 1
ATOM 4975 C C . SER B 1 93 ? 26.906 2.605 2.441 1 90.81 93 SER B C 1
ATOM 4977 O O . SER B 1 93 ? 26.109 2.238 3.316 1 90.81 93 SER B O 1
ATOM 4979 N N . GLY B 1 94 ? 27.219 3.828 2.291 1 97.5 94 GLY B N 1
ATOM 4980 C CA . GLY B 1 94 ? 26.578 4.848 3.105 1 97.5 94 GLY B CA 1
ATOM 4981 C C . GLY B 1 94 ? 25.062 4.879 2.945 1 97.5 94 GLY B C 1
ATOM 4982 O O . GLY B 1 94 ? 24.547 4.586 1.867 1 97.5 94 GLY B O 1
ATOM 4983 N N . PRO B 1 95 ? 24.375 5.211 4.008 1 98.69 95 PRO B N 1
ATOM 4984 C CA . PRO B 1 95 ? 22.922 5.25 3.918 1 98.69 95 PRO B CA 1
ATOM 4985 C C . PRO B 1 95 ? 22.406 6.383 3.031 1 98.69 95 PRO B C 1
ATOM 4987 O O . PRO B 1 95 ? 23.188 7.266 2.65 1 98.69 95 PRO B O 1
ATOM 4990 N N . ILE B 1 96 ? 21.203 6.258 2.652 1 98.88 96 ILE B N 1
ATOM 4991 C CA . ILE B 1 96 ? 20.469 7.309 1.95 1 98.88 96 ILE B CA 1
ATOM 4992 C C . ILE B 1 96 ? 19.438 7.938 2.889 1 98.88 96 ILE B C 1
ATOM 4994 O O . ILE B 1 96 ? 18.547 7.25 3.395 1 98.88 96 ILE B O 1
ATOM 4998 N N . PHE B 1 97 ? 19.625 9.172 3.186 1 98.88 97 PHE B N 1
ATOM 4999 C CA . PHE B 1 97 ? 18.625 9.945 3.924 1 98.88 97 PHE B CA 1
ATOM 5000 C C . PHE B 1 97 ? 17.641 10.602 2.971 1 98.88 97 PHE B C 1
ATOM 5002 O O . PHE B 1 97 ? 18 11.5 2.207 1 98.88 97 PHE B O 1
ATOM 5009 N N . LEU B 1 98 ? 16.422 10.141 3.002 1 98.94 98 LEU B N 1
ATOM 5010 C CA . LEU B 1 98 ? 15.391 10.617 2.08 1 98.94 98 LEU B CA 1
ATOM 5011 C C . LEU B 1 98 ? 14.32 11.406 2.826 1 98.94 98 LEU B C 1
ATOM 5013 O O . LEU B 1 98 ? 13.688 10.883 3.744 1 98.94 98 LEU B O 1
ATOM 5017 N N . TYR B 1 99 ? 14.148 12.656 2.461 1 98.75 99 TYR B N 1
ATOM 5018 C CA . TYR B 1 99 ? 13.07 13.469 2.998 1 98.75 99 TYR B CA 1
ATOM 5019 C C . TYR B 1 99 ? 11.82 13.359 2.127 1 98.75 99 TYR B C 1
ATOM 5021 O O . TYR B 1 99 ? 11.852 13.719 0.947 1 98.75 99 TYR B O 1
ATOM 5029 N N . CYS B 1 100 ? 10.734 12.922 2.701 1 98 100 CYS B N 1
ATOM 5030 C CA . CYS B 1 100 ? 9.5 12.734 1.953 1 98 100 CYS B CA 1
ATOM 5031 C C . CYS B 1 100 ? 8.805 14.07 1.702 1 98 100 CYS B C 1
ATOM 5033 O O . CYS B 1 100 ? 8.016 14.531 2.527 1 98 100 CYS B O 1
ATOM 5035 N N . GLY B 1 101 ? 9.141 14.836 0.573 1 87.56 101 GLY B N 1
ATOM 5036 C CA . GLY B 1 101 ? 8.664 16.141 0.14 1 87.56 101 GLY B CA 1
ATOM 5037 C C . GLY B 1 101 ? 7.195 16.141 -0.247 1 87.56 101 GLY B C 1
ATOM 5038 O O . GLY B 1 101 ? 6.73 15.219 -0.929 1 87.56 101 GLY B O 1
ATOM 5039 N N . ASN B 1 102 ? 6.727 16.656 0.095 1 90.38 102 ASN B N 1
ATOM 5040 C CA . ASN B 1 102 ? 5.824 17.422 0.942 1 90.38 102 ASN B CA 1
ATOM 5041 C C . ASN B 1 102 ? 4.879 18.297 0.113 1 90.38 102 ASN B C 1
ATOM 5043 O O . ASN B 1 102 ? 4.762 18.109 -1.1 1 90.38 102 ASN B O 1
ATOM 5047 N N . GLU B 1 103 ? 3.912 19.172 0.68 1 92.69 103 GLU B N 1
ATOM 5048 C CA . GLU B 1 103 ? 2.84 19.891 0.005 1 92.69 103 GLU B CA 1
ATOM 5049 C C . GLU B 1 103 ? 3.305 21.266 -0.449 1 92.69 103 GLU B C 1
ATOM 5051 O O . GLU B 1 103 ? 2.645 22.281 -0.177 1 92.69 103 GLU B O 1
ATOM 5056 N N . GLY B 1 104 ? 4.461 21.375 -1.104 1 92.25 104 GLY B N 1
ATOM 5057 C CA . GLY B 1 104 ? 5.008 22.625 -1.598 1 92.25 104 GLY B CA 1
ATOM 5058 C C . GLY B 1 104 ? 6.328 22.453 -2.324 1 92.25 104 GLY B C 1
ATOM 5059 O O . GLY B 1 104 ? 6.719 21.344 -2.656 1 92.25 104 GLY B O 1
ATOM 5060 N N . ASP B 1 105 ? 6.98 23.609 -2.613 1 92.62 105 ASP B N 1
ATOM 5061 C CA . ASP B 1 105 ? 8.289 23.609 -3.264 1 92.62 105 ASP B CA 1
ATOM 5062 C C . ASP B 1 105 ? 9.336 22.906 -2.396 1 92.62 105 ASP B C 1
ATOM 5064 O O . ASP B 1 105 ? 9.539 23.281 -1.239 1 92.62 105 ASP B O 1
ATOM 5068 N N . ILE B 1 106 ? 10.016 21.969 -2.986 1 95.56 106 ILE B N 1
ATOM 5069 C CA . ILE B 1 106 ? 10.883 21.094 -2.203 1 95.56 106 ILE B CA 1
ATOM 5070 C C . ILE B 1 106 ? 12.094 21.875 -1.709 1 95.56 106 ILE B C 1
ATOM 5072 O O . ILE B 1 106 ? 12.695 21.531 -0.691 1 95.56 106 ILE B O 1
ATOM 5076 N N . VAL B 1 107 ? 12.484 22.953 -2.35 1 94.19 107 VAL B N 1
ATOM 5077 C CA . VAL B 1 107 ? 13.633 23.75 -1.945 1 94.19 107 VAL B CA 1
ATOM 5078 C C . VAL B 1 107 ? 13.359 24.391 -0.584 1 94.19 107 VAL B C 1
ATOM 5080 O O . VAL B 1 107 ? 14.25 24.469 0.263 1 94.19 107 VAL B O 1
ATOM 5083 N N . TRP B 1 108 ? 12.125 24.828 -0.404 1 90.62 108 TRP B N 1
ATOM 5084 C CA . TRP B 1 108 ? 11.758 25.422 0.876 1 90.62 108 TRP B CA 1
ATOM 5085 C C . TRP B 1 108 ? 11.938 24.422 2.012 1 90.62 108 TRP B C 1
ATOM 5087 O O . TRP B 1 108 ? 12.453 24.766 3.076 1 90.62 108 TRP B O 1
ATOM 5097 N N . PHE B 1 109 ? 11.578 23.203 1.812 1 93.25 109 PHE B N 1
ATOM 5098 C CA . PHE B 1 109 ? 11.703 22.172 2.832 1 93.25 109 PHE B CA 1
ATOM 5099 C C . PHE B 1 109 ? 13.164 21.797 3.041 1 93.25 109 PHE B C 1
ATOM 5101 O O . PHE B 1 109 ? 13.586 21.531 4.172 1 93.25 109 PHE B O 1
ATOM 5108 N N . ALA B 1 110 ? 13.867 21.734 1.972 1 95.44 110 ALA B N 1
ATOM 5109 C CA . ALA B 1 110 ? 15.289 21.422 2.086 1 95.44 110 ALA B CA 1
ATOM 5110 C C . ALA B 1 110 ? 16.016 22.469 2.93 1 95.44 110 ALA B C 1
ATOM 5112 O O . ALA B 1 110 ? 16.875 22.125 3.748 1 95.44 110 ALA B O 1
ATOM 5113 N N . GLN B 1 111 ? 15.609 23.703 2.766 1 92.56 111 GLN B N 1
ATOM 5114 C CA . GLN B 1 111 ? 16.266 24.812 3.459 1 92.56 111 GLN B CA 1
ATOM 5115 C C . GLN B 1 111 ? 15.852 24.859 4.926 1 92.56 111 GLN B C 1
ATOM 5117 O O . GLN B 1 111 ? 16.531 25.484 5.746 1 92.56 111 GLN B O 1
ATOM 5122 N N . ASN B 1 112 ? 14.773 24.203 5.215 1 91.88 112 ASN B N 1
ATOM 5123 C CA . ASN B 1 112 ? 14.25 24.297 6.574 1 91.88 112 ASN B CA 1
ATOM 5124 C C . ASN B 1 112 ? 14.336 22.953 7.309 1 91.88 112 ASN B C 1
ATOM 5126 O O . ASN B 1 112 ? 13.625 22.734 8.289 1 91.88 112 ASN B O 1
ATOM 5130 N N . THR B 1 113 ? 15.133 22.062 6.828 1 96.31 113 THR B N 1
ATOM 5131 C CA . THR B 1 113 ? 15.375 20.781 7.473 1 96.31 113 THR B CA 1
ATOM 5132 C C . THR B 1 113 ? 16.859 20.594 7.746 1 96.31 113 THR B C 1
ATOM 5134 O O . THR B 1 113 ? 17.438 19.562 7.383 1 96.31 113 THR B O 1
ATOM 5137 N N . GLY B 1 114 ? 17.438 21.562 8.484 1 97.19 114 GLY B N 1
ATOM 5138 C CA . GLY B 1 114 ? 18.859 21.578 8.773 1 97.19 114 GLY B CA 1
ATOM 5139 C C . GLY B 1 114 ? 19.344 20.328 9.461 1 97.19 114 GLY B C 1
ATOM 5140 O O . GLY B 1 114 ? 20.484 19.891 9.234 1 97.19 114 GLY B O 1
ATOM 5141 N N . PHE B 1 115 ? 18.547 19.656 10.273 1 98.19 115 PHE B N 1
ATOM 5142 C CA . PHE B 1 115 ? 18.891 18.453 11.031 1 98.19 115 PHE B CA 1
ATOM 5143 C C . PHE B 1 115 ? 19.453 17.375 10.117 1 98.19 115 PHE B C 1
ATOM 5145 O O . PHE B 1 115 ? 20.484 16.781 10.414 1 98.19 115 PHE B O 1
ATOM 5152 N N . VAL B 1 116 ? 18.781 17.125 8.93 1 98.62 116 VAL B N 1
ATOM 5153 C CA . VAL B 1 116 ? 19.156 16.062 8 1 98.62 116 VAL B CA 1
ATOM 5154 C C . VAL B 1 116 ? 20.531 16.359 7.414 1 98.62 116 VAL B C 1
ATOM 5156 O O . VAL B 1 116 ? 21.391 15.477 7.328 1 98.62 116 VAL B O 1
ATOM 5159 N N . TRP B 1 117 ? 20.781 17.625 7.062 1 98.12 117 TRP B N 1
ATOM 5160 C CA . TRP B 1 117 ? 22.062 18.062 6.504 1 98.12 117 TRP B CA 1
ATOM 5161 C C . TRP B 1 117 ? 23.172 17.938 7.539 1 98.12 117 TRP B C 1
ATOM 5163 O O . TRP B 1 117 ? 24.281 17.531 7.215 1 98.12 117 TRP B O 1
ATOM 5173 N N . GLU B 1 118 ? 22.859 18.281 8.711 1 97.75 118 GLU B N 1
ATOM 5174 C CA . GLU B 1 118 ? 23.844 18.344 9.781 1 97.75 118 GLU B CA 1
ATOM 5175 C C . GLU B 1 118 ? 24.312 16.938 10.18 1 97.75 118 GLU B C 1
ATOM 5177 O O . GLU B 1 118 ? 25.469 16.75 10.539 1 97.75 118 GLU B O 1
ATOM 5182 N N . ILE B 1 119 ? 23.422 15.938 10.094 1 98.31 119 ILE B N 1
ATOM 5183 C CA . ILE B 1 119 ? 23.797 14.625 10.594 1 98.31 119 ILE B CA 1
ATOM 5184 C C . ILE B 1 119 ? 24.344 13.766 9.453 1 98.31 119 ILE B C 1
ATOM 5186 O O . ILE B 1 119 ? 24.953 12.719 9.68 1 98.31 119 ILE B O 1
ATOM 5190 N N . ALA B 1 120 ? 24.156 14.156 8.242 1 98.25 120 ALA B N 1
ATOM 5191 C CA . ALA B 1 120 ? 24.516 13.375 7.066 1 98.25 120 ALA B CA 1
ATOM 5192 C C . ALA B 1 120 ? 26 13.008 7.098 1 98.25 120 ALA B C 1
ATOM 5194 O O . ALA B 1 120 ? 26.375 11.852 6.867 1 98.25 120 ALA B O 1
ATOM 5195 N N . PRO B 1 121 ? 26.969 13.984 7.414 1 97.75 121 PRO B N 1
ATOM 5196 C CA . PRO B 1 121 ? 28.391 13.633 7.441 1 97.75 121 PRO B CA 1
ATOM 5197 C C . PRO B 1 121 ? 28.703 12.555 8.484 1 97.75 121 PRO B C 1
ATOM 5199 O O . PRO B 1 121 ? 29.531 11.672 8.227 1 97.75 121 PRO B O 1
ATOM 5202 N N . ARG B 1 122 ? 28.016 12.609 9.57 1 97.5 122 ARG B N 1
ATOM 5203 C CA . ARG B 1 122 ? 28.25 11.648 10.641 1 97.5 122 ARG B CA 1
ATOM 5204 C C . ARG B 1 122 ? 27.984 10.227 10.164 1 97.5 122 ARG B C 1
ATOM 5206 O O . ARG B 1 122 ? 28.641 9.281 10.609 1 97.5 122 ARG B O 1
ATOM 5213 N N . PHE B 1 123 ? 27.094 9.992 9.242 1 98.38 123 PHE B N 1
ATOM 5214 C CA . PHE B 1 123 ? 26.656 8.672 8.82 1 98.38 123 PHE B CA 1
ATOM 5215 C C . PHE B 1 123 ? 27.234 8.32 7.449 1 98.38 123 PHE B C 1
ATOM 5217 O O . PHE B 1 123 ? 27.047 7.207 6.957 1 98.38 123 PHE B O 1
ATOM 5224 N N . GLY B 1 124 ? 27.906 9.328 6.836 1 98.31 124 GLY B N 1
ATOM 5225 C CA . GLY B 1 124 ? 28.297 9.109 5.449 1 98.31 124 GLY B CA 1
ATOM 5226 C C . GLY B 1 124 ? 27.109 8.953 4.52 1 98.31 124 GLY B C 1
ATOM 5227 O O . GLY B 1 124 ? 27.094 8.078 3.656 1 98.31 124 GLY B O 1
ATOM 5228 N N . ALA B 1 125 ? 26.125 9.789 4.691 1 98.62 125 ALA B N 1
ATOM 5229 C CA . ALA B 1 125 ? 24.844 9.594 4.031 1 98.62 125 ALA B CA 1
ATOM 5230 C C . ALA B 1 125 ? 24.734 10.453 2.773 1 98.62 125 ALA B C 1
ATOM 5232 O O . ALA B 1 125 ? 25.266 11.562 2.727 1 98.62 125 ALA B O 1
ATOM 5233 N N . MET B 1 126 ? 24.062 9.906 1.831 1 98.44 126 MET B N 1
ATOM 5234 C CA . MET B 1 126 ? 23.484 10.688 0.739 1 98.44 126 MET B CA 1
ATOM 5235 C C . MET B 1 126 ? 22.172 11.32 1.161 1 98.44 126 MET B C 1
ATOM 5237 O O . MET B 1 126 ? 21.375 10.695 1.851 1 98.44 126 MET B O 1
ATOM 5241 N N . VAL B 1 127 ? 22.016 12.586 0.772 1 98.69 127 VAL B N 1
ATOM 5242 C CA . VAL B 1 127 ? 20.766 13.266 1.113 1 98.69 127 VAL B CA 1
ATOM 5243 C C . VAL B 1 127 ? 19.938 13.484 -0.147 1 98.69 127 VAL B C 1
ATOM 5245 O O . VAL B 1 127 ? 20.422 14.008 -1.147 1 98.69 127 VAL B O 1
ATOM 5248 N N . VAL B 1 128 ? 18.672 13.008 -0.102 1 98.88 128 VAL B N 1
ATOM 5249 C CA . VAL B 1 128 ? 17.781 13.117 -1.25 1 98.88 128 VAL B CA 1
ATOM 5250 C C . VAL B 1 128 ? 16.453 13.742 -0.818 1 98.88 128 VAL B C 1
ATOM 5252 O O . VAL B 1 128 ? 15.844 13.312 0.161 1 98.88 128 VAL B O 1
ATOM 5255 N N . PHE B 1 129 ? 16.031 14.797 -1.501 1 98.75 129 PHE B N 1
ATOM 5256 C CA . PHE B 1 129 ? 14.742 15.445 -1.306 1 98.75 129 PHE B CA 1
ATOM 5257 C C . PHE B 1 129 ? 13.891 15.336 -2.564 1 98.75 129 PHE B C 1
ATOM 5259 O O . PHE B 1 129 ? 13.906 16.234 -3.41 1 98.75 129 PHE B O 1
ATOM 5266 N N . PRO B 1 130 ? 13.125 14.25 -2.719 1 98.88 130 PRO B N 1
ATOM 5267 C CA . PRO B 1 130 ? 12.195 14.203 -3.85 1 98.88 130 PRO B CA 1
ATOM 5268 C C . PRO B 1 130 ? 11 15.141 -3.668 1 98.88 130 PRO B C 1
ATOM 5270 O O . PRO B 1 130 ? 10.484 15.273 -2.557 1 98.88 130 PRO B O 1
ATOM 5273 N N . GLU B 1 131 ? 10.641 15.797 -4.75 1 98.38 131 GLU B N 1
ATOM 5274 C CA . GLU B 1 131 ? 9.492 16.703 -4.723 1 98.38 131 GLU B CA 1
ATOM 5275 C C . GLU B 1 131 ? 8.188 15.938 -4.934 1 98.38 131 GLU B C 1
ATOM 5277 O O . GLU B 1 131 ? 8.125 15.023 -5.75 1 98.38 131 GLU B O 1
ATOM 5282 N N . HIS B 1 132 ? 7.234 16.281 -4.191 1 97.94 132 HIS B N 1
ATOM 5283 C CA . HIS B 1 132 ? 5.902 15.703 -4.32 1 97.94 132 HIS B CA 1
ATOM 5284 C C . HIS B 1 132 ? 5.273 16.062 -5.664 1 97.94 132 HIS B C 1
ATOM 5286 O O . HIS B 1 132 ? 5.414 17.188 -6.141 1 97.94 132 HIS B O 1
ATOM 5292 N N . ARG B 1 133 ? 4.645 15.109 -6.238 1 98 133 ARG B N 1
ATOM 5293 C CA . ARG B 1 133 ? 3.92 15.375 -7.477 1 98 133 ARG B CA 1
ATOM 5294 C C . ARG B 1 133 ? 2.967 16.547 -7.309 1 98 133 ARG B C 1
ATOM 5296 O O . ARG B 1 133 ? 2.387 16.734 -6.238 1 98 133 ARG B O 1
ATOM 5303 N N . TYR B 1 134 ? 2.824 17.406 -8.422 1 96.94 134 TYR B N 1
ATOM 5304 C CA . TYR B 1 134 ? 1.876 18.5 -8.562 1 96.94 134 TYR B CA 1
ATOM 5305 C C . TYR B 1 134 ? 2.316 19.719 -7.742 1 96.94 134 TYR B C 1
ATOM 5307 O O . TYR B 1 134 ? 1.642 20.75 -7.734 1 96.94 134 TYR B O 1
ATOM 5315 N N . TYR B 1 135 ? 3.393 19.594 -7.039 1 95.12 135 TYR B N 1
ATOM 5316 C CA . TYR B 1 135 ? 3.947 20.75 -6.332 1 95.12 135 TYR B CA 1
ATOM 5317 C C . TYR B 1 135 ? 5.262 21.188 -6.961 1 95.12 135 TYR B C 1
ATOM 5319 O O . TYR B 1 135 ? 5.906 20.422 -7.68 1 95.12 135 TYR B O 1
ATOM 5327 N N . GLY B 1 136 ? 5.609 22.453 -6.684 1 94.12 136 GLY B N 1
ATOM 5328 C CA . GLY B 1 136 ? 6.863 22.969 -7.203 1 94.12 136 GLY B CA 1
ATOM 5329 C C . GLY B 1 136 ? 7 22.812 -8.703 1 94.12 136 GLY B C 1
ATOM 5330 O O . GLY B 1 136 ? 6.113 23.219 -9.461 1 94.12 136 GLY B O 1
ATOM 5331 N N . GLU B 1 137 ? 8.102 22.156 -9.086 1 96 137 GLU B N 1
ATOM 5332 C CA . GLU B 1 137 ? 8.375 21.984 -10.508 1 96 137 GLU B CA 1
ATOM 5333 C C . GLU B 1 137 ? 7.961 20.594 -10.984 1 96 137 GLU B C 1
ATOM 5335 O O . GLU B 1 137 ? 8.008 20.297 -12.188 1 96 137 GLU B O 1
ATOM 5340 N N . SER B 1 138 ? 7.527 19.781 -10.07 1 97.5 138 SER B N 1
ATOM 5341 C CA . SER B 1 138 ? 7.113 18.422 -10.398 1 97.5 138 SER B CA 1
ATOM 5342 C C . SER B 1 138 ? 5.645 18.375 -10.812 1 97.5 138 SER B C 1
ATOM 5344 O O . SER B 1 138 ? 4.805 17.859 -10.078 1 97.5 138 SER B O 1
ATOM 5346 N N . VAL B 1 139 ? 5.406 18.844 -12.031 1 96.75 139 VAL B N 1
ATOM 5347 C CA . VAL B 1 139 ? 4.023 19.047 -12.461 1 96.75 139 VAL B CA 1
ATOM 5348 C C . VAL B 1 139 ? 3.744 18.203 -13.703 1 96.75 139 VAL B C 1
ATOM 5350 O O . VAL B 1 139 ? 4.453 18.297 -14.703 1 96.75 139 VAL B O 1
ATOM 5353 N N . PRO B 1 140 ? 2.705 17.391 -13.602 1 97.12 140 PRO B N 1
ATOM 5354 C CA . PRO B 1 140 ? 2.285 16.625 -14.789 1 97.12 140 PRO B CA 1
ATOM 5355 C C . PRO B 1 140 ? 1.594 17.5 -15.828 1 97.12 140 PRO B C 1
ATOM 5357 O O . PRO B 1 140 ? 1.282 18.672 -15.555 1 97.12 140 PRO B O 1
ATOM 5360 N N . PHE B 1 141 ? 1.474 16.984 -17.062 1 96.56 141 PHE B N 1
ATOM 5361 C CA . PHE B 1 141 ? 0.695 17.547 -18.172 1 96.56 141 PHE B CA 1
ATOM 5362 C C . PHE B 1 141 ? 1.311 18.844 -18.656 1 96.56 141 PHE B C 1
ATOM 5364 O O . PHE B 1 141 ? 0.608 19.719 -19.188 1 96.56 141 PHE B O 1
ATOM 5371 N N . GLY B 1 142 ? 2.508 19.125 -18.344 1 94.25 142 GLY B N 1
ATOM 5372 C CA . GLY B 1 142 ? 3.285 20.156 -19.016 1 94.25 142 GLY B CA 1
ATOM 5373 C C . GLY B 1 142 ? 3.314 21.469 -18.25 1 94.25 142 GLY B C 1
ATOM 5374 O O . GLY B 1 142 ? 4.285 22.234 -18.344 1 94.25 142 GLY B O 1
ATOM 5375 N N . SER B 1 143 ? 2.232 21.75 -17.5 1 95.06 143 SER B N 1
ATOM 5376 C CA . SER B 1 143 ? 2.193 23 -16.734 1 95.06 143 SER B CA 1
ATOM 5377 C C . SER B 1 143 ? 1.283 22.859 -15.516 1 95.06 143 SER B C 1
ATOM 5379 O O . SER B 1 143 ? 0.421 21.984 -15.469 1 95.06 143 SER B O 1
ATOM 5381 N N . LYS B 1 144 ? 1.514 23.766 -14.602 1 93.81 144 LYS B N 1
ATOM 5382 C CA . LYS B 1 144 ? 0.663 23.781 -13.414 1 93.81 144 LYS B CA 1
ATOM 5383 C C . LYS B 1 144 ? -0.788 24.078 -13.781 1 93.81 144 LYS B C 1
ATOM 5385 O O . LYS B 1 144 ? -1.71 23.484 -13.219 1 93.81 144 LYS B O 1
ATOM 5390 N N . GLU B 1 145 ? -0.99 25 -14.688 1 94.25 145 GLU B N 1
ATOM 5391 C CA . GLU B 1 145 ? -2.33 25.359 -15.148 1 94.25 145 GLU B CA 1
ATOM 5392 C C . GLU B 1 145 ? -3.059 24.141 -15.719 1 94.25 145 GLU B C 1
ATOM 5394 O O . GLU B 1 145 ? -4.23 23.922 -15.422 1 94.25 145 GLU B O 1
ATOM 5399 N N . ALA B 1 146 ? -2.336 23.391 -16.484 1 95.44 146 ALA B N 1
ATOM 5400 C CA . ALA B 1 146 ? -2.922 22.203 -17.094 1 95.44 146 ALA B CA 1
ATOM 5401 C C . ALA B 1 146 ? -3.203 21.125 -16.031 1 95.44 146 ALA B C 1
ATOM 5403 O O . ALA B 1 146 ? -4.25 20.484 -16.062 1 95.44 146 ALA B O 1
ATOM 5404 N N . ALA B 1 147 ? -2.287 20.953 -15.133 1 95.94 147 ALA B N 1
ATOM 5405 C CA . ALA B 1 147 ? -2.381 19.922 -14.102 1 95.94 147 ALA B CA 1
ATOM 5406 C C . ALA B 1 147 ? -3.527 20.203 -13.141 1 95.94 147 ALA B C 1
ATOM 5408 O O . ALA B 1 147 ? -4.137 19.281 -12.594 1 95.94 147 ALA B O 1
ATOM 5409 N N . TYR B 1 148 ? -3.854 21.484 -12.961 1 94.06 148 TYR B N 1
ATOM 5410 C CA . TYR B 1 148 ? -4.848 21.891 -11.969 1 94.06 148 TYR B CA 1
ATOM 5411 C C . TYR B 1 148 ? -6.168 22.25 -12.633 1 94.06 148 TYR B C 1
ATOM 5413 O O . TYR B 1 148 ? -7.035 22.875 -12.016 1 94.06 148 TYR B O 1
ATOM 5421 N N . LYS B 1 149 ? -6.332 21.891 -13.836 1 93.94 149 LYS B N 1
ATOM 5422 C CA . LYS B 1 149 ? -7.457 22.344 -14.648 1 93.94 149 LYS B CA 1
ATOM 5423 C C . LYS B 1 149 ? -8.773 21.781 -14.133 1 93.94 149 LYS B C 1
ATOM 5425 O O . LYS B 1 149 ? -9.789 22.484 -14.117 1 93.94 149 LYS B O 1
ATOM 5430 N N . ASN B 1 150 ? -8.812 20.531 -13.859 1 93.12 150 ASN B N 1
ATOM 5431 C CA . ASN B 1 150 ? -10.031 19.859 -13.398 1 93.12 150 ASN B CA 1
ATOM 5432 C C . ASN B 1 150 ? -9.711 18.562 -12.664 1 93.12 150 ASN B C 1
ATOM 5434 O O . ASN B 1 150 ? -8.547 18.188 -12.539 1 93.12 150 ASN B O 1
ATOM 5438 N N . ALA B 1 151 ? -10.695 17.891 -12.211 1 93.06 151 ALA B N 1
ATOM 5439 C CA . ALA B 1 151 ? -10.539 16.703 -11.383 1 93.06 151 ALA B CA 1
ATOM 5440 C C . ALA B 1 151 ? -9.883 15.57 -12.172 1 93.06 151 ALA B C 1
ATOM 5442 O O . ALA B 1 151 ? -9.164 14.742 -11.609 1 93.06 151 ALA B O 1
ATOM 5443 N N . SER B 1 152 ? -10.094 15.516 -13.43 1 93.31 152 SER B N 1
ATOM 5444 C CA . SER B 1 152 ? -9.523 14.461 -14.258 1 93.31 152 SER B CA 1
ATOM 5445 C C . SER B 1 152 ? -8 14.578 -14.32 1 93.31 152 SER B C 1
ATOM 5447 O O . SER B 1 152 ? -7.305 13.57 -14.453 1 93.31 152 SER B O 1
ATOM 5449 N N . MET B 1 153 ? -7.52 15.789 -14.289 1 94.5 153 MET B N 1
ATOM 5450 C CA . MET B 1 153 ? -6.078 16.031 -14.328 1 94.5 153 MET B CA 1
ATOM 5451 C C . MET B 1 153 ? -5.488 15.992 -12.922 1 94.5 153 MET B C 1
ATOM 5453 O O . MET B 1 153 ? -4.41 15.43 -12.711 1 94.5 153 MET B O 1
ATOM 5457 N N . LEU B 1 154 ? -6.219 16.484 -11.922 1 95.56 154 LEU B N 1
ATOM 5458 C CA . LEU B 1 154 ? -5.762 16.609 -10.539 1 95.56 154 LEU B CA 1
ATOM 5459 C C . LEU B 1 154 ? -5.945 15.297 -9.781 1 95.56 154 LEU B C 1
ATOM 5461 O O . LEU B 1 154 ? -5.383 15.117 -8.703 1 95.56 154 LEU B O 1
ATOM 5465 N N . GLY B 1 155 ? -6.598 14.414 -10.391 1 96.25 155 GLY B N 1
ATOM 5466 C CA . GLY B 1 155 ? -7.035 13.203 -9.711 1 96.25 155 GLY B CA 1
ATOM 5467 C C . GLY B 1 155 ? -5.887 12.328 -9.25 1 96.25 155 GLY B C 1
ATOM 5468 O O . GLY B 1 155 ? -6.062 11.469 -8.383 1 96.25 155 GLY B O 1
ATOM 5469 N N . PHE B 1 156 ? -4.645 12.594 -9.734 1 97.19 156 PHE B N 1
ATOM 5470 C CA . PHE B 1 156 ? -3.49 11.766 -9.406 1 97.19 156 PHE B CA 1
ATOM 5471 C C . PHE B 1 156 ? -2.662 12.406 -8.297 1 97.19 156 PHE B C 1
ATOM 5473 O O . PHE B 1 156 ? -1.63 11.867 -7.895 1 97.19 156 PHE B O 1
ATOM 5480 N N . LEU B 1 157 ? -3.098 13.562 -7.805 1 97.69 157 LEU B N 1
ATOM 5481 C CA . LEU B 1 157 ? -2.477 14.195 -6.645 1 97.69 157 LEU B CA 1
ATOM 5482 C C . LEU B 1 157 ? -3.01 13.594 -5.348 1 97.69 157 LEU B C 1
ATOM 5484 O O . LEU B 1 157 ? -4.027 14.055 -4.82 1 97.69 157 LEU B O 1
ATOM 5488 N N . ASN B 1 158 ? -2.334 12.586 -4.879 1 97.75 158 ASN B N 1
ATOM 5489 C CA . ASN B 1 158 ? -2.705 11.945 -3.625 1 97.75 158 ASN B CA 1
ATOM 5490 C C . ASN B 1 158 ? -1.514 11.234 -2.984 1 97.75 158 ASN B C 1
ATOM 5492 O O . ASN B 1 158 ? -0.446 11.133 -3.592 1 97.75 158 ASN B O 1
ATOM 5496 N N . ALA B 1 159 ? -1.633 10.789 -1.816 1 98.38 159 ALA B N 1
ATOM 5497 C CA . ALA B 1 159 ? -0.546 10.258 -0.999 1 98.38 159 ALA B CA 1
ATOM 5498 C C . ALA B 1 159 ? -0.012 8.953 -1.577 1 98.38 159 ALA B C 1
ATOM 5500 O O . ALA B 1 159 ? 1.199 8.719 -1.586 1 98.38 159 ALA B O 1
ATOM 5501 N N . GLU B 1 160 ? -0.878 8.047 -2.07 1 98.38 160 GLU B N 1
ATOM 5502 C CA . GLU B 1 160 ? -0.436 6.75 -2.574 1 98.38 160 GLU B CA 1
ATOM 5503 C C . GLU B 1 160 ? 0.456 6.91 -3.803 1 98.38 160 GLU B C 1
ATOM 5505 O O . GLU B 1 160 ? 1.498 6.262 -3.908 1 98.38 160 GLU B O 1
ATOM 5510 N N . GLN B 1 161 ? -0.011 7.785 -4.727 1 98.5 161 GLN B N 1
ATOM 5511 C CA . GLN B 1 161 ? 0.804 8.062 -5.906 1 98.5 161 GLN B CA 1
ATOM 5512 C C . GLN B 1 161 ? 2.146 8.672 -5.512 1 98.5 161 GLN B C 1
ATOM 5514 O O . GLN B 1 161 ? 3.182 8.328 -6.09 1 98.5 161 GLN B O 1
ATOM 5519 N N . ALA B 1 162 ? 2.123 9.539 -4.559 1 98.69 162 ALA B N 1
ATOM 5520 C CA . ALA B 1 162 ? 3.357 10.188 -4.117 1 98.69 162 ALA B CA 1
ATOM 5521 C C . ALA B 1 162 ? 4.324 9.172 -3.516 1 98.69 162 ALA B C 1
ATOM 5523 O O . ALA B 1 162 ? 5.523 9.203 -3.795 1 98.69 162 ALA B O 1
ATOM 5524 N N . LEU B 1 163 ? 3.832 8.281 -2.643 1 98.88 163 LEU B N 1
ATOM 5525 C CA . LEU B 1 163 ? 4.676 7.254 -2.043 1 98.88 163 LEU B CA 1
ATOM 5526 C C . LEU B 1 163 ? 5.262 6.34 -3.115 1 98.88 163 LEU B C 1
ATOM 5528 O O . LEU B 1 163 ? 6.43 5.953 -3.037 1 98.88 163 LEU B O 1
ATOM 5532 N N . ALA B 1 164 ? 4.41 5.973 -4.082 1 98.75 164 ALA B N 1
ATOM 5533 C CA . ALA B 1 164 ? 4.895 5.152 -5.188 1 98.75 164 ALA B CA 1
ATOM 5534 C C . ALA B 1 164 ? 5.965 5.887 -5.988 1 98.75 164 ALA B C 1
ATOM 5536 O O . ALA B 1 164 ? 6.926 5.273 -6.461 1 98.75 164 ALA B O 1
ATOM 5537 N N . ASP B 1 165 ? 5.797 7.262 -6.176 1 98.81 165 ASP B N 1
ATOM 5538 C CA . ASP B 1 165 ? 6.84 8.062 -6.805 1 98.81 165 ASP B CA 1
ATOM 5539 C C . ASP B 1 165 ? 8.18 7.867 -6.102 1 98.81 165 ASP B C 1
ATOM 5541 O O . ASP B 1 165 ? 9.203 7.629 -6.754 1 98.81 165 ASP B O 1
ATOM 5545 N N . PHE B 1 166 ? 8.148 8.047 -4.797 1 98.88 166 PHE B N 1
ATOM 5546 C CA . PHE B 1 166 ? 9.383 7.965 -4.02 1 98.88 166 PHE B CA 1
ATOM 5547 C C . PHE B 1 166 ? 10 6.578 -4.129 1 98.88 166 PHE B C 1
ATOM 5549 O O . PHE B 1 166 ? 11.219 6.441 -4.266 1 98.88 166 PHE B O 1
ATOM 5556 N N . ALA B 1 167 ? 9.172 5.543 -4.074 1 98.69 167 ALA B N 1
ATOM 5557 C CA . ALA B 1 167 ? 9.656 4.164 -4.148 1 98.69 167 ALA B CA 1
ATOM 5558 C C . ALA B 1 167 ? 10.328 3.891 -5.484 1 98.69 167 ALA B C 1
ATOM 5560 O O . ALA B 1 167 ? 11.422 3.314 -5.531 1 98.69 167 ALA B O 1
ATOM 5561 N N . VAL B 1 168 ? 9.68 4.312 -6.566 1 98.44 168 VAL B N 1
ATOM 5562 C CA . VAL B 1 168 ? 10.211 4.066 -7.902 1 98.44 168 VAL B CA 1
ATOM 5563 C C . VAL B 1 168 ? 11.484 4.887 -8.109 1 98.44 168 VAL B C 1
ATOM 5565 O O . VAL B 1 168 ? 12.477 4.379 -8.641 1 98.44 168 VAL B O 1
ATOM 5568 N N . LEU B 1 169 ? 11.461 6.133 -7.656 1 98.75 169 LEU B N 1
ATOM 5569 C CA . LEU B 1 169 ? 12.617 7.008 -7.812 1 98.75 169 LEU B CA 1
ATOM 5570 C C . LEU B 1 169 ? 13.828 6.441 -7.082 1 98.75 169 LEU B C 1
ATOM 5572 O O . LEU B 1 169 ? 14.922 6.352 -7.656 1 98.75 169 LEU B O 1
ATOM 5576 N N . ILE B 1 170 ? 13.688 6.074 -5.844 1 98.19 170 ILE B N 1
ATOM 5577 C CA . ILE B 1 170 ? 14.812 5.633 -5.035 1 98.19 170 ILE B CA 1
ATOM 5578 C C . ILE B 1 170 ? 15.344 4.301 -5.566 1 98.19 170 ILE B C 1
ATOM 5580 O O . ILE B 1 170 ? 16.547 4.047 -5.531 1 98.19 170 ILE B O 1
ATOM 5584 N N . THR B 1 171 ? 14.422 3.418 -6.016 1 97 171 THR B N 1
ATOM 5585 C CA . THR B 1 171 ? 14.844 2.156 -6.613 1 97 171 THR B CA 1
ATOM 5586 C C . THR B 1 171 ? 15.711 2.404 -7.848 1 97 171 THR B C 1
ATOM 5588 O O . THR B 1 171 ? 16.75 1.776 -8.016 1 97 171 THR B O 1
ATOM 5591 N N . ASP B 1 172 ? 15.258 3.311 -8.695 1 97.12 172 ASP B N 1
ATOM 5592 C CA . ASP B 1 172 ? 16.016 3.662 -9.891 1 97.12 172 ASP B CA 1
ATOM 5593 C C . ASP B 1 172 ? 17.344 4.324 -9.523 1 97.12 172 ASP B C 1
ATOM 5595 O O . ASP B 1 172 ? 18.375 4.031 -10.133 1 97.12 172 ASP B O 1
ATOM 5599 N N . LEU B 1 173 ? 17.312 5.242 -8.578 1 97.94 173 LEU B N 1
ATOM 5600 C CA . LEU B 1 173 ? 18.5 5.957 -8.133 1 97.94 173 LEU B CA 1
ATOM 5601 C C . LEU B 1 173 ? 19.547 4.988 -7.594 1 97.94 173 LEU B C 1
ATOM 5603 O O . LEU B 1 173 ? 20.734 5.125 -7.895 1 97.94 173 LEU B O 1
ATOM 5607 N N . LYS B 1 174 ? 19.141 4.027 -6.824 1 96.81 174 LYS B N 1
ATOM 5608 C CA . LYS B 1 174 ? 20.047 3.035 -6.258 1 96.81 174 LYS B CA 1
ATOM 5609 C C . LYS B 1 174 ? 20.719 2.213 -7.355 1 96.81 174 LYS B C 1
ATOM 5611 O O . LYS B 1 174 ? 21.922 1.935 -7.285 1 96.81 174 LYS B O 1
ATOM 5616 N N . GLN B 1 175 ? 19.953 1.827 -8.32 1 94.69 175 GLN B N 1
ATOM 5617 C CA . GLN B 1 175 ? 20.516 1.061 -9.422 1 94.69 175 GLN B CA 1
ATOM 5618 C C . GLN B 1 175 ? 21.547 1.88 -10.195 1 94.69 175 GLN B C 1
ATOM 5620 O O . GLN B 1 175 ? 22.625 1.384 -10.516 1 94.69 175 GLN B O 1
ATOM 5625 N N . ASN B 1 176 ? 21.234 3.131 -10.461 1 96 176 ASN B N 1
ATOM 5626 C CA . ASN B 1 176 ? 22.094 3.998 -11.266 1 96 176 ASN B CA 1
ATOM 5627 C C . ASN B 1 176 ? 23.391 4.336 -10.547 1 96 176 ASN B C 1
ATOM 5629 O O . ASN B 1 176 ? 24.438 4.531 -11.18 1 96 176 ASN B O 1
ATOM 5633 N N . LEU B 1 177 ? 23.344 4.359 -9.203 1 96.44 177 LEU B N 1
ATOM 5634 C CA . LEU B 1 177 ? 24.5 4.758 -8.422 1 96.44 177 LEU B CA 1
ATOM 5635 C C . LEU B 1 177 ? 25.188 3.541 -7.801 1 96.44 177 LEU B C 1
ATOM 5637 O O . LEU B 1 177 ? 26.047 3.686 -6.941 1 96.44 177 LEU B O 1
ATOM 5641 N N . SER B 1 178 ? 24.75 2.32 -8.211 1 94.88 178 SER B N 1
ATOM 5642 C CA . SER B 1 178 ? 25.25 1.084 -7.625 1 94.88 178 SER B CA 1
ATOM 5643 C C . SER B 1 178 ? 25.172 1.116 -6.105 1 94.88 178 SER B C 1
ATOM 5645 O O . SER B 1 178 ? 26.141 0.804 -5.41 1 94.88 178 SER B O 1
ATOM 5647 N N . ALA B 1 179 ? 24 1.57 -5.66 1 96.06 179 ALA B N 1
ATOM 5648 C CA . ALA B 1 179 ? 23.75 1.77 -4.238 1 96.06 179 ALA B CA 1
ATOM 5649 C C . ALA B 1 179 ? 22.656 0.826 -3.738 1 96.06 179 ALA B C 1
ATOM 5651 O O . ALA B 1 179 ? 21.938 1.151 -2.797 1 96.06 179 ALA B O 1
ATOM 5652 N N . GLU B 1 180 ? 22.469 -0.33 -4.328 1 92.81 180 GLU B N 1
ATOM 5653 C CA . GLU B 1 180 ? 21.375 -1.238 -4.016 1 92.81 180 GLU B CA 1
ATOM 5654 C C . GLU B 1 180 ? 21.469 -1.75 -2.58 1 92.81 180 GLU B C 1
ATOM 5656 O O . GLU B 1 180 ? 20.453 -2.02 -1.939 1 92.81 180 GLU B O 1
ATOM 5661 N N . ALA B 1 181 ? 22.656 -1.766 -2.088 1 92.06 181 ALA B N 1
ATOM 5662 C CA . ALA B 1 181 ? 22.875 -2.289 -0.741 1 92.06 181 ALA B CA 1
ATOM 5663 C C . ALA B 1 181 ? 22.766 -1.181 0.302 1 92.06 181 ALA B C 1
ATOM 5665 O O . ALA B 1 181 ? 22.766 -1.449 1.506 1 92.06 181 ALA B O 1
ATOM 5666 N N . CYS B 1 182 ? 22.625 0.05 -0.07 1 97 182 CYS B N 1
ATOM 5667 C CA . CYS B 1 182 ? 22.562 1.18 0.851 1 97 182 CYS B CA 1
ATOM 5668 C C . CYS B 1 182 ? 21.203 1.259 1.53 1 97 182 CYS B C 1
ATOM 5670 O O . CYS B 1 182 ? 20.172 1.267 0.858 1 97 182 CYS B O 1
ATOM 5672 N N . PRO B 1 183 ? 21.203 1.285 2.891 1 97.5 183 PRO B N 1
ATOM 5673 C CA . PRO B 1 183 ? 19.906 1.428 3.568 1 97.5 183 PRO B CA 1
ATOM 5674 C C . PRO B 1 183 ? 19.312 2.824 3.412 1 97.5 183 PRO B C 1
ATOM 5676 O O . PRO B 1 183 ? 20.047 3.809 3.309 1 97.5 183 PRO B O 1
ATOM 5679 N N . VAL B 1 184 ? 18.016 2.916 3.381 1 98.69 184 VAL B N 1
ATOM 5680 C CA . VAL B 1 184 ? 17.297 4.184 3.258 1 98.69 184 VAL B CA 1
ATOM 5681 C C . VAL B 1 184 ? 16.625 4.527 4.586 1 98.69 184 VAL B C 1
ATOM 5683 O O . VAL B 1 184 ? 15.938 3.689 5.18 1 98.69 184 VAL B O 1
ATOM 5686 N N . VAL B 1 185 ? 16.812 5.66 5.094 1 98.94 185 VAL B N 1
ATOM 5687 C CA . VAL B 1 185 ? 16.109 6.211 6.242 1 98.94 185 VAL B CA 1
ATOM 5688 C C . VAL B 1 185 ? 15.242 7.387 5.801 1 98.94 185 VAL B C 1
ATOM 5690 O O . VAL B 1 185 ? 15.719 8.289 5.109 1 98.94 185 VAL B O 1
ATOM 5693 N N . LEU B 1 186 ? 13.992 7.348 6.191 1 98.94 186 LEU B N 1
ATOM 5694 C CA . LEU B 1 186 ? 13.031 8.359 5.777 1 98.94 186 LEU B CA 1
ATOM 5695 C C . LEU B 1 186 ? 12.914 9.461 6.824 1 98.94 186 LEU B C 1
ATOM 5697 O O . LEU B 1 186 ? 12.969 9.195 8.023 1 98.94 186 LEU B O 1
ATOM 5701 N N . PHE B 1 187 ? 12.758 10.672 6.328 1 98.94 187 PHE B N 1
ATOM 5702 C CA . PHE B 1 187 ? 12.492 11.844 7.156 1 98.94 187 PHE B CA 1
ATOM 5703 C C . PHE B 1 187 ? 11.297 12.625 6.629 1 98.94 187 PHE B C 1
ATOM 5705 O O . PHE B 1 187 ? 11 12.578 5.434 1 98.94 187 PHE B O 1
ATOM 5712 N N . GLY B 1 188 ? 10.609 13.305 7.469 1 98.5 188 GLY B N 1
ATOM 5713 C CA . GLY B 1 188 ? 9.547 14.203 7.043 1 98.5 188 GLY B CA 1
ATOM 5714 C C . GLY B 1 188 ? 8.906 14.953 8.195 1 98.5 188 GLY B C 1
ATOM 5715 O O . GLY B 1 188 ? 8.906 14.477 9.336 1 98.5 188 GLY B O 1
ATOM 5716 N N . GLY B 1 189 ? 8.383 16.078 7.949 1 97.62 189 GLY B N 1
ATOM 5717 C CA . GLY B 1 189 ? 7.633 16.906 8.891 1 97.62 189 GLY B CA 1
ATOM 5718 C C . GLY B 1 189 ? 6.219 17.188 8.422 1 97.62 189 GLY B C 1
ATOM 5719 O O . GLY B 1 189 ? 5.984 17.406 7.23 1 97.62 189 GLY B O 1
ATOM 5720 N N . SER B 1 190 ? 5.348 17.234 9.367 1 96.69 190 SER B N 1
ATOM 5721 C CA . SER B 1 190 ? 3.961 17.547 9.023 1 96.69 190 SER B CA 1
ATOM 5722 C C . SER B 1 190 ? 3.41 16.531 8.016 1 96.69 190 SER B C 1
ATOM 5724 O O . SER B 1 190 ? 3.467 15.328 8.242 1 96.69 190 SER B O 1
ATOM 5726 N N . TYR B 1 191 ? 2.92 17 6.852 1 97.06 191 TYR B N 1
ATOM 5727 C CA . TYR B 1 191 ? 2.471 16.094 5.801 1 97.06 191 TYR B CA 1
ATOM 5728 C C . TYR B 1 191 ? 3.607 15.188 5.34 1 97.06 191 TYR B C 1
ATOM 5730 O O . TYR B 1 191 ? 3.408 13.984 5.121 1 97.06 191 TYR B O 1
ATOM 5738 N N . GLY B 1 192 ? 4.805 15.734 5.234 1 98 192 GLY B N 1
ATOM 5739 C CA . GLY B 1 192 ? 5.965 14.914 4.941 1 98 192 GLY B CA 1
ATOM 5740 C C . GLY B 1 192 ? 6.227 13.852 5.988 1 98 192 GLY B C 1
ATOM 5741 O O . GLY B 1 192 ? 6.691 12.758 5.668 1 98 192 GLY B O 1
ATOM 5742 N N . GLY B 1 193 ? 5.973 14.219 7.266 1 98.69 193 GLY B N 1
ATOM 5743 C CA . GLY B 1 193 ? 6.078 13.227 8.328 1 98.69 193 GLY B CA 1
ATOM 5744 C C . GLY B 1 193 ? 5.066 12.102 8.195 1 98.69 193 GLY B C 1
ATOM 5745 O O . GLY B 1 193 ? 5.387 10.938 8.453 1 98.69 193 GLY B O 1
ATOM 5746 N N . MET B 1 194 ? 3.805 12.477 7.832 1 98.69 194 MET B N 1
ATOM 5747 C CA . MET B 1 194 ? 2.801 11.453 7.555 1 98.69 194 MET B CA 1
ATOM 5748 C C . MET B 1 194 ? 3.268 10.523 6.441 1 98.69 194 MET B C 1
ATOM 5750 O O . MET B 1 194 ? 3.174 9.297 6.57 1 98.69 194 MET B O 1
ATOM 5754 N N . LEU B 1 195 ? 3.824 11.133 5.371 1 98.81 195 LEU B N 1
ATOM 5755 C CA . LEU B 1 195 ? 4.309 10.352 4.238 1 98.81 195 LEU B CA 1
ATOM 5756 C C . LEU B 1 195 ? 5.453 9.438 4.656 1 98.81 195 LEU B C 1
ATOM 5758 O O . LEU B 1 195 ? 5.52 8.281 4.23 1 98.81 195 LEU B O 1
ATOM 5762 N N . ALA B 1 196 ? 6.367 9.922 5.5 1 98.88 196 ALA B N 1
ATOM 5763 C CA . ALA B 1 196 ? 7.484 9.102 5.953 1 98.88 196 ALA B CA 1
ATOM 5764 C C . ALA B 1 196 ? 6.992 7.891 6.738 1 98.88 196 ALA B C 1
ATOM 5766 O O . ALA B 1 196 ? 7.441 6.766 6.504 1 98.88 196 ALA B O 1
ATOM 5767 N N . ALA B 1 197 ? 6.074 8.141 7.648 1 98.75 197 ALA B N 1
ATOM 5768 C CA . ALA B 1 197 ? 5.52 7.043 8.438 1 98.75 197 ALA B CA 1
ATOM 5769 C C . ALA B 1 197 ? 4.789 6.039 7.547 1 98.75 197 ALA B C 1
ATOM 5771 O O . ALA B 1 197 ? 4.996 4.832 7.664 1 98.75 197 ALA B O 1
ATOM 5772 N N . TRP B 1 198 ? 3.932 6.547 6.676 1 98.69 198 TRP B N 1
ATOM 5773 C CA . TRP B 1 198 ? 3.148 5.688 5.793 1 98.69 198 TRP B CA 1
ATOM 5774 C C . TRP B 1 198 ? 4.055 4.93 4.828 1 98.69 198 TRP B C 1
ATOM 5776 O O . TRP B 1 198 ? 3.785 3.771 4.496 1 98.69 198 TRP B O 1
ATOM 5786 N N . MET B 1 199 ? 5.094 5.609 4.348 1 98.62 199 MET B N 1
ATOM 5787 C CA . MET B 1 199 ? 6.008 4.934 3.439 1 98.62 199 MET B CA 1
ATOM 5788 C C . MET B 1 199 ? 6.723 3.783 4.145 1 98.62 199 MET B C 1
ATOM 5790 O O . MET B 1 199 ? 6.898 2.709 3.564 1 98.62 199 MET B O 1
ATOM 5794 N N . ARG B 1 200 ? 7.156 3.982 5.375 1 98.12 200 ARG B N 1
ATOM 5795 C CA . ARG B 1 200 ? 7.789 2.904 6.129 1 98.12 200 ARG B CA 1
ATOM 5796 C C . ARG B 1 200 ? 6.844 1.718 6.281 1 98.12 200 ARG B C 1
ATOM 5798 O O . ARG B 1 200 ? 7.266 0.563 6.184 1 98.12 200 ARG B O 1
ATOM 5805 N N . LEU B 1 201 ? 5.609 1.982 6.48 1 97 201 LEU B N 1
ATOM 5806 C CA . LEU B 1 201 ? 4.625 0.934 6.727 1 97 201 LEU B CA 1
ATOM 5807 C C . LEU B 1 201 ? 4.266 0.212 5.43 1 97 201 LEU B C 1
ATOM 5809 O O . LEU B 1 201 ? 4.043 -1.001 5.434 1 97 201 LEU B O 1
ATOM 5813 N N . LYS B 1 202 ? 4.25 0.928 4.316 1 97.38 202 LYS B N 1
ATOM 5814 C CA . LYS B 1 202 ? 3.76 0.37 3.059 1 97.38 202 LYS B CA 1
ATOM 5815 C C . LYS B 1 202 ? 4.906 -0.185 2.219 1 97.38 202 LYS B C 1
ATOM 5817 O O . LYS B 1 202 ? 4.695 -1.048 1.363 1 97.38 202 LYS B O 1
ATOM 5822 N N . TYR B 1 203 ? 6.16 0.358 2.426 1 97.38 203 TYR B N 1
ATOM 5823 C CA . TYR B 1 203 ? 7.312 -0.025 1.617 1 97.38 203 TYR B CA 1
ATOM 5824 C C . TYR B 1 203 ? 8.492 -0.411 2.498 1 97.38 203 TYR B C 1
ATOM 5826 O O . TYR B 1 203 ? 9.586 0.152 2.371 1 97.38 203 TYR B O 1
ATOM 5834 N N . PRO B 1 204 ? 8.289 -1.414 3.316 1 95.81 204 PRO B N 1
ATOM 5835 C CA . PRO B 1 204 ? 9.398 -1.829 4.176 1 95.81 204 PRO B CA 1
ATOM 5836 C C . PRO B 1 204 ? 10.594 -2.354 3.381 1 95.81 204 PRO B C 1
ATOM 5838 O O . PRO B 1 204 ? 11.711 -2.391 3.896 1 95.81 204 PRO B O 1
ATOM 5841 N N . ASN B 1 205 ? 10.367 -2.729 2.133 1 95.69 205 ASN B N 1
ATOM 5842 C CA . ASN B 1 205 ? 11.438 -3.223 1.268 1 95.69 205 ASN B CA 1
ATOM 5843 C C . ASN B 1 205 ? 12.305 -2.086 0.745 1 95.69 205 ASN B C 1
ATOM 5845 O O . ASN B 1 205 ? 13.398 -2.322 0.234 1 95.69 205 ASN B O 1
ATOM 5849 N N . ILE B 1 206 ? 11.812 -0.839 0.916 1 97.19 206 ILE B N 1
ATOM 5850 C CA . ILE B 1 206 ? 12.516 0.318 0.378 1 97.19 206 ILE B CA 1
ATOM 5851 C C . ILE B 1 206 ? 13.281 1.023 1.498 1 97.19 206 ILE B C 1
ATOM 5853 O O . ILE B 1 206 ? 14.406 1.485 1.297 1 97.19 206 ILE B O 1
ATOM 5857 N N . ALA B 1 207 ? 12.688 1.076 2.682 1 97.69 207 ALA B N 1
ATOM 5858 C CA . ALA B 1 207 ? 13.289 1.865 3.758 1 97.69 207 ALA B CA 1
ATOM 5859 C C . ALA B 1 207 ? 13.359 1.06 5.051 1 97.69 207 ALA B C 1
ATOM 5861 O O . ALA B 1 207 ? 12.445 0.296 5.367 1 97.69 207 ALA B O 1
ATOM 5862 N N . ILE B 1 208 ? 14.43 1.368 5.879 1 97.31 208 ILE B N 1
ATOM 5863 C CA . ILE B 1 208 ? 14.664 0.563 7.074 1 97.31 208 ILE B CA 1
ATOM 5864 C C . ILE B 1 208 ? 14.125 1.29 8.305 1 97.31 208 ILE B C 1
ATOM 5866 O O . ILE B 1 208 ? 14.062 0.719 9.391 1 97.31 208 ILE B O 1
ATOM 5870 N N . GLY B 1 209 ? 13.695 2.537 8.141 1 98.38 209 GLY B N 1
ATOM 5871 C CA . GLY B 1 209 ? 13.156 3.318 9.242 1 98.38 209 GLY B CA 1
ATOM 5872 C C . GLY B 1 209 ? 12.703 4.703 8.828 1 98.38 209 GLY B C 1
ATOM 5873 O O . GLY B 1 209 ? 12.914 5.113 7.684 1 98.38 209 GLY B O 1
ATOM 5874 N N . ALA B 1 210 ? 12.039 5.422 9.789 1 98.88 210 ALA B N 1
ATOM 5875 C CA . ALA B 1 210 ? 11.492 6.742 9.484 1 98.88 210 ALA B CA 1
ATOM 5876 C C . ALA B 1 210 ? 11.469 7.625 10.727 1 98.88 210 ALA B C 1
ATOM 5878 O O . ALA B 1 210 ? 11.164 7.152 11.828 1 98.88 210 ALA B O 1
ATOM 5879 N N . LEU B 1 211 ? 11.867 8.805 10.547 1 98.94 211 LEU B N 1
ATOM 5880 C CA . LEU B 1 211 ? 11.594 9.867 11.508 1 98.94 211 LEU B CA 1
ATOM 5881 C C . LEU B 1 211 ? 10.453 10.75 11.031 1 98.94 211 LEU B C 1
ATOM 5883 O O . LEU B 1 211 ? 10.625 11.555 10.109 1 98.94 211 LEU B O 1
ATOM 5887 N N . ALA B 1 212 ? 9.328 10.586 11.648 1 98.88 212 ALA B N 1
ATOM 5888 C CA . ALA B 1 212 ? 8.117 11.344 11.344 1 98.88 212 ALA B CA 1
ATOM 5889 C C . ALA B 1 212 ? 7.875 12.438 12.375 1 98.88 212 ALA B C 1
ATOM 5891 O O . ALA B 1 212 ? 7.387 12.172 13.477 1 98.88 212 ALA B O 1
ATOM 5892 N N . SER B 1 213 ? 8.148 13.672 11.953 1 98.88 213 SER B N 1
ATOM 5893 C CA . SER B 1 213 ? 8.055 14.797 12.875 1 98.88 213 SER B CA 1
ATOM 5894 C C . SER B 1 213 ? 6.734 15.547 12.695 1 98.88 213 SER B C 1
ATOM 5896 O O . SER B 1 213 ? 6.367 15.906 11.578 1 98.88 213 SER B O 1
ATOM 5898 N N . SER B 1 214 ? 6.051 15.781 13.844 1 98.25 214 SER B N 1
ATOM 5899 C CA . SER B 1 214 ? 4.777 16.5 13.828 1 98.25 214 SER B CA 1
ATOM 5900 C C . SER B 1 214 ? 3.832 15.922 12.781 1 98.25 214 SER B C 1
ATOM 5902 O O . SER B 1 214 ? 3.27 16.656 11.969 1 98.25 214 SER B O 1
ATOM 5904 N N . ALA B 1 215 ? 3.723 14.594 12.742 1 98.56 215 ALA B N 1
ATOM 5905 C CA . ALA B 1 215 ? 2.938 13.859 11.75 1 98.56 215 ALA B CA 1
ATOM 5906 C C . ALA B 1 215 ? 1.569 13.477 12.305 1 98.56 215 ALA B C 1
ATOM 5908 O O . ALA B 1 215 ? 1.442 12.492 13.031 1 98.56 215 ALA B O 1
ATOM 5909 N N . PRO B 1 216 ? 0.563 14.211 11.984 1 98.19 216 PRO B N 1
ATOM 5910 C CA . PRO B 1 216 ? -0.748 13.922 12.57 1 98.19 216 PRO B CA 1
ATOM 5911 C C . PRO B 1 216 ? -1.47 12.773 11.867 1 98.19 216 PRO B C 1
ATOM 5913 O O . PRO B 1 216 ? -2.586 12.953 11.375 1 98.19 216 PRO B O 1
ATOM 5916 N N . ILE B 1 217 ? -0.981 11.555 11.93 1 98.56 217 ILE B N 1
ATOM 5917 C CA . ILE B 1 217 ? -1.522 10.406 11.219 1 98.56 217 ILE B CA 1
ATOM 5918 C C . ILE B 1 217 ? -2.787 9.914 11.914 1 98.56 217 ILE B C 1
ATOM 5920 O O . ILE B 1 217 ? -3.463 9.008 11.422 1 98.56 217 ILE B O 1
ATOM 5924 N N . LEU B 1 218 ? -3.162 10.562 13.047 1 98.44 218 LEU B N 1
ATOM 5925 C CA . LEU B 1 218 ? -4.359 10.156 13.773 1 98.44 218 LEU B CA 1
ATOM 5926 C C . LEU B 1 218 ? -5.445 11.227 13.672 1 98.44 218 LEU B C 1
ATOM 5928 O O . LEU B 1 218 ? -6.527 11.078 14.242 1 98.44 218 LEU B O 1
ATOM 5932 N N . GLN B 1 219 ? -5.176 12.32 12.898 1 97.38 219 GLN B N 1
ATOM 5933 C CA . GLN B 1 219 ? -6.121 13.422 12.766 1 97.38 219 GLN B CA 1
ATOM 5934 C C . GLN B 1 219 ? -7.199 13.102 11.734 1 97.38 219 GLN B C 1
ATOM 5936 O O . GLN B 1 219 ? -7.484 13.922 10.859 1 97.38 219 GLN B O 1
ATOM 5941 N N . PHE B 1 220 ? -7.82 11.906 11.781 1 97.19 220 PHE B N 1
ATOM 5942 C CA . PHE B 1 220 ? -8.852 11.484 10.836 1 97.19 220 PHE B CA 1
ATOM 5943 C C . PHE B 1 220 ? -10.109 11.039 11.57 1 97.19 220 PHE B C 1
ATOM 5945 O O . PHE B 1 220 ? -10.172 11.109 12.805 1 97.19 220 PHE B O 1
ATOM 5952 N N . GLU B 1 221 ? -11.117 10.711 10.828 1 92.75 221 GLU B N 1
ATOM 5953 C CA . GLU B 1 221 ? -12.461 10.5 11.359 1 92.75 221 GLU B CA 1
ATOM 5954 C C . GLU B 1 221 ? -12.477 9.391 12.406 1 92.75 221 GLU B C 1
ATOM 5956 O O . GLU B 1 221 ? -11.922 8.312 12.188 1 92.75 221 GLU B O 1
ATOM 5961 N N . ASP B 1 222 ? -13.016 9.641 13.508 1 93.19 222 ASP B N 1
ATOM 5962 C CA . ASP B 1 222 ? -13.344 8.703 14.578 1 93.19 222 ASP B CA 1
ATOM 5963 C C . ASP B 1 222 ? -12.078 8.164 15.25 1 93.19 222 ASP B C 1
ATOM 5965 O O . ASP B 1 222 ? -11.992 6.973 15.547 1 93.19 222 ASP B O 1
ATOM 5969 N N . ILE B 1 223 ? -11.078 9.047 15.422 1 96.5 223 ILE B N 1
ATOM 5970 C CA . ILE B 1 223 ? -9.852 8.625 16.094 1 96.5 223 ILE B CA 1
ATOM 5971 C C . ILE B 1 223 ? -9.562 9.555 17.266 1 96.5 223 ILE B C 1
ATOM 5973 O O . ILE B 1 223 ? -9.375 9.094 18.391 1 96.5 223 ILE B O 1
ATOM 5977 N N . VAL B 1 224 ? -9.555 10.922 17.016 1 96.75 224 VAL B N 1
ATOM 5978 C CA . VAL B 1 224 ? -9.344 11.898 18.078 1 96.75 224 VAL B CA 1
ATOM 5979 C C . VAL B 1 224 ? -10.555 12.828 18.172 1 96.75 224 VAL B C 1
ATOM 5981 O O . VAL B 1 224 ? -11.281 13.008 17.203 1 96.75 224 VAL B O 1
ATOM 5984 N N . PRO B 1 225 ? -10.789 13.43 19.375 1 96.44 225 PRO B N 1
ATOM 5985 C CA . PRO B 1 225 ? -11.883 14.398 19.469 1 96.44 225 PRO B CA 1
ATOM 5986 C C . PRO B 1 225 ? -11.758 15.531 18.453 1 96.44 225 PRO B C 1
ATOM 5988 O O . PRO B 1 225 ? -10.648 16.016 18.203 1 96.44 225 PRO B O 1
ATOM 5991 N N . LEU B 1 226 ? -12.859 16 17.922 1 96.25 226 LEU B N 1
ATOM 5992 C CA . LEU B 1 226 ? -12.875 16.953 16.812 1 96.25 226 LEU B CA 1
ATOM 5993 C C . LEU B 1 226 ? -12.344 18.312 17.266 1 96.25 226 LEU B C 1
ATOM 5995 O O . LEU B 1 226 ? -11.883 19.109 16.438 1 96.25 226 LEU B O 1
ATOM 5999 N N . GLU B 1 227 ? -12.352 18.625 18.562 1 96.38 227 GLU B N 1
ATOM 6000 C CA . GLU B 1 227 ? -11.984 19.938 19.078 1 96.38 227 GLU B CA 1
ATOM 6001 C C . GLU B 1 227 ? -10.492 20.016 19.391 1 96.38 227 GLU B C 1
ATOM 6003 O O . GLU B 1 227 ? -9.969 21.094 19.688 1 96.38 227 GLU B O 1
ATOM 6008 N N . THR B 1 228 ? -9.828 18.906 19.172 1 96.25 228 THR B N 1
ATOM 6009 C CA . THR B 1 228 ? -8.469 18.75 19.672 1 96.25 228 THR B CA 1
ATOM 6010 C C . THR B 1 228 ? -7.559 19.859 19.141 1 96.25 228 THR B C 1
ATOM 6012 O O . THR B 1 228 ? -6.855 20.516 19.906 1 96.25 228 THR B O 1
ATOM 6015 N N . PHE B 1 229 ? -7.543 20.125 17.906 1 96.38 229 PHE B N 1
ATOM 6016 C CA . PHE B 1 229 ? -6.641 21.078 17.281 1 96.38 229 PHE B CA 1
ATOM 6017 C C . PHE B 1 229 ? -6.863 22.484 17.828 1 96.38 229 PHE B C 1
ATOM 6019 O O . PHE B 1 229 ? -5.938 23.094 18.359 1 96.38 229 PHE B O 1
ATOM 6026 N N . TYR B 1 230 ? -8.031 22.969 17.781 1 96.69 230 TYR B N 1
ATOM 6027 C CA . TYR B 1 230 ? -8.336 24.344 18.172 1 96.69 230 TYR B CA 1
ATOM 6028 C C . TYR B 1 230 ? -8.234 24.516 19.688 1 96.69 230 TYR B C 1
ATOM 6030 O O . TYR B 1 230 ? -7.883 25.594 20.156 1 96.69 230 TYR B O 1
ATOM 6038 N N . ASP B 1 231 ? -8.523 23.422 20.391 1 97 231 ASP B N 1
ATOM 6039 C CA . ASP B 1 231 ? -8.312 23.484 21.828 1 97 231 ASP B CA 1
ATOM 6040 C C . ASP B 1 231 ? -6.836 23.703 22.156 1 97 231 ASP B C 1
ATOM 6042 O O . ASP B 1 231 ? -6.508 24.5 23.047 1 97 231 ASP B O 1
ATOM 6046 N N . ILE B 1 232 ? -5.984 23.031 21.438 1 97.38 232 ILE B N 1
ATOM 6047 C CA . ILE B 1 232 ? -4.559 23.156 21.703 1 97.38 232 ILE B CA 1
ATOM 6048 C C . ILE B 1 232 ? -4.094 24.562 21.328 1 97.38 232 ILE B C 1
ATOM 6050 O O . ILE B 1 232 ? -3.338 25.203 22.078 1 97.38 232 ILE B O 1
ATOM 6054 N N . VAL B 1 233 ? -4.562 25.109 20.234 1 97.62 233 VAL B N 1
ATOM 6055 C CA . VAL B 1 233 ? -4.234 26.484 19.859 1 97.62 233 VAL B CA 1
ATOM 6056 C C . VAL B 1 233 ? -4.691 27.438 20.953 1 97.62 233 VAL B C 1
ATOM 6058 O O . VAL B 1 233 ? -3.91 28.25 21.438 1 97.62 233 VAL B O 1
ATOM 6061 N N . SER B 1 234 ? -5.953 27.328 21.359 1 98.06 234 SER B N 1
ATOM 6062 C CA . 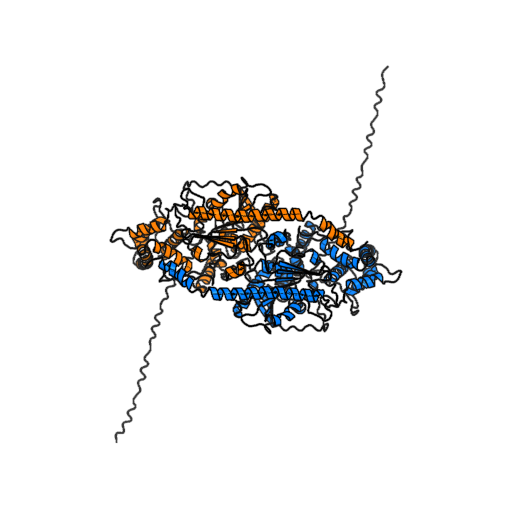SER B 1 234 ? -6.559 28.219 22.344 1 98.06 234 SER B CA 1
ATOM 6063 C C . SER B 1 234 ? -5.84 28.141 23.688 1 98.06 234 SER B C 1
ATOM 6065 O O . SER B 1 234 ? -5.621 29.172 24.344 1 98.06 234 SER B O 1
ATOM 6067 N N . ASN B 1 235 ? -5.504 26.953 24.047 1 97.31 235 ASN B N 1
ATOM 6068 C CA . ASN B 1 235 ? -4.812 26.766 25.312 1 97.31 235 ASN B CA 1
ATOM 6069 C C . ASN B 1 235 ? -3.43 27.406 25.297 1 97.31 235 ASN B C 1
ATOM 6071 O O . ASN B 1 235 ? -2.936 27.844 26.344 1 97.31 235 ASN B O 1
ATOM 6075 N N . GLY B 1 236 ? -2.791 27.469 24.141 1 97.31 236 GLY B N 1
ATOM 6076 C CA . GLY B 1 236 ? -1.522 28.172 24.031 1 97.31 236 GLY B CA 1
ATOM 6077 C C . GLY B 1 236 ? -1.619 29.641 24.375 1 97.31 236 GLY B C 1
ATOM 6078 O O . GLY B 1 236 ? -0.729 30.188 25.031 1 97.31 236 GLY B O 1
ATOM 6079 N N . PHE B 1 237 ? -2.662 30.234 23.969 1 98.44 237 PHE B N 1
ATOM 6080 C CA . PHE B 1 237 ? -2.889 31.641 24.281 1 98.44 237 PHE B CA 1
ATOM 6081 C C . PHE B 1 237 ? -3.322 31.812 25.734 1 98.44 237 PHE B C 1
ATOM 6083 O O . PHE B 1 237 ? -2.855 32.719 26.422 1 98.44 237 PHE B O 1
ATOM 6090 N N . LYS B 1 238 ? -4.191 30.953 26.188 1 97.94 238 LYS B N 1
ATOM 6091 C CA . LYS B 1 238 ? -4.707 31.016 27.547 1 97.94 238 LYS B CA 1
ATOM 6092 C C . LYS B 1 238 ? -3.584 30.875 28.562 1 97.94 238 LYS B C 1
ATOM 6094 O O . LYS B 1 238 ? -3.586 31.547 29.609 1 97.94 238 LYS B O 1
ATOM 6099 N N . ARG B 1 239 ? -2.707 30 28.281 1 96.81 239 ARG B N 1
ATOM 6100 C CA . ARG B 1 239 ? -1.586 29.75 29.188 1 96.81 239 ARG B CA 1
ATOM 6101 C C . ARG B 1 239 ? -0.722 31 29.344 1 96.81 239 ARG B C 1
ATOM 6103 O O . ARG B 1 239 ? -0.149 31.234 30.406 1 96.81 239 ARG B O 1
ATOM 6110 N N . GLU B 1 240 ? -0.601 31.719 28.281 1 97.75 240 GLU B N 1
ATOM 6111 C CA . GLU B 1 240 ? 0.175 32.969 28.359 1 97.75 240 GLU B CA 1
ATOM 6112 C C . GLU B 1 240 ? -0.584 34.031 29.125 1 97.75 240 GLU B C 1
ATOM 6114 O O . GLU B 1 240 ? 0.011 34.812 29.875 1 97.75 240 GLU B O 1
ATOM 6119 N N . SER B 1 241 ? -1.913 34.188 28.781 1 98.25 241 SER B N 1
ATOM 6120 C CA . SER B 1 241 ? -2.736 35.188 29.438 1 98.25 241 SER B CA 1
ATOM 6121 C C . SER B 1 241 ? -4.223 34.906 29.234 1 98.25 241 SER B C 1
ATOM 6123 O O . SER B 1 241 ? -4.703 34.844 28.094 1 98.25 241 SER B O 1
ATOM 6125 N N . SER B 1 242 ? -4.957 34.781 30.328 1 97.56 242 SER B N 1
ATOM 6126 C CA . SER B 1 242 ? -6.402 34.594 30.25 1 97.56 242 SER B CA 1
ATOM 6127 C C . SER B 1 242 ? -7.082 35.844 29.656 1 97.56 242 SER B C 1
ATOM 6129 O O . SER B 1 242 ? -8.102 35.719 28.969 1 97.56 242 SER B O 1
ATOM 6131 N N . THR B 1 243 ? -6.52 37 29.938 1 97.62 243 THR B N 1
ATOM 6132 C CA . THR B 1 243 ? -7.059 38.219 29.391 1 97.62 243 THR B CA 1
ATOM 6133 C C . THR B 1 243 ? -6.891 38.281 27.875 1 97.62 243 THR B C 1
ATOM 6135 O O . THR B 1 243 ? -7.816 38.656 27.156 1 97.62 243 THR B O 1
ATOM 6138 N N . CYS B 1 244 ? -5.719 37.906 27.453 1 98.19 244 CYS B N 1
ATOM 6139 C CA . CYS B 1 244 ? -5.453 37.812 26.031 1 98.19 244 CYS B CA 1
ATOM 6140 C C . CYS B 1 244 ? -6.434 36.875 25.344 1 98.19 244 CYS B C 1
ATOM 6142 O O . CYS B 1 244 ? -7.051 37.219 24.344 1 98.19 244 CYS B O 1
ATOM 6144 N N . PHE B 1 245 ? -6.617 35.656 25.969 1 98.12 245 PHE B N 1
ATOM 6145 C CA . PHE B 1 245 ? -7.574 34.656 25.5 1 98.12 245 PHE B CA 1
ATOM 6146 C C . PHE B 1 245 ? -8.969 35.25 25.375 1 98.12 245 PHE B C 1
ATOM 6148 O O . PHE B 1 245 ? -9.633 35.094 24.344 1 98.12 245 PHE B O 1
ATOM 6155 N N . ASN B 1 246 ? -9.367 35.969 26.344 1 97.5 246 ASN B N 1
ATOM 6156 C CA . ASN B 1 246 ? -10.719 36.531 26.375 1 97.5 246 ASN B CA 1
ATOM 6157 C C . ASN B 1 246 ? -10.883 37.656 25.359 1 97.5 246 ASN B C 1
ATOM 6159 O O . ASN B 1 246 ? -11.953 37.781 24.75 1 97.5 246 ASN B O 1
ATOM 6163 N N . TYR B 1 247 ? -9.891 38.531 25.219 1 98.12 247 TYR B N 1
ATOM 6164 C CA . TYR B 1 247 ? -9.969 39.594 24.219 1 98.12 247 TYR B CA 1
ATOM 6165 C C . TYR B 1 247 ? -10.125 39 22.828 1 98.12 247 TYR B C 1
ATOM 6167 O O . TYR B 1 247 ? -10.914 39.5 22.016 1 98.12 247 TYR B O 1
ATOM 6175 N N . ILE B 1 248 ? -9.359 37.969 22.516 1 98.5 248 ILE B N 1
ATOM 6176 C CA . ILE B 1 248 ? -9.461 37.312 21.219 1 98.5 248 ILE B CA 1
ATOM 6177 C C . ILE B 1 248 ? -10.852 36.719 21.047 1 98.5 248 ILE B C 1
ATOM 6179 O O . ILE B 1 248 ? -11.5 36.906 20.016 1 98.5 248 ILE B O 1
ATOM 6183 N N . LYS B 1 249 ? -11.297 36 22.047 1 97.81 249 LYS B N 1
ATOM 6184 C CA . LYS B 1 249 ? -12.609 35.344 22.016 1 97.81 249 LYS B CA 1
ATOM 6185 C C . LYS B 1 249 ? -13.719 36.375 21.781 1 97.81 249 LYS B C 1
ATOM 6187 O O . LYS B 1 249 ? -14.648 36.125 21 1 97.81 249 LYS B O 1
ATOM 6192 N N . GLN B 1 250 ? -13.641 37.562 22.328 1 97.19 250 GLN B N 1
ATOM 6193 C CA . GLN B 1 250 ? -14.656 38.594 22.234 1 97.19 250 GLN B CA 1
ATOM 6194 C C . GLN B 1 250 ? -14.555 39.344 20.906 1 97.19 250 GLN B C 1
ATOM 6196 O O . GLN B 1 250 ? -15.523 39.938 20.453 1 97.19 250 GLN B O 1
ATOM 6201 N N . SER B 1 251 ? -13.43 39.312 20.375 1 98 251 SER B N 1
ATOM 6202 C CA . SER B 1 251 ? -13.172 40.125 19.188 1 98 251 SER B CA 1
ATOM 6203 C C . SER B 1 251 ? -14.047 39.656 18.016 1 98 251 SER B C 1
ATOM 6205 O O . SER B 1 251 ? -14.414 40.469 17.172 1 98 251 SER B O 1
ATOM 6207 N N . TRP B 1 252 ? -14.367 38.375 17.969 1 97.19 252 TRP B N 1
ATOM 6208 C CA . TRP B 1 252 ? -15.148 37.844 16.859 1 97.19 252 TRP B CA 1
ATOM 6209 C C . TRP B 1 252 ? -16.531 38.5 16.797 1 97.19 252 TRP B C 1
ATOM 6211 O O . TRP B 1 252 ? -16.984 38.906 15.727 1 97.19 252 TRP B O 1
ATOM 6221 N N . ASP B 1 253 ? -17.188 38.594 17.938 1 95.62 253 ASP B N 1
ATOM 6222 C CA . ASP B 1 253 ? -18.484 39.25 18 1 95.62 253 ASP B CA 1
ATOM 6223 C C . ASP B 1 253 ? -18.375 40.719 17.656 1 95.62 253 ASP B C 1
ATOM 6225 O O . ASP B 1 253 ? -19.25 41.281 17 1 95.62 253 ASP B O 1
ATOM 6229 N N . GLU B 1 254 ? -17.328 41.344 18.141 1 97.12 254 GLU B N 1
ATOM 6230 C CA . GLU B 1 254 ? -17.109 42.781 17.844 1 97.12 254 GLU B CA 1
ATOM 6231 C C . GLU B 1 254 ? -16.938 43 16.344 1 97.12 254 GLU B C 1
ATOM 6233 O O . GLU B 1 254 ? -17.422 44 15.812 1 97.12 254 GLU B O 1
ATOM 6238 N N . ILE B 1 255 ? -16.188 42.156 15.719 1 97.56 255 ILE B N 1
ATOM 6239 C CA . ILE B 1 255 ? -15.953 42.25 14.281 1 97.56 255 ILE B CA 1
ATOM 6240 C C . ILE B 1 255 ? -17.266 42.094 13.523 1 97.56 255 ILE B C 1
ATOM 6242 O O . ILE B 1 255 ? -17.578 42.875 12.617 1 97.56 255 ILE B O 1
ATOM 6246 N N . GLU B 1 256 ? -18.016 41.094 13.93 1 95.81 256 GLU B N 1
ATOM 6247 C CA . GLU B 1 256 ? -19.297 40.844 13.266 1 95.81 256 GLU B CA 1
ATOM 6248 C C . GLU B 1 256 ? -20.25 42.031 13.453 1 95.81 256 GLU B C 1
ATOM 6250 O O . GLU B 1 256 ? -20.906 42.469 12.508 1 95.81 256 GLU B O 1
ATOM 6255 N N . SER B 1 257 ? -20.344 42.5 14.633 1 95.62 257 SER B N 1
ATOM 6256 C CA . SER B 1 257 ? -21.219 43.625 14.953 1 95.62 257 SER B CA 1
ATOM 6257 C C . SER B 1 257 ? -20.828 44.875 14.18 1 95.62 257 SER B C 1
ATOM 6259 O O . SER B 1 257 ? -21.688 45.531 13.602 1 95.62 257 SER B O 1
ATOM 6261 N N . LYS B 1 258 ? -19.562 45.156 14.195 1 95.56 258 LYS B N 1
ATOM 6262 C CA . LYS B 1 258 ? -19.078 46.312 13.477 1 95.56 258 LYS B CA 1
ATOM 6263 C C . LYS B 1 258 ? -19.312 46.188 11.977 1 95.56 258 LYS B C 1
ATOM 6265 O O . LYS B 1 258 ? -19.625 47.156 11.297 1 95.56 258 LYS B O 1
ATOM 6270 N N . GLY B 1 259 ? -19.094 45 11.453 1 94.31 259 GLY B N 1
ATOM 6271 C CA . GLY B 1 259 ? -19.25 44.75 10.031 1 94.31 259 GLY B CA 1
ATOM 6272 C C . GLY B 1 259 ? -20.656 45 9.531 1 94.31 259 GLY B C 1
ATOM 6273 O O . GLY B 1 259 ? -20.875 45.281 8.352 1 94.31 259 GLY B O 1
ATOM 6274 N N . GLN B 1 260 ? -21.594 44.906 10.438 1 92.75 260 GLN B N 1
ATOM 6275 C CA . GLN B 1 260 ? -23 45.062 10.078 1 92.75 260 GLN B CA 1
ATOM 6276 C C . GLN B 1 260 ? -23.438 46.5 10.109 1 92.75 260 GLN B C 1
ATOM 6278 O O . GLN B 1 260 ? -24.531 46.844 9.68 1 92.75 260 GLN B O 1
ATOM 6283 N N . THR B 1 261 ? -22.609 47.375 10.586 1 94 261 THR B N 1
ATOM 6284 C CA . THR B 1 261 ? -22.953 48.812 10.648 1 94 261 THR B CA 1
ATOM 6285 C C . THR B 1 261 ? -22.609 49.5 9.336 1 94 261 THR B C 1
ATOM 6287 O O . THR B 1 261 ? -21.891 48.969 8.5 1 94 261 THR B O 1
ATOM 6290 N N . THR B 1 262 ? -23.25 50.781 9.258 1 90.69 262 THR B N 1
ATOM 6291 C CA . THR B 1 262 ? -22.922 51.594 8.094 1 90.69 262 THR B CA 1
ATOM 6292 C C . THR B 1 262 ? -21.438 51.969 8.07 1 90.69 262 THR B C 1
ATOM 6294 O O . THR B 1 262 ? -20.891 52.406 9.078 1 90.69 262 THR B O 1
ATOM 6297 N N . ASP B 1 263 ? -20.734 51.625 7.062 1 93 263 ASP B N 1
ATOM 6298 C CA . ASP B 1 263 ? -19.328 51.906 6.836 1 93 263 ASP B CA 1
ATOM 6299 C C . ASP B 1 263 ? -18.438 51 7.688 1 93 263 ASP B C 1
ATOM 6301 O O . ASP B 1 263 ? -17.281 51.312 7.949 1 93 263 ASP B O 1
ATOM 6305 N N . GLY B 1 264 ? -19.047 50 8.336 1 96.25 264 GLY B N 1
ATOM 6306 C CA . GLY B 1 264 ? -18.344 49.094 9.219 1 96.25 264 GLY B CA 1
ATOM 6307 C C . GLY B 1 264 ? -17.125 48.469 8.57 1 96.25 264 GLY B C 1
ATOM 6308 O O . GLY B 1 264 ? -16.078 48.344 9.195 1 96.25 264 GLY B O 1
ATOM 6309 N N . LEU B 1 265 ? -17.297 48.062 7.352 1 96.69 265 LEU B N 1
ATOM 6310 C CA . LEU B 1 265 ? -16.188 47.406 6.641 1 96.69 265 LEU B CA 1
ATOM 6311 C C . LEU B 1 265 ? -15.055 48.406 6.402 1 96.69 265 LEU B C 1
ATOM 6313 O O . LEU B 1 265 ? -13.883 48.031 6.414 1 96.69 265 LEU B O 1
ATOM 6317 N N . ASP B 1 266 ? -15.383 49.656 6.188 1 96.38 266 ASP B N 1
ATOM 6318 C CA . ASP B 1 266 ? -14.367 50.688 6.07 1 96.38 266 ASP B CA 1
ATOM 6319 C C . ASP B 1 266 ? -13.609 50.875 7.383 1 96.38 266 ASP B C 1
ATOM 6321 O O . ASP B 1 266 ? -12.383 51.031 7.383 1 96.38 266 ASP B O 1
ATOM 6325 N N . PHE B 1 267 ? -14.383 50.938 8.414 1 97.06 267 PHE B N 1
ATOM 6326 C CA . PHE B 1 267 ? -13.789 51.062 9.742 1 97.06 267 PHE B CA 1
ATOM 6327 C C . PHE B 1 267 ? -12.828 49.938 10.031 1 97.06 267 PHE B C 1
ATOM 6329 O O . PHE B 1 267 ? -11.711 50.156 10.5 1 97.06 267 PHE B O 1
ATOM 6336 N N . LEU B 1 268 ? -13.305 48.688 9.766 1 98.06 268 LEU B N 1
ATOM 6337 C CA . LEU B 1 268 ? -12.477 47.5 10 1 98.06 268 LEU B CA 1
ATOM 6338 C C . LEU B 1 268 ? -11.242 47.531 9.109 1 98.06 268 LEU B C 1
ATOM 6340 O O . LEU B 1 268 ? -10.148 47.125 9.547 1 98.06 268 LEU B O 1
ATOM 6344 N N . THR B 1 269 ? -11.375 47.938 7.887 1 96.94 269 THR B N 1
ATOM 6345 C CA . THR B 1 269 ? -10.258 48.062 6.957 1 96.94 269 THR B CA 1
ATOM 6346 C C . THR B 1 269 ? -9.188 48.969 7.52 1 96.94 269 THR B C 1
ATOM 6348 O O . THR B 1 269 ? -7.996 48.656 7.496 1 96.94 269 THR B O 1
ATOM 6351 N N . LYS B 1 270 ? -9.57 50.062 8.062 1 96.62 270 LYS B N 1
ATOM 6352 C CA . LYS B 1 270 ? -8.648 51.062 8.609 1 96.62 270 LYS B CA 1
ATOM 6353 C C . LYS B 1 270 ? -8.023 50.562 9.914 1 96.62 270 LYS B C 1
ATOM 6355 O O . LYS B 1 270 ? -6.824 50.719 10.133 1 96.62 270 LYS B O 1
ATOM 6360 N N . THR B 1 271 ? -8.836 50.031 10.711 1 96.88 271 THR B N 1
ATOM 6361 C CA . THR B 1 271 ? -8.375 49.562 12.016 1 96.88 271 THR B CA 1
ATOM 6362 C C . THR B 1 271 ? -7.289 48.5 11.859 1 96.88 271 THR B C 1
ATOM 6364 O O . THR B 1 271 ? -6.301 48.5 12.594 1 96.88 271 THR B O 1
ATOM 6367 N N . PHE B 1 272 ? -7.48 47.594 10.883 1 97.25 272 PHE B N 1
ATOM 6368 C CA . PHE B 1 272 ? -6.543 46.5 10.711 1 97.25 272 PHE B CA 1
ATOM 6369 C C . PHE B 1 272 ? -5.555 46.781 9.586 1 97.25 272 PHE B C 1
ATOM 6371 O O . PHE B 1 272 ? -4.785 45.938 9.18 1 97.25 272 PHE B O 1
ATOM 6378 N N . ASN B 1 273 ? -5.586 47.969 9.078 1 96.38 273 ASN B N 1
ATOM 6379 C CA . ASN B 1 273 ? -4.605 48.531 8.156 1 96.38 273 ASN B CA 1
ATOM 6380 C C . ASN B 1 273 ? -4.508 47.719 6.871 1 96.38 273 ASN B C 1
ATOM 6382 O O . ASN B 1 273 ? -3.41 47.344 6.453 1 96.38 273 ASN B O 1
ATOM 6386 N N . PHE B 1 274 ? -5.66 47.344 6.258 1 95.31 274 PHE B N 1
ATOM 6387 C CA . PHE B 1 274 ? -5.668 46.688 4.965 1 95.31 274 PHE B CA 1
ATOM 6388 C C . PHE B 1 274 ? -5.492 47.688 3.832 1 95.31 274 PHE B C 1
ATOM 6390 O O . PHE B 1 274 ? -6.004 48.812 3.902 1 95.31 274 PHE B O 1
ATOM 6397 N N . CYS B 1 275 ? -4.805 47.281 2.812 1 94.56 275 CYS B N 1
ATOM 6398 C CA . CYS B 1 275 ? -4.562 48.125 1.667 1 94.56 275 CYS B CA 1
ATOM 6399 C C . CYS B 1 275 ? -5.844 48.375 0.874 1 94.56 275 CYS B C 1
ATOM 6401 O O . CYS B 1 275 ? -6.004 49.406 0.228 1 94.56 275 CYS B O 1
ATOM 6403 N N . GLN B 1 276 ? -6.676 47.344 0.852 1 93.12 276 GLN B N 1
ATOM 6404 C CA . GLN B 1 276 ? -7.949 47.406 0.146 1 93.12 276 GLN B CA 1
ATOM 6405 C C . GLN B 1 276 ? -9.117 47.188 1.101 1 93.12 276 GLN B C 1
ATOM 6407 O O . GLN B 1 276 ? -8.992 46.469 2.088 1 93.12 276 GLN B O 1
ATOM 6412 N N . LYS B 1 277 ? -10.156 47.719 0.676 1 92.88 277 LYS B N 1
ATOM 6413 C CA . LYS B 1 277 ? -11.352 47.594 1.501 1 92.88 277 LYS B CA 1
ATOM 6414 C C . LYS B 1 277 ? -11.781 46.125 1.635 1 92.88 277 LYS B C 1
ATOM 6416 O O . LYS B 1 277 ? -11.797 45.406 0.65 1 92.88 277 LYS B O 1
ATOM 6421 N N . LEU B 1 278 ? -12.117 45.75 2.814 1 94.12 278 LEU B N 1
ATOM 6422 C CA . LEU B 1 278 ? -12.648 44.406 3.064 1 94.12 278 LEU B CA 1
ATOM 6423 C C . LEU B 1 278 ? -13.969 44.219 2.332 1 94.12 278 LEU B C 1
ATOM 6425 O O . LEU B 1 278 ? -14.805 45.125 2.283 1 94.12 278 LEU B O 1
ATOM 6429 N N . LYS B 1 279 ? -14.164 43.062 1.755 1 90.56 279 LYS B N 1
ATOM 6430 C CA . LYS B 1 279 ? -15.414 42.75 1.076 1 90.56 279 LYS B CA 1
ATOM 6431 C C . LYS B 1 279 ? -16.422 42.125 2.045 1 90.56 279 LYS B C 1
ATOM 6433 O O . LYS B 1 279 ? -17.625 42.188 1.798 1 90.56 279 LYS B O 1
ATOM 6438 N N . SER B 1 280 ? -15.938 41.531 3.045 1 91.81 280 SER B N 1
ATOM 6439 C CA . SER B 1 280 ? -16.766 40.906 4.078 1 91.81 280 SER B CA 1
ATOM 6440 C C . SER B 1 280 ? -15.984 40.75 5.383 1 91.81 280 SER B C 1
ATOM 6442 O O . SER B 1 280 ? -14.758 40.812 5.395 1 91.81 280 SER B O 1
ATOM 6444 N N . THR B 1 281 ? -16.688 40.531 6.445 1 93.88 281 THR B N 1
ATOM 6445 C CA . THR B 1 281 ? -16.031 40.219 7.715 1 93.88 281 THR B CA 1
ATOM 6446 C C . THR B 1 281 ? -15.344 38.875 7.66 1 93.88 281 THR B C 1
ATOM 6448 O O . THR B 1 281 ? -14.414 38.594 8.422 1 93.88 281 THR B O 1
ATOM 6451 N N . GLY B 1 282 ? -15.852 38.031 6.715 1 90.38 282 GLY B N 1
ATOM 6452 C CA . GLY B 1 282 ? -15.258 36.719 6.547 1 90.38 282 GLY B CA 1
ATOM 6453 C C . GLY B 1 282 ? -13.781 36.781 6.191 1 90.38 282 GLY B C 1
ATOM 6454 O O . GLY B 1 282 ? -13 35.938 6.637 1 90.38 282 GLY B O 1
ATOM 6455 N N . ASP B 1 283 ? -13.398 37.688 5.426 1 88.5 283 ASP B N 1
ATOM 6456 C CA . ASP B 1 283 ? -12 37.875 5.039 1 88.5 283 ASP B CA 1
ATOM 6457 C C . ASP B 1 283 ? -11.125 38.188 6.258 1 88.5 283 ASP B C 1
ATOM 6459 O O . ASP B 1 283 ? -10.016 37.656 6.379 1 88.5 283 ASP B O 1
ATOM 6463 N N . LEU B 1 284 ? -11.633 39.062 7.039 1 93.31 284 LEU B N 1
ATOM 6464 C CA . LEU B 1 284 ? -10.914 39.406 8.258 1 93.31 284 LEU B CA 1
ATOM 6465 C C . LEU B 1 284 ? -10.844 38.219 9.211 1 93.31 284 LEU B C 1
ATOM 6467 O O . LEU B 1 284 ? -9.805 38 9.836 1 93.31 284 LEU B O 1
ATOM 6471 N N . TRP B 1 285 ? -11.914 37.5 9.258 1 91.94 285 TRP B N 1
ATOM 6472 C CA . TRP B 1 285 ? -11.977 36.312 10.102 1 91.94 285 TRP B CA 1
ATOM 6473 C C . TRP B 1 285 ? -10.898 35.312 9.688 1 91.94 285 TRP B C 1
ATOM 6475 O O . TRP B 1 285 ? -10.156 34.812 10.531 1 91.94 285 TRP B O 1
ATOM 6485 N N . GLY B 1 286 ? -10.867 35.031 8.43 1 89.5 286 GLY B N 1
ATOM 6486 C CA . GLY B 1 286 ? -9.891 34.094 7.93 1 89.5 286 GLY B CA 1
ATOM 6487 C C . GLY B 1 286 ? -8.461 34.531 8.156 1 89.5 286 GLY B C 1
ATOM 6488 O O . GLY B 1 286 ? -7.594 33.688 8.477 1 89.5 286 GLY B O 1
ATOM 6489 N N . TRP B 1 287 ? -8.258 35.75 8 1 90.62 287 TRP B N 1
ATOM 6490 C CA . TRP B 1 287 ? -6.941 36.344 8.18 1 90.62 287 TRP B CA 1
ATOM 6491 C C . TRP B 1 287 ? -6.477 36.219 9.625 1 90.62 287 TRP B C 1
ATOM 6493 O O . TRP B 1 287 ? -5.324 35.844 9.883 1 90.62 287 TRP B O 1
ATOM 6503 N N . LEU B 1 288 ? -7.328 36.469 10.586 1 94.75 288 LEU B N 1
ATOM 6504 C CA . LEU B 1 288 ? -7.02 36.375 12.008 1 94.75 288 LEU B CA 1
ATOM 6505 C C . LEU B 1 288 ? -6.855 34.906 12.422 1 94.75 288 LEU B C 1
ATOM 6507 O O . LEU B 1 288 ? -5.914 34.562 13.133 1 94.75 288 LEU B O 1
ATOM 6511 N N . GLU B 1 289 ? -7.754 34.094 11.977 1 93.31 289 GLU B N 1
ATOM 6512 C CA . GLU B 1 289 ? -7.715 32.656 12.312 1 93.31 289 GLU B CA 1
ATOM 6513 C C . GLU B 1 289 ? -6.41 32.031 11.852 1 93.31 289 GLU B C 1
ATOM 6515 O O . GLU B 1 289 ? -5.805 31.25 12.586 1 93.31 289 GLU B O 1
ATOM 6520 N N . SER B 1 290 ? -6 32.344 10.648 1 90.69 290 SER B N 1
ATOM 6521 C CA . SER B 1 290 ? -4.754 31.797 10.109 1 90.69 290 SER B CA 1
ATOM 6522 C C . SER B 1 290 ? -3.564 32.188 10.977 1 90.69 290 SER B C 1
ATOM 6524 O O . SER B 1 290 ? -2.701 31.375 11.281 1 90.69 290 SER B O 1
ATOM 6526 N N . ALA B 1 291 ? -3.551 33.438 11.367 1 93.62 291 ALA B N 1
ATOM 6527 C CA . ALA B 1 291 ? -2.451 33.906 12.195 1 93.62 291 ALA B CA 1
ATOM 6528 C C . ALA B 1 291 ? -2.369 33.156 13.508 1 93.62 291 ALA B C 1
ATOM 6530 O O . ALA B 1 291 ? -1.288 32.719 13.922 1 93.62 291 ALA B O 1
ATOM 6531 N N . TYR B 1 292 ? -3.492 33 14.18 1 96.12 292 TYR B N 1
ATOM 6532 C CA . TYR B 1 292 ? -3.502 32.312 15.477 1 96.12 292 TYR B CA 1
ATOM 6533 C C . TYR B 1 292 ? -3.041 30.875 15.344 1 96.12 292 TYR B C 1
ATOM 6535 O O . TYR B 1 292 ? -2.26 30.391 16.156 1 96.12 292 TYR B O 1
ATOM 6543 N N . SER B 1 293 ? -3.479 30.203 14.312 1 94.19 293 SER B N 1
ATOM 6544 C CA . SER B 1 293 ? -3.127 28.797 14.094 1 94.19 293 SER B CA 1
ATOM 6545 C C . SER B 1 293 ? -1.646 28.656 13.766 1 94.19 293 SER B C 1
ATOM 6547 O O . SER B 1 293 ? -0.973 27.766 14.297 1 94.19 293 SER B O 1
ATOM 6549 N N . TYR B 1 294 ? -1.16 29.5 12.922 1 94.12 294 TYR B N 1
ATOM 6550 C CA . TYR B 1 294 ? 0.241 29.422 12.531 1 94.12 294 TYR B CA 1
ATOM 6551 C C . TYR B 1 294 ? 1.157 29.812 13.68 1 94.12 294 TYR B C 1
ATOM 6553 O O . TYR B 1 294 ? 2.234 29.25 13.852 1 94.12 294 TYR B O 1
ATOM 6561 N N . LEU B 1 295 ? 0.72 30.828 14.438 1 96 295 LEU B N 1
ATOM 6562 C CA . LEU B 1 295 ? 1.485 31.219 15.625 1 96 295 LEU B CA 1
ATOM 6563 C C . LEU B 1 295 ? 1.637 30.031 16.578 1 96 295 LEU B C 1
ATOM 6565 O O . LEU B 1 295 ? 2.713 29.812 17.141 1 96 295 LEU B O 1
ATOM 6569 N N . ALA B 1 296 ? 0.561 29.297 16.75 1 96.69 296 ALA B N 1
ATOM 6570 C CA . ALA B 1 296 ? 0.625 28.125 17.609 1 96.69 296 ALA B CA 1
ATOM 6571 C C . ALA B 1 296 ? 1.594 27.094 17.047 1 96.69 296 ALA B C 1
ATOM 6573 O O . ALA B 1 296 ? 2.352 26.469 17.812 1 9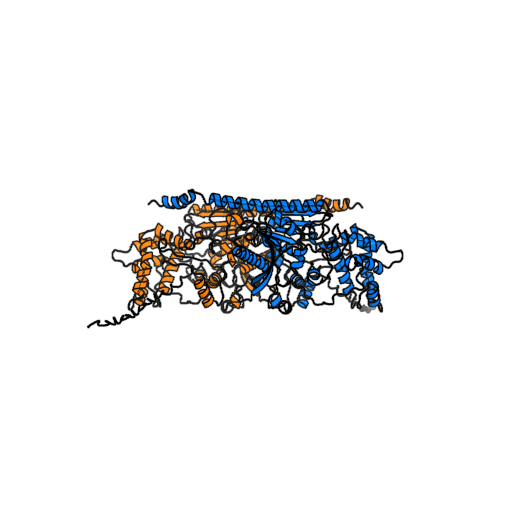6.69 296 ALA B O 1
ATOM 6574 N N . MET B 1 297 ? 1.617 26.844 15.789 1 95.69 297 MET B N 1
ATOM 6575 C CA . MET B 1 297 ? 2.482 25.859 15.148 1 95.69 297 MET B CA 1
ATOM 6576 C C . MET B 1 297 ? 3.951 26.234 15.305 1 95.69 297 MET B C 1
ATOM 6578 O O . MET B 1 297 ? 4.789 25.391 15.594 1 95.69 297 MET B O 1
ATOM 6582 N N . VAL B 1 298 ? 4.227 27.562 15.164 1 95.38 298 VAL B N 1
ATOM 6583 C CA . VAL B 1 298 ? 5.629 27.969 15.156 1 95.38 298 VAL B CA 1
ATOM 6584 C C . VAL B 1 298 ? 5.969 28.688 16.453 1 95.38 298 VAL B C 1
ATOM 6586 O O . VAL B 1 298 ? 6.789 29.609 16.469 1 95.38 298 VAL B O 1
ATOM 6589 N N . ASN B 1 299 ? 5.262 28.375 17.516 1 97.44 299 ASN B N 1
ATOM 6590 C CA . ASN B 1 299 ? 5.578 28.938 18.828 1 97.44 299 ASN B CA 1
ATOM 6591 C C . ASN B 1 299 ? 6.922 28.422 19.328 1 97.44 299 ASN B C 1
ATOM 6593 O O . ASN B 1 299 ? 7.004 27.875 20.438 1 97.44 299 ASN B O 1
ATOM 6597 N N . TYR B 1 300 ? 7.98 28.734 18.609 1 96.88 300 TYR B N 1
ATOM 6598 C CA . TYR B 1 300 ? 9.336 28.281 18.906 1 96.88 300 TYR B CA 1
ATOM 6599 C C . TYR B 1 300 ? 9.938 29.078 20.062 1 96.88 300 TYR B C 1
ATOM 6601 O O . TYR B 1 300 ? 9.555 30.219 20.297 1 96.88 300 TYR B O 1
ATOM 6609 N N . PRO B 1 301 ? 10.891 28.469 20.766 1 96.56 301 PRO B N 1
ATOM 6610 C CA . PRO B 1 301 ? 11.5 29.125 21.922 1 96.56 301 PRO B CA 1
ATOM 6611 C C . PRO B 1 301 ? 12.555 30.156 21.531 1 96.56 301 PRO B C 1
ATOM 6613 O O . PRO B 1 301 ? 13.102 30.844 22.391 1 96.56 301 PRO B O 1
ATOM 6616 N N . TYR B 1 302 ? 12.922 30.297 20.281 1 95.44 302 TYR B N 1
ATOM 6617 C CA . TYR B 1 302 ? 13.883 31.266 19.766 1 95.44 302 TYR B CA 1
ATOM 6618 C C . TYR B 1 302 ? 13.359 31.922 18.5 1 95.44 302 TYR B C 1
ATOM 6620 O O . TYR B 1 302 ? 12.414 31.438 17.875 1 95.44 302 TYR B O 1
ATOM 6628 N N . PRO B 1 303 ? 13.883 33.062 18.156 1 93.94 303 PRO B N 1
ATOM 6629 C CA . PRO B 1 303 ? 13.43 33.719 16.922 1 93.94 303 PRO B CA 1
ATOM 6630 C C . PRO B 1 303 ? 13.594 32.844 15.688 1 93.94 303 PRO B C 1
ATOM 6632 O O . PRO B 1 303 ? 14.586 32.125 15.57 1 93.94 303 PRO B O 1
ATOM 6635 N N . SER B 1 304 ? 12.625 32.906 14.875 1 89.31 304 SER B N 1
ATOM 6636 C CA . SER B 1 304 ? 12.641 32.094 13.664 1 89.31 304 SER B CA 1
ATOM 6637 C C . SER B 1 304 ? 12 32.844 12.5 1 89.31 304 SER B C 1
ATOM 6639 O O . SER B 1 304 ? 11.133 33.688 12.695 1 89.31 304 SER B O 1
ATOM 6641 N N . GLU B 1 305 ? 12.422 32.5 11.328 1 84.5 305 GLU B N 1
ATOM 6642 C CA . GLU B 1 305 ? 11.875 33.094 10.109 1 84.5 305 GLU B CA 1
ATOM 6643 C C . GLU B 1 305 ? 11.227 32.031 9.227 1 84.5 305 GLU B C 1
ATOM 6645 O O . GLU B 1 305 ? 11.023 32.219 8.031 1 84.5 305 GLU B O 1
ATOM 6650 N N . PHE B 1 306 ? 10.969 30.891 9.719 1 80.25 306 PHE B N 1
ATOM 6651 C CA . PHE B 1 306 ? 10.445 29.75 8.984 1 80.25 306 PHE B CA 1
ATOM 6652 C C . PHE B 1 306 ? 9.188 30.125 8.211 1 80.25 306 PHE B C 1
ATOM 6654 O O . PHE B 1 306 ? 9.117 29.922 7 1 80.25 306 PHE B O 1
ATOM 6661 N N . LEU B 1 307 ? 8.195 30.656 8.844 1 84.44 307 LEU B N 1
ATOM 6662 C CA . LEU B 1 307 ? 6.965 31.109 8.195 1 84.44 307 LEU B CA 1
ATOM 6663 C C . LEU B 1 307 ? 6.98 32.625 8.008 1 84.44 307 LEU B C 1
ATOM 6665 O O . LEU B 1 307 ? 6.777 33.094 6.895 1 84.44 307 LEU B O 1
ATOM 6669 N N . MET B 1 308 ? 7.191 33.281 9.102 1 87.25 308 MET B N 1
ATOM 6670 C CA . MET B 1 308 ? 7.34 34.75 9.219 1 87.25 308 MET B CA 1
ATOM 6671 C C . MET B 1 308 ? 8.469 35.094 10.188 1 87.25 308 MET B C 1
ATOM 6673 O O . MET B 1 308 ? 8.859 34.281 11.016 1 87.25 308 MET B O 1
ATOM 6677 N N . PRO B 1 309 ? 9.023 36.25 9.914 1 91 309 PRO B N 1
ATOM 6678 C CA . PRO B 1 309 ? 9.938 36.656 10.977 1 91 309 PRO B CA 1
ATOM 6679 C C . PRO B 1 309 ? 9.242 36.844 12.32 1 91 309 PRO B C 1
ATOM 6681 O O . PRO B 1 309 ? 8.367 37.688 12.469 1 91 309 PRO B O 1
ATOM 6684 N N . LEU B 1 310 ? 9.625 36.031 13.266 1 95.25 310 LEU B N 1
ATOM 6685 C CA . LEU B 1 310 ? 8.945 36.031 14.555 1 95.25 310 LEU B CA 1
ATOM 6686 C C . LEU B 1 310 ? 9.953 36 15.703 1 95.25 310 LEU B C 1
ATOM 6688 O O . LEU B 1 310 ? 11.062 35.5 15.555 1 95.25 310 LEU B O 1
ATOM 6692 N N . PRO B 1 311 ? 9.656 36.656 16.812 1 96.25 311 PRO B N 1
ATOM 6693 C CA . PRO B 1 311 ? 10.469 36.5 18.031 1 96.25 311 PRO B CA 1
ATOM 6694 C C . PRO B 1 311 ? 10.32 35.125 18.656 1 96.25 311 PRO B C 1
ATOM 6696 O O . PRO B 1 311 ? 9.477 34.312 18.234 1 96.25 311 PRO B O 1
ATOM 6699 N N . GLY B 1 312 ? 11.234 34.812 19.578 1 96.12 312 GLY B N 1
ATOM 6700 C CA . GLY B 1 312 ? 10.977 33.625 20.391 1 96.12 312 GLY B CA 1
ATOM 6701 C C . GLY B 1 312 ? 9.695 33.719 21.188 1 96.12 312 GLY B C 1
ATOM 6702 O O . GLY B 1 312 ? 9.328 34.781 21.656 1 96.12 312 GLY B O 1
ATOM 6703 N N . ASN B 1 313 ? 9.008 32.562 21.281 1 97.31 313 ASN B N 1
ATOM 6704 C CA . ASN B 1 313 ? 7.742 32.5 22.016 1 97.31 313 ASN B CA 1
ATOM 6705 C C . ASN B 1 313 ? 6.766 33.562 21.5 1 97.31 313 ASN B C 1
ATOM 6707 O O . ASN B 1 313 ? 6.273 34.375 22.266 1 97.31 313 ASN B O 1
ATOM 6711 N N . PRO B 1 314 ? 6.402 33.469 20.297 1 97.81 314 PRO B N 1
ATOM 6712 C CA . PRO B 1 314 ? 5.633 34.531 19.656 1 97.81 314 PRO B CA 1
ATOM 6713 C C . PRO B 1 314 ? 4.25 34.719 20.281 1 97.81 314 PRO B C 1
ATOM 6715 O O . PRO B 1 314 ? 3.719 35.844 20.312 1 97.81 314 PRO B O 1
ATOM 6718 N N . ILE B 1 315 ? 3.609 33.688 20.766 1 98.56 315 ILE B N 1
ATOM 6719 C CA . ILE B 1 315 ? 2.301 33.844 21.391 1 98.56 315 ILE B CA 1
ATOM 6720 C C . ILE B 1 315 ? 2.424 34.688 22.656 1 98.56 315 ILE B C 1
ATOM 6722 O O . ILE B 1 315 ? 1.543 35.5 22.938 1 98.56 315 ILE B O 1
ATOM 6726 N N . LYS B 1 316 ? 3.475 34.5 23.391 1 98.44 316 LYS B N 1
ATOM 6727 C CA . LYS B 1 316 ? 3.73 35.344 24.547 1 98.44 316 LYS B CA 1
ATOM 6728 C C . LYS B 1 316 ? 3.805 36.812 24.141 1 98.44 316 LYS B C 1
ATOM 6730 O O . LYS B 1 316 ? 3.248 37.688 24.812 1 98.44 316 LYS B O 1
ATOM 6735 N N . GLU B 1 317 ? 4.496 37.062 23.047 1 98.38 317 GLU B N 1
ATOM 6736 C CA . GLU B 1 317 ? 4.625 38.438 22.547 1 98.38 317 GLU B CA 1
ATOM 6737 C C . GLU B 1 317 ? 3.275 38.969 22.094 1 98.38 317 GLU B C 1
ATOM 6739 O O . GLU B 1 317 ? 2.963 40.156 22.344 1 98.38 317 GLU B O 1
ATOM 6744 N N . VAL B 1 318 ? 2.494 38.188 21.422 1 98.62 318 VAL B N 1
ATOM 6745 C CA . VAL B 1 318 ? 1.159 38.594 21 1 98.62 318 VAL B CA 1
ATOM 6746 C C . VAL B 1 318 ? 0.331 39 22.203 1 98.62 318 VAL B C 1
ATOM 6748 O O . VAL B 1 318 ? -0.283 40.062 22.219 1 98.62 318 VAL B O 1
ATOM 6751 N N . CYS B 1 319 ? 0.319 38.188 23.219 1 98.62 319 CYS B N 1
ATOM 6752 C CA . CYS B 1 319 ? -0.493 38.438 24.406 1 98.62 319 CYS B CA 1
ATOM 6753 C C . CYS B 1 319 ? 0.021 39.656 25.172 1 98.62 319 CYS B C 1
ATOM 6755 O O . CYS B 1 319 ? -0.766 40.406 25.75 1 98.62 319 CYS B O 1
ATOM 6757 N N . ARG B 1 320 ? 1.325 39.781 25.234 1 98.44 320 ARG B N 1
ATOM 6758 C CA . ARG B 1 320 ? 1.889 41 25.844 1 98.44 320 ARG B CA 1
ATOM 6759 C C . ARG B 1 320 ? 1.357 42.25 25.188 1 98.44 320 ARG B C 1
ATOM 6761 O O . ARG B 1 320 ? 0.985 43.219 25.859 1 98.44 320 ARG B O 1
ATOM 6768 N N . ARG B 1 321 ? 1.291 42.25 23.891 1 98 321 ARG B N 1
ATOM 6769 C CA . ARG B 1 321 ? 0.839 43.406 23.141 1 98 321 ARG B CA 1
ATOM 6770 C C . ARG B 1 321 ? -0.659 43.625 23.328 1 98 321 ARG B C 1
ATOM 6772 O O . ARG B 1 321 ? -1.114 44.781 23.438 1 98 321 ARG B O 1
ATOM 6779 N N . ILE B 1 322 ? -1.437 42.594 23.297 1 98.19 322 ILE B N 1
ATOM 6780 C CA . ILE B 1 322 ? -2.881 42.688 23.469 1 98.19 322 ILE B CA 1
ATOM 6781 C C . ILE B 1 322 ? -3.188 43.25 24.875 1 98.19 322 ILE B C 1
ATOM 6783 O O . ILE B 1 322 ? -3.998 44.156 25.016 1 98.19 322 ILE B O 1
ATOM 6787 N N . ASP B 1 323 ? -2.512 42.719 25.859 1 97.62 323 ASP B N 1
ATOM 6788 C CA . ASP B 1 323 ? -2.748 43.094 27.25 1 97.62 323 ASP B CA 1
ATOM 6789 C C . ASP B 1 323 ? -2.186 44.469 27.547 1 97.62 323 ASP B C 1
ATOM 6791 O O . ASP B 1 323 ? -2.65 45.156 28.469 1 97.62 323 ASP B O 1
ATOM 6795 N N . GLY B 1 324 ? -1.237 44.844 26.844 1 96.31 324 GLY B N 1
ATOM 6796 C CA . GLY B 1 324 ? -0.499 46.062 27.156 1 96.31 324 GLY B CA 1
ATOM 6797 C C . GLY B 1 324 ? -1.19 47.312 26.672 1 96.31 324 GLY B C 1
ATOM 6798 O O . GLY B 1 324 ? -0.732 48.438 26.938 1 96.31 324 GLY B O 1
ATOM 6799 N N . GLY B 1 325 ? -2.236 47.156 25.969 1 92.75 325 GLY B N 1
ATOM 6800 C CA . GLY B 1 325 ? -2.939 48.375 25.531 1 92.75 325 GLY B CA 1
ATOM 6801 C C . GLY B 1 325 ? -3.371 49.25 26.672 1 92.75 325 GLY B C 1
ATOM 6802 O O . GLY B 1 325 ? -3.773 48.781 27.734 1 92.75 325 GLY B O 1
ATOM 6803 N N . PRO B 1 326 ? -3.244 50.5 26.422 1 92.62 326 PRO B N 1
ATOM 6804 C CA . PRO B 1 326 ? -3.693 51.406 27.469 1 92.62 326 PRO B CA 1
ATOM 6805 C C . PRO B 1 326 ? -5.176 51.25 27.797 1 92.62 326 PRO B C 1
ATOM 6807 O O . PRO B 1 326 ? -5.93 50.688 27.016 1 92.62 326 PRO B O 1
ATOM 6810 N N . THR B 1 327 ? -5.508 51.812 28.953 1 90.94 327 THR B N 1
ATOM 6811 C CA . THR B 1 327 ? -6.91 51.844 29.344 1 90.94 327 THR B CA 1
ATOM 6812 C C . THR B 1 327 ? -7.762 52.531 28.297 1 90.94 327 THR B C 1
ATOM 6814 O O . THR B 1 327 ? -7.391 53.594 27.797 1 90.94 327 THR B O 1
ATOM 6817 N N . GLY B 1 328 ? -8.812 52.062 27.906 1 92.56 328 GLY B N 1
ATOM 6818 C CA . GLY B 1 328 ? -9.719 52.656 26.938 1 92.56 328 GLY B CA 1
ATOM 6819 C C . GLY B 1 328 ? -9.484 52.156 25.531 1 92.56 328 GLY B C 1
ATOM 6820 O O . GLY B 1 328 ? -10.281 52.406 24.625 1 92.56 328 GLY B O 1
ATOM 6821 N N . THR B 1 329 ? -8.383 51.406 25.344 1 95.62 329 THR B N 1
ATOM 6822 C CA . THR B 1 329 ? -8.141 50.812 24.016 1 95.62 329 THR B CA 1
ATOM 6823 C C . THR B 1 329 ? -9.242 49.812 23.656 1 95.62 329 THR B C 1
ATOM 6825 O O . THR B 1 329 ? -9.656 49 24.484 1 95.62 329 THR B O 1
ATOM 6828 N N . SER B 1 330 ? -9.758 49.969 22.469 1 96.75 330 SER B N 1
ATOM 6829 C CA . SER B 1 330 ? -10.82 49.062 22.047 1 96.75 330 SER B CA 1
ATOM 6830 C C . SER B 1 330 ? -10.297 47.656 21.828 1 96.75 330 SER B C 1
ATOM 6832 O O . SER B 1 330 ? -9.094 47.438 21.656 1 96.75 330 SER B O 1
ATOM 6834 N N . ILE B 1 331 ? -11.172 46.719 21.859 1 97.75 331 ILE B N 1
ATOM 6835 C CA . ILE B 1 331 ? -10.828 45.312 21.625 1 97.75 331 ILE B CA 1
ATOM 6836 C C . ILE B 1 331 ? -10.188 45.156 20.25 1 97.75 331 ILE B C 1
ATOM 6838 O O . ILE B 1 331 ? -9.172 44.469 20.109 1 97.75 331 ILE B O 1
ATOM 6842 N N . LEU B 1 332 ? -10.727 45.781 19.25 1 98.12 332 LEU B N 1
ATOM 6843 C CA . LEU B 1 332 ? -10.25 45.625 17.875 1 98.12 332 LEU B CA 1
ATOM 6844 C C . LEU B 1 332 ? -8.836 46.188 17.719 1 98.12 332 LEU B C 1
ATOM 6846 O O . LEU B 1 332 ? -8.008 45.594 17.016 1 98.12 332 LEU B O 1
ATOM 6850 N N . GLU B 1 333 ? -8.578 47.312 18.391 1 97.5 333 GLU B N 1
ATOM 6851 C CA . GLU B 1 333 ? -7.23 47.875 18.359 1 97.5 333 GLU B CA 1
ATOM 6852 C C . GLU B 1 333 ? -6.227 46.969 19.047 1 97.5 333 GLU B C 1
ATOM 6854 O O . GLU B 1 333 ? -5.09 46.812 18.594 1 97.5 333 GLU B O 1
ATOM 6859 N N . ARG B 1 334 ? -6.602 46.375 20.172 1 98.06 334 ARG B N 1
ATOM 6860 C CA . ARG B 1 334 ? -5.75 45.406 20.875 1 98.06 334 ARG B CA 1
ATOM 6861 C C . ARG B 1 334 ? -5.41 44.219 20 1 98.06 334 ARG B C 1
ATOM 6863 O O . ARG B 1 334 ? -4.266 43.75 19.969 1 98.06 334 ARG B O 1
ATOM 6870 N N . ILE B 1 335 ? -6.496 43.719 19.328 1 98.5 335 ILE B N 1
ATOM 6871 C CA . ILE B 1 335 ? -6.324 42.562 18.469 1 98.5 335 ILE B CA 1
ATOM 6872 C C . ILE B 1 335 ? -5.352 42.906 17.344 1 98.5 335 ILE B C 1
ATOM 6874 O O . ILE B 1 335 ? -4.484 42.094 17 1 98.5 335 ILE B O 1
ATOM 6878 N N . TYR B 1 336 ? -5.469 44.062 16.734 1 97.69 336 TYR B N 1
ATOM 6879 C CA . TYR B 1 336 ? -4.562 44.469 15.672 1 97.69 336 TYR B CA 1
ATOM 6880 C C . TYR B 1 336 ? -3.121 44.531 16.172 1 97.69 336 TYR B C 1
ATOM 6882 O O . TYR B 1 336 ? -2.207 44.062 15.484 1 97.69 336 TYR B O 1
ATOM 6890 N N . GLU B 1 337 ? -2.877 45.094 17.359 1 97 337 GLU B N 1
ATOM 6891 C CA . GLU B 1 337 ? -1.532 45.156 17.922 1 97 337 GLU B CA 1
ATOM 6892 C C . GLU B 1 337 ? -0.942 43.781 18.109 1 97 337 GLU B C 1
ATOM 6894 O O . GLU B 1 337 ? 0.251 43.562 17.875 1 97 337 GLU B O 1
ATOM 6899 N N . GLY B 1 338 ? -1.752 42.844 18.547 1 97.81 338 GLY B N 1
ATOM 6900 C CA . GLY B 1 338 ? -1.303 41.5 18.75 1 97.81 338 GLY B CA 1
ATOM 6901 C C . GLY B 1 338 ? -0.96 40.781 17.453 1 97.81 338 GLY B C 1
ATOM 6902 O O . GLY B 1 338 ? 0.138 40.219 17.312 1 97.81 338 GLY B O 1
ATOM 6903 N N . VAL B 1 339 ? -1.877 40.781 16.469 1 96.5 339 VAL B N 1
ATOM 6904 C CA . VAL B 1 339 ? -1.734 40 15.258 1 96.5 339 VAL B CA 1
ATOM 6905 C C . VAL B 1 339 ? -0.605 40.562 14.398 1 96.5 339 VAL B C 1
ATOM 6907 O O . VAL B 1 339 ? -0.017 39.844 13.586 1 96.5 339 VAL B O 1
ATOM 6910 N N . ASN B 1 340 ? -0.18 41.781 14.602 1 95.31 340 ASN B N 1
ATOM 6911 C CA . ASN B 1 340 ? 0.959 42.375 13.914 1 95.31 340 ASN B CA 1
ATOM 6912 C C . ASN B 1 340 ? 2.254 41.656 14.227 1 95.31 340 ASN B C 1
ATOM 6914 O O . ASN B 1 340 ? 3.219 41.719 13.461 1 95.31 340 ASN B O 1
ATOM 6918 N N . VAL B 1 341 ? 2.242 41 15.344 1 96.75 341 VAL B N 1
ATOM 6919 C CA . VAL B 1 341 ? 3.406 40.188 15.656 1 96.75 341 VAL B CA 1
ATOM 6920 C C . VAL B 1 341 ? 3.609 39.125 14.555 1 96.75 341 VAL B C 1
ATOM 6922 O O . VAL B 1 341 ? 4.738 38.906 14.117 1 96.75 341 VAL B O 1
ATOM 6925 N N . TYR B 1 342 ? 2.562 38.562 14.094 1 95.38 342 TYR B N 1
ATOM 6926 C CA . TYR B 1 342 ? 2.668 37.531 13.055 1 95.38 342 TYR B CA 1
ATOM 6927 C C . TYR B 1 342 ? 2.902 38.156 11.688 1 95.38 342 TYR B C 1
ATOM 6929 O O . TYR B 1 342 ? 3.783 37.719 10.945 1 95.38 342 TYR B O 1
ATOM 6937 N N . TYR B 1 343 ? 2.127 39.156 11.367 1 94 343 TYR B N 1
ATOM 6938 C CA . TYR B 1 343 ? 2.076 39.625 9.992 1 94 343 TYR B CA 1
ATOM 6939 C C . TYR B 1 343 ? 3.111 40.719 9.758 1 94 343 TYR B C 1
ATOM 6941 O O . TYR B 1 343 ? 3.506 41 8.617 1 94 343 TYR B O 1
ATOM 6949 N N . ASN B 1 344 ? 3.609 41.406 10.844 1 94.69 344 ASN B N 1
ATOM 6950 C CA . ASN B 1 344 ? 4.473 42.562 10.633 1 94.69 344 ASN B CA 1
ATOM 6951 C C . ASN B 1 344 ? 5.359 42.844 11.852 1 94.69 344 ASN B C 1
ATOM 6953 O O . ASN B 1 344 ? 5.449 43.969 12.328 1 94.69 344 ASN B O 1
ATOM 6957 N N . TYR B 1 345 ? 5.949 41.781 12.328 1 93.19 345 TYR B N 1
ATOM 6958 C CA . TYR B 1 345 ? 6.812 41.938 13.492 1 93.19 345 TYR B CA 1
ATOM 6959 C C . TYR B 1 345 ? 7.969 42.875 13.195 1 93.19 345 TYR B C 1
ATOM 6961 O O . TYR B 1 345 ? 8.445 43.594 14.078 1 93.19 345 TYR B O 1
ATOM 6969 N N . THR B 1 346 ? 8.461 42.906 11.969 1 92.12 346 THR B N 1
ATOM 6970 C CA . THR B 1 346 ? 9.586 43.75 11.562 1 92.12 346 THR B CA 1
ATOM 6971 C C . THR B 1 346 ? 9.172 45.219 11.477 1 92.12 346 THR B C 1
ATOM 6973 O O . THR B 1 346 ? 10.016 46.094 11.516 1 92.12 346 THR B O 1
ATOM 6976 N N . GLY B 1 347 ? 7.93 45.438 11.211 1 92.12 347 GLY B N 1
ATOM 6977 C CA . GLY B 1 347 ? 7.43 46.781 11.062 1 92.12 347 GLY B CA 1
ATOM 6978 C C . GLY B 1 347 ? 7.621 47.344 9.672 1 92.12 347 GLY B C 1
ATOM 6979 O O . GLY B 1 347 ? 7.398 48.531 9.438 1 92.12 347 GLY B O 1
ATOM 6980 N N . GLU B 1 348 ? 7.91 46.531 8.773 1 91 348 GLU B N 1
ATOM 6981 C CA . GLU B 1 348 ? 8.266 47 7.434 1 91 348 GLU B CA 1
ATOM 6982 C C . GLU B 1 348 ? 7.047 47.062 6.523 1 91 348 GLU B C 1
ATOM 6984 O O . GLU B 1 348 ? 7.074 47.719 5.477 1 91 348 GLU B O 1
ATOM 6989 N N . ILE B 1 349 ? 6.027 46.438 6.918 1 90.94 349 ILE B N 1
ATOM 6990 C CA . ILE B 1 349 ? 4.844 46.344 6.066 1 90.94 349 ILE B CA 1
ATOM 6991 C C . ILE B 1 349 ? 3.967 47.594 6.297 1 90.94 349 ILE B C 1
ATOM 6993 O O . ILE B 1 349 ? 3.613 47.906 7.434 1 90.94 349 ILE B O 1
ATOM 6997 N N . LYS B 1 350 ? 3.57 48.25 5.234 1 92.44 350 LYS B N 1
ATOM 6998 C CA . LYS B 1 350 ? 2.785 49.469 5.328 1 92.44 350 LYS B CA 1
ATOM 6999 C C . LYS B 1 350 ? 1.295 49.156 5.445 1 92.44 350 LYS B C 1
ATOM 7001 O O . LYS B 1 350 ? 0.565 49.875 6.152 1 92.44 350 LYS B O 1
ATOM 7006 N N . CYS B 1 351 ? 0.855 48.281 4.676 1 93.44 351 CYS B N 1
ATOM 7007 C CA . CYS B 1 351 ? -0.517 47.781 4.734 1 93.44 351 CYS B CA 1
ATOM 7008 C C . CYS B 1 351 ? -0.591 46.312 4.293 1 93.44 351 CYS B C 1
ATOM 7010 O O . CYS B 1 351 ? 0.343 45.812 3.676 1 93.44 351 CYS B O 1
ATOM 7012 N N . PHE B 1 352 ? -1.655 45.688 4.707 1 92.19 352 PHE B N 1
ATOM 7013 C CA . PHE B 1 352 ? -1.766 44.25 4.434 1 92.19 352 PHE B CA 1
ATOM 7014 C C . PHE B 1 352 ? -2.643 44 3.213 1 92.19 352 PHE B C 1
ATOM 7016 O O . PHE B 1 352 ? -3.723 44.594 3.088 1 92.19 352 PHE B O 1
ATOM 7023 N N . GLU B 1 353 ? -2.191 43.25 2.314 1 86.56 353 GLU B N 1
ATOM 7024 C CA . GLU B 1 353 ? -2.975 42.781 1.167 1 86.56 353 GLU B CA 1
ATOM 7025 C C . GLU B 1 353 ? -3.566 41.406 1.41 1 86.56 353 GLU B C 1
ATOM 7027 O O . GLU B 1 353 ? -2.877 40.5 1.9 1 86.56 353 GLU B O 1
ATOM 7032 N N . LEU B 1 354 ? -4.805 41.406 1.376 1 78.12 354 LEU B N 1
ATOM 7033 C CA . LEU B 1 354 ? -5.406 40.062 1.451 1 78.12 354 LEU B CA 1
ATOM 7034 C C . LEU B 1 354 ? -5.27 39.344 0.122 1 78.12 354 LEU B C 1
ATOM 7036 O O . LEU B 1 354 ? -5.363 39.938 -0.944 1 78.12 354 LEU B O 1
ATOM 7040 N N . ASP B 1 355 ? -4.297 38.375 0.102 1 58.72 355 ASP B N 1
ATOM 7041 C CA . ASP B 1 355 ? -4.09 37.594 -1.112 1 58.72 355 ASP B CA 1
ATOM 7042 C C . ASP B 1 355 ? -5.414 37.281 -1.8 1 58.72 355 ASP B C 1
ATOM 7044 O O . ASP B 1 355 ? -6.336 36.75 -1.171 1 58.72 355 ASP B O 1
ATOM 7048 N N . ASP B 1 356 ? -5.746 38.188 -2.828 1 43.75 356 ASP B N 1
ATOM 7049 C CA . ASP B 1 356 ? -6.902 37.969 -3.691 1 43.75 356 ASP B CA 1
ATOM 7050 C C . ASP B 1 356 ? -6.914 36.562 -4.246 1 43.75 356 ASP B C 1
ATOM 7052 O O . ASP B 1 356 ? -7.695 36.25 -5.145 1 43.75 356 ASP B O 1
ATOM 7056 N N . ASP B 1 357 ? -5.91 35.906 -4.297 1 41.5 357 ASP B N 1
ATOM 7057 C CA . ASP B 1 357 ? -6.066 34.656 -5.059 1 41.5 357 ASP B CA 1
ATOM 7058 C C . ASP B 1 357 ? -7.082 33.719 -4.395 1 41.5 357 ASP B C 1
ATOM 7060 O O . ASP B 1 357 ? -6.719 32.906 -3.566 1 41.5 357 ASP B O 1
ATOM 7064 N N . PRO B 1 358 ? -8.266 34.312 -4.238 1 38.62 358 PRO B N 1
ATOM 7065 C CA . PRO B 1 358 ? -9.398 33.562 -3.725 1 38.62 358 PRO B CA 1
ATOM 7066 C C . PRO B 1 358 ? -9.344 32.094 -4.117 1 38.62 358 PRO B C 1
ATOM 7068 O O . PRO B 1 358 ? -9.922 31.234 -3.434 1 38.62 358 PRO B O 1
ATOM 7071 N N . HIS B 1 359 ? -9 31.891 -5.449 1 35.94 359 HIS B N 1
ATOM 7072 C CA . HIS B 1 359 ? -9.086 30.625 -6.176 1 35.94 359 HIS B CA 1
ATOM 7073 C C . HIS B 1 359 ? -7.77 29.859 -6.129 1 35.94 359 HIS B C 1
ATOM 7075 O O . HIS B 1 359 ? -7.609 28.844 -6.809 1 35.94 359 HIS B O 1
ATOM 7081 N N . GLY B 1 360 ? -6.672 30.359 -5.812 1 42.19 360 GLY B N 1
ATOM 7082 C CA . GLY B 1 360 ? -5.504 29.516 -6.02 1 42.19 360 GLY B CA 1
ATOM 7083 C C . GLY B 1 360 ? -5.617 28.156 -5.344 1 42.19 360 GLY B C 1
ATOM 7084 O O . GLY B 1 360 ? -5.629 28.062 -4.117 1 42.19 360 GLY B O 1
ATOM 7085 N N . LEU B 1 361 ? -6.355 27.484 -6.195 1 49.25 361 LEU B N 1
ATOM 7086 C CA . LEU B 1 361 ? -6.398 26.031 -5.961 1 49.25 361 LEU B CA 1
ATOM 7087 C C . LEU B 1 361 ? -5.031 25.516 -5.527 1 49.25 361 LEU B C 1
ATOM 7089 O O . LEU B 1 361 ? -4.043 25.688 -6.242 1 49.25 361 LEU B O 1
ATOM 7093 N N . SER B 1 362 ? -4.832 25.453 -4.129 1 79.62 362 SER B N 1
ATOM 7094 C CA . SER B 1 362 ? -3.592 24.859 -3.641 1 79.62 362 SER B CA 1
ATOM 7095 C C . SER B 1 362 ? -3.66 23.344 -3.678 1 79.62 362 SER B C 1
ATOM 7097 O O . SER B 1 362 ? -4.75 22.766 -3.672 1 79.62 362 SER B O 1
ATOM 7099 N N . GLY B 1 363 ? -2.623 22.781 -4.297 1 89.75 363 GLY B N 1
ATOM 7100 C CA . GLY B 1 363 ? -2.502 21.328 -4.254 1 89.75 363 GLY B CA 1
ATOM 7101 C C . GLY B 1 363 ? -2.984 20.734 -2.947 1 89.75 363 GLY B C 1
ATOM 7102 O O . GLY B 1 363 ? -3.666 19.703 -2.943 1 89.75 363 GLY B O 1
ATOM 7103 N N . TRP B 1 364 ? -2.85 21.5 -1.966 1 93.06 364 TRP B N 1
ATOM 7104 C CA . TRP B 1 364 ? -3.242 20.984 -0.661 1 93.06 364 TRP B CA 1
ATOM 7105 C C . TRP B 1 364 ? -4.754 21.047 -0.482 1 93.06 364 TRP B C 1
ATOM 7107 O O . TRP B 1 364 ? -5.352 20.156 0.142 1 93.06 364 TRP B O 1
ATOM 7117 N N . ASP B 1 365 ? -5.391 22.125 -0.935 1 92.06 365 ASP B N 1
ATOM 7118 C CA . ASP B 1 365 ? -6.844 22.219 -0.831 1 92.06 365 ASP B CA 1
ATOM 7119 C C . ASP B 1 365 ? -7.52 21.016 -1.493 1 92.06 365 ASP B C 1
ATOM 7121 O O . ASP B 1 365 ? -8.531 20.516 -0.999 1 92.06 365 ASP B O 1
ATOM 7125 N N . TRP B 1 366 ? -6.945 20.625 -2.605 1 94.62 366 TRP B N 1
ATOM 7126 C CA . TRP B 1 366 ? -7.457 19.438 -3.289 1 94.62 366 TRP B CA 1
ATOM 7127 C C . TRP B 1 366 ? -7.316 18.203 -2.408 1 94.62 366 TRP B C 1
ATOM 7129 O O . TRP B 1 366 ? -8.281 17.453 -2.232 1 94.62 366 TRP B O 1
ATOM 7139 N N . GLN B 1 367 ? -6.133 17.984 -1.882 1 96.38 367 GLN B N 1
ATOM 7140 C CA . GLN B 1 367 ? -5.887 16.812 -1.048 1 96.38 367 GLN B CA 1
ATOM 7141 C C . GLN B 1 367 ? -6.758 16.844 0.206 1 96.38 367 GLN B C 1
ATOM 7143 O O . GLN B 1 367 ? -7.285 15.805 0.624 1 96.38 367 GLN B O 1
ATOM 7148 N N . ALA B 1 368 ? -6.871 18.016 0.795 1 94.94 368 ALA B N 1
ATOM 7149 C CA . ALA B 1 368 ? -7.672 18.172 2.006 1 94.94 368 ALA B CA 1
ATOM 7150 C C . ALA B 1 368 ? -9.141 17.844 1.737 1 94.94 368 ALA B C 1
ATOM 7152 O O . ALA B 1 368 ? -9.836 17.312 2.605 1 94.94 368 ALA B O 1
ATOM 7153 N N . CYS B 1 369 ? -9.547 18.156 0.525 1 94.62 369 CYS B N 1
ATOM 7154 C CA . CYS B 1 369 ? -10.93 17.906 0.13 1 94.62 369 CYS B CA 1
ATOM 7155 C C . CYS B 1 369 ? -11.148 16.422 -0.175 1 94.62 369 CYS B C 1
ATOM 7157 O O . CYS B 1 369 ? -12.148 15.844 0.236 1 94.62 369 CYS B O 1
ATOM 7159 N N . THR B 1 370 ? -10.227 15.805 -0.794 1 96.44 370 THR B N 1
ATOM 7160 C CA . THR B 1 370 ? -10.477 14.492 -1.383 1 96.44 370 THR B CA 1
ATOM 7161 C C . THR B 1 370 ? -10.07 13.383 -0.417 1 96.44 370 THR B C 1
ATOM 7163 O O . THR B 1 370 ? -10.914 12.578 0 1 96.44 370 THR B O 1
ATOM 7166 N N . GLU B 1 371 ? -8.82 13.398 -0.002 1 96.75 371 GLU B N 1
ATOM 7167 C CA . GLU B 1 371 ? -8.32 12.25 0.754 1 96.75 371 GLU B CA 1
ATOM 7168 C C . GLU B 1 371 ? -8.016 12.633 2.199 1 96.75 371 GLU B C 1
ATOM 7170 O O . GLU B 1 371 ? -8.266 11.859 3.121 1 96.75 371 GLU B O 1
ATOM 7175 N N . MET B 1 372 ? -7.457 13.82 2.4 1 96.56 372 MET B N 1
ATOM 7176 C CA . MET B 1 372 ? -7.035 14.242 3.734 1 96.56 372 MET B CA 1
ATOM 7177 C C . MET B 1 372 ? -8.195 14.891 4.488 1 96.56 372 MET B C 1
ATOM 7179 O O . MET B 1 372 ? -8.094 16.047 4.918 1 96.56 372 MET B O 1
ATOM 7183 N N . VAL B 1 373 ? -9.258 14.125 4.648 1 96.94 373 VAL B N 1
ATOM 7184 C CA . VAL B 1 373 ? -10.43 14.617 5.355 1 96.94 373 VAL B CA 1
ATOM 7185 C C . VAL B 1 373 ? -10.195 14.57 6.859 1 96.94 373 VAL B C 1
ATOM 7187 O O . VAL B 1 373 ? -10.188 13.492 7.457 1 96.94 373 VAL B O 1
ATOM 7190 N N . MET B 1 374 ? -10.016 15.695 7.465 1 96.69 374 MET B N 1
ATOM 7191 C CA . MET B 1 374 ? -9.695 15.844 8.883 1 96.69 374 MET B CA 1
ATOM 7192 C C . MET B 1 374 ? -10.758 16.672 9.602 1 96.69 374 MET B C 1
ATOM 7194 O O . MET B 1 374 ? -10.617 17.891 9.727 1 96.69 374 MET B O 1
ATOM 7198 N N . PRO B 1 375 ? -11.789 15.984 10.117 1 96.19 375 PRO B N 1
ATOM 7199 C CA . PRO B 1 375 ? -12.859 16.734 10.789 1 96.19 375 PRO B CA 1
ATOM 7200 C C . PRO B 1 375 ? -12.383 17.469 12.031 1 96.19 375 PRO B C 1
ATOM 7202 O O . PRO B 1 375 ? -11.664 16.891 12.852 1 96.19 375 PRO B O 1
ATOM 7205 N N . MET B 1 376 ? -12.75 18.719 12.156 1 95.19 376 MET B N 1
ATOM 7206 C CA . MET B 1 376 ? -12.414 19.547 13.312 1 95.19 376 MET B CA 1
ATOM 7207 C C . MET B 1 376 ? -13.594 20.406 13.734 1 95.19 376 MET B C 1
ATOM 7209 O O . MET B 1 376 ? -14.414 20.797 12.898 1 95.19 376 MET B O 1
ATOM 7213 N N . SER B 1 377 ? -13.695 20.641 15.008 1 95.88 377 SER B N 1
ATOM 7214 C CA . SER B 1 377 ? -14.734 21.484 15.609 1 95.88 377 SER B CA 1
ATOM 7215 C C . SER B 1 377 ? -14.148 22.422 16.656 1 95.88 377 SER B C 1
ATOM 7217 O O . SER B 1 377 ? -12.992 22.266 17.062 1 95.88 377 SER B O 1
ATOM 7219 N N . CYS B 1 378 ? -14.906 23.453 16.922 1 94.25 378 CYS B N 1
ATOM 7220 C CA . CYS B 1 378 ? -14.562 24.406 17.969 1 94.25 378 CYS B CA 1
ATOM 7221 C C . CYS B 1 378 ? -15.656 24.469 19.031 1 94.25 378 CYS B C 1
ATOM 7223 O O . CYS B 1 378 ? -16.828 24.703 18.703 1 94.25 378 CYS B O 1
ATOM 7225 N N . SER B 1 379 ? -15.203 24.25 20.203 1 91.38 379 SER B N 1
ATOM 7226 C CA . SER B 1 379 ? -16.156 24.344 21.312 1 91.38 379 SER B CA 1
ATOM 7227 C C . SER B 1 379 ? -16.234 25.781 21.844 1 91.38 379 SER B C 1
ATOM 7229 O O . SER B 1 379 ? -15.219 26.484 21.906 1 91.38 379 SER B O 1
ATOM 7231 N N . LYS B 1 380 ? -17.438 26.172 22.234 1 89.81 380 LYS B N 1
ATOM 7232 C CA . LYS B 1 380 ? -17.656 27.516 22.781 1 89.81 380 LYS B CA 1
ATOM 7233 C C . LYS B 1 380 ? -16.906 27.688 24.109 1 89.81 380 LYS B C 1
ATOM 7235 O O . LYS B 1 380 ? -16.375 28.766 24.375 1 89.81 380 LYS B O 1
ATOM 7240 N N . GLU B 1 381 ? -16.844 26.688 24.797 1 90.31 381 GLU B N 1
ATOM 7241 C CA . GLU B 1 381 ? -16.328 26.797 26.156 1 90.31 381 GLU B CA 1
ATOM 7242 C C . GLU B 1 381 ? -14.797 26.766 26.172 1 90.31 381 GLU B C 1
ATOM 7244 O O . GLU B 1 381 ? -14.172 27.547 26.891 1 90.31 381 GLU B O 1
ATOM 7249 N N . SER B 1 382 ? -14.227 25.984 25.391 1 91.81 382 SER B N 1
ATOM 7250 C CA . SER B 1 382 ? -12.797 25.719 25.547 1 91.81 382 SER B CA 1
ATOM 7251 C C . SER B 1 382 ? -11.984 26.453 24.5 1 91.81 382 SER B C 1
ATOM 7253 O O . SER B 1 382 ? -10.766 26.609 24.641 1 91.81 382 SER B O 1
ATOM 7255 N N . SER B 1 383 ? -12.609 27 23.516 1 95.56 383 SER B N 1
ATOM 7256 C CA . SER B 1 383 ? -11.883 27.578 22.391 1 95.56 383 SER B CA 1
ATOM 7257 C C . SER B 1 383 ? -12.039 29.094 22.359 1 95.56 383 SER B C 1
ATOM 7259 O O . SER B 1 383 ? -13.062 29.625 22.797 1 95.56 383 SER B O 1
ATOM 7261 N N . MET B 1 384 ? -11.008 29.719 21.938 1 97.06 384 MET B N 1
ATOM 7262 C CA . MET B 1 384 ? -11.07 31.172 21.734 1 97.06 384 MET B CA 1
ATOM 7263 C C . MET B 1 384 ? -11.703 31.5 20.375 1 97.06 384 MET B C 1
ATOM 7265 O O . MET B 1 384 ? -11.977 32.656 20.078 1 97.06 384 MET B O 1
ATOM 7269 N N . TYR B 1 385 ? -11.977 30.5 19.578 1 96.25 385 TYR B N 1
ATOM 7270 C CA . TYR B 1 385 ? -12.625 30.672 18.281 1 96.25 385 TYR B CA 1
ATOM 7271 C C . TYR B 1 385 ? -14.141 30.625 18.406 1 96.25 385 TYR B C 1
ATOM 7273 O O . TYR B 1 385 ? -14.664 30.125 19.406 1 96.25 385 TYR B O 1
ATOM 7281 N N . PRO B 1 386 ? -14.82 31.188 17.359 1 94.19 386 PRO B N 1
ATOM 7282 C CA . PRO B 1 386 ? -16.281 30.984 17.375 1 94.19 386 PRO B CA 1
ATOM 7283 C C . PRO B 1 386 ? -16.672 29.516 17.297 1 94.19 386 PRO B C 1
ATOM 7285 O O . PRO B 1 386 ? -16.016 28.719 16.625 1 94.19 386 PRO B O 1
ATOM 7288 N N . PRO B 1 387 ? -17.75 29.188 18.047 1 94.06 387 PRO B N 1
ATOM 7289 C CA . PRO B 1 387 ? -18.172 27.781 18.016 1 94.06 387 PRO B CA 1
ATOM 7290 C C . PRO B 1 387 ? -18.484 27.297 16.594 1 94.06 387 PRO B C 1
ATOM 7292 O O . PRO B 1 387 ? -19.047 28.062 15.797 1 94.06 387 PRO B O 1
ATOM 7295 N N . TYR B 1 388 ? -18.062 26.172 16.328 1 93.12 388 TYR B N 1
ATOM 7296 C CA . TYR B 1 388 ? -18.266 25.516 15.047 1 93.12 388 TYR B CA 1
ATOM 7297 C C . TYR B 1 388 ? -18.328 24 15.203 1 93.12 388 TYR B C 1
ATOM 7299 O O . TYR B 1 388 ? -17.531 23.422 15.93 1 93.12 388 TYR B O 1
ATOM 7307 N N . GLU B 1 389 ? -19.328 23.312 14.578 1 94.25 389 GLU B N 1
ATOM 7308 C CA . GLU B 1 389 ? -19.453 21.859 14.562 1 94.25 389 GLU B CA 1
ATOM 7309 C C . GLU B 1 389 ? -19.25 21.312 13.156 1 94.25 389 GLU B C 1
ATOM 7311 O O . GLU B 1 389 ? -19.922 21.719 12.211 1 94.25 389 GLU B O 1
ATOM 7316 N N . TYR B 1 390 ? -18.406 20.375 13.078 1 95.25 390 TYR B N 1
ATOM 7317 C CA . TYR B 1 390 ? -18.141 19.734 11.797 1 95.25 390 TYR B CA 1
ATOM 7318 C C . TYR B 1 390 ? -19.406 19.078 11.25 1 95.25 390 TYR B C 1
ATOM 7320 O O . TYR B 1 390 ? -20.141 18.438 11.992 1 95.25 390 TYR B O 1
ATOM 7328 N N . ASN B 1 391 ? -19.625 19.328 9.984 1 95.69 391 ASN B N 1
ATOM 7329 C CA . ASN B 1 391 ? -20.719 18.719 9.242 1 95.69 391 ASN B CA 1
ATOM 7330 C C . ASN B 1 391 ? -20.25 18.125 7.922 1 95.69 391 ASN B C 1
ATOM 7332 O O . ASN B 1 391 ? -19.891 18.859 7 1 95.69 391 ASN B O 1
ATOM 7336 N N . TYR B 1 392 ? -20.375 16.828 7.793 1 95.5 392 TYR B N 1
ATOM 7337 C CA . TYR B 1 392 ? -19.844 16.141 6.621 1 95.5 392 TYR B CA 1
ATOM 7338 C C . TYR B 1 392 ? -20.578 16.562 5.355 1 95.5 392 TYR B C 1
ATOM 7340 O O . TYR B 1 392 ? -19.969 16.719 4.297 1 95.5 392 TYR B O 1
ATOM 7348 N N . SER B 1 393 ? -21.859 16.672 5.434 1 96.69 393 SER B N 1
ATOM 7349 C CA . SER B 1 393 ? -22.656 17.031 4.258 1 96.69 393 SER B CA 1
ATOM 7350 C C . SER B 1 393 ? -22.219 18.391 3.701 1 96.69 393 SER B C 1
ATOM 7352 O O . SER B 1 393 ? -22.094 18.547 2.484 1 96.69 393 SER B O 1
ATOM 7354 N N . SER B 1 394 ? -22.062 19.312 4.602 1 96 394 SER B N 1
ATOM 7355 C CA . SER B 1 394 ? -21.594 20.625 4.18 1 96 394 SER B CA 1
ATOM 7356 C C . SER B 1 394 ? -20.188 20.547 3.588 1 96 394 SER B C 1
ATOM 7358 O O . SER B 1 394 ? -19.891 21.219 2.594 1 96 394 SER B O 1
ATOM 7360 N N . PHE B 1 395 ? -19.375 19.797 4.223 1 95.75 395 PHE B N 1
ATOM 7361 C CA . PHE B 1 395 ? -18.016 19.594 3.736 1 95.75 395 PHE B CA 1
ATOM 7362 C C . PHE B 1 395 ? -18.031 19 2.326 1 95.75 395 PHE B C 1
ATOM 7364 O O . PHE B 1 395 ? -17.312 19.484 1.445 1 95.75 395 PHE B O 1
ATOM 7371 N N . GLU B 1 396 ? -18.812 18.016 2.131 1 96.62 396 GLU B N 1
ATOM 7372 C CA . GLU B 1 396 ? -18.938 17.359 0.834 1 96.62 396 GLU B CA 1
ATOM 7373 C C . GLU B 1 396 ? -19.438 18.344 -0.23 1 96.62 396 GLU B C 1
ATOM 7375 O O . GLU B 1 396 ? -18.938 18.344 -1.355 1 96.62 396 GLU B O 1
ATOM 7380 N N . GLU B 1 397 ? -20.406 19.125 0.054 1 96.62 397 GLU B N 1
ATOM 7381 C CA . GLU B 1 397 ? -20.938 20.109 -0.877 1 96.62 397 GLU B CA 1
ATOM 7382 C C . GLU B 1 397 ? -19.875 21.125 -1.275 1 96.62 397 GLU B C 1
ATOM 7384 O O . GLU B 1 397 ? -19.781 21.5 -2.445 1 96.62 397 GLU B O 1
ATOM 7389 N N . ASP B 1 398 ? -19.125 21.562 -0.295 1 93.56 398 ASP B N 1
ATOM 7390 C CA . ASP B 1 398 ? -18.078 22.531 -0.563 1 93.56 398 ASP B CA 1
ATOM 7391 C C . ASP B 1 398 ? -17 21.938 -1.481 1 93.56 398 ASP B C 1
ATOM 7393 O O . ASP B 1 398 ? -16.516 22.609 -2.393 1 93.56 398 ASP B O 1
ATOM 7397 N N . CYS B 1 399 ? -16.641 20.703 -1.183 1 93.94 399 CYS B N 1
ATOM 7398 C CA . CYS B 1 399 ? -15.656 20.016 -2.02 1 93.94 399 CYS B CA 1
ATOM 7399 C C . CYS B 1 399 ? -16.172 19.875 -3.447 1 93.94 399 CYS B C 1
ATOM 7401 O O . CYS B 1 399 ? -15.43 20.094 -4.402 1 93.94 399 CYS B O 1
ATOM 7403 N N . PHE B 1 400 ? -17.438 19.531 -3.6 1 94.38 400 PHE B N 1
ATOM 7404 C CA . PHE B 1 400 ? -18.031 19.359 -4.914 1 94.38 400 PHE B CA 1
ATOM 7405 C C . PHE B 1 400 ? -18.078 20.672 -5.672 1 94.38 400 PHE B C 1
ATOM 7407 O O . PHE B 1 400 ? -17.812 20.719 -6.875 1 94.38 400 PHE B O 1
ATOM 7414 N N . LYS B 1 401 ? -18.422 21.719 -4.988 1 93.88 401 LYS B N 1
ATOM 7415 C CA . LYS B 1 401 ? -18.469 23.047 -5.598 1 93.88 401 LYS B CA 1
ATOM 7416 C C . LYS B 1 401 ? -17.094 23.5 -6.082 1 93.88 401 LYS B C 1
ATOM 7418 O O . LYS B 1 401 ? -16.969 24.062 -7.168 1 93.88 401 LYS B O 1
ATOM 7423 N N . LYS B 1 402 ? -16.125 23.188 -5.289 1 91 402 LYS B N 1
ATOM 7424 C CA . LYS B 1 402 ? -14.773 23.688 -5.574 1 91 402 LYS B CA 1
ATOM 7425 C C . LYS B 1 402 ? -14.094 22.828 -6.637 1 91 402 LYS B C 1
ATOM 7427 O O . LYS B 1 402 ? -13.383 23.344 -7.504 1 91 402 LYS B O 1
ATOM 7432 N N . PHE B 1 403 ? -14.312 21.484 -6.555 1 93.06 403 PHE B N 1
ATOM 7433 C CA . PHE B 1 403 ? -13.445 20.625 -7.359 1 93.06 403 PHE B CA 1
ATOM 7434 C C . PHE B 1 403 ? -14.273 19.672 -8.211 1 93.06 403 PHE B C 1
ATOM 7436 O O . PHE B 1 403 ? -13.734 18.984 -9.078 1 93.06 403 PHE B O 1
ATOM 7443 N N . GLY B 1 404 ? -15.57 19.578 -7.938 1 93.06 404 GLY B N 1
ATOM 7444 C CA . GLY B 1 404 ? -16.438 18.719 -8.719 1 93.06 404 GLY B CA 1
ATOM 7445 C C . GLY B 1 404 ? -16.328 17.25 -8.336 1 93.06 404 GLY B C 1
ATOM 7446 O O . GLY B 1 404 ? -16.656 16.375 -9.133 1 93.06 404 GLY B O 1
ATOM 7447 N N . VAL B 1 405 ? -15.75 16.984 -7.188 1 94.25 405 VAL B N 1
ATOM 7448 C CA . VAL B 1 405 ? -15.602 15.602 -6.746 1 94.25 405 VAL B CA 1
ATOM 7449 C C . VAL B 1 405 ? -16.109 15.461 -5.312 1 94.25 405 VAL B C 1
ATOM 7451 O O . VAL B 1 405 ? -16.266 16.453 -4.602 1 94.25 405 VAL B O 1
ATOM 7454 N N . LYS B 1 406 ? -16.375 14.234 -4.949 1 94.56 406 LYS B N 1
ATOM 7455 C CA . LYS B 1 406 ? -16.766 13.922 -3.582 1 94.56 406 LYS B CA 1
ATOM 7456 C C . LYS B 1 406 ? -15.578 13.445 -2.756 1 94.56 406 LYS B C 1
ATOM 7458 O O . LYS B 1 406 ? -14.711 12.727 -3.262 1 94.56 406 LYS B O 1
ATOM 7463 N N . PRO B 1 407 ? -15.523 13.891 -1.474 1 96.25 407 PRO B N 1
ATOM 7464 C CA . PRO B 1 407 ? -14.469 13.383 -0.593 1 96.25 407 PRO B CA 1
ATOM 7465 C C . PRO B 1 407 ? -14.617 11.891 -0.295 1 96.25 407 PRO B C 1
ATOM 7467 O O . PRO B 1 407 ? -15.695 11.32 -0.483 1 96.25 407 PRO B O 1
ATOM 7470 N N . ARG B 1 408 ? -13.516 11.258 0.024 1 96.25 408 ARG B N 1
ATOM 7471 C CA . ARG B 1 408 ? -13.516 9.906 0.574 1 96.25 408 ARG B CA 1
ATOM 7472 C C . ARG B 1 408 ? -13.016 9.906 2.012 1 96.25 408 ARG B C 1
ATOM 7474 O O . ARG B 1 408 ? -11.844 9.602 2.266 1 96.25 408 ARG B O 1
ATOM 7481 N N . PRO B 1 409 ? -13.891 10.133 2.943 1 95.62 409 PRO B N 1
ATOM 7482 C CA . PRO B 1 409 ? -13.461 10.414 4.316 1 95.62 409 PRO B CA 1
ATOM 7483 C C . PRO B 1 409 ? -12.836 9.195 5 1 95.62 409 PRO B C 1
ATOM 7485 O O . PRO B 1 409 ? -12.078 9.344 5.957 1 95.62 409 PRO B O 1
ATOM 7488 N N . ARG B 1 410 ? -13.023 7.941 4.492 1 95.12 410 ARG B N 1
ATOM 7489 C CA . ARG B 1 410 ? -12.523 6.746 5.164 1 95.12 410 ARG B CA 1
ATOM 7490 C C . ARG B 1 410 ? -11.344 6.148 4.41 1 95.12 410 ARG B C 1
ATOM 7492 O O . ARG B 1 410 ? -10.805 5.109 4.809 1 95.12 410 ARG B O 1
ATOM 7499 N N . TRP B 1 411 ? -10.945 6.773 3.383 1 97.38 411 TRP B N 1
ATOM 7500 C CA . TRP B 1 411 ? -9.945 6.152 2.521 1 97.38 411 TRP B CA 1
ATOM 7501 C C . TRP B 1 411 ? -8.594 6.102 3.213 1 97.38 411 TRP B C 1
ATOM 7503 O O . TRP B 1 411 ? -7.93 5.059 3.221 1 97.38 411 TRP B O 1
ATOM 7513 N N . ILE B 1 412 ? -8.195 7.215 3.824 1 98.06 412 ILE B N 1
ATOM 7514 C CA . ILE B 1 412 ? -6.887 7.273 4.461 1 98.06 412 ILE B CA 1
ATOM 7515 C C . ILE B 1 412 ? -6.801 6.219 5.562 1 98.06 412 ILE B C 1
ATOM 7517 O O . ILE B 1 412 ? -5.805 5.5 5.668 1 98.06 412 ILE B O 1
ATOM 7521 N N . THR B 1 413 ? -7.852 6.082 6.379 1 97.44 413 THR B N 1
ATOM 7522 C CA . THR B 1 413 ? -7.797 5.141 7.492 1 97.44 413 THR B CA 1
ATOM 7523 C C . THR B 1 413 ? -7.898 3.703 6.992 1 97.44 413 THR B C 1
ATOM 7525 O O . THR B 1 413 ? -7.383 2.781 7.629 1 97.44 413 THR B O 1
ATOM 7528 N N . THR B 1 414 ? -8.5 3.516 5.824 1 97.62 414 THR B N 1
ATOM 7529 C CA . THR B 1 414 ? -8.523 2.191 5.215 1 97.62 414 THR B CA 1
ATOM 7530 C C . THR B 1 414 ? -7.16 1.843 4.621 1 97.62 414 THR B C 1
ATOM 7532 O O . THR B 1 414 ? -6.648 0.743 4.836 1 97.62 414 THR B O 1
ATOM 7535 N N . GLU B 1 415 ? -6.586 2.801 3.93 1 98 415 GLU B N 1
ATOM 7536 C CA . GLU B 1 415 ? -5.352 2.582 3.182 1 98 415 GLU B CA 1
ATOM 7537 C C . GLU B 1 415 ? -4.141 2.557 4.109 1 98 415 GLU B C 1
ATOM 7539 O O . GLU B 1 415 ? -3.223 1.758 3.916 1 98 415 GLU B O 1
ATOM 7544 N N . PHE B 1 416 ? -4.141 3.428 5.145 1 97.62 416 PHE B N 1
ATOM 7545 C CA . PHE B 1 416 ? -2.92 3.625 5.918 1 97.62 416 PHE B CA 1
ATOM 7546 C C . PHE B 1 416 ? -3.15 3.289 7.387 1 97.62 416 PHE B C 1
ATOM 7548 O O . PHE B 1 416 ? -2.197 3.188 8.164 1 97.62 416 PHE B O 1
ATOM 7555 N N . GLY B 1 417 ? -4.375 3.154 7.805 1 96.5 417 GLY B N 1
ATOM 7556 C CA . GLY B 1 417 ? -4.68 2.846 9.188 1 96.5 417 GLY B CA 1
ATOM 7557 C C . GLY B 1 417 ? -4.879 4.082 10.047 1 96.5 417 GLY B C 1
ATOM 7558 O O . GLY B 1 417 ? -5.25 5.145 9.539 1 96.5 417 GLY B O 1
ATOM 7559 N N . GLY B 1 418 ? -4.73 3.918 11.336 1 95.06 418 GLY B N 1
ATOM 7560 C CA . GLY B 1 418 ? -4.953 4.957 12.328 1 95.06 418 GLY B CA 1
ATOM 7561 C C . GLY B 1 418 ? -5.816 4.5 13.484 1 95.06 418 GLY B C 1
ATOM 7562 O O . GLY B 1 418 ? -5.488 4.75 14.648 1 95.06 418 GLY B O 1
ATOM 7563 N N . HIS B 1 419 ? -6.898 3.807 13.219 1 94.88 419 HIS B N 1
ATOM 7564 C CA . HIS B 1 419 ? -7.754 3.275 14.273 1 94.88 419 HIS B CA 1
ATOM 7565 C C . HIS B 1 419 ? -7.023 2.221 15.102 1 94.88 419 HIS B C 1
ATOM 7567 O O . HIS B 1 419 ? -6.348 1.354 14.539 1 94.88 419 HIS B O 1
ATOM 7573 N N . ASN B 1 420 ? -7.09 2.301 16.391 1 92.88 420 ASN B N 1
ATOM 7574 C CA . ASN B 1 420 ? -6.473 1.331 17.297 1 92.88 420 ASN B CA 1
ATOM 7575 C C . ASN B 1 420 ? -4.996 1.123 16.969 1 92.88 420 ASN B C 1
ATOM 7577 O O . ASN B 1 420 ? -4.531 -0.014 16.891 1 92.88 420 ASN B O 1
ATOM 7581 N N . ILE B 1 421 ? -4.293 2.217 16.734 1 94.94 421 ILE B N 1
ATOM 7582 C CA . ILE B 1 421 ? -2.943 2.18 16.188 1 94.94 421 ILE B CA 1
ATOM 7583 C C . ILE B 1 421 ? -2.02 1.415 17.125 1 94.94 421 ILE B C 1
ATOM 7585 O O . ILE B 1 421 ? -1.125 0.692 16.688 1 94.94 421 ILE B O 1
ATOM 7589 N N . HIS B 1 422 ? -2.16 1.491 18.453 1 93.75 422 HIS B N 1
ATOM 7590 C CA . HIS B 1 422 ? -1.286 0.842 19.422 1 93.75 422 HIS B CA 1
ATOM 7591 C C . HIS B 1 422 ? -1.412 -0.676 19.344 1 93.75 422 HIS B C 1
ATOM 7593 O O . HIS B 1 422 ? -0.429 -1.395 19.547 1 93.75 422 HIS B O 1
ATOM 7599 N N . LYS B 1 423 ? -2.613 -1.053 19.062 1 90.94 423 LYS B N 1
ATOM 7600 C CA . LYS B 1 423 ? -2.834 -2.484 18.891 1 90.94 423 LYS B CA 1
ATOM 7601 C C . LYS B 1 423 ? -2.318 -2.959 17.531 1 90.94 423 LYS B C 1
ATOM 7603 O O . LYS B 1 423 ? -1.635 -3.98 17.438 1 90.94 423 LYS B O 1
ATOM 7608 N N . VAL B 1 424 ? -2.58 -2.24 16.516 1 91.31 424 VAL B N 1
ATOM 7609 C CA . VAL B 1 424 ? -2.318 -2.635 15.141 1 91.31 424 VAL B CA 1
ATOM 7610 C C . VAL B 1 424 ? -0.811 -2.699 14.898 1 91.31 424 VAL B C 1
ATOM 7612 O O . VAL B 1 424 ? -0.312 -3.656 14.305 1 91.31 424 VAL B O 1
ATOM 7615 N N . LEU B 1 425 ? -0.056 -1.71 15.359 1 92.12 425 LEU B N 1
ATOM 7616 C CA . LEU B 1 425 ? 1.358 -1.604 15.016 1 92.12 425 LEU B CA 1
ATOM 7617 C C . LEU B 1 425 ? 2.227 -2.271 16.078 1 92.12 425 LEU B C 1
ATOM 7619 O O . LEU B 1 425 ? 3.432 -2.443 15.883 1 92.12 425 LEU B O 1
ATOM 7623 N N . LYS B 1 426 ? 1.632 -2.697 17.141 1 89 426 LYS B N 1
ATOM 7624 C CA . LYS B 1 426 ? 2.396 -3.34 18.203 1 89 426 LYS B CA 1
ATOM 7625 C C . LYS B 1 426 ? 3.158 -4.555 17.688 1 89 426 LYS B C 1
ATOM 7627 O O . LYS B 1 426 ? 4.312 -4.777 18.062 1 89 426 LYS B O 1
ATOM 7632 N N . HIS B 1 427 ? 2.535 -5.316 16.797 1 82.69 427 HIS B N 1
ATOM 7633 C CA . HIS B 1 427 ? 3.131 -6.57 16.359 1 82.69 427 HIS B CA 1
ATOM 7634 C C . HIS B 1 427 ? 3.434 -6.539 14.859 1 82.69 427 HIS B C 1
ATOM 7636 O O . HIS B 1 427 ? 3.611 -7.586 14.234 1 82.69 427 HIS B O 1
ATOM 7642 N N . PHE B 1 428 ? 3.484 -5.535 14.156 1 87.31 428 PHE B N 1
ATOM 7643 C CA . PHE B 1 428 ? 3.682 -5.527 12.711 1 87.31 428 PHE B CA 1
ATOM 7644 C C . PHE B 1 428 ? 4.746 -4.508 12.32 1 87.31 428 PHE B C 1
ATOM 7646 O O . PHE B 1 428 ? 5.762 -4.867 11.719 1 87.31 428 PHE B O 1
ATOM 7653 N N . GLY B 1 429 ? 4.633 -3.145 12.711 1 89.12 429 GLY B N 1
ATOM 7654 C CA . GLY B 1 429 ? 5.52 -2.055 12.344 1 89.12 429 GLY B CA 1
ATOM 7655 C C . GLY B 1 429 ? 6.801 -2.027 13.164 1 89.12 429 GLY B C 1
ATOM 7656 O O . GLY B 1 429 ? 6.906 -2.705 14.188 1 89.12 429 GLY B O 1
ATOM 7657 N N . SER B 1 430 ? 7.871 -1.352 12.516 1 95 430 SER B N 1
ATOM 7658 C CA . SER B 1 430 ? 9.133 -1.191 13.227 1 95 430 SER B CA 1
ATOM 7659 C C . SER B 1 430 ? 9.867 0.067 12.773 1 95 430 SER B C 1
ATOM 7661 O O . SER B 1 430 ? 9.625 0.574 11.68 1 95 430 SER B O 1
ATOM 7663 N N . ASN B 1 431 ? 10.766 0.55 13.633 1 98.06 431 ASN B N 1
ATOM 7664 C CA . ASN B 1 431 ? 11.75 1.577 13.32 1 98.06 431 ASN B CA 1
ATOM 7665 C C . ASN B 1 431 ? 11.086 2.869 12.852 1 98.06 431 ASN B C 1
ATOM 7667 O O . ASN B 1 431 ? 11.406 3.381 11.773 1 98.06 431 ASN B O 1
ATOM 7671 N N . ILE B 1 432 ? 10.164 3.361 13.656 1 98.75 432 ILE B N 1
ATOM 7672 C CA . ILE B 1 432 ? 9.57 4.672 13.414 1 98.75 432 ILE B CA 1
ATOM 7673 C C . ILE B 1 432 ? 9.727 5.543 14.656 1 98.75 432 ILE B C 1
ATOM 7675 O O . ILE B 1 432 ? 9.477 5.09 15.781 1 98.75 432 ILE B O 1
ATOM 7679 N N . ILE B 1 433 ? 10.258 6.676 14.469 1 98.94 433 ILE B N 1
ATOM 7680 C CA . ILE B 1 433 ? 10.25 7.715 15.492 1 98.94 433 ILE B CA 1
ATOM 7681 C C . ILE B 1 433 ? 9.133 8.719 15.195 1 98.94 433 ILE B C 1
ATOM 7683 O O . ILE B 1 433 ? 9.117 9.344 14.133 1 98.94 433 ILE B O 1
ATOM 7687 N N . PHE B 1 434 ? 8.219 8.82 16.109 1 98.88 434 PHE B N 1
ATOM 7688 C CA . PHE B 1 434 ? 7.281 9.945 16.078 1 98.88 434 PHE B CA 1
ATOM 7689 C C . PHE B 1 434 ? 7.758 11.062 17 1 98.88 434 PHE B C 1
ATOM 7691 O O . PHE B 1 434 ? 7.812 10.898 18.219 1 98.88 434 PHE B O 1
ATOM 7698 N N . SER B 1 435 ? 8.117 12.188 16.375 1 98.88 435 SER B N 1
ATOM 7699 C CA . SER B 1 435 ? 8.539 13.359 17.125 1 98.88 435 SER B CA 1
ATOM 7700 C C . SER B 1 435 ? 7.406 14.367 17.266 1 98.88 435 SER B C 1
ATOM 7702 O O . SER B 1 435 ? 6.77 14.734 16.266 1 98.88 435 SER B O 1
ATOM 7704 N N . ASN B 1 436 ? 7.203 14.781 18.531 1 98.5 436 ASN B N 1
ATOM 7705 C CA . ASN B 1 436 ? 6.066 15.656 18.781 1 98.5 436 ASN B CA 1
ATOM 7706 C C . ASN B 1 436 ? 6.41 16.75 19.781 1 98.5 436 ASN B C 1
ATOM 7708 O O . ASN B 1 436 ? 7.137 16.516 20.75 1 98.5 436 ASN B O 1
ATOM 7712 N N . GLY B 1 437 ? 5.977 17.984 19.5 1 98.38 437 GLY B N 1
ATOM 7713 C CA . GLY B 1 437 ? 5.922 19.078 20.453 1 98.38 437 GLY B CA 1
ATOM 7714 C C . GLY B 1 437 ? 4.508 19.422 20.891 1 98.38 437 GLY B C 1
ATOM 7715 O O . GLY B 1 437 ? 3.627 19.625 20.047 1 98.38 437 GLY B O 1
ATOM 7716 N N . LEU B 1 438 ? 4.289 19.547 22.125 1 98.19 438 LEU B N 1
ATOM 7717 C CA . LEU B 1 438 ? 2.934 19.656 22.656 1 98.19 438 LEU B CA 1
ATOM 7718 C C . LEU B 1 438 ? 2.357 21.047 22.422 1 98.19 438 LEU B C 1
ATOM 7720 O O . LEU B 1 438 ? 1.15 21.25 22.562 1 98.19 438 LEU B O 1
ATOM 7724 N N . LEU B 1 439 ? 3.191 22.031 22.078 1 97.94 439 LEU B N 1
ATOM 7725 C CA . LEU B 1 439 ? 2.67 23.344 21.719 1 97.94 439 LEU B CA 1
ATOM 7726 C C . LEU B 1 439 ? 2.096 23.328 20.297 1 97.94 439 LEU B C 1
ATOM 7728 O O . LEU B 1 439 ? 1.36 24.234 19.922 1 97.94 439 LEU B O 1
ATOM 7732 N N . ASP B 1 440 ? 2.51 22.375 19.5 1 98 440 ASP B N 1
ATOM 7733 C CA . ASP B 1 440 ? 2.01 22.172 18.156 1 98 440 ASP B CA 1
ATOM 7734 C C . ASP B 1 440 ? 0.579 21.641 18.172 1 98 440 ASP B C 1
ATOM 7736 O O . ASP B 1 440 ? 0.325 20.531 18.672 1 98 440 ASP B O 1
ATOM 7740 N N . PRO B 1 441 ? -0.321 22.359 17.562 1 97.75 441 PRO B N 1
ATOM 7741 C CA . PRO B 1 441 ? -1.701 21.875 17.578 1 97.75 441 PRO B CA 1
ATOM 7742 C C . PRO B 1 441 ? -1.853 20.516 16.906 1 97.75 441 PRO B C 1
ATOM 7744 O O . PRO B 1 441 ? -2.744 19.734 17.266 1 97.75 441 PRO B O 1
ATOM 7747 N N . TRP B 1 442 ? -0.96 20.156 16 1 97.88 442 TRP B N 1
ATOM 7748 C CA . TRP B 1 442 ? -1.038 18.906 15.266 1 97.88 442 TRP B CA 1
ATOM 7749 C C . TRP B 1 442 ? -0.604 17.734 16.141 1 97.88 442 TRP B C 1
ATOM 7751 O O . TRP B 1 442 ? -0.829 16.578 15.797 1 97.88 442 TRP B O 1
ATOM 7761 N N . SER B 1 443 ? 0.017 18.016 17.297 1 98.38 443 SER B N 1
ATOM 7762 C CA . SER B 1 443 ? 0.378 16.938 18.203 1 98.38 443 SER B CA 1
ATOM 7763 C C . SER B 1 443 ? -0.855 16.156 18.672 1 98.38 443 SER B C 1
ATOM 7765 O O . SER B 1 443 ? -0.777 14.969 18.953 1 98.38 443 SER B O 1
ATOM 7767 N N . GLY B 1 444 ? -2.006 16.875 18.672 1 97.69 444 GLY B N 1
ATOM 7768 C CA . GLY B 1 444 ? -3.242 16.234 19.094 1 97.69 444 GLY B CA 1
ATOM 7769 C C . GLY B 1 444 ? -3.662 15.078 18.203 1 97.69 444 GLY B C 1
ATOM 7770 O O . GLY B 1 444 ? -4.379 14.18 18.641 1 97.69 444 GLY B O 1
ATOM 7771 N N . GLY B 1 445 ? -3.289 15.109 16.953 1 98.12 445 GLY B N 1
ATOM 7772 C CA . GLY B 1 445 ? -3.574 14.039 16 1 98.12 445 GLY B CA 1
ATOM 7773 C C . GLY B 1 445 ? -2.363 13.18 15.688 1 98.12 445 GLY B C 1
ATOM 7774 O O . GLY B 1 445 ? -2.316 12.523 14.648 1 98.12 445 GLY B O 1
ATOM 7775 N N . SER B 1 446 ? -1.35 13.234 16.516 1 98.38 446 SER B N 1
ATOM 7776 C CA . SER B 1 446 ? -0.105 12.5 16.312 1 98.38 446 SER B CA 1
ATOM 7777 C C . SER B 1 446 ? 0.022 11.352 17.312 1 98.38 446 SER B C 1
ATOM 7779 O O . SER B 1 446 ? -0.842 11.172 18.172 1 98.38 446 SER B O 1
ATOM 7781 N N . VAL B 1 447 ? 1.003 10.539 17.156 1 98.56 447 VAL B N 1
ATOM 7782 C CA . VAL B 1 447 ? 1.273 9.43 18.062 1 98.56 447 VAL B CA 1
ATOM 7783 C C . VAL B 1 447 ? 2.123 9.914 19.234 1 98.56 447 VAL B C 1
ATOM 7785 O O . VAL B 1 447 ? 3.303 10.234 19.078 1 98.56 447 VAL B O 1
ATOM 7788 N N . LEU B 1 448 ? 1.573 9.875 20.453 1 98.38 448 LEU B N 1
ATOM 7789 C CA . LEU B 1 448 ? 2.213 10.562 21.578 1 98.38 448 LEU B CA 1
ATOM 7790 C C . LEU B 1 448 ? 2.766 9.562 22.578 1 98.38 448 LEU B C 1
ATOM 7792 O O . LEU B 1 448 ? 3.375 9.945 23.578 1 98.38 448 LEU B O 1
ATOM 7796 N N . GLN B 1 449 ? 2.561 8.281 22.328 1 97.94 449 GLN B N 1
ATOM 7797 C CA . GLN B 1 449 ? 3.082 7.23 23.188 1 97.94 449 GLN B CA 1
ATOM 7798 C C . GLN B 1 449 ? 3.797 6.156 22.375 1 97.94 449 GLN B C 1
ATOM 7800 O O . GLN B 1 449 ? 3.41 5.867 21.25 1 97.94 449 GLN B O 1
ATOM 7805 N N . ASP B 1 450 ? 4.805 5.57 23.047 1 98.06 450 ASP B N 1
ATOM 7806 C CA . ASP B 1 450 ? 5.48 4.449 22.391 1 98.06 450 ASP B CA 1
ATOM 7807 C C . ASP B 1 450 ? 4.492 3.334 22.062 1 98.06 450 ASP B C 1
ATOM 7809 O O . ASP B 1 450 ? 3.596 3.035 22.859 1 98.06 450 ASP B O 1
ATOM 7813 N N . ILE B 1 451 ? 4.625 2.797 20.938 1 96.56 451 ILE B N 1
ATOM 7814 C CA . ILE B 1 451 ? 3.791 1.669 20.547 1 96.56 451 ILE B CA 1
ATOM 7815 C C . ILE B 1 451 ? 4.516 0.36 20.844 1 96.56 451 ILE B C 1
ATOM 7817 O O . ILE B 1 451 ? 3.898 -0.618 21.266 1 96.56 451 ILE B O 1
ATOM 7821 N N . SER B 1 452 ? 5.766 0.327 20.594 1 95 452 SER B N 1
ATOM 7822 C CA . SER B 1 452 ? 6.656 -0.797 20.844 1 95 452 SER B CA 1
ATOM 7823 C C . SER B 1 452 ? 8.07 -0.32 21.156 1 95 452 SER B C 1
ATOM 7825 O O . SER B 1 452 ? 8.312 0.88 21.297 1 95 452 SER B O 1
ATOM 7827 N N . GLU B 1 453 ? 8.992 -1.306 21.203 1 94 453 GLU B N 1
ATOM 7828 C CA . GLU B 1 453 ? 10.383 -0.95 21.469 1 94 453 GLU B CA 1
ATOM 7829 C C . GLU B 1 453 ? 11.008 -0.244 20.266 1 94 453 GLU B C 1
ATOM 7831 O O . GLU B 1 453 ? 11.961 0.522 20.422 1 94 453 GLU B O 1
ATOM 7836 N N . SER B 1 454 ? 10.391 -0.49 19.125 1 95.75 454 SER B N 1
ATOM 7837 C CA . SER B 1 454 ? 11.023 0.048 17.922 1 95.75 454 SER B CA 1
ATOM 7838 C C . SER B 1 454 ? 10.18 1.157 17.312 1 95.75 454 SER B C 1
ATOM 7840 O O . SER B 1 454 ? 10.602 1.807 16.344 1 95.75 454 SER B O 1
ATOM 7842 N N . ILE B 1 455 ? 8.984 1.296 17.75 1 97.94 455 ILE B N 1
ATOM 7843 C CA . ILE B 1 455 ? 8.156 2.439 17.375 1 97.94 455 ILE B CA 1
ATOM 7844 C C . ILE B 1 455 ? 7.996 3.375 18.562 1 97.94 455 ILE B C 1
ATOM 7846 O O . ILE B 1 455 ? 7.102 3.186 19.391 1 97.94 455 ILE B O 1
ATOM 7850 N N . VAL B 1 456 ? 8.781 4.426 18.516 1 98.44 456 VAL B N 1
ATOM 7851 C CA . VAL B 1 456 ? 8.93 5.25 19.703 1 98.44 456 VAL B CA 1
ATOM 7852 C C . VAL B 1 456 ? 8.383 6.648 19.438 1 98.44 456 VAL B C 1
ATOM 7854 O O . VAL B 1 456 ? 8.422 7.137 18.312 1 98.44 456 VAL B O 1
ATOM 7857 N N . SER B 1 457 ? 7.855 7.242 20.484 1 98.69 457 SER B N 1
ATOM 7858 C CA . SER B 1 457 ? 7.395 8.625 20.438 1 98.69 457 SER B CA 1
ATOM 7859 C C . SER B 1 457 ? 8.25 9.523 21.328 1 98.69 457 SER B C 1
ATOM 7861 O O . SER B 1 457 ? 8.398 9.266 22.516 1 98.69 457 SER B O 1
ATOM 7863 N N . LEU B 1 458 ? 8.875 10.469 20.734 1 98.88 458 LEU B N 1
ATOM 7864 C CA . LEU B 1 458 ? 9.586 11.508 21.469 1 98.88 458 LEU B CA 1
ATOM 7865 C C . LEU B 1 458 ? 8.734 12.758 21.609 1 98.88 458 LEU B C 1
ATOM 7867 O O . LEU B 1 458 ? 8.484 13.461 20.625 1 98.88 458 LEU B O 1
ATOM 7871 N N . VAL B 1 459 ? 8.297 13.078 22.844 1 98.62 459 VAL B N 1
ATOM 7872 C CA . VAL B 1 459 ? 7.336 14.148 23.094 1 98.62 459 VAL B CA 1
ATOM 7873 C C . VAL B 1 459 ? 7.973 15.227 23.969 1 98.62 459 VAL B C 1
ATOM 7875 O O . VAL B 1 459 ? 8.484 14.93 25.047 1 98.62 459 VAL B O 1
ATOM 7878 N N . THR B 1 460 ? 7.938 16.438 23.547 1 98.44 460 THR B N 1
ATOM 7879 C CA . THR B 1 460 ? 8.477 17.562 24.312 1 98.44 460 THR B CA 1
ATOM 7880 C C . THR B 1 460 ? 7.367 18.516 24.719 1 98.44 460 THR B C 1
ATOM 7882 O O . THR B 1 460 ? 6.469 18.812 23.922 1 98.44 460 THR B O 1
ATOM 7885 N N . LYS B 1 461 ? 7.434 19 25.891 1 97.25 461 LYS B N 1
ATOM 7886 C CA . LYS B 1 461 ? 6.398 19.875 26.438 1 97.25 461 LYS B CA 1
ATOM 7887 C C . LYS B 1 461 ? 6.402 21.234 25.75 1 97.25 461 LYS B C 1
ATOM 7889 O O . LYS B 1 461 ? 5.344 21.828 25.531 1 97.25 461 LYS B O 1
ATOM 7894 N N . GLU B 1 462 ? 7.562 21.672 25.406 1 96.62 462 GLU B N 1
ATOM 7895 C CA . GLU B 1 462 ? 7.68 23.047 24.891 1 96.62 462 GLU B CA 1
ATOM 7896 C C . GLU B 1 462 ? 7.988 23.062 23.406 1 96.62 462 GLU B C 1
ATOM 7898 O O . GLU B 1 462 ? 8.328 24.094 22.844 1 96.62 462 GLU B O 1
ATOM 7903 N N . GLY B 1 463 ? 7.918 21.891 22.844 1 97.5 463 GLY B N 1
ATOM 7904 C CA . GLY B 1 463 ? 8.188 21.828 21.406 1 97.5 463 GLY B CA 1
ATOM 7905 C C . GLY B 1 463 ? 7.012 22.266 20.562 1 97.5 463 GLY B C 1
ATOM 7906 O O . GLY B 1 463 ? 5.855 22.047 20.922 1 97.5 463 GLY B O 1
ATOM 7907 N N . ALA B 1 464 ? 7.355 22.891 19.422 1 97.44 464 ALA B N 1
ATOM 7908 C CA . ALA B 1 464 ? 6.355 23.266 18.438 1 97.44 464 ALA B CA 1
ATOM 7909 C C . ALA B 1 464 ? 6.539 22.469 17.141 1 97.44 464 ALA B C 1
ATOM 7911 O O . ALA B 1 464 ? 7.188 21.422 17.141 1 97.44 464 ALA B O 1
ATOM 7912 N N . HIS B 1 465 ? 5.906 22.922 16.078 1 96.44 465 HIS B N 1
ATOM 7913 C CA . HIS B 1 465 ? 5.75 22.172 14.836 1 96.44 465 HIS B CA 1
ATOM 7914 C C . HIS B 1 465 ? 7.105 21.828 14.227 1 96.44 465 HIS B C 1
ATOM 7916 O O . HIS B 1 465 ? 7.832 22.719 13.773 1 96.44 465 HIS B O 1
ATOM 7922 N N . HIS B 1 466 ? 7.508 20.516 14.234 1 95.62 466 HIS B N 1
ATOM 7923 C CA . HIS B 1 466 ? 8.68 19.812 13.742 1 95.62 466 HIS B CA 1
ATOM 7924 C C . HIS B 1 466 ? 9.945 20.641 13.938 1 95.62 466 HIS B C 1
ATOM 7926 O O . HIS B 1 466 ? 10.75 20.781 13.016 1 95.62 466 HIS B O 1
ATOM 7932 N N . ILE B 1 467 ? 10.062 21.219 15.094 1 97.56 467 ILE B N 1
ATOM 7933 C CA . ILE B 1 467 ? 11.211 22.031 15.461 1 97.56 467 ILE B CA 1
ATOM 7934 C C . ILE B 1 467 ? 12.469 21.172 15.484 1 97.56 467 ILE B C 1
ATOM 7936 O O . ILE B 1 467 ? 13.57 21.656 15.25 1 97.56 467 ILE B O 1
ATOM 7940 N N . ASP B 1 468 ? 12.367 19.844 15.727 1 98.38 468 ASP B N 1
ATOM 7941 C CA . ASP B 1 468 ? 13.516 18.938 15.797 1 98.38 468 ASP B CA 1
ATOM 7942 C C . ASP B 1 468 ? 14.227 18.859 14.453 1 98.38 468 ASP B C 1
ATOM 7944 O O . ASP B 1 468 ? 15.414 18.531 14.391 1 98.38 468 ASP B O 1
ATOM 7948 N N . LEU B 1 469 ? 13.523 19.188 13.359 1 98.06 469 LEU B N 1
ATOM 7949 C CA . LEU B 1 469 ? 14.109 19.062 12.023 1 98.06 469 LEU B CA 1
ATOM 7950 C C . LEU B 1 469 ? 14.812 20.344 11.609 1 98.06 469 LEU B C 1
ATOM 7952 O O . LEU B 1 469 ? 15.578 20.359 10.648 1 98.06 469 LEU B O 1
ATOM 7956 N N . ARG B 1 470 ? 14.602 21.469 12.344 1 96.81 470 ARG B N 1
ATOM 7957 C CA . ARG B 1 470 ? 15.266 22.734 12.031 1 96.81 470 ARG B CA 1
ATOM 7958 C C . ARG B 1 470 ? 16.766 22.625 12.242 1 96.81 470 ARG B C 1
ATOM 7960 O O . ARG B 1 470 ? 17.25 21.719 12.922 1 96.81 470 ARG B O 1
ATOM 7967 N N . ALA B 1 471 ? 17.5 23.562 11.664 1 95.81 471 ALA B N 1
ATOM 7968 C CA . ALA B 1 471 ? 18.938 23.625 11.898 1 95.81 471 ALA B CA 1
ATOM 7969 C C . ALA B 1 471 ? 19.234 23.938 13.359 1 95.81 471 ALA B C 1
ATOM 7971 O O . ALA B 1 471 ? 18.531 24.734 13.992 1 95.81 471 ALA B O 1
ATOM 7972 N N . SER B 1 472 ? 20.234 23.312 13.836 1 96.06 472 SER B N 1
ATOM 7973 C CA . SER B 1 472 ? 20.672 23.609 15.195 1 96.06 472 SER B CA 1
ATOM 7974 C C . SER B 1 472 ? 21.156 25.047 15.328 1 96.06 472 SER B C 1
ATOM 7976 O O . SER B 1 472 ? 21.703 25.609 14.375 1 96.06 472 SER B O 1
ATOM 7978 N N . THR B 1 473 ? 20.906 25.609 16.5 1 94.25 473 THR B N 1
ATOM 7979 C CA . THR B 1 473 ? 21.406 26.938 16.844 1 94.25 473 THR B CA 1
ATOM 7980 C C . THR B 1 473 ? 21.969 26.969 18.266 1 94.25 473 THR B C 1
ATOM 7982 O O . THR B 1 473 ? 21.703 26.062 19.047 1 94.25 473 THR B O 1
ATOM 7985 N N . LYS B 1 474 ? 22.75 28.016 18.562 1 94.44 474 LYS B N 1
ATOM 7986 C CA . LYS B 1 474 ? 23.297 28.172 19.906 1 94.44 474 LYS B CA 1
ATOM 7987 C C . LYS B 1 474 ? 22.188 28.422 20.922 1 94.44 474 LYS B C 1
ATOM 7989 O O . LYS B 1 474 ? 22.391 28.203 22.125 1 94.44 474 LYS B O 1
ATOM 7994 N N . ASN B 1 475 ? 21.047 28.797 20.5 1 93.81 475 ASN B N 1
ATOM 7995 C CA . ASN B 1 475 ? 19.938 29.125 21.375 1 93.81 475 ASN B CA 1
ATOM 7996 C C . ASN B 1 475 ? 19.031 27.922 21.609 1 93.81 475 ASN B C 1
ATOM 7998 O O . ASN B 1 475 ? 18 28.031 22.281 1 93.81 475 ASN B O 1
ATOM 8002 N N . ASP B 1 476 ? 19.391 26.766 21.078 1 96.94 476 ASP B N 1
ATOM 8003 C CA . ASP B 1 476 ? 18.594 25.578 21.297 1 96.94 476 ASP B CA 1
ATOM 8004 C C . ASP B 1 476 ? 18.5 25.234 22.781 1 96.94 476 ASP B C 1
ATOM 8006 O O . ASP B 1 476 ? 19.531 25.094 23.453 1 96.94 476 ASP B O 1
ATOM 8010 N N . PRO B 1 477 ? 17.281 25.172 23.281 1 97.81 477 PRO B N 1
ATOM 8011 C CA . PRO B 1 477 ? 17.188 24.703 24.672 1 97.81 477 PRO B CA 1
ATOM 8012 C C . PRO B 1 477 ? 17.703 23.281 24.844 1 97.81 477 PRO B C 1
ATOM 8014 O O . PRO B 1 477 ? 17.766 22.516 23.891 1 97.81 477 PRO B O 1
ATOM 8017 N N . ASP B 1 478 ? 17.984 22.812 26.094 1 98.06 478 ASP B N 1
ATOM 8018 C CA . ASP B 1 478 ? 18.594 21.516 26.391 1 98.06 478 ASP B CA 1
ATOM 8019 C C . ASP B 1 478 ? 17.688 20.375 25.938 1 98.06 478 ASP B C 1
ATOM 8021 O O . ASP B 1 478 ? 18.156 19.359 25.438 1 98.06 478 ASP B O 1
ATOM 8025 N N . TRP B 1 479 ? 16.391 20.516 26.188 1 98 479 TRP B N 1
ATOM 8026 C CA . TRP B 1 479 ? 15.484 19.438 25.828 1 98 479 TRP B CA 1
ATOM 8027 C C . TRP B 1 479 ? 15.523 19.156 24.328 1 98 479 TRP B C 1
ATOM 8029 O O . TRP B 1 479 ? 15.352 18.016 23.906 1 98 479 TRP B O 1
ATOM 8039 N N . LEU B 1 480 ? 15.656 20.156 23.484 1 98.56 480 LEU B N 1
ATOM 8040 C CA . LEU B 1 480 ? 15.727 19.984 22.047 1 98.56 480 LEU B CA 1
ATOM 8041 C C . LEU B 1 480 ? 17.031 19.297 21.641 1 98.56 480 LEU B C 1
ATOM 8043 O O . LEU B 1 480 ? 17.031 18.406 20.781 1 98.56 480 LEU B O 1
ATOM 8047 N N . VAL B 1 481 ? 18.172 19.734 22.219 1 98.5 481 VAL B N 1
ATOM 8048 C CA . VAL B 1 481 ? 19.469 19.094 21.984 1 98.5 481 VAL B CA 1
ATOM 8049 C C . VAL B 1 481 ? 19.391 17.609 22.328 1 98.5 481 VAL B C 1
ATOM 8051 O O . VAL B 1 481 ? 19.859 16.766 21.578 1 98.5 481 VAL B O 1
ATOM 8054 N N . ASN B 1 482 ? 18.766 17.328 23.438 1 98.5 482 ASN B N 1
ATOM 8055 C CA . ASN B 1 482 ? 18.641 15.953 23.906 1 98.5 482 ASN B CA 1
ATOM 8056 C C . ASN B 1 482 ? 17.734 15.133 22.984 1 98.5 482 ASN B C 1
ATOM 8058 O O . ASN B 1 482 ? 17.984 13.953 22.734 1 98.5 482 ASN B O 1
ATOM 8062 N N . GLN B 1 483 ? 16.625 15.742 22.562 1 98.56 483 GLN B N 1
ATOM 8063 C CA . GLN B 1 483 ? 15.734 15.055 21.641 1 98.56 483 GLN B CA 1
ATOM 8064 C C . GLN B 1 483 ? 16.469 14.656 20.359 1 98.56 483 GLN B C 1
ATOM 8066 O O . GLN B 1 483 ? 16.344 13.516 19.891 1 98.56 483 GLN B O 1
ATOM 8071 N N . ARG B 1 484 ? 17.203 15.555 19.781 1 98.75 484 ARG B N 1
ATOM 8072 C CA . ARG B 1 484 ? 17.953 15.281 18.562 1 98.75 484 ARG B CA 1
ATOM 8073 C C . ARG B 1 484 ? 18.984 14.188 18.797 1 98.75 484 ARG B C 1
ATOM 8075 O O . ARG B 1 484 ? 19.203 13.336 17.938 1 98.75 484 ARG B O 1
ATOM 8082 N N . ALA B 1 485 ? 19.641 14.219 19.938 1 98.75 485 ALA B N 1
ATOM 8083 C CA . ALA B 1 485 ? 20.625 13.188 20.281 1 98.75 485 ALA B CA 1
ATOM 8084 C C . ALA B 1 485 ? 19.969 11.812 20.328 1 98.75 485 ALA B C 1
ATOM 8086 O O . ALA B 1 485 ? 20.562 10.82 19.875 1 98.75 485 ALA B O 1
ATOM 8087 N N . THR B 1 486 ? 18.797 11.758 20.875 1 98.81 486 THR B N 1
ATOM 8088 C CA . THR B 1 486 ? 18.062 10.5 20.938 1 98.81 486 THR B CA 1
ATOM 8089 C C . THR B 1 486 ? 17.672 10.031 19.547 1 98.81 486 THR B C 1
ATOM 8091 O O . THR B 1 486 ? 17.766 8.844 19.234 1 98.81 486 THR B O 1
ATOM 8094 N N . GLU B 1 487 ? 17.188 10.93 18.719 1 98.88 487 GLU B N 1
ATOM 8095 C CA . GLU B 1 487 ? 16.844 10.602 17.344 1 98.88 487 GLU B CA 1
ATOM 8096 C C . GLU B 1 487 ? 18.047 10.047 16.594 1 98.88 487 GLU B C 1
ATOM 8098 O O . GLU B 1 487 ? 17.938 9.031 15.898 1 98.88 487 GLU B O 1
ATOM 8103 N N . ILE B 1 488 ? 19.188 10.695 16.734 1 98.88 488 ILE B N 1
ATOM 8104 C CA . ILE B 1 488 ? 20.422 10.266 16.078 1 98.88 488 ILE B CA 1
ATOM 8105 C C . ILE B 1 488 ? 20.812 8.867 16.547 1 98.88 488 ILE B C 1
ATOM 8107 O O . ILE B 1 488 ? 21.188 8.016 15.75 1 98.88 488 ILE B O 1
ATOM 8111 N N . LYS B 1 489 ? 20.688 8.625 17.812 1 98.81 489 LYS B N 1
ATOM 8112 C CA . LYS B 1 489 ? 21.047 7.332 18.391 1 98.81 489 LYS B CA 1
ATOM 8113 C C . LYS B 1 489 ? 20.156 6.223 17.828 1 98.81 489 LYS B C 1
ATOM 8115 O O . LYS B 1 489 ? 20.641 5.129 17.516 1 98.81 489 LYS B O 1
ATOM 8120 N N . LEU B 1 490 ? 18.906 6.43 17.734 1 98.75 490 LEU B N 1
ATOM 8121 C CA . LEU B 1 490 ? 17.969 5.441 17.203 1 98.75 490 LEU B CA 1
ATOM 8122 C C . LEU B 1 490 ? 18.25 5.141 15.742 1 98.75 490 LEU B C 1
ATOM 8124 O O . LEU B 1 490 ? 18.281 3.975 15.336 1 98.75 490 LEU B O 1
ATOM 8128 N N . ILE B 1 491 ? 18.484 6.152 14.977 1 98.81 491 ILE B N 1
ATOM 8129 C CA . ILE B 1 491 ? 18.797 5.992 13.562 1 98.81 491 ILE B CA 1
ATOM 8130 C C . ILE B 1 491 ? 20.094 5.207 13.406 1 98.81 491 ILE B C 1
ATOM 8132 O O . ILE B 1 491 ? 20.188 4.312 12.562 1 98.81 491 ILE B O 1
ATOM 8136 N N . GLN B 1 492 ? 21.062 5.578 14.219 1 98.62 492 GLN B N 1
ATOM 8137 C CA . GLN B 1 492 ? 22.328 4.848 14.203 1 98.62 492 GLN B CA 1
ATOM 8138 C C . GLN B 1 492 ? 22.109 3.367 14.5 1 98.62 492 GLN B C 1
ATOM 8140 O O . GLN B 1 492 ? 22.75 2.504 13.891 1 98.62 492 GLN B O 1
ATOM 8145 N N . GLY B 1 493 ? 21.266 3.094 15.43 1 98.06 493 GLY B N 1
ATOM 8146 C CA . GLY B 1 493 ? 20.953 1.712 15.75 1 98.06 493 GLY B CA 1
ATOM 8147 C C . GLY B 1 493 ? 20.375 0.944 14.578 1 98.06 493 GLY B C 1
ATOM 8148 O O . GLY B 1 493 ? 20.75 -0.202 14.328 1 98.06 493 GLY B O 1
ATOM 8149 N N . TRP B 1 494 ? 19.422 1.544 13.844 1 97.25 494 TRP B N 1
ATOM 8150 C CA . TRP B 1 494 ? 18.828 0.909 12.672 1 97.25 494 TRP B CA 1
ATOM 8151 C C . TRP B 1 494 ? 19.891 0.58 11.633 1 97.25 494 TRP B C 1
ATOM 8153 O O . TRP B 1 494 ? 19.891 -0.512 11.055 1 97.25 494 TRP B O 1
ATOM 8163 N N . ILE B 1 495 ? 20.75 1.569 11.367 1 97.56 495 ILE B N 1
ATOM 8164 C CA . ILE B 1 495 ? 21.781 1.444 10.328 1 97.56 495 ILE B CA 1
ATOM 8165 C C . ILE B 1 495 ? 22.781 0.373 10.727 1 97.56 495 ILE B C 1
ATOM 8167 O O . ILE B 1 495 ? 23.188 -0.447 9.898 1 97.56 495 ILE B O 1
ATOM 8171 N N . ASN B 1 496 ? 23.172 0.36 12 1 96.69 496 ASN B N 1
ATOM 8172 C CA . ASN B 1 496 ? 24.078 -0.673 12.492 1 96.69 496 ASN B CA 1
ATOM 8173 C C . ASN B 1 496 ? 23.469 -2.066 12.344 1 96.69 496 ASN B C 1
ATOM 8175 O O . ASN B 1 496 ? 24.156 -3 11.914 1 96.69 496 ASN B O 1
ATOM 8179 N N . ASP B 1 497 ? 22.25 -2.234 12.688 1 94.19 497 ASP B N 1
ATOM 8180 C CA . ASP B 1 497 ? 21.562 -3.516 12.562 1 94.19 497 ASP B CA 1
ATOM 8181 C C . ASP B 1 497 ? 21.516 -3.979 11.109 1 94.19 497 ASP B C 1
ATOM 8183 O O . ASP B 1 497 ? 21.703 -5.164 10.82 1 94.19 497 ASP B O 1
ATOM 8187 N N . TYR B 1 498 ? 21.297 -3.082 10.227 1 94.62 498 TYR B N 1
ATOM 8188 C CA . TYR B 1 498 ? 21.234 -3.389 8.805 1 94.62 498 TYR B CA 1
ATOM 8189 C C . TYR B 1 498 ? 22.562 -3.951 8.312 1 94.62 498 TYR B C 1
ATOM 8191 O O . TYR B 1 498 ? 22.594 -4.941 7.578 1 94.62 498 TYR B O 1
ATOM 8199 N N . TYR B 1 499 ? 23.609 -3.305 8.727 1 93.44 499 TYR B N 1
ATOM 8200 C CA . TYR B 1 499 ? 24.938 -3.721 8.281 1 93.44 499 TYR B CA 1
ATOM 8201 C C . TYR B 1 499 ? 25.344 -5.047 8.922 1 93.44 499 TYR B C 1
ATOM 8203 O O . TYR B 1 499 ? 26 -5.875 8.289 1 93.44 499 TYR B O 1
ATOM 8211 N N . GLN B 1 500 ? 24.984 -5.238 10.094 1 90.25 500 GLN B N 1
ATOM 8212 C CA . GLN B 1 500 ? 25.297 -6.496 10.773 1 90.25 500 GLN B CA 1
ATOM 8213 C C . GLN B 1 500 ? 24.578 -7.668 10.102 1 90.25 500 GLN B C 1
ATOM 8215 O O . GLN B 1 500 ? 25.141 -8.75 9.953 1 90.25 500 GLN B O 1
ATOM 8220 N N . GLU B 1 501 ? 23.406 -7.473 9.727 1 85.12 501 GLU B N 1
ATOM 8221 C CA . GLU B 1 501 ? 22.625 -8.523 9.078 1 85.12 501 GLU B CA 1
ATOM 8222 C C . GLU B 1 501 ? 23.156 -8.82 7.68 1 85.12 501 GLU B C 1
ATOM 8224 O O . GLU B 1 501 ? 23.078 -9.953 7.207 1 85.12 501 GLU B O 1
ATOM 8229 N N . SER B 1 502 ? 23.609 -7.855 7.027 1 79.25 502 SER B N 1
ATOM 8230 C CA . SER B 1 502 ? 24.172 -8.039 5.695 1 79.25 502 SER B CA 1
ATOM 8231 C C . SER B 1 502 ? 25.469 -8.828 5.746 1 79.25 502 SER B C 1
ATOM 8233 O O . SER B 1 502 ? 25.766 -9.609 4.84 1 79.25 502 SER B O 1
ATOM 8235 N N . GLN B 1 503 ? 26.219 -8.609 6.723 1 70.69 503 GLN B N 1
ATOM 8236 C CA . GLN B 1 503 ? 27.453 -9.367 6.906 1 70.69 503 GLN B CA 1
ATOM 8237 C C . GLN B 1 503 ? 27.156 -10.82 7.27 1 70.69 503 GLN B C 1
ATOM 8239 O O . GLN B 1 503 ? 27.828 -11.727 6.781 1 70.69 503 GLN B O 1
ATOM 8244 N N . ALA B 1 504 ? 26.141 -11.031 8.016 1 61.38 504 ALA B N 1
ATOM 8245 C CA . ALA B 1 504 ? 25.766 -12.391 8.414 1 61.38 504 ALA B CA 1
ATOM 8246 C C . ALA B 1 504 ? 25.297 -13.203 7.215 1 61.38 504 ALA B C 1
ATOM 8248 O O . ALA B 1 504 ? 25.625 -14.391 7.098 1 61.38 504 ALA B O 1
ATOM 8249 N N . VAL B 1 505 ? 24.594 -12.594 6.402 1 57.03 505 VAL B N 1
ATOM 8250 C CA . VAL B 1 505 ? 24.094 -13.273 5.207 1 57.03 505 VAL B CA 1
ATOM 8251 C C . VAL B 1 505 ? 25.266 -13.641 4.297 1 57.03 505 VAL B C 1
ATOM 8253 O O . VAL B 1 505 ? 25.281 -14.727 3.713 1 57.03 505 VAL B O 1
ATOM 8256 N N . TYR B 1 506 ? 26.203 -12.672 4.277 1 47.47 506 TYR B N 1
ATOM 8257 C CA . TYR B 1 506 ? 27.406 -12.953 3.482 1 47.47 506 TYR B CA 1
ATOM 8258 C C . TYR B 1 506 ? 28.203 -14.094 4.094 1 47.47 506 TYR B C 1
ATOM 8260 O O . TYR B 1 506 ? 28.734 -14.938 3.371 1 47.47 506 TYR B O 1
ATOM 8268 N N . GLU B 1 507 ? 28.141 -14.117 5.438 1 44.88 507 GLU B N 1
ATOM 8269 C CA . GLU B 1 507 ? 28.859 -15.195 6.121 1 44.88 507 GLU B CA 1
ATOM 8270 C C . GLU B 1 507 ? 28.109 -16.516 6.016 1 44.88 507 GLU B C 1
ATOM 8272 O O . GLU B 1 507 ? 28.734 -17.578 5.902 1 44.88 507 GLU B O 1
ATOM 8277 N N . VAL B 1 508 ? 26.797 -16.453 6.012 1 44.81 508 VAL B N 1
ATOM 8278 C CA . VAL B 1 508 ? 26 -17.672 5.918 1 44.81 508 VAL B CA 1
ATOM 8279 C C . VAL B 1 508 ? 25.969 -18.156 4.469 1 44.81 508 VAL B C 1
ATOM 8281 O O . VAL B 1 508 ? 25.906 -19.359 4.211 1 44.81 508 VAL B O 1
ATOM 8284 N N . LYS B 1 509 ? 25.891 -17.25 3.537 1 47.97 509 LYS B N 1
ATOM 8285 C CA . LYS B 1 509 ? 25.969 -17.75 2.164 1 47.97 509 LYS B CA 1
ATOM 8286 C C . LYS B 1 509 ? 27.219 -18.578 1.95 1 47.97 509 LYS B C 1
ATOM 8288 O O . LYS B 1 509 ? 27.391 -19.203 0.902 1 47.97 509 LYS B O 1
ATOM 8293 N N . ILE B 1 510 ? 28.312 -18.297 2.709 1 35.97 510 ILE B N 1
ATOM 8294 C CA . ILE B 1 510 ? 29.438 -19.188 2.484 1 35.97 510 ILE B CA 1
ATOM 8295 C C . ILE B 1 510 ? 29.219 -20.5 3.211 1 35.97 510 ILE B C 1
ATOM 8297 O O . ILE B 1 510 ? 29.641 -20.688 4.352 1 35.97 510 ILE B O 1
ATOM 8301 N N . PRO B 1 511 ? 28.047 -20.812 3.441 1 32.94 511 PRO B N 1
ATOM 8302 C CA . PRO B 1 511 ? 27.969 -22.156 4.027 1 32.94 511 PRO B CA 1
ATOM 8303 C C . PRO B 1 511 ? 28.531 -23.234 3.102 1 32.94 511 PRO B C 1
ATOM 8305 O O . PRO B 1 511 ? 28.234 -23.234 1.902 1 32.94 511 PRO B O 1
ATOM 8308 N N . SER B 1 512 ? 29.594 -23.875 3.521 1 34.31 512 SER B N 1
ATOM 8309 C CA . SER B 1 512 ? 30.109 -25.141 2.992 1 34.31 512 SER B CA 1
ATOM 8310 C C . SER B 1 512 ? 29 -26.141 2.762 1 34.31 512 SER B C 1
ATOM 8312 O O . SER B 1 512 ? 29.062 -26.938 1.821 1 34.31 512 SER B O 1
ATOM 8314 N N . SER B 1 513 ? 28.016 -26.094 3.715 1 32.25 513 SER B N 1
ATOM 8315 C CA . SER B 1 513 ? 27.125 -27.219 3.865 1 32.25 513 SER B CA 1
ATOM 8316 C C . SER B 1 513 ? 25.953 -27.141 2.891 1 32.25 513 SER B C 1
ATOM 8318 O O . SER B 1 513 ? 25.297 -28.141 2.596 1 32.25 513 SER B O 1
ATOM 8320 N N . LEU B 1 514 ? 25.438 -25.984 2.52 1 33.19 514 LEU B N 1
ATOM 8321 C CA . LEU B 1 514 ? 24.312 -26.031 1.594 1 33.19 514 LEU B CA 1
ATOM 8322 C C . LEU B 1 514 ? 24.766 -26.453 0.202 1 33.19 514 LEU B C 1
ATOM 8324 O O . LEU B 1 514 ? 23.938 -26.688 -0.683 1 33.19 514 LEU B O 1
ATOM 8328 N N . SER B 1 515 ? 26.094 -26.5 -0.104 1 31.8 515 SER B N 1
ATOM 8329 C CA . SER B 1 515 ? 26.641 -27.438 -1.084 1 31.8 515 SER B CA 1
ATOM 8330 C C . SER B 1 515 ? 26.344 -28.875 -0.679 1 31.8 515 SER B C 1
ATOM 8332 O O . SER B 1 515 ? 26.344 -29.781 -1.524 1 31.8 515 SER B O 1
ATOM 8334 N N . LYS B 1 516 ? 26.281 -29.047 0.605 1 36.47 516 LYS B N 1
ATOM 8335 C CA . LYS B 1 516 ? 26.062 -30.406 1.091 1 36.47 516 LYS B CA 1
ATOM 8336 C C . LYS B 1 516 ? 24.594 -30.781 1.021 1 36.47 516 LYS B C 1
ATOM 8338 O O . LYS B 1 516 ? 24.266 -31.953 0.776 1 36.47 516 LYS B O 1
ATOM 8343 N N . ILE B 1 517 ? 23.766 -29.891 1.354 1 31.59 517 ILE B N 1
ATOM 8344 C CA . ILE B 1 517 ? 22.359 -30.297 1.315 1 31.59 517 ILE B CA 1
ATOM 8345 C C . ILE B 1 517 ? 21.875 -30.312 -0.129 1 31.59 517 ILE B C 1
ATOM 8347 O O . ILE B 1 517 ? 21.188 -31.234 -0.547 1 31.59 517 ILE B O 1
ATOM 8351 N N . LEU B 1 518 ? 22.203 -29.344 -0.942 1 34.03 518 LEU B N 1
ATOM 8352 C CA . LEU B 1 518 ? 22.016 -29.578 -2.369 1 34.03 518 LEU B CA 1
ATOM 8353 C C . LEU B 1 518 ? 22.859 -30.75 -2.848 1 34.03 518 LEU B C 1
ATOM 8355 O O . LEU B 1 518 ? 22.438 -31.531 -3.703 1 34.03 518 LEU B O 1
ATOM 8359 N N . SER B 1 519 ? 24.031 -30.922 -2.262 1 33.41 519 SER B N 1
ATOM 8360 C CA . SER B 1 519 ? 24.844 -32.125 -2.465 1 33.41 519 SER B CA 1
ATOM 8361 C C . SER B 1 519 ? 24.234 -33.344 -1.745 1 33.41 519 SER B C 1
ATOM 8363 O O . SER B 1 519 ? 24.281 -34.438 -2.256 1 33.41 519 SER B O 1
ATOM 8365 N N . SER B 1 520 ? 23.766 -33.281 -0.542 1 32.41 520 SER B N 1
ATOM 8366 C CA . SER B 1 520 ? 23.156 -34.406 0.113 1 32.41 520 SER B CA 1
ATOM 8367 C C . SER B 1 520 ? 21.781 -34.719 -0.476 1 32.41 520 SER B C 1
ATOM 8369 O O . SER B 1 520 ? 21.328 -35.875 -0.465 1 32.41 520 SER B O 1
ATOM 8371 N N . LEU B 1 521 ? 20.953 -33.812 -0.779 1 32.12 521 LEU B N 1
ATOM 8372 C CA . LEU B 1 521 ? 19.797 -34.188 -1.595 1 32.12 521 LEU B CA 1
ATOM 8373 C C . LEU B 1 521 ? 20.234 -34.719 -2.955 1 32.12 521 LEU B C 1
ATOM 8375 O O . LEU B 1 521 ? 19.516 -35.469 -3.594 1 32.12 521 LEU B O 1
ATOM 8379 N N . SER B 1 522 ? 21.391 -34.312 -3.457 1 28.69 522 SER B N 1
ATOM 8380 C CA . SER B 1 522 ? 22.016 -35.156 -4.473 1 28.69 522 SER B CA 1
ATOM 8381 C C . SER B 1 522 ? 22.453 -36.5 -3.885 1 28.69 522 SER B C 1
ATOM 8383 O O . SER B 1 522 ? 22.688 -37.438 -4.621 1 28.69 522 SER B O 1
ATOM 8385 N N . LYS B 1 523 ? 23.141 -36.562 -2.727 1 31.88 523 LYS B N 1
ATOM 8386 C CA . LYS B 1 523 ? 23.609 -37.844 -2.207 1 31.88 523 LYS B CA 1
ATOM 8387 C C . LYS B 1 523 ? 22.438 -38.719 -1.821 1 31.88 523 LYS B C 1
ATOM 8389 O O . LYS B 1 523 ? 22.609 -39.938 -1.578 1 31.88 523 LYS B O 1
ATOM 8394 N N . ILE B 1 524 ? 21.438 -38.219 -1.244 1 27.33 524 ILE B N 1
ATOM 8395 C CA . ILE B 1 524 ? 20.359 -39.188 -1.013 1 27.33 524 ILE B CA 1
ATOM 8396 C C . ILE B 1 524 ? 19.719 -39.594 -2.344 1 27.33 524 ILE B C 1
ATOM 8398 O O . ILE B 1 524 ? 19.047 -40.594 -2.434 1 27.33 524 ILE B O 1
ATOM 8402 N N . ILE B 1 525 ? 19.656 -38.656 -3.355 1 26.48 525 ILE B N 1
ATOM 8403 C CA . ILE B 1 525 ? 19.422 -39.312 -4.625 1 26.48 525 ILE B CA 1
ATOM 8404 C C . ILE B 1 525 ? 20.688 -40.062 -5.055 1 26.48 525 ILE B C 1
ATOM 8406 O O . ILE B 1 525 ? 21.734 -39.438 -5.273 1 26.48 525 ILE B O 1
ATOM 8410 N N . GLY B 1 526 ? 21.094 -41.188 -4.359 1 22.27 526 GLY B N 1
ATOM 8411 C CA . GLY B 1 526 ? 22 -42.281 -4.562 1 22.27 526 GLY B CA 1
ATOM 8412 C C . GLY B 1 526 ? 22.422 -42.469 -6.008 1 22.27 526 GLY B C 1
ATOM 8413 O O . GLY B 1 526 ? 23.109 -43.438 -6.352 1 22.27 526 GLY B O 1
ATOM 8414 N N . PHE B 1 527 ? 22.734 -41.75 -6.922 1 22.81 527 PHE B N 1
ATOM 8415 C CA . PHE B 1 527 ? 23.672 -42.562 -7.688 1 22.81 527 PHE B CA 1
ATOM 8416 C C . PHE B 1 527 ? 25.062 -42.5 -7.082 1 22.81 527 PHE B C 1
ATOM 8418 O O . PHE B 1 527 ? 25.469 -41.469 -6.566 1 22.81 527 PHE B O 1
#

Secondary structure (DSSP, 8-state):
-------------------------------PPP---THHHHHH--------------EEEEEEEES-TT--S---EEEEEEEEE-TT--TTTS-EEEE---SS-HHHHHHT-HHHHHHHHHHT-EEEEEPPTTBTTB-GGGSHHHHTSSHHHHTT-SHHHHHHHHHHHHHHHHHHTT-TT--EEEEEETHHHHHHHHHHHH-TTT-SEEEEES--TT-STTTS-TTHHHHHHHHHHHHH-HHHHHHHHHHHHHHHHHHTSTTHHHHHHHHTTBSS--S-HHHHHHHHHHHHHHHHHT--SS-B-SSS-B-SSHHHHHHHHHHTPPTT--HHHHHHHHHHHHHHTTS--SSB-----TT---HHHHHHHHT------B-TTT-SSPPB---HHHHHHHHHHHHSS---TTHHHHHT--TTHHHHHHTS--SEEEEEETTSGGGGGS--S--SSSEEEEEETT--TTGGGSPP-TT--HHHHHHHHHHHHHHHHHHHHHHHHHHHHHHHSS-SSHHHHHHHHHHSS--/-------------------------------PPP---THHHHHH--------------EEEEEEEES-TT--S---EEEEEEEEE-TT--TTTS-EEEE---SS-HHHHHHT-HHHHHHHHHHT-EEEEEPPTTBTTB-GGGSHHHHTSSHHHHTT-SHHHHHHHHHHHHHHHHHHTT-TT--EEEEEETHHHHHHHHHHHH-TTT-SEEEEES--TT-STTTS-TTHHHHHHHHHHHHH-HHHHHHHHHHHHHHHHHHTSTTHHHHHHHHTTBSS--S-HHHHHHHHHHHHHHHHHT--SS-B-SSS-B-SSHHHHHHHHHHTPPTT--HHHHHHHHHHHHHHTTS--SSB-----TT---HHHHHHHHT------B-TTT-SSPPB---HHHHHHHHHHHHSS---TTHHHHHT--TTHHHHTTTS--SEEEEEETTSGGGGGS--S--SSSEEEEEESS--TTGGGSPP-TT--HHHHHHHHHHHHHHHHHHHHHHHHHHHHHHHSS-SSHHHHHHHHHHHS--

Radius of gyration: 35.51 Å; Cα contacts (8 Å, |Δi|>4): 1885; chains: 2; bounding box: 174×106×107 Å

Solvent-accessible surface area (backbone atoms only — not comparable to full-atom values): 55903 Å² total; per-residue (Å²): 136,84,78,80,79,76,76,77,79,79,76,76,77,77,75,76,75,76,76,74,74,73,71,70,74,70,66,77,72,73,82,71,83,70,87,69,70,70,40,69,64,47,73,61,74,76,67,76,72,77,61,86,59,72,78,75,77,62,46,83,46,70,42,84,35,73,58,57,83,79,42,60,35,91,66,63,62,28,49,32,34,29,36,38,30,60,89,45,34,38,84,54,57,26,32,34,40,33,36,38,38,35,71,26,28,40,65,61,52,60,63,55,29,30,37,62,66,67,48,23,59,82,60,18,19,25,41,35,39,44,33,17,65,67,21,66,78,11,29,41,77,83,33,64,68,54,26,64,64,44,36,76,54,38,16,50,57,48,69,68,44,40,48,50,48,54,52,53,48,52,54,52,50,19,61,77,63,58,26,74,76,28,51,26,37,29,27,22,47,35,68,8,3,34,47,14,48,48,38,38,57,50,29,45,73,66,28,70,23,19,40,14,18,28,22,40,62,32,45,35,71,89,63,46,71,41,34,42,42,47,34,40,35,28,46,57,40,34,73,67,27,58,64,35,30,49,46,54,39,50,35,56,58,52,46,53,55,40,44,71,41,91,63,18,39,55,50,50,18,59,66,63,36,37,69,54,74,52,90,48,62,64,59,55,48,53,55,51,52,50,46,53,52,49,42,28,26,61,32,29,84,45,64,44,61,87,88,40,58,36,59,42,34,38,52,51,54,23,35,50,41,32,61,60,46,60,91,85,60,50,60,64,56,23,49,38,56,15,52,31,40,61,79,35,54,85,62,77,64,87,52,43,72,74,79,71,65,82,66,67,77,41,71,46,58,53,30,42,40,34,48,55,34,53,70,52,25,32,43,64,84,67,22,44,53,75,62,41,76,67,49,67,68,62,51,36,50,51,30,28,72,74,52,70,37,72,48,38,62,59,48,48,47,64,61,71,25,46,70,63,43,56,67,45,39,45,66,29,60,48,36,33,38,29,36,34,13,64,41,9,29,50,36,62,17,29,63,76,57,61,46,41,97,45,28,35,35,49,72,35,78,72,28,16,54,37,55,77,37,29,57,86,56,93,77,57,53,68,71,57,55,51,48,47,51,51,52,52,50,54,51,49,49,52,54,50,52,53,54,53,52,54,51,46,48,58,55,52,68,60,42,75,52,62,58,35,49,61,40,40,61,44,50,73,51,62,122,134,83,77,72,77,77,75,77,75,77,77,75,76,76,75,76,76,74,73,74,72,73,71,70,73,72,66,76,73,72,81,70,81,69,87,70,70,71,39,68,66,47,73,59,73,76,67,75,71,79,60,87,60,70,78,74,77,62,45,83,45,70,41,84,34,74,57,58,84,80,41,59,37,93,67,62,62,27,50,31,34,30,36,38,29,61,88,44,34,39,84,55,56,26,33,35,40,34,36,40,38,34,71,26,31,41,66,62,52,59,63,53,30,30,36,61,66,67,49,25,61,82,61,17,18,25,41,35,38,44,33,18,66,66,20,63,78,11,30,43,76,85,32,64,67,55,25,63,64,44,38,77,54,38,16,52,57,48,68,69,44,40,47,49,49,53,53,53,49,52,54,51,50,19,61,76,63,58,25,75,76,27,51,26,37,31,27,22,48,36,69,8,3,34,47,14,49,48,37,37,59,51,29,45,73,67,26,70,24,18,39,15,18,28,22,39,63,32,45,36,71,90,63,47,70,40,35,41,43,48,35,41,35,28,45,57,40,34,72,67,28,60,65,33,31,48,48,55,38,49,36,57,58,52,48,53,56,41,43,71,40,91,62,18,38,56,50,52,18,58,65,62,37,38,70,54,74,53,91,46,60,63,59,54,48,51,55,52,52,50,47,53,52,48,41,28,27,60,31,30,84,47,62,42,60,87,89,40,59,37,59,42,34,38,54,53,54,23,34,51,40,33,62,60,46,59,90,86,59,50,61,66,58,22,50,39,56,16,52,31,40,61,80,35,55,84,62,77,65,87,52,44,73,75,78,71,64,81,67,68,78,41,69,48,58,53,29,40,41,34,48,55,34,52,70,52,25,34,43,65,84,66,22,41,52,75,62,41,76,67,48,67,68,61,50,36,50,52,30,30,72,74,52,69,38,72,49,38,62,59,48,48,47,64,61,73,27,47,70,63,44,57,68,44,39,44,66,29,59,47,38,34,38,29,36,34,12,64,42,9,28,49,35,63,17,29,65,77,58,60,46,40,96,44,28,36,34,50,72,36,78,71,28,16,54,37,54,78,37,31,56,85,58,93,77,58,53,69,70,58,57,50,49,48,53,50,52,51,51,52,53,49,50,51,54,51,52,53,54,53,52,53,51,46,51,58,55,52,68,60,43,76,50,62,57,36,48,62,38,38,61,45,53,69,51,60,121

Organism: Pisum sativum (NCBI:txid3888)

Sequence (1054 aa):
MARNSFTTSLLLTLTIFITITISSSHQPLALKPKPQFFGKFASSTNHSHSHQQSNFHYETRFFQQQLDHFSFKKSPKFPQRYLINTDNWVAGSGPIFLYCGNEGDIVWFAQNTGFVWEIAPRFGAMVVFPEHRYYGESVPFGSKEAAYKNASMLGFLNAEQALADFAVLITDLKQNLSAEACPVVLFGGSYGGMLAAWMRLKYPNIAIGALASSAPILQFEDIVPLETFYDIVSNGFKRESSTCFNYIKQSWDEIESKGQTTDGLDFLTKTFNFCQKLKSTGDLWGWLESAYSYLAMVNYPYPSEFLMPLPGNPIKEVCRRIDGGPTGTSILERIYEGVNVYYNYTGEIKCFELDDDPHGLSGWDWQACTEMVMPMSCSKESSMYPPYEYNYSSFEEDCFKKFGVKPRPRWITTEFGGHNIHKVLKHFGSNIIFSNGLLDPWSGGSVLQDISESIVSLVTKEGAHHIDLRASTKNDPDWLVNQRATEIKLIQGWINDYYQESQAVYEVKIPSSLSKILSSLSKIIGFMARNSFTTSLLLTLTIFITITISSSHQPLALKPKPQFFGKFASSTNHSHSHQQSNFHYETRFFQQQLDHFSFKKSPKFPQRYLINTDNWVAGSGPIFLYCGNEGDIVWFAQNTGFVWEIAPRFGAMVVFPEHRYYGESVPFGSKEAAYKNASMLGFLNAEQALADFAVLITDLKQNLSAEACPVVLFGGSYGGMLAAWMRLKYPNIAIGALASSAPILQFEDIVPLETFYDIVSNGFKRESSTCFNYIKQSWDEIESKGQTTDGLDFLTKTFNFCQKLKSTGDLWGWLESAYSYLAMVNYPYPSEFLMPLPGNPIKEVCRRIDGGPTGTSILERIYEGVNVYYNYTGEIKCFELDDDPHGLSGWDWQACTEMVMPMSCSKESSMYPPYEYNYSSFEEDCFKKFGVKPRPRWITTEFGGHNIHKVLKHFGSNIIFSNGLLDPWSGGSVLQDISESIVSLVTKEGAHHIDLRASTKNDPDWLVNQRATEIKLIQGWINDYYQESQAVYEVKIPSSLSKILSSLSKIIGF

InterPro domains:
  IPR008758 Peptidase S28 [PF05577] (65-485)
  IPR029058 Alpha/Beta hydrolase fold [G3DSA:3.40.50.1820] (62-495)
  IPR029058 Alpha/Beta hydrolase fold [SSF53474] (124-469)
  IPR042269 Serine carboxypeptidase S28, SKS domain [G3DSA:1.20.120.980] (225-389)

pLDDT: mean 86.19, std 22.26, range [20.12, 98.94]

Foldseek 3Di:
DPDDPPPPPPPPPPPPPPPPPPPPPPPPDPPDDDQDDCLVLQPDPPPPPPPPQPPDDWDKDWDFAFLDPPDPPDGHTWTWIKTKDQPQADAQEFAEEEQLADQEAQVLVVSFQQLCVVCCNVRNYMYMYTHFALYDRNYPPPDNCVCQVACVSLVSLELVNSLVRVQVVQCVVCVVRVRQLHAYEYEYFARSLLSQQLSCQVCVVRHLAYERELYLLQLAPPRFDQALLQLLLLVLLVVLPVVLLQLLLVVLVVLVVLQPDDCSQVVLCVLLFAPDGDPGSSLVQVLLVNLSQVCLQPQAQAFDPSRHGAGHRLSNVLSCQLVVDDPPDDSSNSNSRSSCRRVPVVVPDRGDYRPPCVQPPRSRVLHCLAEVPRRHFHDSVSGSDPGDHDDQVVSQVVSCVNRVDGHDRCVSCVSRNNHPCLVVCLPRGFHYEYEEESSESSNSSTDQQASYPGRGYHYDDHDHGRSLSGRDDPPDDPSSVVSSVVVSVSVVVSSVVSVVVVVVVVVVVPPPCVCVVVVVVVVVVPD/DCPPPPPPPPPPPPPPPPPPPPPPPPPPPPPDDDQDDCLVLQPDPPPPPPPPQPPDDWDKDWDFAFLDPPDPPDGHTWTWIKTKDQPQADAQEFAEEEQLADQEAQVLVVSFQQLCVVCCNVRNYMYMYTHFALYDRNYPPPDNCVCQVACVSLVSLELVNSLVRVQVVQCVVCVVRVRQLHAYEYEYFARSLLSQQLSCQVCVVRHLAYERELYLLQLAPPRFDQALLQLLLLVLLVVLPVVLLQLLLVVLVVLQVLQPDDCSQVVLCVLLFAPDGDPGSVLVQVLLVNLSQVCLQPQAQAFDPSRHGAGHRLSNVLSCQLVVDDPPDDSSNSNSRSSCRRVPVVVPDRGDYRPPCPQPPRSVVLHCLAEVPRRHFHDSVSGSDPGDHDDQVVSQVVSCVNHVDGHDRCVSCVSRNNHVCLVVCLPRGFHYEYEEESSESSNSSTDQQASYPGRGYHYHDHDHGRSLSGNDDPPDDPSSVVSSVVVSVSVVVSSVVSVVVVVVVVVCVPDPCVCVVVVVVVVVVPD

Nearest PDB structures (foldseek):
  3n2z-assembly1_B-2  TM=9.457E-01  e=3.269E-52  Homo sapiens
  4ebb-assembly1_A  TM=9.161E-01  e=1.885E-45  Homo sapiens
  4ebb-assembly2_B  TM=9.137E-01  e=3.459E-45  Homo sapiens
  8jgn-assembly1_D  TM=4.731E-01  e=4.737E-08  Arabidopsis thaliana
  8jgm-assembly1_F  TM=4.728E-01  e=7.785E-08  Arabidopsis thaliana